Protein 5N77 (pdb70)

GO terms:
  GO:0005886 plasma membrane (C, EXP)
  GO:0035444 nickel cation transmembrane transport (P, IDA)
  GO:0015693 magnesium ion transport (P, IDA)
  GO:0015087 cobalt ion transmembrane transporter activity (F, IDA)
  GO:0015095 magnesium ion transmembrane transporter activity (F, IDA)
  GO:0015099 nickel cation transmembrane transporter activity (F, IDA)
  GO:0006824 cobalt ion transport (P, IDA)
  GO:0015693 magnesium ion transport (P, IMP)
  GO:0015087 cobalt ion transmembrane transporter activity (F, IMP)
  GO:0015095 magnesium ion transmembrane transporter activity (F, IMP)
  GO:0006824 cobalt ion transport (P, IMP)

Nearest PDB structures (foldseek):
  5n77-assembly1_B  TM=1.004E+00  e=6.209E-45  Escherichia coli
  5n78-assembly1_C  TM=1.003E+00  e=1.319E-42  Escherichia coli
  8zak-assembly1_A  TM=8.753E-01  e=2.325E-15  Campylobacter jejuni
  8zak-assembly2_B  TM=9.106E-01  e=8.524E-15  Campylobacter jejuni
  8zah-assembly2_B  TM=8.956E-01  e=1.819E-14  Campylobacter jejuni

Secondary structure (DSSP, 8-state):
-EEEEEESSS-EEEE-SSS----TT-SEEEEES--HHHHHHHHHHSS-----GGGGS--SHHHHEEEETTEEEEEEEEEEE-TTS-EEEEEEEEEEETTEEEEEESS--HHHHHHHHHHTT---SS-SHHHHHHHHHHHHHHHHHHHHHHHHHHHHHHHHHHHH---SHHHHHHHHHHHHHHHHHHHHHHHHHHHHHHHHHHHHHS---HHHHHHHHHHHHHHHHHHHHHHHHHHHHHHHHHHHHHHHHHHHHHHH-/-EEEEEESSS-EEEEP-SS----TT-SEEEEES--HHHHHHHHHHSS-----GGGGS--SHHHHEEEETTEEEEEEEEEEE-TTS-EEEEEEEEEEETTEEEEEESS--HHHHHHHHHHTT---SS-SHHHHHHHHHHHHHHHHHHHHHHHHHHHHHHHHHHTS---TTTTHHHHHHHHHHHHHHHHHHHHHHHHHHHHHHHHHHS---HHHHHHHHHHHHHHHHHHHHHHHHHHHHHHHHHHHHHHHHHHHHHHH-/-EEEEEESSS-EEEEP-SS----TT-SEEEEES--HHHHHHHHHHSS-----GGGGS--SHHHHEEEETTEEEEEEEEEEE-TTS-EEEEEEEEEEETTEEEEEESS--HHHHHHHHHHTT---SS-SHHHHHHHHHHHHHHHHHHHHHHHHHHHHHHHHHH---HHHHHHHHHHHHHHHHHHHHHHHHHHHHHHHHHHHHHS---HHHHHHHHHHHHHHHHHHHHHHHHHHHHHHHHHHHHHHHHHHHHHHH-/-EEEEEESSS-EEEE--SS----TT-SEEEEES--HHHHHHHHHHSS-----GGGGS--SHHHHEEEETTEEEEEEEEEEE-TTS-EEEEEEEEEEETTEEEEEESS--HHHHHHHHHHTT---SS-SHHHHHHHHHHHHHHHHHHHHHHHHHHHHHHHHHHHS---SHHHHHHHHHHHHHHHHHHHHHHHHHHHHHHHHHHHHHS---HHHHHHHHHHHHHHHHHHHHHHHHHHHHHHHHHHHHHHHHHHHHHHH-/-EEEEEESSS-EEEE--SS----TT-SEEEEES--HHHHHHHHHHSS-----GGGGS--SHHHHEEEETTEEEEEEEEEEE-TTS-EEEEEEEEEEETTEEEEEESS--HHHHHHHHHHTT---SS-SHHHHHHHHHHHHHHHHHHHHHHHHHHHHHHHHHHH---HHHHHHHHHHHHHHHHHHHHHHHHHHHHHHHHHHHHHS---HHHHHHHHHHHHHHHHHHHHHHHHHHHHHHHHHHHHHHHHHHHHHHH-

InterPro domains:
  IPR002523 Mg2+ transporter protein, CorA-like/Zinc transport protein ZntB [PF01544] (27-312)
  IPR004488 Magnesium/cobalt transport protein CorA [TIGR00383] (3-316)
  IPR045861 CorA, cytoplasmic domain [SSF143865] (1-255)
  IPR045863 CorA, transmembrane region [SSF144083] (251-314)
  IPR050829 CorA Metal Ion Transporter [PTHR47685] (93-316)

Foldseek 3Di:
DKWFWAADQQFTDTDDPVPPPQRVRGQEIEAEQDDPVVQVSCVPNPVAHDDDPVLLVDDDPPSAADADPRATWHWAWFWDADPVRAIDTWIWIWGDDPQHIYIYTHHDGPLVVVLVVASNPDGDDPRTRLSVVLSSLVSRLVVLLVLLVVLVVLLVVLLCCLVPDQDPVSLVVSVVVLVRSLNSLVNSLRRLVSLLSRLVSCLVPDPAPPVSNVSSVVSNVSSVVCNVSSVVSVVSSVVSVVSSVVSVVVSVVVVVD/DKWFWAADQQFTDTDDPVPPPQRVRGQEIEAEQDDPVVQVSCVPNPVAHDDDPVLLVDDDPPSAADADPRAGWHWAWFWDADPVRAIDTWIWIWGDDPQHIYIHTHHDHDLVVVLVVQSNPDGDDPRTRLSVVLSSLVSRLVVLLVLLVVLVVLLVVLLVLLPALPPVPVLVVSVVVLVRSLNSLVNSLRRLVSLLSRLVSCLVPDPAPPVSNVSSVVSNVSSVVCNVSSVVSVVSSVVSVVSNVVSVVVVVVVVVD/DKWFWAADQQFTDTDDPVPPPQRVRGQEIEAEQDDPVVQVSCVPNPVAHDDDPVLLVDDDPPSAADADPRAGWHWAWFWDADPVRAIDTWIWIWGDDPQHIYIHTHHDHPLVVVLVVPSVPDGDDPRTRLSVVLSSLVSRLVVLLVLLVVLVVLLVVLLVLLVQDPVLVVSLVVLVRSLNSLVNSLRRLVSLLSRLVSCLVPDPQPPVSNVSSVVSNVSSVVCNVSSVVSVVSSVVSVVSSVVNVVVVVVVVVD/DKWFWAADQQFTDTDDPVPPPQRVRGQEIEAEQDDPVVQVSCVPNPVAHDDDPVLLVDDDPPSAADADPRAGWHWAWFWDADPVRAIDTWIWIWGADPQHIYIYTHHDGPLVVVLVVQSNPDGDDPRTRLSVVLSSLVSRLVVLLVLLVVLVVLLVVLLVLLVPLDDPVVLVVSVVVLVRSLNSLVNSLRRLVSLLSRLVSCLVPDPAPPVSNVSSVVSNVSSVVCNVSSVVSVVSSVVSVVSSVVSVVVNVVVVVD/DKWFWAADQQFTDTDDPVPPPQRVRGQEIEAEQDDPVVQVSCVPNPVAHDDDPVLLVDDDPPSAADADPRATWHWAWFWDADPVRAIDTWIWIWGDDPQHIYIYTHHDGPLVVVLVVASNPDGDDPRTRLSVVLSSLVSRLVVLLVLLVVLVVLLVVLLCLLVPDDVVLVVSVVVLVRSLNSLVNSLRRLVSLLSRLVSCLVPDPAPPVSNVSSVVSNVSSVVCNVSSVVSVVSSVVSVVSSVVVVVVVVVVVVD

Solvent-accessible surface area: 53828 Å² total; per-residue (Å²): 126,13,1,0,11,38,61,92,136,56,105,7,49,128,17,106,12,162,144,32,92,74,0,89,91,4,19,0,0,0,0,11,101,12,82,117,119,34,54,122,51,0,79,88,73,17,46,4,49,27,19,68,127,92,84,7,93,40,15,21,11,37,23,3,16,57,98,75,145,44,13,12,16,1,4,0,30,2,22,20,77,40,115,113,104,60,8,12,38,6,9,0,3,0,7,7,69,122,50,45,0,3,0,7,3,48,86,94,0,40,4,0,129,34,17,54,128,86,8,189,88,102,74,17,119,73,12,35,1,55,8,0,1,0,25,0,0,74,5,4,3,61,52,2,0,70,45,0,29,70,4,39,53,62,2,44,117,12,7,81,62,1,58,149,28,66,65,45,123,50,8,34,122,2,0,34,42,0,0,93,5,5,15,18,2,7,11,0,18,19,0,0,80,14,0,49,75,0,0,70,19,1,45,163,89,14,142,19,54,57,47,3,45,90,26,0,111,75,2,32,116,9,0,45,4,0,31,51,26,0,78,8,4,12,63,5,2,71,6,0,1,33,1,0,12,0,29,8,9,16,43,3,16,121,48,53,142,123,12,9,0,12,43,59,92,138,58,106,9,50,146,24,124,13,150,136,39,92,71,0,87,85,4,20,0,0,1,0,11,100,12,80,114,120,33,55,121,49,0,78,88,75,18,48,4,48,27,20,67,122,92,83,11,96,40,15,24,10,38,22,3,17,58,97,73,150,43,14,12,16,1,4,0,30,2,21,22,77,44,116,124,108,27,6,12,38,6,14,0,2,0,7,7,68,121,50,45,0,3,0,6,4,59,87,101,4,64,4,0,155,34,18,64,107,86,9,181,66,101,72,16,118,74,13,35,0,50,7,0,1,0,23,0,0,75,5,4,3,62,51,1,0,76,44,0,27,74,4,38,52,62,2,48,115,12,9,82,67,0,41,88,14,140,31,75,108,54,3,43,122,3,2,40,51,0,2,66,10,4,7,28,1,8,11,0,16,21,0,0,75,13,0,47,82,0,0,72,32,1,44,197,95,14,223,21,59,56,48,3,45,90,26,0,113,71,2,34,91,9,0,103,5,0,31,57,28,0,75,8,3,11,70,2,2,70,8,0,1,36,1,0,6,0,2,0,11,7,33,4,15,110,50,53,144,125,13,9,0,12,43,59,93,136,58,110,10,48,150,23,123,13,154,138,40,91,71,0,89,86,4,20,0,0,1,0,11,99,12,75,114,116,36,53,122,50,0,77,88,74,18,46,4,48,28,19,68,123,93,82,12,96,38,14,21,9,35,23,3,16,59,96,75,147,42,14,12,15,1,4,0,30,2,22,21,79,42,115,124,96,32,4,11,38,6,13,0,2,0,7,7,70,122,50,45,0,3,0,7,4,58,87,102,4,59,4,0,148,35,17,64,107,85,10,178,70,102,71,16,120,72,13,36,0,57,8,0,4,0,24,0,0,74,5,4,3,63,50,2,0,73,42,0,30,72,4,41,54,63,2,51,116,12,13,96,77,1,89,125,35,94,68,28,46,123,2,0,42,54,0,4,64,9,4,5,21,2,8,10,0,14,17,0,0,75,13,0,48,86,0,0,46,34,2,40,186,97,14,149,21,60,57,49,4,45,90,27,0,110,74,1,32,109,10,0,102,5,0,29,52,31,0,76,8,3,10,64,4,2,65,7,0,1,34,0,0,9,0,33,9,11,27,39,3,15,155,37,51,144,126,12,2,0,11,42,60,92,137,58,107,7,49,138,24,123,12,153,138,40,92,70,0,87,86,4,19,0,0,0,0,10,98,11,81,117,120,34,56,121,50,0,79,89,73,17,46,4,48,27,19,68,122,93,82,11,95,40,16,22,11,36,22,3,17,57,99,74,147,43,14,12,16,0,4,0,30,2,22,21,80,41,117,111,105,66,8,12,37,6,14,0,2,0,7,7,70,120,49,46,0,3,0,8,4,59,86,96,0,39,4,1,135,47,16,45,115,87,8,157,86,98,72,16,119,73,12,35,0,55,8,0,0,0,24,0,0,74,5,4,3,64,52,2,0,74,43,0,30,71,3,39,55,62,2,44,116,12,12,101,66,0,55,120,18,53,62,54,128,58,8,63,122,2,1,46,41,0,4,94,4,4,16,20,2,7,11,0,16,19,0,0,79,14,0,48,71,0,0,47,34,0,42,191,100,13,219,19,54,56,49,3,45,90,23,0,114,70,2,32,98,8,0,101,5,0,30,55,27,0,78,10,3,10,70,5,1,73,8,4,1,35,0,0,8,0,5,9,10,11,42,3,11,112,44,51,154,122,12,1,0,12,42,60,91,137,57,105,8,48,138,24,126,20,173,147,39,93,70,0,87,85,4,20,0,0,0,0,10,98,9,82,115,119,34,52,121,52,0,78,89,73,18,46,4,48,27,20,67,117,90,84,10,105,38,15,19,10,35,22,3,16,58,97,74,149,42,14,12,16,1,4,0,30,2,22,22,78,41,115,129,110,37,6,12,39,11,14,0,2,0,8,7,70,124,50,46,0,2,0,4,3,43,88,96,0,41,4,0,139,33,17,48,130,76,8,190,87,102,71,16,120,74,12,35,0,54,8,0,1,0,24,0,0,74,5,4,3,62,53,1,0,73,42,0,32,73,3,42,56,63,2,47,115,11,8,87,68,3,48,176,159,29,111,50,23,43,122,3,0,27,44,0,9,99,9,4,6,28,1,8,10,0,17,20,0,0,79,14,0,33,76,0,0,69,18,1,45,163,89,14,97,21,59,57,48,3,45,90,27,0,112,73,2,25,96,10,0,85,5,0,28,50,27,0,76,8,4,12,63,6,2,70,7,0,1,33,1,0,13,0,32,8,13,14,62,3,12,126,44,52,145

Sequence (1280 aa):
MLSAFQLENNRLTRLEVEESQPLVNAVWIDLVEPDDDERLRVQSELGQSLATRPELEDIEASARFFEDDDGLHIHSFFFFEDAEDHAGNSTVAFTIRDGRLFTLRERELPAFRLYRMRARSQSMVDGNAYELLLDLFETKIEQLADEIENIYSDLEQLSRVIMEGHQGDEYDEALSTLAELEDIGWKVRLCLMDTQRALNFLVRKARLPGGQLEQAREILRDIESLLPHNESLFQKVNFLMQAAMGFINIEQNRIIKMLSAFQLENNRLTRLEVEESQPLVNAVWIDLVEPDDDERLRVQSELGQSLATRPELEDIEASARFFEDDDGLHIHSFFFFEDAEDHAGNSTVAFTIRDGRLFTLRERELPAFRLYRMRARSQSMVDGNAYELLLDLFETKIEQLADEIENIYSDLEQLSRVIMEGHQGDEYDEALSTLAELEDIGWKVRLCLMDTQRALNFLVRKARLPGGQLEQAREILRDIESLLPHNESLFQKVNFLMQAAMGFINIEQNRIIKMLSAFQLENNRLTRLEVEESQPLVNAVWIDLVEPDDDERLRVQSELGQSLATRPELEDIEASARFFEDDDGLHIHSFFFFEDAEDHAGNSTVAFTIRDGRLFTLRERELPAFRLYRMRARSQSMVDGNAYELLLDLFETKIEQLADEIENIYSDLEQLSRVIMQGDEYDEALSTLAELEDIGWKVRLCLMDTQRALNFLVRKARLPGGQLEQAREILRDIESLLPHNESLFQKVNFLMQAAMGFINIEQNRIIKMLSAFQLENNRLTRLEVEESQPLVNAVWIDLVEPDDDERLRVQSELGQSLATRPELEDIEASARFFEDDDGLHIHSFFFFEDAEDHAGNSTVAFTIRDGRLFTLRERELPAFRLYRMRARSQSMVDGNAYELLLDLFETKIEQLADEIENIYSDLEQLSRVIMEGHQGDEYDEALSTLAELEDIGWKVRLCLMDTQRALNFLVRKARLPGGQLEQAREILRDIESLLPHNESLFQKVNFLMQAAMGFINIEQNRIIKMLSAFQLENNRLTRLEVEESQPLVNAVWIDLVEPDDDERLRVQSELGQSLATRPELEDIEASARFFEDDDGLHIHSFFFFEDAEDHAGNSTVAFTIRDGRLFTLRERELPAFRLYRMRARSQSMVDGNAYELLLDLFETKIEQLADEIENIYSDLEQLSRVIMEQGDEYDEALSTLAELEDIGWKVRLCLMDTQRALNFLVRKARLPGGQLEQAREILRDIESLLPHNESLFQKVNFLMQAAMGFINIEQNRIIK

Radius of gyration: 34.99 Å; Cα contacts (8 Å, |Δi|>4): 1936; chains: 5; bounding box: 66×109×106 Å

Organism: Escherichia coli (strain K12) (NCBI:txid83333)

Structure (mmCIF, N/CA/C/O backbone):
data_5N77
#
_entry.id   5N77
#
_cell.length_a   73.313
_cell.length_b   117.453
_cell.length_c   91.114
_cell.angle_alpha   90.00
_cell.angle_beta   103.27
_cell.angle_gamma   90.00
#
_symmetry.space_group_name_H-M   'P 1 21 1'
#
loop_
_entity.id
_entity.type
_entity.pdbx_description
1 polymer 'Magnesium transport protein CorA'
2 non-polymer 'MAGNESIUM ION'
3 non-polymer 2-(2-METHOXYETHOXY)ETHANOL
4 water water
#
loop_
_atom_site.group_PDB
_atom_site.id
_atom_site.type_symbol
_atom_site.label_atom_id
_atom_site.label_alt_id
_atom_site.label_comp_id
_atom_site.label_asym_id
_atom_site.label_entity_id
_atom_site.label_seq_id
_atom_site.pdbx_PDB_ins_code
_atom_site.Cartn_x
_atom_site.Cartn_y
_atom_site.Cartn_z
_atom_site.occupancy
_atom_site.B_iso_or_equiv
_atom_site.auth_seq_id
_atom_site.auth_comp_id
_atom_site.auth_asym_id
_atom_site.auth_atom_id
_atom_site.pdbx_PDB_model_num
ATOM 1 N N . MET A 1 1 ? -46.984 47.081 -26.605 1.00 83.05 1 MET A N 1
ATOM 2 C CA . MET A 1 1 ? -47.445 46.067 -27.591 1.00 86.08 1 MET A CA 1
ATOM 3 C C . MET A 1 1 ? -48.934 45.803 -27.403 1.00 81.39 1 MET A C 1
ATOM 4 O O . MET A 1 1 ? -49.348 45.271 -26.384 1.00 82.29 1 MET A O 1
ATOM 9 N N . LEU A 1 2 ? -49.731 46.176 -28.390 1.00 78.92 2 LEU A N 1
ATOM 10 C CA . LEU A 1 2 ? -51.163 45.977 -28.333 1.00 74.31 2 LEU A CA 1
ATOM 11 C C . LEU A 1 2 ? -51.598 45.004 -29.423 1.00 74.15 2 LEU A C 1
ATOM 12 O O . LEU A 1 2 ? -51.355 45.224 -30.616 1.00 77.37 2 LEU A O 1
ATOM 17 N N . SER A 1 3 ? -52.244 43.924 -28.995 1.00 71.77 3 SER A N 1
ATOM 18 C CA . SER A 1 3 ? -52.870 42.959 -29.897 1.00 70.46 3 SER A CA 1
ATOM 19 C C . SER A 1 3 ? -54.327 42.914 -29.533 1.00 68.43 3 SER A C 1
ATOM 20 O O . SER A 1 3 ? -54.685 43.070 -28.374 1.00 67.23 3 SER A O 1
ATOM 23 N N . ALA A 1 4 ? -55.172 42.729 -30.533 1.00 70.90 4 ALA A N 1
ATOM 24 C CA . ALA A 1 4 ? -56.609 42.626 -30.320 1.00 69.01 4 ALA A CA 1
ATOM 25 C C . ALA A 1 4 ? -57.173 41.471 -31.142 1.00 69.17 4 ALA A C 1
ATOM 26 O O . ALA A 1 4 ? -56.672 41.154 -32.225 1.00 66.81 4 ALA A O 1
ATOM 28 N N . PHE A 1 5 ? -58.194 40.821 -30.590 1.00 70.23 5 PHE A N 1
ATOM 29 C CA . PHE A 1 5 ? -58.805 39.642 -31.208 1.00 69.35 5 PHE A CA 1
ATOM 30 C C . PHE A 1 5 ? -60.304 39.765 -31.244 1.00 70.23 5 PHE A C 1
ATOM 31 O O . PHE A 1 5 ? -60.928 40.200 -30.275 1.00 68.11 5 PHE A O 1
ATOM 39 N N . GLN A 1 6 ? -60.885 39.341 -32.356 1.00 76.07 6 GLN A N 1
ATOM 40 C CA . GLN A 1 6 ? -62.356 39.272 -32.479 1.00 79.94 6 GLN A CA 1
ATOM 41 C C . GLN A 1 6 ? -62.806 37.868 -32.801 1.00 80.01 6 GLN A C 1
ATOM 42 O O . GLN A 1 6 ? -61.992 37.003 -33.135 1.00 80.62 6 GLN A O 1
ATOM 48 N N . LEU A 1 7 ? -64.103 37.637 -32.643 1.00 81.44 7 LEU A N 1
ATOM 49 C CA . LEU A 1 7 ? -64.669 36.297 -32.750 1.00 83.02 7 LEU A CA 1
ATOM 50 C C . LEU A 1 7 ? -65.363 36.083 -34.095 1.00 88.72 7 LEU A C 1
ATOM 51 O O . LEU A 1 7 ? -66.121 36.936 -34.557 1.00 90.50 7 LEU A O 1
ATOM 56 N N . GLU A 1 8 ? -65.082 34.942 -34.724 1.00 96.64 8 GLU A N 1
ATOM 57 C CA . GLU A 1 8 ? -65.700 34.551 -36.010 1.00 104.98 8 GLU A CA 1
ATOM 58 C C . GLU A 1 8 ? -66.004 33.048 -36.047 1.00 106.08 8 GLU A C 1
ATOM 59 O O . GLU A 1 8 ? -65.120 32.240 -36.351 1.00 107.96 8 GLU A O 1
ATOM 65 N N . ASN A 1 9 ? -67.257 32.691 -35.759 1.00 107.52 9 ASN A N 1
ATOM 66 C CA . ASN A 1 9 ? -67.684 31.290 -35.579 1.00 109.85 9 ASN A CA 1
ATOM 67 C C . ASN A 1 9 ? -66.988 30.630 -34.404 1.00 107.00 9 ASN A C 1
ATOM 68 O O . ASN A 1 9 ? -66.417 29.544 -34.525 1.00 106.63 9 ASN A O 1
ATOM 73 N N . ASN A 1 10 ? -67.046 31.305 -33.266 1.00 105.21 10 ASN A N 1
ATOM 74 C CA . ASN A 1 10 ? -66.312 30.889 -32.080 1.00 103.55 10 ASN A CA 1
ATOM 75 C C . ASN A 1 10 ? -64.835 30.602 -32.408 1.00 102.45 10 ASN A C 1
ATOM 76 O O . ASN A 1 10 ? -64.265 29.630 -31.911 1.00 104.90 10 ASN A O 1
ATOM 81 N N . ARG A 1 11 ? -64.223 31.434 -33.250 1.00 100.61 11 ARG A N 1
ATOM 82 C CA . ARG A 1 11 ? -62.784 31.326 -33.543 1.00 100.40 11 ARG A CA 1
ATOM 83 C C . ARG A 1 11 ? -62.110 32.671 -33.335 1.00 95.08 11 ARG A C 1
ATOM 84 O O . ARG A 1 11 ? -62.437 33.635 -34.020 1.00 98.27 11 ARG A O 1
ATOM 92 N N . LEU A 1 12 ? -61.153 32.726 -32.411 1.00 84.91 12 LEU A N 1
ATOM 93 C CA . LEU A 1 12 ? -60.423 33.958 -32.167 1.00 80.95 12 LEU A CA 1
ATOM 94 C C . LEU A 1 12 ? -59.599 34.304 -33.383 1.00 80.22 12 LEU A C 1
ATOM 95 O O . LEU A 1 12 ? -58.730 33.539 -33.763 1.00 77.66 12 LEU A O 1
ATOM 100 N N . THR A 1 13 ? -59.892 35.448 -33.993 1.00 81.11 13 THR A N 1
ATOM 101 C CA . THR A 1 13 ? -59.134 35.914 -35.148 1.00 82.19 13 THR A CA 1
ATOM 102 C C . THR A 1 13 ? -58.461 37.254 -34.851 1.00 82.23 13 THR A C 1
ATOM 103 O O . THR A 1 13 ? -59.053 38.180 -34.303 1.00 75.62 13 THR A O 1
ATOM 107 N N . ARG A 1 14 ? -57.191 37.320 -35.228 1.00 85.77 14 ARG A N 1
ATOM 108 C CA . ARG A 1 14 ? -56.317 38.416 -34.884 1.00 86.49 14 ARG A CA 1
ATOM 109 C C . ARG A 1 14 ? -56.699 39.661 -35.673 1.00 89.18 14 ARG A C 1
ATOM 110 O O . ARG A 1 14 ? -56.531 39.696 -36.870 1.00 89.90 14 ARG A O 1
ATOM 118 N N . LEU A 1 15 ? -57.225 40.671 -35.002 1.00 92.82 15 LEU A N 1
ATOM 119 C CA . LEU A 1 15 ? -57.686 41.885 -35.701 1.00 97.02 15 LEU A CA 1
ATOM 120 C C . LEU A 1 15 ? -56.552 42.878 -35.861 1.00 102.42 15 LEU A C 1
ATOM 121 O O . LEU A 1 15 ? -55.912 43.236 -34.894 1.00 102.55 15 LEU A O 1
ATOM 126 N N . GLU A 1 16 ? -56.311 43.352 -37.078 1.00 111.53 16 GLU A N 1
ATOM 127 C CA . GLU A 1 16 ? -55.119 44.183 -37.320 1.00 117.47 16 GLU A CA 1
ATOM 128 C C . GLU A 1 16 ? -55.395 45.552 -36.666 1.00 121.44 16 GLU A C 1
ATOM 129 O O . GLU A 1 16 ? -56.492 46.095 -36.802 1.00 122.61 16 GLU A O 1
ATOM 135 N N . VAL A 1 17 ? -54.440 46.051 -35.878 1.00 124.12 17 VAL A N 1
ATOM 136 C CA . VAL A 1 17 ? -54.675 47.243 -35.025 1.00 127.13 17 VAL A CA 1
ATOM 137 C C . VAL A 1 17 ? -53.912 48.500 -35.460 1.00 135.14 17 VAL A C 1
ATOM 138 O O . VAL A 1 17 ? -54.410 49.610 -35.274 1.00 136.16 17 VAL A O 1
ATOM 142 N N . GLU A 1 18 ? -52.702 48.333 -35.999 1.00 140.69 18 GLU A N 1
ATOM 143 C CA . GLU A 1 18 ? -51.999 49.440 -36.681 1.00 142.95 18 GLU A CA 1
ATOM 144 C C . GLU A 1 18 ? -52.906 50.075 -37.737 1.00 145.60 18 GLU A C 1
ATOM 145 O O . GLU A 1 18 ? -52.980 51.298 -37.846 1.00 136.15 18 GLU A O 1
ATOM 151 N N . GLU A 1 19 ? -53.594 49.210 -38.488 1.00 149.09 19 GLU A N 1
ATOM 152 C CA . GLU A 1 19 ? -54.468 49.591 -39.606 1.00 154.07 19 GLU A CA 1
ATOM 153 C C . GLU A 1 19 ? -55.972 49.688 -39.260 1.00 165.22 19 GLU A C 1
ATOM 154 O O . GLU A 1 19 ? -56.589 50.738 -39.468 1.00 175.70 19 GLU A O 1
ATOM 160 N N . SER A 1 20 ? -56.559 48.600 -38.754 1.00 167.74 20 SER A N 1
ATOM 161 C CA . SER A 1 20 ? -58.024 48.534 -38.540 1.00 159.97 20 SER A CA 1
ATOM 162 C C . SER A 1 20 ? -58.352 49.098 -37.162 1.00 153.45 20 SER A C 1
ATOM 163 O O . SER A 1 20 ? -58.451 48.366 -36.166 1.00 155.09 20 SER A O 1
ATOM 166 N N . GLN A 1 21 ? -58.514 50.416 -37.132 1.00 145.73 21 GLN A N 1
ATOM 167 C CA . GLN A 1 21 ? -58.624 51.174 -35.886 1.00 142.56 21 GLN A CA 1
ATOM 168 C C . GLN A 1 21 ? -59.726 50.673 -34.940 1.00 141.16 21 GLN A C 1
ATOM 169 O O . GLN A 1 21 ? -59.456 50.498 -33.750 1.00 143.88 21 GLN A O 1
ATOM 175 N N . PRO A 1 22 ? -60.954 50.416 -35.454 1.00 135.57 22 PRO A N 1
ATOM 176 C CA . PRO A 1 22 ? -62.020 50.009 -34.523 1.00 124.27 22 PRO A CA 1
ATOM 177 C C . PRO A 1 22 ? -61.659 48.826 -33.607 1.00 109.90 22 PRO A C 1
ATOM 178 O O . PRO A 1 22 ? -61.567 47.674 -34.039 1.00 103.26 22 PRO A O 1
ATOM 182 N N . LEU A 1 23 ? -61.443 49.161 -32.340 1.00 100.82 23 LEU A N 1
ATOM 183 C CA . LEU A 1 23 ? -61.180 48.197 -31.278 1.00 89.68 23 LEU A CA 1
ATOM 184 C C . LEU A 1 23 ? -62.483 47.675 -30.712 1.00 89.06 23 LEU A C 1
ATOM 185 O O . LEU A 1 23 ? -62.511 46.643 -30.062 1.00 90.27 23 LEU A O 1
ATOM 190 N N . VAL A 1 24 ? -63.570 48.402 -30.946 1.00 92.67 24 VAL A N 1
ATOM 191 C CA . VAL A 1 24 ? -64.879 48.073 -30.362 1.00 91.57 24 VAL A CA 1
ATOM 192 C C . VAL A 1 24 ? -65.333 46.648 -30.758 1.00 89.92 24 VAL A C 1
ATOM 193 O O . VAL A 1 24 ? -66.063 45.992 -30.018 1.00 87.14 24 VAL A O 1
ATOM 197 N N . ASN A 1 25 ? -64.850 46.160 -31.898 1.00 89.74 25 ASN A N 1
ATOM 198 C CA . ASN A 1 25 ? -65.226 44.833 -32.387 1.00 87.49 25 ASN A CA 1
ATOM 199 C C . ASN A 1 25 ? -64.456 43.690 -31.703 1.00 81.55 25 ASN A C 1
ATOM 200 O O . ASN A 1 25 ? -64.710 42.517 -31.974 1.00 82.11 25 ASN A O 1
ATOM 205 N N . ALA A 1 26 ? -63.503 44.007 -30.840 1.00 77.90 26 ALA A N 1
ATOM 206 C CA . ALA A 1 26 ? -62.689 42.960 -30.195 1.00 75.99 26 ALA A CA 1
ATOM 207 C C . ALA A 1 26 ? -63.371 42.376 -28.966 1.00 72.34 26 ALA A C 1
ATOM 208 O O . ALA A 1 26 ? -64.041 43.089 -28.222 1.00 73.37 26 ALA A O 1
ATOM 210 N N . VAL A 1 27 ? -63.190 41.075 -28.775 1.00 69.85 27 VAL A N 1
ATOM 211 C CA . VAL A 1 27 ? -63.571 40.386 -27.532 1.00 68.31 27 VAL A CA 1
ATOM 212 C C . VAL A 1 27 ? -62.413 40.345 -26.516 1.00 64.05 27 VAL A C 1
ATOM 213 O O . VAL A 1 27 ? -62.624 40.276 -25.309 1.00 63.10 27 VAL A O 1
ATOM 217 N N . TRP A 1 28 ? -61.190 40.401 -27.024 1.00 64.37 28 TRP A N 1
ATOM 218 C CA . TRP A 1 28 ? -59.970 40.290 -26.205 1.00 62.93 28 TRP A CA 1
ATOM 219 C C . TRP A 1 28 ? -58.912 41.316 -26.623 1.00 64.59 28 TRP A C 1
ATOM 220 O O . TRP A 1 28 ? -58.469 41.360 -27.785 1.00 63.31 28 TRP A O 1
ATOM 231 N N . ILE A 1 29 ? -58.547 42.173 -25.678 1.00 64.90 29 ILE A N 1
ATOM 232 C CA . ILE A 1 29 ? -57.414 43.065 -25.858 1.00 65.65 29 ILE A CA 1
ATOM 233 C C . ILE A 1 29 ? -56.286 42.601 -24.948 1.00 60.34 29 ILE A C 1
ATOM 234 O O . ILE A 1 29 ? -56.453 42.457 -23.746 1.00 55.73 29 ILE A O 1
ATOM 239 N N . ASP A 1 30 ? -55.124 42.407 -25.552 1.00 62.41 30 ASP A N 1
ATOM 240 C CA . ASP A 1 30 ? -53.953 41.852 -24.878 1.00 63.59 30 ASP A CA 1
ATOM 241 C C . ASP A 1 30 ? -52.804 42.862 -24.909 1.00 64.84 30 ASP A C 1
ATOM 242 O O . ASP A 1 30 ? -52.270 43.146 -25.977 1.00 66.80 30 ASP A O 1
ATOM 247 N N . LEU A 1 31 ? -52.428 43.390 -23.745 1.00 62.27 31 LEU A N 1
ATOM 248 C CA . LEU A 1 31 ? -51.338 44.344 -23.669 1.00 62.99 31 LEU A CA 1
ATOM 249 C C . LEU A 1 31 ? -50.083 43.765 -23.029 1.00 63.27 31 LEU A C 1
ATOM 250 O O . LEU A 1 31 ? -50.136 43.204 -21.940 1.00 65.36 31 LEU A O 1
ATOM 255 N N . VAL A 1 32 ? -48.951 43.959 -23.699 1.00 64.86 32 VAL A N 1
ATOM 256 C CA . VAL A 1 32 ? -47.635 43.571 -23.188 1.00 63.96 32 VAL A CA 1
ATOM 257 C C . VAL A 1 32 ? -46.739 44.807 -23.083 1.00 66.20 32 VAL A C 1
ATOM 258 O O . VAL A 1 32 ? -46.333 45.371 -24.091 1.00 67.08 32 VAL A O 1
ATOM 262 N N . GLU A 1 33 ? -46.435 45.229 -21.856 1.00 68.92 33 GLU A N 1
ATOM 263 C CA . GLU A 1 33 ? -45.573 46.401 -21.612 1.00 72.70 33 GLU A CA 1
ATOM 264 C C . GLU A 1 33 ? -46.059 47.566 -22.431 1.00 73.34 33 GLU A C 1
ATOM 265 O O . GLU A 1 33 ? -45.296 48.141 -23.198 1.00 75.58 33 GLU A O 1
ATOM 271 N N . PRO A 1 34 ? -47.334 47.912 -22.280 1.00 72.66 34 PRO A N 1
ATOM 272 C CA . PRO A 1 34 ? -47.892 48.909 -23.143 1.00 73.78 34 PRO A CA 1
ATOM 273 C C . PRO A 1 34 ? -47.441 50.318 -22.790 1.00 75.22 34 PRO A C 1
ATOM 274 O O . PRO A 1 34 ? -47.409 50.681 -21.613 1.00 72.05 34 PRO A O 1
ATOM 278 N N . ASP A 1 35 ? -47.095 51.096 -23.816 1.00 80.45 35 ASP A N 1
ATOM 279 C CA . ASP A 1 35 ? -46.739 52.515 -23.641 1.00 84.68 35 ASP A CA 1
ATOM 280 C C . ASP A 1 35 ? -47.990 53.358 -23.448 1.00 84.60 35 ASP A C 1
ATOM 281 O O . ASP A 1 35 ? -49.098 52.851 -23.606 1.00 83.70 35 ASP A O 1
ATOM 286 N N . ASP A 1 36 ? -47.809 54.629 -23.082 1.00 88.88 36 ASP A N 1
ATOM 287 C CA . ASP A 1 36 ? -48.937 55.499 -22.701 1.00 93.99 36 ASP A CA 1
ATOM 288 C C . ASP A 1 36 ? -49.851 55.804 -23.873 1.00 89.87 36 ASP A C 1
ATOM 289 O O . ASP A 1 36 ? -51.022 56.129 -23.678 1.00 90.52 36 ASP A O 1
ATOM 294 N N . ASP A 1 37 ? -49.315 55.680 -25.085 1.00 87.62 37 ASP A N 1
ATOM 295 C CA . ASP A 1 37 ? -50.109 55.797 -26.312 1.00 91.66 37 ASP A CA 1
ATOM 296 C C . ASP A 1 37 ? -51.125 54.656 -26.458 1.00 89.97 37 ASP A C 1
ATOM 297 O O . ASP A 1 37 ? -52.271 54.877 -26.862 1.00 94.41 37 ASP A O 1
ATOM 302 N N . GLU A 1 38 ? -50.710 53.449 -26.099 1.00 85.47 38 GLU A N 1
ATOM 303 C CA . GLU A 1 38 ? -51.586 52.271 -26.140 1.00 81.44 38 GLU A CA 1
ATOM 304 C C . GLU A 1 38 ? -52.614 52.259 -24.997 1.00 77.60 38 GLU A C 1
ATOM 305 O O . GLU A 1 38 ? -53.774 51.889 -25.195 1.00 71.77 38 GLU A O 1
ATOM 311 N N . ARG A 1 39 ? -52.179 52.685 -23.810 1.00 77.37 39 ARG A N 1
ATOM 312 C CA . ARG A 1 39 ? -53.054 52.758 -22.639 1.00 77.47 39 ARG A CA 1
ATOM 313 C C . ARG A 1 39 ? -54.179 53.732 -22.913 1.00 82.06 39 ARG A C 1
ATOM 314 O O . ARG A 1 39 ? -55.350 53.392 -22.767 1.00 80.30 39 ARG A O 1
ATOM 322 N N . LEU A 1 40 ? -53.801 54.936 -23.341 1.00 88.20 40 LEU A N 1
ATOM 323 C CA . LEU A 1 40 ? -54.751 56.003 -23.681 1.00 94.46 40 LEU A CA 1
ATOM 324 C C . LEU A 1 40 ? -55.719 55.606 -24.805 1.00 97.19 40 LEU A C 1
ATOM 325 O O . LEU A 1 40 ? -56.883 56.025 -24.826 1.00 100.96 40 LEU A O 1
ATOM 330 N N . ARG A 1 41 ? -55.222 54.824 -25.752 1.00 95.59 41 ARG A N 1
ATOM 331 C CA . ARG A 1 41 ? -56.054 54.347 -26.841 1.00 94.51 41 ARG A CA 1
ATOM 332 C C . ARG A 1 41 ? -57.177 53.445 -26.331 1.00 94.70 41 ARG A C 1
ATOM 333 O O . ARG A 1 41 ? -58.299 53.500 -26.832 1.00 101.09 41 ARG A O 1
ATOM 341 N N . VAL A 1 42 ? -56.863 52.609 -25.348 1.00 89.37 42 VAL A N 1
ATOM 342 C CA . VAL A 1 42 ? -57.847 51.722 -24.733 1.00 87.90 42 VAL A CA 1
ATOM 343 C C . VAL A 1 42 ? -58.804 52.531 -23.874 1.00 86.14 42 VAL A C 1
ATOM 344 O O . VAL A 1 42 ? -60.007 52.259 -23.844 1.00 85.05 42 VAL A O 1
ATOM 348 N N . GLN A 1 43 ? -58.248 53.520 -23.177 1.00 85.22 43 GLN A N 1
ATOM 349 C CA . GLN A 1 43 ? -59.015 54.439 -22.336 1.00 88.09 43 GLN A CA 1
ATOM 350 C C . GLN A 1 43 ? -60.093 55.175 -23.122 1.00 91.51 43 GLN A C 1
ATOM 351 O O . GLN A 1 43 ? -61.214 55.329 -22.636 1.00 91.59 43 GLN A O 1
ATOM 357 N N . SER A 1 44 ? -59.751 55.658 -24.314 1.00 95.11 44 SER A N 1
ATOM 358 C CA . SER A 1 44 ? -60.681 56.497 -25.085 1.00 102.07 44 SER A CA 1
ATOM 359 C C . SER A 1 44 ? -61.618 55.678 -25.986 1.00 98.12 44 SER A C 1
ATOM 360 O O . SER A 1 44 ? -62.818 55.945 -26.027 1.00 94.33 44 SER A O 1
ATOM 363 N N . GLU A 1 45 ? -61.085 54.665 -26.665 1.00 95.47 45 GLU A N 1
ATOM 364 C CA . GLU A 1 45 ? -61.904 53.839 -27.569 1.00 96.22 45 GLU A CA 1
ATOM 365 C C . GLU A 1 45 ? -62.822 52.857 -26.843 1.00 93.27 45 GLU A C 1
ATOM 366 O O . GLU A 1 45 ? -63.920 52.564 -27.303 1.00 91.80 45 GLU A O 1
ATOM 372 N N . LEU A 1 46 ? -62.367 52.342 -25.711 1.00 91.09 46 LEU A N 1
ATOM 373 C CA . LEU A 1 46 ? -63.239 51.599 -24.801 1.00 89.05 46 LEU A CA 1
ATOM 374 C C . LEU A 1 46 ? -63.282 52.388 -23.505 1.00 88.54 46 LEU A C 1
ATOM 375 O O . LEU A 1 46 ? -62.716 53.476 -23.437 1.00 91.23 46 LEU A O 1
ATOM 380 N N . GLY A 1 47 ? -63.984 51.905 -22.493 1.00 84.66 47 GLY A N 1
ATOM 381 C CA . GLY A 1 47 ? -64.122 52.710 -21.281 1.00 84.27 47 GLY A CA 1
ATOM 382 C C . GLY A 1 47 ? -62.958 52.553 -20.331 1.00 84.09 47 GLY A C 1
ATOM 383 O O . GLY A 1 47 ? -62.983 53.083 -19.225 1.00 82.81 47 GLY A O 1
ATOM 384 N N . GLN A 1 48 ? -61.908 51.865 -20.778 1.00 86.55 48 GLN A N 1
ATOM 385 C CA . GLN A 1 48 ? -61.103 51.032 -19.872 1.00 85.08 48 GLN A CA 1
ATOM 386 C C . GLN A 1 48 ? -59.811 51.605 -19.284 1.00 83.65 48 GLN A C 1
ATOM 387 O O . GLN A 1 48 ? -58.806 51.772 -19.978 1.00 83.72 48 GLN A O 1
ATOM 393 N N . SER A 1 49 ? -59.857 51.888 -17.988 1.00 83.41 49 SER A N 1
ATOM 394 C CA . SER A 1 49 ? -58.643 52.094 -17.214 1.00 82.04 49 SER A CA 1
ATOM 395 C C . SER A 1 49 ? -57.961 50.757 -17.042 1.00 78.49 49 SER A C 1
ATOM 396 O O . SER A 1 49 ? -58.607 49.721 -16.977 1.00 78.37 49 SER A O 1
ATOM 399 N N . LEU A 1 50 ? -56.646 50.793 -16.960 1.00 76.47 50 LEU A N 1
ATOM 400 C CA . LEU A 1 50 ? -55.867 49.595 -16.750 1.00 73.87 50 LEU A CA 1
ATOM 401 C C . LEU A 1 50 ? -55.041 49.735 -15.498 1.00 71.49 50 LEU A C 1
ATOM 402 O O . LEU A 1 50 ? -54.709 50.839 -15.086 1.00 76.45 50 LEU A O 1
ATOM 407 N N . ALA A 1 51 ? -54.720 48.610 -14.884 1.00 64.77 51 ALA A N 1
ATOM 408 C CA . ALA A 1 51 ? -53.984 48.635 -13.647 1.00 63.39 51 ALA A CA 1
ATOM 409 C C . ALA A 1 51 ? -52.574 49.188 -13.880 1.00 64.09 51 ALA A C 1
ATOM 410 O O . ALA A 1 51 ? -51.958 48.935 -14.907 1.00 62.94 51 ALA A O 1
ATOM 412 N N . THR A 1 52 ? -52.062 49.958 -12.930 1.00 64.95 52 THR A N 1
ATOM 413 C CA . THR A 1 52 ? -50.696 50.446 -13.043 1.00 66.26 52 THR A CA 1
ATOM 414 C C . THR A 1 52 ? -49.687 49.374 -12.629 1.00 66.46 52 THR A C 1
ATOM 415 O O . THR A 1 52 ? -50.018 48.402 -11.965 1.00 63.32 52 THR A O 1
ATOM 419 N N . ARG A 1 53 ? -48.443 49.594 -13.015 1.00 72.29 53 ARG A N 1
ATOM 420 C CA . ARG A 1 53 ? -47.351 48.661 -12.750 1.00 76.88 53 ARG A CA 1
ATOM 421 C C . ARG A 1 53 ? -47.233 48.278 -11.264 1.00 71.57 53 ARG A C 1
ATOM 422 O O . ARG A 1 53 ? -47.055 47.105 -10.948 1.00 69.60 53 ARG A O 1
ATOM 430 N N . PRO A 1 54 ? -47.297 49.265 -10.346 1.00 68.40 54 PRO A N 1
ATOM 431 C CA . PRO A 1 54 ? -47.145 48.915 -8.929 1.00 66.64 54 PRO A CA 1
ATOM 432 C C . PRO A 1 54 ? -48.363 48.213 -8.335 1.00 63.02 54 PRO A C 1
ATOM 433 O O . PRO A 1 54 ? -48.252 47.643 -7.253 1.00 59.19 54 PRO A O 1
ATOM 437 N N . GLU A 1 55 ? -49.516 48.313 -8.994 1.00 59.51 55 GLU A N 1
ATOM 438 C CA . GLU A 1 55 ? -50.722 47.629 -8.524 1.00 58.13 55 GLU A CA 1
ATOM 439 C C . GLU A 1 55 ? -50.661 46.130 -8.824 1.00 55.53 55 GLU A C 1
ATOM 440 O O . GLU A 1 55 ? -51.400 45.354 -8.251 1.00 52.16 55 GLU A O 1
ATOM 446 N N . LEU A 1 56 ? -49.792 45.734 -9.742 1.00 55.77 56 LEU A N 1
ATOM 447 C CA . LEU A 1 56 ? -49.582 44.328 -10.039 1.00 54.04 56 LEU A CA 1
ATOM 448 C C . LEU A 1 56 ? -48.614 43.659 -9.054 1.00 53.59 56 LEU A C 1
ATOM 449 O O . LEU A 1 56 ? -48.413 42.437 -9.113 1.00 51.35 56 LEU A O 1
ATOM 454 N N . GLU A 1 57 ? -48.003 44.450 -8.180 1.00 52.20 57 GLU A N 1
ATOM 455 C CA . GLU A 1 57 ? -47.096 43.934 -7.173 1.00 54.65 57 GLU A CA 1
ATOM 456 C C . GLU A 1 57 ? -47.869 43.528 -5.935 1.00 50.37 57 GLU A C 1
ATOM 457 O O . GLU A 1 57 ? -47.403 42.725 -5.132 1.00 50.01 57 GLU A O 1
ATOM 463 N N . ASP A 1 58 ? -49.059 44.086 -5.777 1.00 50.37 58 ASP A N 1
ATOM 464 C CA . ASP A 1 58 ? -49.855 43.863 -4.575 1.00 47.96 58 ASP A CA 1
ATOM 465 C C . ASP A 1 58 ? -50.350 42.408 -4.539 1.00 46.18 58 ASP A C 1
ATOM 466 O O . ASP A 1 58 ? -50.912 41.913 -5.517 1.00 49.42 58 ASP A O 1
ATOM 471 N N . ILE A 1 59 ? -50.111 41.734 -3.414 1.00 44.34 59 ILE A N 1
ATOM 472 C CA . ILE A 1 59 ? -50.404 40.292 -3.237 1.00 42.25 59 ILE A CA 1
ATOM 473 C C . ILE A 1 59 ? -51.620 39.943 -2.352 1.00 42.32 59 ILE A C 1
ATOM 474 O O . ILE A 1 59 ? -52.176 38.868 -2.440 1.00 43.29 59 ILE A O 1
ATOM 479 N N . GLU A 1 60 ? -51.987 40.873 -1.496 1.00 44.93 60 GLU A N 1
ATOM 480 C CA . GLU A 1 60 ? -53.274 40.925 -0.777 1.00 45.63 60 GLU A CA 1
ATOM 481 C C . GLU A 1 60 ? -54.499 40.572 -1.653 1.00 45.18 60 GLU A C 1
ATOM 482 O O . GLU A 1 60 ? -54.734 41.186 -2.711 1.00 48.34 60 GLU A O 1
ATOM 488 N N . ALA A 1 61 ? -55.316 39.636 -1.186 1.00 43.03 61 ALA A N 1
ATOM 489 C CA . ALA A 1 61 ? -56.549 39.244 -1.896 1.00 43.77 61 ALA A CA 1
ATOM 490 C C . ALA A 1 61 ? -57.360 40.420 -2.438 1.00 46.69 61 ALA A C 1
ATOM 491 O O . ALA A 1 61 ? -57.822 40.415 -3.597 1.00 46.50 61 ALA A O 1
ATOM 493 N N . SER A 1 62 ? -57.566 41.419 -1.586 1.00 47.22 62 SER A N 1
ATOM 494 C CA . SER A 1 62 ? -58.430 42.543 -1.935 1.00 48.29 62 SER A CA 1
ATOM 495 C C . SER A 1 62 ? -57.822 43.416 -3.030 1.00 48.52 62 SER A C 1
ATOM 496 O O . SER A 1 62 ? -58.503 44.295 -3.577 1.00 52.93 62 SER A O 1
ATOM 499 N N . ALA A 1 63 ? -56.557 43.181 -3.356 1.00 44.45 63 ALA A N 1
ATOM 500 C CA . ALA A 1 63 ? -55.896 43.933 -4.409 1.00 44.73 63 ALA A CA 1
ATOM 501 C C . ALA A 1 63 ? -55.781 43.141 -5.679 1.00 43.65 63 ALA A C 1
ATOM 502 O O . ALA A 1 63 ? -55.388 43.689 -6.695 1.00 44.25 63 ALA A O 1
ATOM 504 N N . ARG A 1 64 ? -56.147 41.872 -5.615 1.00 43.68 64 ARG A N 1
ATOM 505 C CA . ARG A 1 64 ? -56.065 40.958 -6.746 1.00 44.33 64 ARG A CA 1
ATOM 506 C C . ARG A 1 64 ? -57.418 40.437 -7.257 1.00 45.55 64 ARG A C 1
ATOM 507 O O . ARG A 1 64 ? -57.552 40.104 -8.426 1.00 50.15 64 ARG A O 1
ATOM 515 N N . PHE A 1 65 ? -58.391 40.266 -6.370 1.00 45.66 65 PHE A N 1
ATOM 516 C CA . PHE A 1 65 ? -59.677 39.674 -6.745 1.00 44.40 65 PHE A CA 1
ATOM 517 C C . PHE A 1 65 ? -60.778 40.598 -6.247 1.00 45.61 65 PHE A C 1
ATOM 518 O O . PHE A 1 65 ? -61.134 40.590 -5.063 1.00 45.11 65 PHE A O 1
ATOM 526 N N . PHE A 1 66 ? -61.281 41.419 -7.156 1.00 46.38 66 PHE A N 1
ATOM 527 C CA . PHE A 1 66 ? -62.202 42.465 -6.799 1.00 48.87 66 PHE A CA 1
ATOM 528 C C . PHE A 1 66 ? -63.047 42.944 -7.980 1.00 51.51 66 PHE A C 1
ATOM 529 O O . PHE A 1 66 ? -62.694 42.741 -9.137 1.00 49.43 66 PHE A O 1
ATOM 537 N N . GLU A 1 67 ? -64.182 43.565 -7.655 1.00 57.31 67 GLU A N 1
ATOM 538 C CA . GLU A 1 67 ? -65.126 44.143 -8.639 1.00 61.63 67 GLU A CA 1
ATOM 539 C C . GLU A 1 67 ? -65.279 45.624 -8.398 1.00 61.78 67 GLU A C 1
ATOM 540 O O . GLU A 1 67 ? -65.380 46.052 -7.260 1.00 65.07 67 GLU A O 1
ATOM 546 N N . ASP A 1 68 ? -65.345 46.409 -9.453 1.00 63.14 68 ASP A N 1
ATOM 547 C CA . ASP A 1 68 ? -65.579 47.844 -9.286 1.00 65.51 68 ASP A CA 1
ATOM 548 C C . ASP A 1 68 ? -66.152 48.448 -10.560 1.00 66.80 68 ASP A C 1
ATOM 549 O O . ASP A 1 68 ? -66.488 47.722 -11.490 1.00 63.76 68 ASP A O 1
ATOM 554 N N . ASP A 1 69 ? -66.266 49.768 -10.608 1.00 71.78 69 ASP A N 1
ATOM 555 C CA . ASP A 1 69 ? -66.807 50.413 -11.804 1.00 78.38 69 ASP A CA 1
ATOM 556 C C . ASP A 1 69 ? -66.050 50.051 -13.103 1.00 77.55 69 ASP A C 1
ATOM 557 O O . ASP A 1 69 ? -66.618 50.087 -14.190 1.00 80.25 69 ASP A O 1
ATOM 562 N N . ASP A 1 70 ? -64.779 49.710 -12.988 1.00 78.49 70 ASP A N 1
ATOM 563 C CA . ASP A 1 70 ? -63.987 49.308 -14.154 1.00 80.26 70 ASP A CA 1
ATOM 564 C C . ASP A 1 70 ? -64.151 47.843 -14.531 1.00 73.82 70 ASP A C 1
ATOM 565 O O . ASP A 1 70 ? -63.515 47.385 -15.481 1.00 73.10 70 ASP A O 1
ATOM 570 N N . GLY A 1 71 ? -64.962 47.100 -13.781 1.00 68.51 71 GLY A N 1
ATOM 571 C CA . GLY A 1 71 ? -65.303 45.736 -14.152 1.00 64.41 71 GLY A CA 1
ATOM 572 C C . GLY A 1 71 ? -64.857 44.688 -13.149 1.00 62.10 71 GLY A C 1
ATOM 573 O O . GLY A 1 71 ? -64.712 44.953 -11.962 1.00 58.93 71 GLY A O 1
ATOM 574 N N . LEU A 1 72 ? -64.640 43.479 -13.657 1.00 62.02 72 LEU A N 1
ATOM 575 C CA . LEU A 1 72 ? -64.222 42.336 -12.840 1.00 62.21 72 LEU A CA 1
ATOM 576 C C . LEU A 1 72 ? -62.721 42.066 -13.003 1.00 60.17 72 LEU A C 1
ATOM 577 O O . LEU A 1 72 ? -62.258 41.785 -14.115 1.00 63.38 72 LEU A O 1
ATOM 582 N N . HIS A 1 73 ? -61.996 42.119 -11.891 1.00 53.98 73 HIS A N 1
ATOM 583 C CA . HIS A 1 73 ? -60.554 42.055 -11.911 1.00 52.22 73 HIS A CA 1
ATOM 584 C C . HIS A 1 73 ? -60.012 40.766 -11.274 1.00 50.70 73 HIS A C 1
ATOM 585 O O . HIS A 1 73 ? -60.336 40.441 -10.149 1.00 48.51 73 HIS A O 1
ATOM 592 N N . ILE A 1 74 ? -59.168 40.051 -12.005 1.00 48.26 74 ILE A N 1
ATOM 593 C CA . ILE A 1 74 ? -58.451 38.919 -11.454 1.00 46.70 74 ILE A CA 1
ATOM 594 C C . ILE A 1 74 ? -56.977 39.073 -11.756 1.00 46.61 74 ILE A C 1
ATOM 595 O O . ILE A 1 74 ? -56.576 39.032 -12.928 1.00 46.20 74 ILE A O 1
ATOM 600 N N . HIS A 1 75 ? -56.162 39.251 -10.720 1.00 46.80 75 HIS A N 1
ATOM 601 C CA . HIS A 1 75 ? -54.717 39.292 -10.903 1.00 48.15 75 HIS A CA 1
ATOM 602 C C . HIS A 1 75 ? -54.158 37.932 -10.539 1.00 51.30 75 HIS A C 1
ATOM 603 O O . HIS A 1 75 ? -54.479 37.370 -9.474 1.00 54.69 75 HIS A O 1
ATOM 610 N N . SER A 1 76 ? -53.328 37.382 -11.424 1.00 51.81 76 SER A N 1
ATOM 611 C CA . SER A 1 76 ? -52.876 35.995 -11.252 1.00 51.31 76 SER A CA 1
ATOM 612 C C . SER A 1 76 ? -51.433 35.785 -11.686 1.00 48.90 76 SER A C 1
ATOM 613 O O . SER A 1 76 ? -51.027 36.254 -12.760 1.00 48.45 76 SER A O 1
ATOM 616 N N . PHE A 1 77 ? -50.666 35.089 -10.848 1.00 45.89 77 PHE A N 1
ATOM 617 C CA . PHE A 1 77 ? -49.297 34.709 -11.196 1.00 46.02 77 PHE A CA 1
ATOM 618 C C . PHE A 1 77 ? -49.280 33.743 -12.376 1.00 47.77 77 PHE A C 1
ATOM 619 O O . PHE A 1 77 ? -50.047 32.774 -12.416 1.00 46.73 77 PHE A O 1
ATOM 627 N N . PHE A 1 78 ? -48.411 34.039 -13.335 1.00 46.07 78 PHE A N 1
ATOM 628 C CA . PHE A 1 78 ? -48.107 33.145 -14.437 1.00 42.96 78 PHE A CA 1
ATOM 629 C C . PHE A 1 78 ? -46.635 32.808 -14.404 1.00 44.21 78 PHE A C 1
ATOM 630 O O . PHE A 1 78 ? -45.812 33.640 -14.079 1.00 43.44 78 PHE A O 1
ATOM 638 N N . PHE A 1 79 ? -46.317 31.574 -14.753 1.00 48.31 79 PHE A N 1
ATOM 639 C CA . PHE A 1 79 ? -44.972 31.029 -14.563 1.00 47.46 79 PHE A CA 1
ATOM 640 C C . PHE A 1 79 ? -44.096 31.232 -15.799 1.00 47.33 79 PHE A C 1
ATOM 641 O O . PHE A 1 79 ? -44.567 31.083 -16.915 1.00 50.13 79 PHE A O 1
ATOM 649 N N . PHE A 1 80 ? -42.822 31.558 -15.580 1.00 45.17 80 PHE A N 1
ATOM 650 C CA . PHE A 1 80 ? -41.890 31.714 -16.686 1.00 47.44 80 PHE A CA 1
ATOM 651 C C . PHE A 1 80 ? -40.449 31.527 -16.274 1.00 50.10 80 PHE A C 1
ATOM 652 O O . PHE A 1 80 ? -40.137 31.452 -15.093 1.00 51.75 80 PHE A O 1
ATOM 660 N N . GLU A 1 81 ? -39.573 31.454 -17.273 1.00 58.24 81 GLU A N 1
ATOM 661 C CA . GLU A 1 81 ? -38.130 31.360 -17.068 1.00 65.50 81 GLU A CA 1
ATOM 662 C C . GLU A 1 81 ? -37.491 32.543 -17.746 1.00 65.60 81 GLU A C 1
ATOM 663 O O . GLU A 1 81 ? -37.737 32.798 -18.914 1.00 69.62 81 GLU A O 1
ATOM 669 N N . ASP A 1 82 ? -36.681 33.287 -17.002 1.00 65.46 82 ASP A N 1
ATOM 670 C CA . ASP A 1 82 ? -36.072 34.505 -17.534 1.00 63.35 82 ASP A CA 1
ATOM 671 C C . ASP A 1 82 ? -34.883 34.193 -18.433 1.00 62.80 82 ASP A C 1
ATOM 672 O O . ASP A 1 82 ? -34.563 33.034 -18.681 1.00 54.58 82 ASP A O 1
ATOM 677 N N . ALA A 1 83 ? -34.211 35.235 -18.902 1.00 68.33 83 ALA A N 1
ATOM 678 C CA . ALA A 1 83 ? -33.155 35.067 -19.895 1.00 70.55 83 ALA A CA 1
ATOM 679 C C . ALA A 1 83 ? -31.974 34.209 -19.412 1.00 72.31 83 ALA A C 1
ATOM 680 O O . ALA A 1 83 ? -31.361 33.492 -20.211 1.00 70.13 83 ALA A O 1
ATOM 682 N N . GLU A 1 84 ? -31.705 34.255 -18.108 1.00 75.64 84 GLU A N 1
ATOM 683 C CA . GLU A 1 84 ? -30.637 33.458 -17.480 1.00 81.50 84 GLU A CA 1
ATOM 684 C C . GLU A 1 84 ? -31.138 32.146 -16.842 1.00 78.52 84 GLU A C 1
ATOM 685 O O . GLU A 1 84 ? -30.521 31.605 -15.925 1.00 74.68 84 GLU A O 1
ATOM 691 N N . ASP A 1 85 ? -32.256 31.642 -17.359 1.00 80.23 85 ASP A N 1
ATOM 692 C CA . ASP A 1 85 ? -32.852 30.373 -16.951 1.00 81.15 85 ASP A CA 1
ATOM 693 C C . ASP A 1 85 ? -33.216 30.262 -15.477 1.00 74.31 85 ASP A C 1
ATOM 694 O O . ASP A 1 85 ? -33.132 29.205 -14.878 1.00 74.10 85 ASP A O 1
ATOM 699 N N . HIS A 1 86 ? -33.689 31.366 -14.923 1.00 70.58 86 HIS A N 1
ATOM 700 C CA . HIS A 1 86 ? -34.179 31.390 -13.557 1.00 64.26 86 HIS A CA 1
ATOM 701 C C . HIS A 1 86 ? -35.690 31.439 -13.546 1.00 53.59 86 HIS A C 1
ATOM 702 O O . HIS A 1 86 ? -36.290 32.294 -14.156 1.00 52.37 86 HIS A O 1
ATOM 709 N N . ALA A 1 87 ? -36.313 30.548 -12.797 1.00 48.07 87 ALA A N 1
ATOM 710 C CA . ALA A 1 87 ? -37.767 30.518 -12.719 1.00 43.33 87 ALA A CA 1
ATOM 711 C C . ALA A 1 87 ? -38.325 31.780 -12.093 1.00 40.50 87 ALA A C 1
ATOM 712 O O . ALA A 1 87 ? -37.745 32.349 -11.190 1.00 42.25 87 ALA A O 1
ATOM 714 N N . GLY A 1 88 ? -39.495 32.172 -12.534 1.00 39.68 88 GLY A N 1
ATOM 715 C CA . GLY A 1 88 ? -40.180 33.303 -11.952 1.00 38.36 88 GLY A CA 1
ATOM 716 C C . GLY A 1 88 ? -41.688 33.247 -12.119 1.00 39.64 88 GLY A C 1
ATOM 717 O O . GLY A 1 88 ? -42.235 32.488 -12.933 1.00 39.58 88 GLY A O 1
ATOM 718 N N . ASN A 1 89 ? -42.358 34.076 -11.341 1.00 42.27 89 ASN A N 1
ATOM 719 C CA . ASN A 1 89 ? -43.791 34.313 -11.504 1.00 43.22 89 ASN A CA 1
ATOM 720 C C . ASN A 1 89 ? -44.086 35.757 -11.946 1.00 39.73 89 ASN A C 1
ATOM 721 O O . ASN A 1 89 ? -43.512 36.696 -11.413 1.00 39.97 89 ASN A O 1
ATOM 726 N N . SER A 1 90 ? -44.909 35.932 -12.965 1.00 36.98 90 SER A N 1
ATOM 727 C CA . SER A 1 90 ? -45.260 37.279 -13.425 1.00 38.05 90 SER A CA 1
ATOM 728 C C . SER A 1 90 ? -46.747 37.459 -13.311 1.00 36.98 90 SER A C 1
ATOM 729 O O . SER A 1 90 ? -47.491 36.675 -13.853 1.00 32.74 90 SER A O 1
ATOM 732 N N . THR A 1 91 ? -47.155 38.500 -12.580 1.00 38.67 91 THR A N 1
ATOM 733 C CA . THR A 1 91 ? -48.556 38.800 -12.361 1.00 39.46 91 THR A CA 1
ATOM 734 C C . THR A 1 91 ? -49.191 39.402 -13.622 1.00 42.46 91 THR A C 1
ATOM 735 O O . THR A 1 91 ? -48.623 40.278 -14.282 1.00 45.94 91 THR A O 1
ATOM 739 N N . VAL A 1 92 ? -50.362 38.897 -13.957 1.00 42.32 92 VAL A N 1
ATOM 740 C CA . VAL A 1 92 ? -51.100 39.339 -15.126 1.00 43.10 92 VAL A CA 1
ATOM 741 C C . VAL A 1 92 ? -52.430 39.832 -14.609 1.00 44.16 92 VAL A C 1
ATOM 742 O O . VAL A 1 92 ? -53.126 39.115 -13.889 1.00 46.58 92 VAL A O 1
ATOM 746 N N . ALA A 1 93 ? -52.805 41.019 -15.013 1.00 44.67 93 ALA A N 1
ATOM 747 C CA . ALA A 1 93 ? -54.093 41.555 -14.625 1.00 47.43 93 ALA A CA 1
ATOM 748 C C . ALA A 1 93 ? -55.157 41.221 -15.663 1.00 49.95 93 ALA A C 1
ATOM 749 O O . ALA A 1 93 ? -55.110 41.722 -16.800 1.00 55.79 93 ALA A O 1
ATOM 751 N N . PHE A 1 94 ? -56.108 40.370 -15.278 1.00 49.17 94 PHE A N 1
ATOM 752 C CA . PHE A 1 94 ? -57.266 40.063 -16.115 1.00 49.48 94 PHE A CA 1
ATOM 753 C C . PHE A 1 94 ? -58.397 40.978 -15.717 1.00 51.27 94 PHE A C 1
ATOM 754 O O . PHE A 1 94 ? -58.652 41.161 -14.533 1.00 54.30 94 PHE A O 1
ATOM 762 N N . THR A 1 95 ? -59.082 41.546 -16.699 1.00 53.50 95 THR A N 1
ATOM 763 C CA . THR A 1 95 ? -60.220 42.434 -16.442 1.00 54.54 95 THR A CA 1
ATOM 764 C C . THR A 1 95 ? -61.330 42.139 -17.432 1.00 56.46 95 THR A C 1
ATOM 765 O O . THR A 1 95 ? -61.107 42.110 -18.649 1.00 56.56 95 THR A O 1
ATOM 769 N N . ILE A 1 96 ? -62.525 41.890 -16.913 1.00 57.90 96 ILE A N 1
ATOM 770 C CA . ILE A 1 96 ? -63.662 41.586 -17.771 1.00 60.57 96 ILE A CA 1
ATOM 771 C C . ILE A 1 96 ? -64.714 42.672 -17.604 1.00 63.39 96 ILE A C 1
ATOM 772 O O . ILE A 1 96 ? -65.130 42.973 -16.492 1.00 64.90 96 ILE A O 1
ATOM 777 N N . ARG A 1 97 ? -65.132 43.252 -18.718 1.00 67.41 97 ARG A N 1
ATOM 778 C CA . ARG A 1 97 ? -66.139 44.299 -18.685 1.00 73.96 97 ARG A CA 1
ATOM 779 C C . ARG A 1 97 ? -66.911 44.430 -19.982 1.00 76.40 97 ARG A C 1
ATOM 780 O O . ARG A 1 97 ? -66.324 44.518 -21.067 1.00 76.26 97 ARG A O 1
ATOM 788 N N . ASP A 1 98 ? -68.231 44.476 -19.844 1.00 80.08 98 ASP A N 1
ATOM 789 C CA . ASP A 1 98 ? -69.130 44.487 -20.988 1.00 85.01 98 ASP A CA 1
ATOM 790 C C . ASP A 1 98 ? -68.713 43.417 -22.006 1.00 80.63 98 ASP A C 1
ATOM 791 O O . ASP A 1 98 ? -68.490 43.722 -23.174 1.00 79.81 98 ASP A O 1
ATOM 796 N N . GLY A 1 99 ? -68.594 42.173 -21.543 1.00 74.46 99 GLY A N 1
ATOM 797 C CA . GLY A 1 99 ? -68.329 41.021 -22.419 1.00 70.83 99 GLY A CA 1
ATOM 798 C C . GLY A 1 99 ? -66.967 40.963 -23.093 1.00 67.48 99 GLY A C 1
ATOM 799 O O . GLY A 1 99 ? -66.727 40.078 -23.926 1.00 66.16 99 GLY A O 1
ATOM 800 N N . ARG A 1 100 ? -66.082 41.891 -22.726 1.00 65.29 100 ARG A N 1
ATOM 801 C CA . ARG A 1 100 ? -64.713 41.964 -23.256 1.00 64.80 100 ARG A CA 1
ATOM 802 C C . ARG A 1 100 ? -63.644 41.669 -22.211 1.00 59.31 100 ARG A C 1
ATOM 803 O O . ARG A 1 100 ? -63.680 42.193 -21.107 1.00 57.71 100 ARG A O 1
ATOM 811 N N . LEU A 1 101 ? -62.658 40.879 -22.602 1.00 55.97 101 LEU A N 1
ATOM 812 C CA . LEU A 1 101 ? -61.546 40.551 -21.733 1.00 54.23 101 LEU A CA 1
ATOM 813 C C . LEU A 1 101 ? -60.335 41.419 -22.015 1.00 55.69 101 LEU A C 1
ATOM 814 O O . LEU A 1 101 ? -59.905 41.555 -23.157 1.00 57.79 101 LEU A O 1
ATOM 819 N N . PHE A 1 102 ? -59.754 41.972 -20.957 1.00 56.30 102 PHE A N 1
ATOM 820 C CA . PHE A 1 102 ? -58.482 42.690 -21.052 1.00 58.01 102 PHE A CA 1
ATOM 821 C C . PHE A 1 102 ? -57.382 41.955 -20.268 1.00 56.85 102 PHE A C 1
ATOM 822 O O . PHE A 1 102 ? -57.549 41.667 -19.089 1.00 57.55 102 PHE A O 1
ATOM 830 N N . THR A 1 103 ? -56.273 41.652 -20.929 1.00 55.52 103 THR A N 1
ATOM 831 C CA . THR A 1 103 ? -55.128 41.115 -20.237 1.00 54.74 103 THR A CA 1
ATOM 832 C C . THR A 1 103 ? -53.989 42.092 -20.331 1.00 53.93 103 THR A C 1
ATOM 833 O O . THR A 1 103 ? -53.591 42.484 -21.426 1.00 52.74 103 THR A O 1
ATOM 837 N N . LEU A 1 104 ? -53.475 42.467 -19.168 1.00 52.73 104 LEU A N 1
ATOM 838 C CA . LEU A 1 104 ? -52.352 43.365 -19.074 1.00 55.10 104 LEU A CA 1
ATOM 839 C C . LEU A 1 104 ? -51.185 42.628 -18.437 1.00 54.40 104 LEU A C 1
ATOM 840 O O . LEU A 1 104 ? -51.286 42.172 -17.307 1.00 53.18 104 LEU A O 1
ATOM 845 N N . ARG A 1 105 ? -50.068 42.576 -19.148 1.00 55.99 105 ARG A N 1
ATOM 846 C CA . ARG A 1 105 ? -48.882 41.907 -18.644 1.00 56.77 105 ARG A CA 1
ATOM 847 C C . ARG A 1 105 ? -47.533 42.605 -18.904 1.00 58.98 105 ARG A C 1
ATOM 848 O O . ARG A 1 105 ? -47.397 43.481 -19.757 1.00 62.01 105 ARG A O 1
ATOM 856 N N . GLU A 1 106 ? -46.556 42.209 -18.101 1.00 62.05 106 GLU A N 1
ATOM 857 C CA . GLU A 1 106 ? -45.248 42.853 -18.043 1.00 65.61 106 GLU A CA 1
ATOM 858 C C . GLU A 1 106 ? -44.303 42.229 -19.049 1.00 61.38 106 GLU A C 1
ATOM 859 O O . GLU A 1 106 ? -43.229 42.747 -19.292 1.00 64.58 106 GLU A O 1
ATOM 865 N N . ARG A 1 107 ? -44.681 41.113 -19.652 1.00 57.44 107 ARG A N 1
ATOM 866 C CA . ARG A 1 107 ? -43.734 40.366 -20.481 1.00 55.07 107 ARG A CA 1
ATOM 867 C C . ARG A 1 107 ? -44.412 39.279 -21.255 1.00 52.51 107 ARG A C 1
ATOM 868 O O . ARG A 1 107 ? -45.546 38.906 -20.956 1.00 52.06 107 ARG A O 1
ATOM 876 N N . GLU A 1 108 ? -43.685 38.734 -22.226 1.00 54.22 108 GLU A N 1
ATOM 877 C CA . GLU A 1 108 ? -44.146 37.562 -22.972 1.00 54.23 108 GLU A CA 1
ATOM 878 C C . GLU A 1 108 ? -44.229 36.389 -22.002 1.00 50.56 108 GLU A C 1
ATOM 879 O O . GLU A 1 108 ? -43.459 36.312 -21.054 1.00 48.41 108 GLU A O 1
ATOM 885 N N . LEU A 1 109 ? -45.202 35.513 -22.210 1.00 49.82 109 LEU A N 1
ATOM 886 C CA . LEU A 1 109 ? -45.416 34.374 -21.304 1.00 47.34 109 LEU A CA 1
ATOM 887 C C . LEU A 1 109 ? -45.754 33.112 -22.067 1.00 47.98 109 LEU A C 1
ATOM 888 O O . LEU A 1 109 ? -46.461 33.165 -23.059 1.00 49.07 109 LEU A O 1
ATOM 893 N N . PRO A 1 110 ? -45.269 31.963 -21.598 1.00 49.55 110 PRO A N 1
ATOM 894 C CA . PRO A 1 110 ? -45.413 30.784 -22.450 1.00 49.35 110 PRO A CA 1
ATOM 895 C C . PRO A 1 110 ? -46.840 30.295 -22.563 1.00 45.01 110 PRO A C 1
ATOM 896 O O . PRO A 1 110 ? -47.224 29.792 -23.621 1.00 45.14 110 PRO A O 1
ATOM 900 N N . ALA A 1 111 ? -47.625 30.469 -21.510 1.00 43.02 111 ALA A N 1
ATOM 901 C CA . ALA A 1 111 ? -49.053 30.126 -21.592 1.00 44.08 111 ALA A CA 1
ATOM 902 C C . ALA A 1 111 ? -49.787 30.924 -22.658 1.00 45.98 111 ALA A C 1
ATOM 903 O O . ALA A 1 111 ? -50.570 30.360 -23.447 1.00 47.57 111 ALA A O 1
ATOM 905 N N . PHE A 1 112 ? -49.527 32.225 -22.704 1.00 44.53 112 PHE A N 1
ATOM 906 C CA . PHE A 1 112 ? -50.180 33.098 -23.709 1.00 46.08 112 PHE A CA 1
ATOM 907 C C . PHE A 1 112 ? -49.702 32.803 -25.120 1.00 47.80 112 PHE A C 1
ATOM 908 O O . PHE A 1 112 ? -50.492 32.684 -26.052 1.00 49.02 112 PHE A O 1
ATOM 916 N N . ARG A 1 113 ? -48.403 32.641 -25.254 1.00 50.11 113 ARG A N 1
ATOM 917 C CA . ARG A 1 113 ? -47.818 32.287 -26.515 1.00 56.22 113 ARG A CA 1
ATOM 918 C C . ARG A 1 113 ? -48.434 30.987 -27.035 1.00 54.38 113 ARG A C 1
ATOM 919 O O . ARG A 1 113 ? -48.744 30.863 -28.228 1.00 56.89 113 ARG A O 1
ATOM 927 N N . LEU A 1 114 ? -48.626 30.027 -26.134 1.00 49.94 114 LEU A N 1
ATOM 928 C CA . LEU A 1 114 ? -49.203 28.754 -26.483 1.00 51.17 114 LEU A CA 1
ATOM 929 C C . LEU A 1 114 ? -50.685 28.839 -26.806 1.00 52.53 114 LEU A C 1
ATOM 930 O O . LEU A 1 114 ? -51.163 28.218 -27.761 1.00 55.38 114 LEU A O 1
ATOM 935 N N . TYR A 1 115 ? -51.427 29.581 -26.009 1.00 52.29 115 TYR A N 1
ATOM 936 C CA . TYR A 1 115 ? -52.860 29.699 -26.267 1.00 55.54 115 TYR A CA 1
ATOM 937 C C . TYR A 1 115 ? -53.143 30.380 -27.598 1.00 58.69 115 TYR A C 1
ATOM 938 O O . TYR A 1 115 ? -54.054 29.980 -28.314 1.00 62.15 115 TYR A O 1
ATOM 947 N N . ARG A 1 116 ? -52.364 31.411 -27.909 1.00 60.52 116 ARG A N 1
ATOM 948 C CA . ARG A 1 116 ? -52.495 32.131 -29.174 1.00 63.91 116 ARG A CA 1
ATOM 949 C C . ARG A 1 116 ? -52.181 31.264 -30.367 1.00 69.66 116 ARG A C 1
ATOM 950 O O . ARG A 1 116 ? -52.906 31.301 -31.365 1.00 77.12 116 ARG A O 1
ATOM 958 N N . MET A 1 117 ? -51.114 30.472 -30.278 1.00 70.23 117 MET A N 1
ATOM 959 C CA . MET A 1 117 ? -50.810 29.526 -31.349 1.00 72.46 117 MET A CA 1
ATOM 960 C C . MET A 1 117 ? -52.025 28.635 -31.624 1.00 71.26 117 MET A C 1
ATOM 961 O O . MET A 1 117 ? -52.453 28.496 -32.776 1.00 71.03 117 MET A O 1
ATOM 966 N N . ARG A 1 118 ? -52.572 28.034 -30.570 1.00 67.20 118 ARG A N 1
ATOM 967 C CA . ARG A 1 118 ? -53.713 27.123 -30.702 1.00 69.63 118 ARG A CA 1
ATOM 968 C C . ARG A 1 118 ? -54.980 27.797 -31.187 1.00 71.91 118 ARG A C 1
ATOM 969 O O . ARG A 1 118 ? -55.748 27.232 -31.972 1.00 76.55 118 ARG A O 1
ATOM 977 N N . ALA A 1 119 ? -55.208 28.989 -30.673 1.00 73.90 119 ALA A N 1
ATOM 978 C CA . ALA A 1 119 ? -56.397 29.758 -31.003 1.00 80.88 119 ALA A CA 1
ATOM 979 C C . ALA A 1 119 ? -56.505 30.087 -32.493 1.00 84.86 119 ALA A C 1
ATOM 980 O O . ALA A 1 119 ? -57.592 30.379 -32.978 1.00 84.85 119 ALA A O 1
ATOM 982 N N . ARG A 1 120 ? -55.381 30.058 -33.206 1.00 90.04 120 ARG A N 1
ATOM 983 C CA . ARG A 1 120 ? -55.392 30.224 -34.681 1.00 94.63 120 ARG A CA 1
ATOM 984 C C . ARG A 1 120 ? -56.085 29.120 -35.473 1.00 95.52 120 ARG A C 1
ATOM 985 O O . ARG A 1 120 ? -56.395 29.316 -36.637 1.00 102.99 120 ARG A O 1
ATOM 993 N N . SER A 1 121 ? -56.367 27.975 -34.862 1.00 92.97 121 SER A N 1
ATOM 994 C CA . SER A 1 121 ? -56.977 26.873 -35.601 1.00 92.46 121 SER A CA 1
ATOM 995 C C . SER A 1 121 ? -57.771 26.004 -34.648 1.00 90.69 121 SER A C 1
ATOM 996 O O . SER A 1 121 ? -57.565 24.803 -34.581 1.00 92.30 121 SER A O 1
ATOM 999 N N . GLN A 1 122 ? -58.647 26.626 -33.869 1.00 90.41 122 GLN A N 1
ATOM 1000 C CA . GLN A 1 122 ? -59.364 25.914 -32.810 1.00 90.01 122 GLN A CA 1
ATOM 1001 C C . GLN A 1 122 ? -60.553 26.717 -32.346 1.00 85.94 122 GLN A C 1
ATOM 1002 O O . GLN A 1 122 ? -60.431 27.900 -32.064 1.00 80.58 122 GLN A O 1
ATOM 1008 N N . SER A 1 123 ? -61.699 26.051 -32.270 1.00 85.01 123 SER A N 1
ATOM 1009 C CA . SER A 1 123 ? -62.956 26.718 -31.968 1.00 84.38 123 SER A CA 1
ATOM 1010 C C . SER A 1 123 ? -63.221 26.773 -30.474 1.00 79.83 123 SER A C 1
ATOM 1011 O O . SER A 1 123 ? -63.021 25.796 -29.765 1.00 81.59 123 SER A O 1
ATOM 1014 N N . MET A 1 124 ? -63.653 27.930 -30.001 1.00 77.77 124 MET A N 1
ATOM 1015 C CA . MET A 1 124 ? -64.200 28.050 -28.652 1.00 80.37 124 MET A CA 1
ATOM 1016 C C . MET A 1 124 ? -65.580 27.408 -28.610 1.00 81.86 124 MET A C 1
ATOM 1017 O O . MET A 1 124 ? -66.175 27.172 -29.658 1.00 83.67 124 MET A O 1
ATOM 1022 N N . VAL A 1 125 ? -66.086 27.144 -27.403 1.00 81.13 125 VAL A N 1
ATOM 1023 C CA . VAL A 1 125 ? -67.405 26.499 -27.229 1.00 85.58 125 VAL A CA 1
ATOM 1024 C C . VAL A 1 125 ? -68.574 27.508 -27.191 1.00 89.82 125 VAL A C 1
ATOM 1025 O O . VAL A 1 125 ? -69.417 27.515 -28.086 1.00 89.24 125 VAL A O 1
ATOM 1029 N N . ASP A 1 126 ? -68.606 28.352 -26.154 1.00 91.83 126 ASP A N 1
ATOM 1030 C CA . ASP A 1 126 ? -69.690 29.339 -25.943 1.00 92.50 126 ASP A CA 1
ATOM 1031 C C . ASP A 1 126 ? -69.245 30.691 -26.504 1.00 88.78 126 ASP A C 1
ATOM 1032 O O . ASP A 1 126 ? -70.052 31.574 -26.734 1.00 89.84 126 ASP A O 1
ATOM 1037 N N . GLY A 1 127 ? -67.937 30.852 -26.660 1.00 82.93 127 GLY A N 1
ATOM 1038 C CA . GLY A 1 127 ? -67.350 32.011 -27.308 1.00 77.50 127 GLY A CA 1
ATOM 1039 C C . GLY A 1 127 ? -67.450 33.310 -26.549 1.00 73.39 127 GLY A C 1
ATOM 1040 O O . GLY A 1 127 ? -67.924 34.294 -27.087 1.00 79.49 127 GLY A O 1
ATOM 1041 N N . ASN A 1 128 ? -67.001 33.343 -25.308 1.00 66.29 128 ASN A N 1
ATOM 1042 C CA . ASN A 1 128 ? -67.103 34.567 -24.516 1.00 63.79 128 ASN A CA 1
ATOM 1043 C C . ASN A 1 128 ? -65.889 34.819 -23.638 1.00 63.76 128 ASN A C 1
ATOM 1044 O O . ASN A 1 128 ? -65.081 33.926 -23.435 1.00 65.29 128 ASN A O 1
ATOM 1049 N N . ALA A 1 129 ? -65.803 36.037 -23.102 1.00 63.00 129 ALA A N 1
ATOM 1050 C CA . ALA A 1 129 ? -64.684 36.493 -22.288 1.00 60.90 129 ALA A CA 1
ATOM 1051 C C . ALA A 1 129 ? -64.375 35.617 -21.069 1.00 61.98 129 ALA A C 1
ATOM 1052 O O . ALA A 1 129 ? -63.215 35.454 -20.704 1.00 65.98 129 ALA A O 1
ATOM 1054 N N . TYR A 1 130 ? -65.399 35.070 -20.430 1.00 63.11 130 TYR A N 1
ATOM 1055 C CA . TYR A 1 130 ? -65.199 34.201 -19.271 1.00 60.74 130 TYR A CA 1
ATOM 1056 C C . TYR A 1 130 ? -64.571 32.897 -19.724 1.00 57.63 130 TYR A C 1
ATOM 1057 O O . TYR A 1 130 ? -63.670 32.394 -19.078 1.00 55.96 130 TYR A O 1
ATOM 1066 N N . GLU A 1 131 ? -65.046 32.335 -20.827 1.00 58.19 131 GLU A N 1
ATOM 1067 C CA . GLU A 1 131 ? -64.448 31.112 -21.350 1.00 59.33 131 GLU A CA 1
ATOM 1068 C C . GLU A 1 131 ? -62.974 31.368 -21.659 1.00 61.39 131 GLU A C 1
ATOM 1069 O O . GLU A 1 131 ? -62.105 30.544 -21.372 1.00 63.81 131 GLU A O 1
ATOM 1075 N N . LEU A 1 132 ? -62.709 32.511 -22.278 1.00 62.50 132 LEU A N 1
ATOM 1076 C CA . LEU A 1 132 ? -61.371 32.869 -22.729 1.00 60.66 132 LEU A CA 1
ATOM 1077 C C . LEU A 1 132 ? -60.401 32.911 -21.539 1.00 57.64 132 LEU A C 1
ATOM 1078 O O . LEU A 1 132 ? -59.310 32.360 -21.580 1.00 55.46 132 LEU A O 1
ATOM 1083 N N . LEU A 1 133 ? -60.827 33.566 -20.471 1.00 56.31 133 LEU A N 1
ATOM 1084 C CA . LEU A 1 133 ? -60.031 33.680 -19.251 1.00 51.95 133 LEU A CA 1
ATOM 1085 C C . LEU A 1 133 ? -59.698 32.305 -18.684 1.00 50.18 133 LEU A C 1
ATOM 1086 O O . LEU A 1 133 ? -58.573 32.038 -18.317 1.00 49.76 133 LEU A O 1
ATOM 1091 N N . LEU A 1 134 ? -60.700 31.443 -18.615 1.00 49.80 134 LEU A N 1
ATOM 1092 C CA . LEU A 1 134 ? -60.509 30.083 -18.126 1.00 48.13 134 LEU A CA 1
ATOM 1093 C C . LEU A 1 134 ? -59.640 29.244 -19.074 1.00 48.03 134 LEU A C 1
ATOM 1094 O O . LEU A 1 134 ? -58.850 28.448 -18.607 1.00 46.26 134 LEU A O 1
ATOM 1099 N N . ASP A 1 135 ? -59.778 29.438 -20.387 1.00 48.23 135 ASP A N 1
ATOM 1100 C CA . ASP A 1 135 ? -58.923 28.771 -21.357 1.00 49.47 135 ASP A CA 1
ATOM 1101 C C . ASP A 1 135 ? -57.451 29.102 -21.067 1.00 50.79 135 ASP A C 1
ATOM 1102 O O . ASP A 1 135 ? -56.573 28.224 -21.093 1.00 52.16 135 ASP A O 1
ATOM 1107 N N . LEU A 1 136 ? -57.167 30.367 -20.774 1.00 52.02 136 LEU A N 1
ATOM 1108 C CA . LEU A 1 136 ? -55.802 30.767 -20.415 1.00 51.04 136 LEU A CA 1
ATOM 1109 C C . LEU A 1 136 ? -55.304 30.111 -19.108 1.00 48.57 136 LEU A C 1
ATOM 1110 O O . LEU A 1 136 ? -54.165 29.697 -19.017 1.00 45.03 136 LEU A O 1
ATOM 1115 N N . PHE A 1 137 ? -56.183 29.978 -18.126 1.00 48.77 137 PHE A N 1
ATOM 1116 C CA . PHE A 1 137 ? -55.869 29.254 -16.889 1.00 47.22 137 PHE A CA 1
ATOM 1117 C C . PHE A 1 137 ? -55.652 27.756 -17.119 1.00 48.40 137 PHE A C 1
ATOM 1118 O O . PHE A 1 137 ? -54.728 27.170 -16.534 1.00 47.26 137 PHE A O 1
ATOM 1126 N N . GLU A 1 138 ? -56.523 27.130 -17.925 1.00 48.58 138 GLU A N 1
ATOM 1127 C CA . GLU A 1 138 ? -56.335 25.728 -18.363 1.00 48.74 138 GLU A CA 1
ATOM 1128 C C . GLU A 1 138 ? -54.924 25.497 -18.922 1.00 47.61 138 GLU A C 1
ATOM 1129 O O . GLU A 1 138 ? -54.255 24.530 -18.572 1.00 46.51 138 GLU A O 1
ATOM 1135 N N . THR A 1 139 ? -54.504 26.407 -19.798 1.00 47.32 139 THR A N 1
ATOM 1136 C CA . THR A 1 139 ? -53.199 26.360 -20.447 1.00 45.87 139 THR A CA 1
ATOM 1137 C C . THR A 1 139 ? -52.084 26.519 -19.440 1.00 46.05 139 THR A C 1
ATOM 1138 O O . THR A 1 139 ? -51.095 25.806 -19.491 1.00 49.75 139 THR A O 1
ATOM 1142 N N . LYS A 1 140 ? -52.248 27.467 -18.521 1.00 46.57 140 LYS A N 1
ATOM 1143 C CA . LYS A 1 140 ? -51.316 27.654 -17.407 1.00 45.42 140 LYS A CA 1
ATOM 1144 C C . LYS A 1 140 ? -51.101 26.354 -16.629 1.00 46.31 140 LYS A C 1
ATOM 1145 O O . LYS A 1 140 ? -49.971 25.928 -16.438 1.00 44.14 140 LYS A O 1
ATOM 1151 N N . ILE A 1 141 ? -52.199 25.731 -16.189 1.00 48.26 141 ILE A N 1
ATOM 1152 C CA . ILE A 1 141 ? -52.138 24.475 -15.424 1.00 45.30 141 ILE A CA 1
ATOM 1153 C C . ILE A 1 141 ? -51.450 23.387 -16.257 1.00 47.31 141 ILE A C 1
ATOM 1154 O O . ILE A 1 141 ? -50.651 22.606 -15.736 1.00 49.67 141 ILE A O 1
ATOM 1159 N N . GLU A 1 142 ? -51.772 23.303 -17.536 1.00 46.50 142 GLU A N 1
ATOM 1160 C CA . GLU A 1 142 ? -51.148 22.312 -18.387 1.00 47.97 142 GLU A CA 1
ATOM 1161 C C . GLU A 1 142 ? -49.622 22.414 -18.299 1.00 51.55 142 GLU A C 1
ATOM 1162 O O . GLU A 1 142 ? -48.913 21.396 -18.244 1.00 56.47 142 GLU A O 1
ATOM 1168 N N . GLN A 1 143 ? -49.119 23.643 -18.261 1.00 50.82 143 GLN A N 1
ATOM 1169 C CA . GLN A 1 143 ? -47.684 23.894 -18.274 1.00 47.33 143 GLN A CA 1
ATOM 1170 C C . GLN A 1 143 ? -47.082 23.675 -16.921 1.00 42.07 143 GLN A C 1
ATOM 1171 O O . GLN A 1 143 ? -45.994 23.129 -16.817 1.00 47.28 143 GLN A O 1
ATOM 1177 N N . LEU A 1 144 ? -47.781 24.073 -15.876 1.00 39.45 144 LEU A N 1
ATOM 1178 C CA . LEU A 1 144 ? -47.344 23.782 -14.496 1.00 39.19 144 LEU A CA 1
ATOM 1179 C C . LEU A 1 144 ? -47.181 22.290 -14.224 1.00 39.60 144 LEU A C 1
ATOM 1180 O O . LEU A 1 144 ? -46.256 21.861 -13.556 1.00 38.36 144 LEU A O 1
ATOM 1185 N N . ALA A 1 145 ? -48.091 21.509 -14.773 1.00 41.53 145 ALA A N 1
ATOM 1186 C CA . ALA A 1 145 ? -48.035 20.066 -14.644 1.00 41.50 145 ALA A CA 1
ATOM 1187 C C . ALA A 1 145 ? -46.850 19.486 -15.390 1.00 40.33 145 ALA A C 1
ATOM 1188 O O . ALA A 1 145 ? -46.222 18.551 -14.939 1.00 37.57 145 ALA A O 1
ATOM 1190 N N . ASP A 1 146 ? -46.567 20.043 -16.553 1.00 43.43 146 ASP A N 1
ATOM 1191 C CA . ASP A 1 146 ? -45.349 19.703 -17.275 1.00 48.84 146 ASP A CA 1
ATOM 1192 C C . ASP A 1 146 ? -44.074 20.053 -16.472 1.00 47.99 146 ASP A C 1
ATOM 1193 O O . ASP A 1 146 ? -43.142 19.258 -16.448 1.00 46.30 146 ASP A O 1
ATOM 1198 N N . GLU A 1 147 ? -44.040 21.226 -15.826 1.00 44.46 147 GLU A N 1
ATOM 1199 C CA . GLU A 1 147 ? -42.897 21.589 -15.000 1.00 43.68 147 GLU A CA 1
ATOM 1200 C C . GLU A 1 147 ? -42.656 20.547 -13.917 1.00 40.86 147 GLU A C 1
ATOM 1201 O O . GLU A 1 147 ? -41.520 20.131 -13.690 1.00 40.26 147 GLU A O 1
ATOM 1207 N N . ILE A 1 148 ? -43.726 20.154 -13.237 1.00 37.93 148 ILE A N 1
ATOM 1208 C CA . ILE A 1 148 ? -43.631 19.206 -12.130 1.00 36.29 148 ILE A CA 1
ATOM 1209 C C . ILE A 1 148 ? -43.128 17.879 -12.661 1.00 35.83 148 ILE A C 1
ATOM 1210 O O . ILE A 1 148 ? -42.203 17.293 -12.124 1.00 33.13 148 ILE A O 1
ATOM 1215 N N . GLU A 1 149 ? -43.715 17.432 -13.762 1.00 37.97 149 GLU A N 1
ATOM 1216 C CA . GLU A 1 149 ? -43.259 16.208 -14.410 1.00 39.77 149 GLU A CA 1
ATOM 1217 C C . GLU A 1 149 ? -41.769 16.225 -14.626 1.00 40.19 149 GLU A C 1
ATOM 1218 O O . GLU A 1 149 ? -41.104 15.212 -14.472 1.00 40.13 149 GLU A O 1
ATOM 1224 N N . ASN A 1 150 ? -41.244 17.365 -15.055 1.00 42.82 150 ASN A N 1
ATOM 1225 C CA . ASN A 1 150 ? -39.805 17.476 -15.339 1.00 44.52 150 ASN A CA 1
ATOM 1226 C C . ASN A 1 150 ? -38.938 17.620 -14.108 1.00 40.17 150 ASN A C 1
ATOM 1227 O O . ASN A 1 150 ? -37.828 17.138 -14.092 1.00 40.08 150 ASN A O 1
ATOM 1232 N N . ILE A 1 151 ? -39.458 18.234 -13.066 1.00 38.31 151 ILE A N 1
ATOM 1233 C CA . ILE A 1 151 ? -38.761 18.214 -11.809 1.00 38.13 151 ILE A CA 1
ATOM 1234 C C . ILE A 1 151 ? -38.555 16.750 -11.408 1.00 39.42 151 ILE A C 1
ATOM 1235 O O . ILE A 1 151 ? -37.479 16.382 -10.975 1.00 36.48 151 ILE A O 1
ATOM 1240 N N . TYR A 1 152 ? -39.565 15.908 -11.598 1.00 42.66 152 TYR A N 1
ATOM 1241 C CA . TYR A 1 152 ? -39.442 14.488 -11.214 1.00 42.98 152 TYR A CA 1
ATOM 1242 C C . TYR A 1 152 ? -38.314 13.793 -11.925 1.00 43.04 152 TYR A C 1
ATOM 1243 O O . TYR A 1 152 ? -37.527 13.097 -11.288 1.00 44.05 152 TYR A O 1
ATOM 1252 N N . SER A 1 153 ? -38.233 13.972 -13.241 1.00 42.13 153 SER A N 1
ATOM 1253 C CA . SER A 1 153 ? -37.254 13.229 -14.029 1.00 44.70 153 SER A CA 1
ATOM 1254 C C . SER A 1 153 ? -35.866 13.750 -13.815 1.00 47.66 153 SER A C 1
ATOM 1255 O O . SER A 1 153 ? -34.917 12.976 -13.825 1.00 46.70 153 SER A O 1
ATOM 1258 N N . ASP A 1 154 ? -35.750 15.065 -13.643 1.00 50.01 154 ASP A N 1
ATOM 1259 C CA . ASP A 1 154 ? -34.462 15.691 -13.345 1.00 51.28 154 ASP A CA 1
ATOM 1260 C C . ASP A 1 154 ? -33.943 15.264 -11.985 1.00 50.69 154 ASP A C 1
ATOM 1261 O O . ASP A 1 154 ? -32.731 15.092 -11.782 1.00 48.82 154 ASP A O 1
ATOM 1266 N N . LEU A 1 155 ? -34.876 15.129 -11.053 1.00 49.14 155 LEU A N 1
ATOM 1267 C CA . LEU A 1 155 ? -34.560 14.783 -9.667 1.00 46.79 155 LEU A CA 1
ATOM 1268 C C . LEU A 1 155 ? -34.141 13.335 -9.565 1.00 47.03 155 LEU A C 1
ATOM 1269 O O . LEU A 1 155 ? -33.361 12.956 -8.718 1.00 45.67 155 LEU A O 1
ATOM 1274 N N . GLU A 1 156 ? -34.682 12.536 -10.461 1.00 53.44 156 GLU A N 1
ATOM 1275 C CA . GLU A 1 156 ? -34.359 11.130 -10.560 1.00 55.58 156 GLU A CA 1
ATOM 1276 C C . GLU A 1 156 ? -32.913 10.968 -11.003 1.00 52.95 156 GLU A C 1
ATOM 1277 O O . GLU A 1 156 ? -32.188 10.188 -10.428 1.00 50.89 156 GLU A O 1
ATOM 1283 N N . GLN A 1 157 ? -32.489 11.726 -12.009 1.00 55.09 157 GLN A N 1
ATOM 1284 C CA . GLN A 1 157 ? -31.111 11.648 -12.499 1.00 58.12 157 GLN A CA 1
ATOM 1285 C C . GLN A 1 157 ? -30.136 12.195 -11.475 1.00 53.98 157 GLN A C 1
ATOM 1286 O O . GLN A 1 157 ? -29.110 11.607 -11.190 1.00 54.99 157 GLN A O 1
ATOM 1292 N N . LEU A 1 158 ? -30.490 13.331 -10.915 1.00 52.84 158 LEU A N 1
ATOM 1293 C CA . LEU A 1 158 ? -29.698 13.959 -9.883 1.00 50.61 158 LEU A CA 1
ATOM 1294 C C . LEU A 1 158 ? -29.534 13.062 -8.663 1.00 50.22 158 LEU A C 1
ATOM 1295 O O . LEU A 1 158 ? -28.487 13.055 -8.025 1.00 47.88 158 LEU A O 1
ATOM 1300 N N . SER A 1 159 ? -30.588 12.330 -8.330 1.00 50.36 159 SER A N 1
ATOM 1301 C CA . SER A 1 159 ? -30.549 11.416 -7.205 1.00 50.38 159 SER A CA 1
ATOM 1302 C C . SER A 1 159 ? -29.385 10.449 -7.336 1.00 54.23 159 SER A C 1
ATOM 1303 O O . SER A 1 159 ? -28.738 10.123 -6.355 1.00 54.89 159 SER A O 1
ATOM 1306 N N . ARG A 1 160 ? -29.142 9.982 -8.556 1.00 58.38 160 ARG A N 1
ATOM 1307 C CA . ARG A 1 160 ? -28.112 8.980 -8.822 1.00 61.64 160 ARG A CA 1
ATOM 1308 C C . ARG A 1 160 ? -26.710 9.556 -8.787 1.00 59.22 160 ARG A C 1
ATOM 1309 O O . ARG A 1 160 ? -25.803 8.895 -8.294 1.00 60.28 160 ARG A O 1
ATOM 1317 N N . VAL A 1 161 ? -26.543 10.784 -9.257 1.00 55.68 161 VAL A N 1
ATOM 1318 C CA . VAL A 1 161 ? -25.282 11.514 -9.072 1.00 57.49 161 VAL A CA 1
ATOM 1319 C C . VAL A 1 161 ? -24.886 11.620 -7.580 1.00 60.69 161 VAL A C 1
ATOM 1320 O O . VAL A 1 161 ? -23.708 11.471 -7.221 1.00 59.41 161 VAL A O 1
ATOM 1324 N N . ILE A 1 162 ? -25.877 11.887 -6.721 1.00 60.61 162 ILE A N 1
ATOM 1325 C CA . ILE A 1 162 ? -25.661 12.074 -5.279 1.00 57.44 162 ILE A CA 1
ATOM 1326 C C . ILE A 1 162 ? -25.352 10.775 -4.532 1.00 61.32 162 ILE A C 1
ATOM 1327 O O . ILE A 1 162 ? -24.767 10.835 -3.456 1.00 70.33 162 ILE A O 1
ATOM 1332 N N . MET A 1 163 ? -25.735 9.616 -5.075 1.00 61.35 163 MET A N 1
ATOM 1333 C CA . MET A 1 163 ? -25.373 8.318 -4.491 1.00 66.23 163 MET A CA 1
ATOM 1334 C C . MET A 1 163 ? -24.080 7.754 -5.069 1.00 69.23 163 MET A C 1
ATOM 1335 O O . MET A 1 163 ? -23.365 7.048 -4.380 1.00 67.81 163 MET A O 1
ATOM 1340 N N . GLU A 1 164 ? -23.825 8.043 -6.344 1.00 73.44 164 GLU A N 1
ATOM 1341 C CA . GLU A 1 164 ? -22.737 7.420 -7.118 1.00 78.95 164 GLU A CA 1
ATOM 1342 C C . GLU A 1 164 ? -21.470 8.274 -7.348 1.00 78.55 164 GLU A C 1
ATOM 1343 O O . GLU A 1 164 ? -20.416 7.713 -7.628 1.00 82.65 164 GLU A O 1
ATOM 1349 N N . GLY A 1 165 ? -21.560 9.598 -7.216 1.00 86.51 165 GLY A N 1
ATOM 1350 C CA . GLY A 1 165 ? -20.390 10.510 -7.277 1.00 96.05 165 GLY A CA 1
ATOM 1351 C C . GLY A 1 165 ? -19.809 10.961 -5.934 1.00 107.02 165 GLY A C 1
ATOM 1352 O O . GLY A 1 165 ? -20.549 11.105 -4.970 1.00 118.78 165 GLY A O 1
ATOM 1353 N N . HIS A 1 166 ? -18.482 11.135 -5.854 1.00 109.17 166 HIS A N 1
ATOM 1354 C CA . HIS A 1 166 ? -17.803 11.676 -4.643 1.00 110.32 166 HIS A CA 1
ATOM 1355 C C . HIS A 1 166 ? -16.667 12.664 -4.954 1.00 108.87 166 HIS A C 1
ATOM 1356 O O . HIS A 1 166 ? -15.949 13.071 -4.038 1.00 101.99 166 HIS A O 1
ATOM 1358 N N . GLN A 1 167 ? -16.485 13.038 -6.226 1.00 109.33 167 GLN A N 1
ATOM 1359 C CA . GLN A 1 167 ? -15.613 14.176 -6.565 1.00 106.13 167 GLN A CA 1
ATOM 1360 C C . GLN A 1 167 ? -16.207 15.445 -5.944 1.00 107.57 167 GLN A C 1
ATOM 1361 O O . GLN A 1 167 ? -17.412 15.494 -5.694 1.00 124.92 167 GLN A O 1
ATOM 1363 N N . GLY A 1 168 ? -15.362 16.440 -5.661 1.00 102.75 168 GLY A N 1
ATOM 1364 C CA . GLY A 1 168 ? -15.797 17.732 -5.115 1.00 96.40 168 GLY A CA 1
ATOM 1365 C C . GLY A 1 168 ? -16.448 18.594 -6.181 1.00 97.80 168 GLY A C 1
ATOM 1366 O O . GLY A 1 168 ? -17.258 19.471 -5.872 1.00 91.14 168 GLY A O 1
ATOM 1367 N N . ASP A 1 169 ? -16.087 18.333 -7.444 1.00 97.23 169 ASP A N 1
ATOM 1368 C CA . ASP A 1 169 ? -16.538 19.147 -8.594 1.00 97.88 169 ASP A CA 1
ATOM 1369 C C . ASP A 1 169 ? -17.950 18.798 -9.101 1.00 90.04 169 ASP A C 1
ATOM 1370 O O . ASP A 1 169 ? -18.749 19.688 -9.347 1.00 81.05 169 ASP A O 1
ATOM 1375 N N . GLU A 1 170 ? -18.244 17.512 -9.282 1.00 91.60 170 GLU A N 1
ATOM 1376 C CA . GLU A 1 170 ? -19.601 17.066 -9.683 1.00 89.52 170 GLU A CA 1
ATOM 1377 C C . GLU A 1 170 ? -20.636 17.209 -8.532 1.00 85.95 170 GLU A C 1
ATOM 1378 O O . GLU A 1 170 ? -21.843 16.939 -8.720 1.00 84.57 170 GLU A O 1
ATOM 1380 N N . TYR A 1 171 ? -20.156 17.641 -7.359 1.00 81.53 171 TYR A N 1
ATOM 1381 C CA . TYR A 1 171 ? -20.995 17.813 -6.171 1.00 76.54 171 TYR A CA 1
ATOM 1382 C C . TYR A 1 171 ? -21.396 19.247 -5.881 1.00 73.79 171 TYR A C 1
ATOM 1383 O O . TYR A 1 171 ? -22.508 19.477 -5.471 1.00 70.93 171 TYR A O 1
ATOM 1392 N N . ASP A 1 172 ? -20.509 20.211 -6.104 1.00 72.73 172 ASP A N 1
ATOM 1393 C CA . ASP A 1 172 ? -20.946 21.604 -6.237 1.00 69.12 172 ASP A CA 1
ATOM 1394 C C . ASP A 1 172 ? -22.128 21.676 -7.179 1.00 62.07 172 ASP A C 1
ATOM 1395 O O . ASP A 1 172 ? -23.128 22.307 -6.880 1.00 55.03 172 ASP A O 1
ATOM 1400 N N . GLU A 1 173 ? -21.973 21.024 -8.331 1.00 64.70 173 GLU A N 1
ATOM 1401 C CA . GLU A 1 173 ? -22.956 21.024 -9.429 1.00 68.33 173 GLU A CA 1
ATOM 1402 C C . GLU A 1 173 ? -24.275 20.404 -8.977 1.00 63.55 173 GLU A C 1
ATOM 1403 O O . GLU A 1 173 ? -25.359 20.832 -9.397 1.00 61.67 173 GLU A O 1
ATOM 1409 N N . ALA A 1 174 ? -24.172 19.383 -8.137 1.00 57.86 174 ALA A N 1
ATOM 1410 C CA . ALA A 1 174 ? -25.337 18.640 -7.684 1.00 53.69 174 ALA A CA 1
ATOM 1411 C C . ALA A 1 174 ? -26.185 19.459 -6.727 1.00 49.85 174 ALA A C 1
ATOM 1412 O O . ALA A 1 174 ? -27.397 19.560 -6.924 1.00 50.03 174 ALA A O 1
ATOM 1414 N N . LEU A 1 175 ? -25.547 20.052 -5.719 1.00 46.78 175 LEU A N 1
ATOM 1415 C CA . LEU A 1 175 ? -26.215 20.980 -4.812 1.00 47.33 175 LEU A CA 1
ATOM 1416 C C . LEU A 1 175 ? -26.870 22.138 -5.529 1.00 46.62 175 LEU A C 1
ATOM 1417 O O . LEU A 1 175 ? -27.959 22.539 -5.165 1.00 47.45 175 LEU A O 1
ATOM 1422 N N . SER A 1 176 ? -26.188 22.702 -6.518 1.00 48.47 176 SER A N 1
ATOM 1423 C CA . SER A 1 176 ? -26.752 23.787 -7.333 1.00 49.72 176 SER A CA 1
ATOM 1424 C C . SER A 1 176 ? -28.010 23.366 -8.053 1.00 47.59 176 SER A C 1
ATOM 1425 O O . SER A 1 176 ? -28.958 24.119 -8.118 1.00 48.96 176 SER A O 1
ATOM 1428 N N . THR A 1 177 ? -27.960 22.198 -8.685 1.00 48.74 177 THR A N 1
ATOM 1429 C CA . THR A 1 177 ? -29.107 21.668 -9.404 1.00 47.41 177 THR A CA 1
ATOM 1430 C C . THR A 1 177 ? -30.249 21.418 -8.431 1.00 45.60 177 THR A C 1
ATOM 1431 O O . THR A 1 177 ? -31.377 21.812 -8.693 1.00 44.82 177 THR A O 1
ATOM 1435 N N . LEU A 1 178 ? -29.959 20.783 -7.304 1.00 42.26 178 LEU A N 1
ATOM 1436 C CA . LEU A 1 178 ? -30.965 20.630 -6.263 1.00 41.02 178 LEU A CA 1
ATOM 1437 C C . LEU A 1 178 ? -31.693 21.910 -5.930 1.00 44.06 178 LEU A C 1
ATOM 1438 O O . LEU A 1 178 ? -32.913 21.942 -5.794 1.00 48.07 178 LEU A O 1
ATOM 1443 N N . ALA A 1 179 ? -30.917 22.965 -5.751 1.00 46.33 179 ALA A N 1
ATOM 1444 C CA . ALA A 1 179 ? -31.446 24.245 -5.362 1.00 46.63 179 ALA A CA 1
ATOM 1445 C C . ALA A 1 179 ? -32.254 24.890 -6.490 1.00 48.23 179 ALA A C 1
ATOM 1446 O O . ALA A 1 179 ? -33.185 25.658 -6.234 1.00 49.00 179 ALA A O 1
ATOM 1448 N N . GLU A 1 180 ? -31.875 24.600 -7.726 1.00 46.61 180 GLU A N 1
ATOM 1449 C CA . GLU A 1 180 ? -32.615 25.051 -8.884 1.00 49.28 180 GLU A CA 1
ATOM 1450 C C . GLU A 1 180 ? -33.974 24.307 -8.985 1.00 43.50 180 GLU A C 1
ATOM 1451 O O . GLU A 1 180 ? -35.010 24.914 -9.230 1.00 40.74 180 GLU A O 1
ATOM 1457 N N . LEU A 1 181 ? -33.996 23.034 -8.639 1.00 44.00 181 LEU A N 1
ATOM 1458 C CA . LEU A 1 181 ? -35.245 22.263 -8.634 1.00 40.52 181 LEU A CA 1
ATOM 1459 C C . LEU A 1 181 ? -36.159 22.658 -7.473 1.00 37.65 181 LEU A C 1
ATOM 1460 O O . LEU A 1 181 ? -37.386 22.712 -7.629 1.00 32.04 181 LEU A O 1
ATOM 1465 N N . GLU A 1 182 ? -35.567 22.931 -6.321 1.00 37.32 182 GLU A N 1
ATOM 1466 C CA . GLU A 1 182 ? -36.357 23.398 -5.171 1.00 39.50 182 GLU A CA 1
ATOM 1467 C C . GLU A 1 182 ? -37.067 24.688 -5.523 1.00 36.31 182 GLU A C 1
ATOM 1468 O O . GLU A 1 182 ? -38.253 24.832 -5.320 1.00 32.85 182 GLU A O 1
ATOM 1474 N N . ASP A 1 183 ? -36.330 25.591 -6.136 1.00 37.24 183 ASP A N 1
ATOM 1475 C CA . ASP A 1 183 ? -36.870 26.885 -6.492 1.00 36.40 183 ASP A CA 1
ATOM 1476 C C . ASP A 1 183 ? -37.990 26.808 -7.539 1.00 36.59 183 ASP A C 1
ATOM 1477 O O . ASP A 1 183 ? -38.958 27.556 -7.462 1.00 36.28 183 ASP A O 1
ATOM 1482 N N . ILE A 1 184 ? -37.845 25.928 -8.521 1.00 35.62 184 ILE A N 1
ATOM 1483 C CA . ILE A 1 184 ? -38.868 25.776 -9.523 1.00 35.62 184 ILE A CA 1
ATOM 1484 C C . ILE A 1 184 ? -40.134 25.294 -8.831 1.00 37.67 184 ILE A C 1
ATOM 1485 O O . ILE A 1 184 ? -41.179 25.920 -8.939 1.00 40.19 184 ILE A O 1
ATOM 1490 N N . GLY A 1 185 ? -40.032 24.213 -8.083 1.00 37.81 185 GLY A N 1
ATOM 1491 C CA . GLY A 1 185 ? -41.189 23.675 -7.366 1.00 37.00 185 GLY A CA 1
ATOM 1492 C C . GLY A 1 185 ? -41.874 24.694 -6.475 1.00 38.10 185 GLY A C 1
ATOM 1493 O O . GLY A 1 185 ? -43.082 24.719 -6.363 1.00 40.47 185 GLY A O 1
ATOM 1494 N N . TRP A 1 186 ? -41.075 25.524 -5.820 1.00 38.71 186 TRP A N 1
ATOM 1495 C CA . TRP A 1 186 ? -41.554 26.542 -4.888 1.00 35.84 186 TRP A CA 1
ATOM 1496 C C . TRP A 1 186 ? -42.363 27.557 -5.635 1.00 36.99 186 TRP A C 1
ATOM 1497 O O . TRP A 1 186 ? -43.424 27.925 -5.208 1.00 40.27 186 TRP A O 1
ATOM 1508 N N . LYS A 1 187 ? -41.853 28.004 -6.771 1.00 36.68 187 LYS A N 1
ATOM 1509 C CA . LYS A 1 187 ? -42.533 28.980 -7.585 1.00 36.32 187 LYS A CA 1
ATOM 1510 C C . LYS A 1 187 ? -43.747 28.395 -8.287 1.00 38.90 187 LYS A C 1
ATOM 1511 O O . LYS A 1 187 ? -44.710 29.105 -8.560 1.00 39.28 187 LYS A O 1
ATOM 1517 N N . VAL A 1 188 ? -43.701 27.111 -8.620 1.00 38.36 188 VAL A N 1
ATOM 1518 C CA . VAL A 1 188 ? -44.878 26.443 -9.166 1.00 37.40 188 VAL A CA 1
ATOM 1519 C C . VAL A 1 188 ? -45.986 26.435 -8.118 1.00 38.16 188 VAL A C 1
ATOM 1520 O O . VAL A 1 188 ? -47.139 26.713 -8.419 1.00 39.59 188 VAL A O 1
ATOM 1524 N N . ARG A 1 189 ? -45.641 26.143 -6.877 1.00 38.00 189 ARG A N 1
ATOM 1525 C CA . ARG A 1 189 ? -46.670 26.117 -5.842 1.00 38.60 189 ARG A CA 1
ATOM 1526 C C . ARG A 1 189 ? -47.313 27.459 -5.691 1.00 39.16 189 ARG A C 1
ATOM 1527 O O . ARG A 1 189 ? -48.500 27.520 -5.580 1.00 38.78 189 ARG A O 1
ATOM 1535 N N . LEU A 1 190 ? -46.528 28.541 -5.687 1.00 41.97 190 LEU A N 1
ATOM 1536 C CA . LEU A 1 190 ? -47.086 29.900 -5.536 1.00 42.95 190 LEU A CA 1
ATOM 1537 C C . LEU A 1 190 ? -48.062 30.149 -6.676 1.00 40.77 190 LEU A C 1
ATOM 1538 O O . LEU A 1 190 ? -49.143 30.655 -6.471 1.00 40.39 190 LEU A O 1
ATOM 1543 N N . CYS A 1 191 ? -47.658 29.773 -7.873 1.00 39.96 191 CYS A N 1
ATOM 1544 C CA . CYS A 1 191 ? -48.480 29.926 -9.049 1.00 45.12 191 CYS A CA 1
ATOM 1545 C C . CYS A 1 191 ? -49.816 29.156 -8.910 1.00 43.62 191 CYS A C 1
ATOM 1546 O O . CYS A 1 191 ? -50.884 29.723 -9.081 1.00 46.97 191 CYS A O 1
ATOM 1549 N N . LEU A 1 192 ? -49.753 27.885 -8.550 1.00 41.53 192 LEU A N 1
ATOM 1550 C CA . LEU A 1 192 ? -50.954 27.084 -8.259 1.00 40.54 192 LEU A CA 1
ATOM 1551 C C . LEU A 1 192 ? -51.864 27.664 -7.191 1.00 41.89 192 LEU A C 1
ATOM 1552 O O . LEU A 1 192 ? -53.067 27.750 -7.383 1.00 46.41 192 LEU A O 1
ATOM 1557 N N . MET A 1 193 ? -51.298 28.004 -6.046 1.00 42.71 193 MET A N 1
ATOM 1558 C CA . MET A 1 193 ? -52.067 28.518 -4.904 1.00 43.96 193 MET A CA 1
ATOM 1559 C C . MET A 1 193 ? -52.869 29.740 -5.281 1.00 44.03 193 MET A C 1
ATOM 1560 O O . MET A 1 193 ? -53.998 29.932 -4.807 1.00 44.49 193 MET A O 1
ATOM 1565 N N . ASP A 1 194 ? -52.247 30.579 -6.105 1.00 40.13 194 ASP A N 1
ATOM 1566 C CA . ASP A 1 194 ? -52.811 31.854 -6.502 1.00 40.53 194 ASP A CA 1
ATOM 1567 C C . ASP A 1 194 ? -53.927 31.697 -7.517 1.00 41.71 194 ASP A C 1
ATOM 1568 O O . ASP A 1 194 ? -54.967 32.332 -7.414 1.00 40.82 194 ASP A O 1
ATOM 1573 N N . THR A 1 195 ? -53.707 30.838 -8.502 1.00 42.35 195 THR A N 1
ATOM 1574 C CA . THR A 1 195 ? -54.772 30.427 -9.400 1.00 43.14 195 THR A CA 1
ATOM 1575 C C . THR A 1 195 ? -55.952 29.789 -8.650 1.00 44.16 195 THR A C 1
ATOM 1576 O O . THR A 1 195 ? -57.107 30.005 -8.979 1.00 41.17 195 THR A O 1
ATOM 1580 N N . GLN A 1 196 ? -55.657 29.001 -7.629 1.00 45.76 196 GLN A N 1
ATOM 1581 C CA . GLN A 1 196 ? -56.716 28.424 -6.826 1.00 47.26 196 GLN A CA 1
ATOM 1582 C C . GLN A 1 196 ? -57.597 29.502 -6.168 1.00 49.89 196 GLN A C 1
ATOM 1583 O O . GLN A 1 196 ? -58.807 29.400 -6.202 1.00 50.75 196 GLN A O 1
ATOM 1589 N N . ARG A 1 197 ? -56.991 30.520 -5.552 1.00 53.36 197 ARG A N 1
ATOM 1590 C CA . ARG A 1 197 ? -57.755 31.625 -4.944 1.00 54.40 197 ARG A CA 1
ATOM 1591 C C . ARG A 1 197 ? -58.583 32.316 -6.008 1.00 52.36 197 ARG A C 1
ATOM 1592 O O . ARG A 1 197 ? -59.718 32.731 -5.760 1.00 54.72 197 ARG A O 1
ATOM 1600 N N . ALA A 1 198 ? -57.967 32.504 -7.162 1.00 47.53 198 ALA A N 1
ATOM 1601 C CA . ALA A 1 198 ? -58.581 33.274 -8.212 1.00 49.60 198 ALA A CA 1
ATOM 1602 C C . ALA A 1 198 ? -59.854 32.580 -8.653 1.00 49.53 198 ALA A C 1
ATOM 1603 O O . ALA A 1 198 ? -60.896 33.209 -8.783 1.00 53.21 198 ALA A O 1
ATOM 1605 N N . LEU A 1 199 ? -59.750 31.280 -8.905 1.00 49.35 199 LEU A N 1
ATOM 1606 C CA . LEU A 1 199 ? -60.892 30.484 -9.354 1.00 49.56 199 LEU A CA 1
ATOM 1607 C C . LEU A 1 199 ? -61.950 30.333 -8.283 1.00 50.99 199 LEU A C 1
ATOM 1608 O O . LEU A 1 199 ? -63.121 30.319 -8.597 1.00 55.46 199 LEU A O 1
ATOM 1613 N N . ASN A 1 200 ? -61.561 30.225 -7.020 1.00 51.48 200 ASN A N 1
ATOM 1614 C CA . ASN A 1 200 ? -62.566 30.187 -5.949 1.00 52.33 200 ASN A CA 1
ATOM 1615 C C . ASN A 1 200 ? -63.365 31.468 -5.901 1.00 54.50 200 ASN A C 1
ATOM 1616 O O . ASN A 1 200 ? -64.575 31.435 -5.690 1.00 61.38 200 ASN A O 1
ATOM 1621 N N . PHE A 1 201 ? -62.687 32.585 -6.113 1.00 51.79 201 PHE A N 1
ATOM 1622 C CA . PHE A 1 201 ? -63.331 33.888 -6.135 1.00 52.36 201 PHE A CA 1
ATOM 1623 C C . PHE A 1 201 ? -64.321 33.939 -7.282 1.00 55.57 201 PHE A C 1
ATOM 1624 O O . PHE A 1 201 ? -65.451 34.344 -7.115 1.00 57.68 201 PHE A O 1
ATOM 1632 N N . LEU A 1 202 ? -63.860 33.546 -8.453 1.00 57.41 202 LEU A N 1
ATOM 1633 C CA . LEU A 1 202 ? -64.671 33.564 -9.653 1.00 60.93 202 LEU A CA 1
ATOM 1634 C C . LEU A 1 202 ? -65.950 32.775 -9.498 1.00 63.70 202 LEU A C 1
ATOM 1635 O O . LEU A 1 202 ? -66.993 33.161 -10.002 1.00 67.37 202 LEU A O 1
ATOM 1640 N N . VAL A 1 203 ? -65.852 31.632 -8.846 1.00 61.68 203 VAL A N 1
ATOM 1641 C CA . VAL A 1 203 ? -66.981 30.753 -8.720 1.00 64.16 203 VAL A CA 1
ATOM 1642 C C . VAL A 1 203 ? -68.079 31.409 -7.902 1.00 65.73 203 VAL A C 1
ATOM 1643 O O . VAL A 1 203 ? -69.239 31.181 -8.158 1.00 69.58 203 VAL A O 1
ATOM 1647 N N . ARG A 1 204 ? -67.716 32.188 -6.903 1.00 69.62 204 ARG A N 1
ATOM 1648 C CA . ARG A 1 204 ? -68.699 32.777 -5.995 1.00 78.31 204 ARG A CA 1
ATOM 1649 C C . ARG A 1 204 ? -69.227 34.129 -6.499 1.00 79.08 204 ARG A C 1
ATOM 1650 O O . ARG A 1 204 ? -70.341 34.554 -6.158 1.00 83.28 204 ARG A O 1
ATOM 1658 N N . LYS A 1 205 ? -68.418 34.785 -7.316 1.00 80.15 205 LYS A N 1
ATOM 1659 C CA . LYS A 1 205 ? -68.608 36.195 -7.674 1.00 84.54 205 LYS A CA 1
ATOM 1660 C C . LYS A 1 205 ? -69.208 36.427 -9.044 1.00 88.87 205 LYS A C 1
ATOM 1661 O O . LYS A 1 205 ? -70.216 37.124 -9.156 1.00 104.33 205 LYS A O 1
ATOM 1667 N N . ALA A 1 206 ? -68.603 35.890 -10.098 1.00 87.52 206 ALA A N 1
ATOM 1668 C CA . ALA A 1 206 ? -69.138 36.133 -11.436 1.00 92.52 206 ALA A CA 1
ATOM 1669 C C . ALA A 1 206 ? -70.304 35.212 -11.642 1.00 100.77 206 ALA A C 1
ATOM 1670 O O . ALA A 1 206 ? -70.221 34.024 -11.342 1.00 98.97 206 ALA A O 1
ATOM 1672 N N . ARG A 1 207 ? -71.401 35.779 -12.130 1.00 114.48 207 ARG A N 1
ATOM 1673 C CA . ARG A 1 207 ? -72.326 35.001 -12.916 1.00 120.37 207 ARG A CA 1
ATOM 1674 C C . ARG A 1 207 ? -71.359 34.343 -13.913 1.00 121.78 207 ARG A C 1
ATOM 1675 O O . ARG A 1 207 ? -70.606 35.016 -14.638 1.00 135.21 207 ARG A O 1
ATOM 1679 N N . LEU A 1 208 ? -71.293 33.025 -13.871 1.00 108.03 208 LEU A N 1
ATOM 1680 C CA . LEU A 1 208 ? -70.474 32.305 -14.815 1.00 99.93 208 LEU A CA 1
ATOM 1681 C C . LEU A 1 208 ? -71.497 31.484 -15.581 1.00 91.82 208 LEU A C 1
ATOM 1682 O O . LEU A 1 208 ? -72.237 30.708 -14.990 1.00 90.58 208 LEU A O 1
ATOM 1687 N N . PRO A 1 209 ? -71.576 31.676 -16.896 1.00 84.61 209 PRO A N 1
ATOM 1688 C CA . PRO A 1 209 ? -72.408 30.731 -17.654 1.00 85.70 209 PRO A CA 1
ATOM 1689 C C . PRO A 1 209 ? -72.061 29.265 -17.316 1.00 83.52 209 PRO A C 1
ATOM 1690 O O . PRO A 1 209 ? -70.891 28.927 -17.191 1.00 88.02 209 PRO A O 1
ATOM 1694 N N . GLY A 1 210 ? -73.067 28.422 -17.134 1.00 82.12 210 GLY A N 1
ATOM 1695 C CA . GLY A 1 210 ? -72.890 27.067 -16.602 1.00 80.48 210 GLY A CA 1
ATOM 1696 C C . GLY A 1 210 ? -71.836 26.205 -17.277 1.00 81.60 210 GLY A C 1
ATOM 1697 O O . GLY A 1 210 ? -71.226 25.329 -16.623 1.00 79.54 210 GLY A O 1
ATOM 1698 N N . GLY A 1 211 ? -71.600 26.445 -18.574 1.00 82.50 211 GLY A N 1
ATOM 1699 C CA . GLY A 1 211 ? -70.514 25.752 -19.315 1.00 79.78 211 GLY A CA 1
ATOM 1700 C C . GLY A 1 211 ? -69.140 26.175 -18.802 1.00 72.83 211 GLY A C 1
ATOM 1701 O O . GLY A 1 211 ? -68.202 25.366 -18.674 1.00 68.00 211 GLY A O 1
ATOM 1702 N N . GLN A 1 212 ? -69.065 27.458 -18.465 1.00 69.20 212 GLN A N 1
ATOM 1703 C CA . GLN A 1 212 ? -67.906 28.034 -17.808 1.00 66.59 212 GLN A CA 1
ATOM 1704 C C . GLN A 1 212 ? -67.718 27.557 -16.374 1.00 63.35 212 GLN A C 1
ATOM 1705 O O . GLN A 1 212 ? -66.593 27.425 -15.920 1.00 59.89 212 GLN A O 1
ATOM 1711 N N . LEU A 1 213 ? -68.811 27.330 -15.656 1.00 63.19 213 LEU A N 1
ATOM 1712 C CA . LEU A 1 213 ? -68.727 26.917 -14.264 1.00 63.49 213 LEU A CA 1
ATOM 1713 C C . LEU A 1 213 ? -68.078 25.556 -14.119 1.00 64.08 213 LEU A C 1
ATOM 1714 O O . LEU A 1 213 ? -67.242 25.347 -13.250 1.00 58.75 213 LEU A O 1
ATOM 1719 N N . GLU A 1 214 ? -68.480 24.626 -14.969 1.00 71.07 214 GLU A N 1
ATOM 1720 C CA . GLU A 1 214 ? -67.916 23.283 -14.941 1.00 74.47 214 GLU A CA 1
ATOM 1721 C C . GLU A 1 214 ? -66.431 23.327 -15.336 1.00 68.59 214 GLU A C 1
ATOM 1722 O O . GLU A 1 214 ? -65.597 22.636 -14.749 1.00 68.50 214 GLU A O 1
ATOM 1728 N N . GLN A 1 215 ? -66.110 24.164 -16.312 1.00 63.12 215 GLN A N 1
ATOM 1729 C CA . GLN A 1 215 ? -64.727 24.372 -16.746 1.00 61.10 215 GLN A CA 1
ATOM 1730 C C . GLN A 1 215 ? -63.826 24.813 -15.588 1.00 56.54 215 GLN A C 1
ATOM 1731 O O . GLN A 1 215 ? -62.742 24.292 -15.396 1.00 54.89 215 GLN A O 1
ATOM 1737 N N . ALA A 1 216 ? -64.303 25.790 -14.839 1.00 54.67 216 ALA A N 1
ATOM 1738 C CA . ALA A 1 216 ? -63.617 26.292 -13.676 1.00 53.35 216 ALA A CA 1
ATOM 1739 C C . ALA A 1 216 ? -63.419 25.203 -12.641 1.00 55.76 216 ALA A C 1
ATOM 1740 O O . ALA A 1 216 ? -62.343 25.106 -12.031 1.00 56.41 216 ALA A O 1
ATOM 1742 N N . ARG A 1 217 ? -64.460 24.419 -12.391 1.00 58.14 217 ARG A N 1
ATOM 1743 C CA . ARG A 1 217 ? -64.362 23.361 -11.392 1.00 61.42 217 ARG A CA 1
ATOM 1744 C C . ARG A 1 217 ? -63.349 22.326 -11.830 1.00 61.33 217 ARG A C 1
ATOM 1745 O O . ARG A 1 217 ? -62.619 21.778 -11.013 1.00 60.60 217 ARG A O 1
ATOM 1753 N N . GLU A 1 218 ? -63.301 22.059 -13.131 1.00 62.48 218 GLU A N 1
ATOM 1754 C CA . GLU A 1 218 ? -62.324 21.123 -13.687 1.00 60.12 218 GLU A CA 1
ATOM 1755 C C . GLU A 1 218 ? -60.907 21.600 -13.417 1.00 54.83 218 GLU A C 1
ATOM 1756 O O . GLU A 1 218 ? -60.032 20.824 -13.027 1.00 56.32 218 GLU A O 1
ATOM 1762 N N . ILE A 1 219 ? -60.679 22.890 -13.582 1.00 53.15 219 ILE A N 1
ATOM 1763 C CA . ILE A 1 219 ? -59.369 23.470 -13.298 1.00 50.04 219 ILE A CA 1
ATOM 1764 C C . ILE A 1 219 ? -59.069 23.401 -11.801 1.00 46.30 219 ILE A C 1
ATOM 1765 O O . ILE A 1 219 ? -57.953 23.065 -11.399 1.00 46.18 219 ILE A O 1
ATOM 1770 N N . LEU A 1 220 ? -60.055 23.708 -10.983 1.00 46.13 220 LEU A N 1
ATOM 1771 C CA . LEU A 1 220 ? -59.873 23.577 -9.549 1.00 48.10 220 LEU A CA 1
ATOM 1772 C C . LEU A 1 220 ? -59.493 22.149 -9.168 1.00 48.90 220 LEU A C 1
ATOM 1773 O O . LEU A 1 220 ? -58.628 21.944 -8.324 1.00 47.67 220 LEU A O 1
ATOM 1778 N N . ARG A 1 221 ? -60.146 21.177 -9.791 1.00 51.63 221 ARG A N 1
ATOM 1779 C CA . ARG A 1 221 ? -59.886 19.763 -9.532 1.00 54.09 221 ARG A CA 1
ATOM 1780 C C . ARG A 1 221 ? -58.457 19.413 -9.923 1.00 51.95 221 ARG A C 1
ATOM 1781 O O . ARG A 1 221 ? -57.801 18.607 -9.253 1.00 51.96 221 ARG A O 1
ATOM 1789 N N . ASP A 1 222 ? -57.972 20.005 -11.009 1.00 48.88 222 ASP A N 1
ATOM 1790 C CA . ASP A 1 222 ? -56.604 19.741 -11.445 1.00 48.60 222 ASP A CA 1
ATOM 1791 C C . ASP A 1 222 ? -55.604 20.280 -10.454 1.00 47.57 222 ASP A C 1
ATOM 1792 O O . ASP A 1 222 ? -54.617 19.618 -10.113 1.00 50.13 222 ASP A O 1
ATOM 1797 N N . ILE A 1 223 ? -55.854 21.497 -9.999 1.00 44.46 223 ILE A N 1
ATOM 1798 C CA . ILE A 1 223 ? -54.999 22.104 -9.010 1.00 40.94 223 ILE A CA 1
ATOM 1799 C C . ILE A 1 223 ? -54.965 21.249 -7.742 1.00 40.10 223 ILE A C 1
ATOM 1800 O O . ILE A 1 223 ? -53.886 21.012 -7.195 1.00 37.78 223 ILE A O 1
ATOM 1805 N N . GLU A 1 224 ? -56.132 20.801 -7.262 1.00 40.83 224 GLU A N 1
ATOM 1806 C CA . GLU A 1 224 ? -56.167 19.983 -6.035 1.00 41.41 224 GLU A CA 1
ATOM 1807 C C . GLU A 1 224 ? -55.273 18.761 -6.238 1.00 42.69 224 GLU A C 1
ATOM 1808 O O . GLU A 1 224 ? -54.636 18.284 -5.300 1.00 42.49 224 GLU A O 1
ATOM 1810 N N . SER A 1 225 ? -55.179 18.295 -7.479 1.00 42.64 225 SER A N 1
ATOM 1811 C CA . SER A 1 225 ? -54.405 17.098 -7.766 1.00 43.53 225 SER A CA 1
ATOM 1812 C C . SER A 1 225 ? -52.923 17.341 -8.005 1.00 43.13 225 SER A C 1
ATOM 1813 O O . SER A 1 225 ? -52.159 16.379 -8.037 1.00 47.56 225 SER A O 1
ATOM 1816 N N . LEU A 1 226 ? -52.527 18.584 -8.242 1.00 39.87 226 LEU A N 1
ATOM 1817 C CA . LEU A 1 226 ? -51.112 18.892 -8.491 1.00 38.75 226 LEU A CA 1
ATOM 1818 C C . LEU A 1 226 ? -50.386 19.355 -7.244 1.00 39.53 226 LEU A C 1
ATOM 1819 O O . LEU A 1 226 ? -49.196 19.083 -7.090 1.00 42.82 226 LEU A O 1
ATOM 1824 N N . LEU A 1 227 ? -51.090 20.050 -6.352 1.00 38.78 227 LEU A N 1
ATOM 1825 C CA . LEU A 1 227 ? -50.481 20.517 -5.115 1.00 36.60 227 LEU A CA 1
ATOM 1826 C C . LEU A 1 227 ? -49.760 19.421 -4.313 1.00 38.13 227 LEU A C 1
ATOM 1827 O O . LEU A 1 227 ? -48.610 19.596 -3.945 1.00 37.76 227 LEU A O 1
ATOM 1832 N N . PRO A 1 228 ? -50.399 18.257 -4.059 1.00 40.67 228 PRO A N 1
ATOM 1833 C CA . PRO A 1 228 ? -49.654 17.205 -3.348 1.00 42.05 228 PRO A CA 1
ATOM 1834 C C . PRO A 1 228 ? -48.332 16.769 -4.003 1.00 43.03 228 PRO A C 1
ATOM 1835 O O . PRO A 1 228 ? -47.353 16.520 -3.298 1.00 45.92 228 PRO A O 1
ATOM 1839 N N . HIS A 1 229 ? -48.287 16.688 -5.325 1.00 43.83 229 HIS A N 1
ATOM 1840 C CA . HIS A 1 229 ? -47.021 16.399 -6.009 1.00 47.14 229 HIS A CA 1
ATOM 1841 C C . HIS A 1 229 ? -45.937 17.388 -5.640 1.00 51.37 229 HIS A C 1
ATOM 1842 O O . HIS A 1 229 ? -44.814 17.030 -5.337 1.00 62.66 229 HIS A O 1
ATOM 1849 N N . ASN A 1 230 ? -46.290 18.652 -5.669 1.00 55.71 230 ASN A N 1
ATOM 1850 C CA . ASN A 1 230 ? -45.385 19.682 -5.263 1.00 56.47 230 ASN A CA 1
ATOM 1851 C C . ASN A 1 230 ? -44.802 19.392 -3.914 1.00 51.79 230 ASN A C 1
ATOM 1852 O O . ASN A 1 230 ? -43.629 19.632 -3.700 1.00 66.22 230 ASN A O 1
ATOM 1857 N N . GLU A 1 231 ? -45.637 18.988 -2.975 1.00 50.55 231 GLU A N 1
ATOM 1858 C CA . GLU A 1 231 ? -45.203 18.857 -1.567 1.00 58.04 231 GLU A CA 1
ATOM 1859 C C . GLU A 1 231 ? -44.297 17.646 -1.401 1.00 52.25 231 GLU A C 1
ATOM 1860 O O . GLU A 1 231 ? -43.407 17.590 -0.560 1.00 52.21 231 GLU A O 1
ATOM 1866 N N . SER A 1 232 ? -44.563 16.660 -2.229 1.00 52.76 232 SER A N 1
ATOM 1867 C CA . SER A 1 232 ? -43.804 15.441 -2.254 1.00 49.60 232 SER A CA 1
ATOM 1868 C C . SER A 1 232 ? -42.373 15.701 -2.742 1.00 48.14 232 SER A C 1
ATOM 1869 O O . SER A 1 232 ? -41.430 15.132 -2.217 1.00 46.88 232 SER A O 1
ATOM 1872 N N . LEU A 1 233 ? -42.217 16.563 -3.742 1.00 44.24 233 LEU A N 1
ATOM 1873 C CA . LEU A 1 233 ? -40.899 16.911 -4.224 1.00 44.40 233 LEU A CA 1
ATOM 1874 C C . LEU A 1 233 ? -40.079 17.579 -3.165 1.00 48.38 233 LEU A C 1
ATOM 1875 O O . LEU A 1 233 ? -38.887 17.310 -3.060 1.00 56.73 233 LEU A O 1
ATOM 1880 N N . PHE A 1 234 ? -40.678 18.459 -2.368 1.00 55.26 234 PHE A N 1
ATOM 1881 C CA . PHE A 1 234 ? -39.914 19.131 -1.290 1.00 58.69 234 PHE A CA 1
ATOM 1882 C C . PHE A 1 234 ? -39.326 18.140 -0.289 1.00 56.76 234 PHE A C 1
ATOM 1883 O O . PHE A 1 234 ? -38.206 18.324 0.151 1.00 61.43 234 PHE A O 1
ATOM 1891 N N . GLN A 1 235 ? -40.051 17.087 0.050 1.00 56.12 235 GLN A N 1
ATOM 1892 C CA . GLN A 1 235 ? -39.499 16.083 0.954 1.00 62.75 235 GLN A CA 1
ATOM 1893 C C . GLN A 1 235 ? -38.254 15.425 0.406 1.00 56.00 235 GLN A C 1
ATOM 1894 O O . GLN A 1 235 ? -37.285 15.232 1.121 1.00 57.46 235 GLN A O 1
ATOM 1900 N N . LYS A 1 236 ? -38.344 15.003 -0.851 1.00 51.82 236 LYS A N 1
ATOM 1901 C CA . LYS A 1 236 ? -37.251 14.357 -1.566 1.00 48.92 236 LYS A CA 1
ATOM 1902 C C . LYS A 1 236 ? -36.075 15.301 -1.652 1.00 42.35 236 LYS A C 1
ATOM 1903 O O . LYS A 1 236 ? -34.959 14.935 -1.306 1.00 41.69 236 LYS A O 1
ATOM 1909 N N . VAL A 1 237 ? -36.322 16.508 -2.110 1.00 36.88 237 VAL A N 1
ATOM 1910 C CA . VAL A 1 237 ? -35.267 17.488 -2.194 1.00 37.76 237 VAL A CA 1
ATOM 1911 C C . VAL A 1 237 ? -34.544 17.700 -0.875 1.00 37.23 237 VAL A C 1
ATOM 1912 O O . VAL A 1 237 ? -33.318 17.781 -0.848 1.00 36.83 237 VAL A O 1
ATOM 1916 N N . ASN A 1 238 ? -35.301 17.792 0.212 1.00 36.01 238 ASN A N 1
ATOM 1917 C CA . ASN A 1 238 ? -34.704 18.026 1.532 1.00 37.16 238 ASN A CA 1
ATOM 1918 C C . ASN A 1 238 ? -33.901 16.855 2.020 1.00 35.73 238 ASN A C 1
ATOM 1919 O O . ASN A 1 238 ? -32.908 17.020 2.726 1.00 38.67 238 ASN A O 1
ATOM 1924 N N . PHE A 1 239 ? -34.374 15.664 1.700 1.00 35.25 239 PHE A N 1
ATOM 1925 C CA . PHE A 1 239 ? -33.693 14.452 2.096 1.00 33.37 239 PHE A CA 1
ATOM 1926 C C . PHE A 1 239 ? -32.382 14.333 1.310 1.00 34.14 239 PHE A C 1
ATOM 1927 O O . PHE A 1 239 ? -31.360 13.972 1.855 1.00 32.11 239 PHE A O 1
ATOM 1935 N N . LEU A 1 240 ? -32.428 14.655 0.021 1.00 35.67 240 LEU A N 1
ATOM 1936 C CA . LEU A 1 240 ? -31.239 14.602 -0.827 1.00 37.61 240 LEU A CA 1
ATOM 1937 C C . LEU A 1 240 ? -30.172 15.566 -0.356 1.00 37.42 240 LEU A C 1
ATOM 1938 O O . LEU A 1 240 ? -28.989 15.227 -0.317 1.00 38.37 240 LEU A O 1
ATOM 1943 N N . MET A 1 241 ? -30.603 16.742 0.064 1.00 36.76 241 MET A N 1
ATOM 1944 C CA . MET A 1 241 ? -29.719 17.720 0.657 1.00 38.75 241 MET A CA 1
ATOM 1945 C C . MET A 1 241 ? -29.009 17.115 1.873 1.00 37.63 241 MET A C 1
ATOM 1946 O O . MET A 1 241 ? -27.816 17.300 2.065 1.00 36.15 241 MET A O 1
ATOM 1951 N N . GLN A 1 242 ? -29.756 16.399 2.699 1.00 36.85 242 GLN A N 1
ATOM 1952 C CA . GLN A 1 242 ? -29.205 15.843 3.915 1.00 37.89 242 GLN A CA 1
ATOM 1953 C C . GLN A 1 242 ? -28.196 14.770 3.616 1.00 37.45 242 GLN A C 1
ATOM 1954 O O . GLN A 1 242 ? -27.154 14.689 4.261 1.00 39.16 242 GLN A O 1
ATOM 1960 N N . ALA A 1 243 ? -28.513 13.929 2.649 1.00 36.79 243 ALA A N 1
ATOM 1961 C CA . ALA A 1 243 ? -27.651 12.806 2.294 1.00 37.21 243 ALA A CA 1
ATOM 1962 C C . ALA A 1 243 ? -26.317 13.313 1.751 1.00 37.69 243 ALA A C 1
ATOM 1963 O O . ALA A 1 243 ? -25.244 12.807 2.097 1.00 37.07 243 ALA A O 1
ATOM 1965 N N . ALA A 1 244 ? -26.406 14.347 0.921 1.00 39.26 244 ALA A N 1
ATOM 1966 C CA . ALA A 1 244 ? -25.234 15.004 0.350 1.00 39.38 244 ALA A CA 1
ATOM 1967 C C . ALA A 1 244 ? -24.288 15.503 1.429 1.00 41.53 244 ALA A C 1
ATOM 1968 O O . ALA A 1 244 ? -23.086 15.272 1.362 1.00 40.93 244 ALA A O 1
ATOM 1970 N N . MET A 1 245 ? -24.835 16.154 2.445 1.00 44.51 245 MET A N 1
ATOM 1971 C CA . MET A 1 245 ? -24.005 16.647 3.523 1.00 50.92 245 MET A CA 1
ATOM 1972 C C . MET A 1 245 ? -23.335 15.508 4.244 1.00 50.65 245 MET A C 1
ATOM 1973 O O . MET A 1 245 ? -22.181 15.630 4.687 1.00 53.94 245 MET A O 1
ATOM 1978 N N . GLY A 1 246 ? -24.033 14.384 4.334 1.00 48.06 246 GLY A N 1
ATOM 1979 C CA . GLY A 1 246 ? -23.442 13.200 4.946 1.00 46.12 246 GLY A CA 1
ATOM 1980 C C . GLY A 1 246 ? -22.250 12.707 4.163 1.00 44.23 246 GLY A C 1
ATOM 1981 O O . GLY A 1 246 ? -21.225 12.306 4.732 1.00 43.08 246 GLY A O 1
ATOM 1982 N N . PHE A 1 247 ? -22.407 12.700 2.845 1.00 42.57 247 PHE A N 1
ATOM 1983 C CA . PHE A 1 247 ? -21.363 12.203 1.978 1.00 45.57 247 PHE A CA 1
ATOM 1984 C C . PHE A 1 247 ? -20.147 13.130 1.952 1.00 44.89 247 PHE A C 1
ATOM 1985 O O . PHE A 1 247 ? -19.017 12.668 1.958 1.00 46.61 247 PHE A O 1
ATOM 1993 N N . ILE A 1 248 ? -20.414 14.424 1.944 1.00 41.76 248 ILE A N 1
ATOM 1994 C CA . ILE A 1 248 ? -19.390 15.424 2.043 1.00 41.25 248 ILE A CA 1
ATOM 1995 C C . ILE A 1 248 ? -18.594 15.281 3.332 1.00 42.75 248 ILE A C 1
ATOM 1996 O O . ILE A 1 248 ? -17.412 15.557 3.331 1.00 41.89 248 ILE A O 1
ATOM 2001 N N . ASN A 1 249 ? -19.251 14.936 4.442 1.00 44.84 249 ASN A N 1
ATOM 2002 C CA . ASN A 1 249 ? -18.554 14.778 5.727 1.00 49.42 249 ASN A CA 1
ATOM 2003 C C . ASN A 1 249 ? -17.801 13.475 5.798 1.00 49.04 249 ASN A C 1
ATOM 2004 O O . ASN A 1 249 ? -16.780 13.396 6.467 1.00 49.63 249 ASN A O 1
ATOM 2009 N N . ILE A 1 250 ? -18.323 12.452 5.138 1.00 47.73 250 ILE A N 1
ATOM 2010 C CA . ILE A 1 250 ? -17.607 11.197 5.060 1.00 49.19 250 ILE A CA 1
ATOM 2011 C C . ILE A 1 250 ? -16.342 11.391 4.229 1.00 50.13 250 ILE A C 1
ATOM 2012 O O . ILE A 1 250 ? -15.274 10.923 4.611 1.00 52.40 250 ILE A O 1
ATOM 2017 N N . GLU A 1 251 ? -16.469 12.119 3.126 1.00 49.49 251 GLU A N 1
ATOM 2018 C CA . GLU A 1 251 ? -15.353 12.473 2.275 1.00 53.13 251 GLU A CA 1
ATOM 2019 C C . GLU A 1 251 ? -14.304 13.296 3.011 1.00 55.66 251 GLU A C 1
ATOM 2020 O O . GLU A 1 251 ? -13.104 13.017 2.928 1.00 57.80 25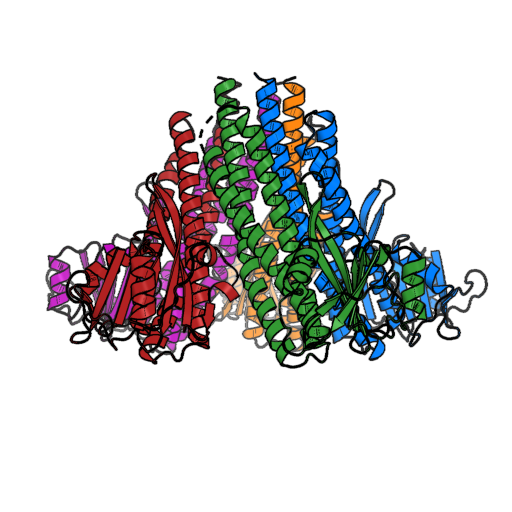1 GLU A O 1
ATOM 2026 N N . GLN A 1 252 ? -14.751 14.318 3.725 1.00 55.91 252 GLN A N 1
ATOM 2027 C CA . GLN A 1 252 ? -13.855 15.120 4.548 1.00 58.41 252 GLN A CA 1
ATOM 2028 C C . GLN A 1 252 ? -13.028 14.235 5.465 1.00 59.16 252 GLN A C 1
ATOM 2029 O O . GLN A 1 252 ? -11.835 14.416 5.584 1.00 61.29 252 GLN A O 1
ATOM 2035 N N . ASN A 1 253 ? -13.662 13.271 6.117 1.00 60.01 253 ASN A N 1
ATOM 2036 C CA . ASN A 1 253 ? -12.937 12.329 6.979 1.00 63.41 253 ASN A CA 1
ATOM 2037 C C . ASN A 1 253 ? -11.891 11.519 6.226 1.00 64.63 253 ASN A C 1
ATOM 2038 O O . ASN A 1 253 ? -10.826 11.238 6.740 1.00 62.73 253 ASN A O 1
ATOM 2043 N N . ARG A 1 254 ? -12.223 11.115 5.014 1.00 66.25 254 ARG A N 1
ATOM 2044 C CA . ARG A 1 254 ? -11.307 10.336 4.201 1.00 70.04 254 ARG A CA 1
ATOM 2045 C C . ARG A 1 254 ? -10.065 11.156 3.921 1.00 69.71 254 ARG A C 1
ATOM 2046 O O . ARG A 1 254 ? -8.942 10.673 4.066 1.00 74.48 254 ARG A O 1
ATOM 2054 N N . ILE A 1 255 ? -10.300 12.396 3.506 1.00 65.99 255 ILE A N 1
ATOM 2055 C CA . ILE A 1 255 ? -9.252 13.353 3.178 1.00 64.03 255 ILE A CA 1
ATOM 2056 C C . ILE A 1 255 ? -8.308 13.601 4.338 1.00 63.94 255 ILE A C 1
ATOM 2057 O O . ILE A 1 255 ? -7.104 13.535 4.187 1.00 66.68 255 ILE A O 1
ATOM 2062 N N . ILE A 1 256 ? -8.866 13.897 5.494 1.00 64.52 256 ILE A N 1
ATOM 2063 C CA . ILE A 1 256 ? -8.066 14.203 6.668 1.00 67.99 256 ILE A CA 1
ATOM 2064 C C . ILE A 1 256 ? -7.198 13.017 7.054 1.00 74.59 256 ILE A C 1
ATOM 2065 O O . ILE A 1 256 ? -6.046 13.203 7.420 1.00 78.60 256 ILE A O 1
ATOM 2070 N N . LYS A 1 257 ? -7.748 11.805 6.972 1.00 81.27 257 LYS A N 1
ATOM 2071 C CA . LYS A 1 257 ? -6.969 10.557 7.184 1.00 85.96 257 LYS A CA 1
ATOM 2072 C C . LYS A 1 257 ? -5.785 10.406 6.195 1.00 90.12 257 LYS A C 1
ATOM 2073 O O . LYS A 1 257 ? -4.801 9.745 6.525 1.00 94.75 257 LYS A O 1
ATOM 2077 N N . MET B 1 1 ? -47.518 62.910 24.276 1.00 78.84 1 MET B N 1
ATOM 2078 C CA . MET B 1 1 ? -47.989 63.498 22.997 1.00 76.41 1 MET B CA 1
ATOM 2079 C C . MET B 1 1 ? -49.465 63.200 22.806 1.00 70.49 1 MET B C 1
ATOM 2080 O O . MET B 1 1 ? -49.863 62.055 22.646 1.00 71.60 1 MET B O 1
ATOM 2085 N N . LEU B 1 2 ? -50.275 64.238 22.825 1.00 66.67 2 LEU B N 1
ATOM 2086 C CA . LEU B 1 2 ? -51.696 64.093 22.651 1.00 63.06 2 LEU B CA 1
ATOM 2087 C C . LEU B 1 2 ? -52.130 64.797 21.380 1.00 60.14 2 LEU B C 1
ATOM 2088 O O . LEU B 1 2 ? -51.913 65.984 21.195 1.00 60.69 2 LEU B O 1
ATOM 2093 N N . SER B 1 3 ? -52.767 64.038 20.513 1.00 59.40 3 SER B N 1
ATOM 2094 C CA . SER B 1 3 ? -53.398 64.559 19.315 1.00 59.35 3 SER B CA 1
ATOM 2095 C C . SER B 1 3 ? -54.861 64.173 19.396 1.00 57.34 3 SER B C 1
ATOM 2096 O O . SER B 1 3 ? -55.206 63.114 19.903 1.00 57.61 3 SER B O 1
ATOM 2099 N N . ALA B 1 4 ? -55.716 65.024 18.861 1.00 56.07 4 ALA B N 1
ATOM 2100 C CA . ALA B 1 4 ? -57.139 64.753 18.820 1.00 54.46 4 ALA B CA 1
ATOM 2101 C C . ALA B 1 4 ? -57.684 65.104 17.439 1.00 56.28 4 ALA B C 1
ATOM 2102 O O . ALA B 1 4 ? -57.206 66.044 16.795 1.00 58.25 4 ALA B O 1
ATOM 2104 N N . PHE B 1 5 ? -58.698 64.358 17.008 1.00 57.29 5 PHE B N 1
ATOM 2105 C CA . PHE B 1 5 ? -59.335 64.555 15.701 1.00 57.61 5 PHE B CA 1
ATOM 2106 C C . PHE B 1 5 ? -60.841 64.609 15.804 1.00 58.36 5 PHE B C 1
ATOM 2107 O O . PHE B 1 5 ? -61.457 63.842 16.548 1.00 57.85 5 PHE B O 1
ATOM 2115 N N . GLN B 1 6 ? -61.440 65.497 15.028 1.00 63.30 6 GLN B N 1
ATOM 2116 C CA . GLN B 1 6 ? -62.899 65.562 14.929 1.00 67.90 6 GLN B CA 1
ATOM 2117 C C . GLN B 1 6 ? -63.349 65.361 13.500 1.00 68.66 6 GLN B C 1
ATOM 2118 O O . GLN B 1 6 ? -62.557 65.444 12.572 1.00 65.20 6 GLN B O 1
ATOM 2124 N N . LEU B 1 7 ? -64.646 65.137 13.342 1.00 72.82 7 LEU B N 1
ATOM 2125 C CA . LEU B 1 7 ? -65.226 64.816 12.050 1.00 76.17 7 LEU B CA 1
ATOM 2126 C C . LEU B 1 7 ? -65.941 66.030 11.405 1.00 77.55 7 LEU B C 1
ATOM 2127 O O . LEU B 1 7 ? -66.693 66.742 12.063 1.00 74.04 7 LEU B O 1
ATOM 2132 N N . GLU B 1 8 ? -65.677 66.253 10.115 1.00 81.34 8 GLU B N 1
ATOM 2133 C CA . GLU B 1 8 ? -66.303 67.333 9.327 1.00 85.26 8 GLU B CA 1
ATOM 2134 C C . GLU B 1 8 ? -66.616 66.855 7.914 1.00 88.16 8 GLU B C 1
ATOM 2135 O O . GLU B 1 8 ? -65.751 66.870 7.041 1.00 86.50 8 GLU B O 1
ATOM 2141 N N . ASN B 1 9 ? -67.867 66.453 7.694 1.00 95.78 9 ASN B N 1
ATOM 2142 C CA . ASN B 1 9 ? -68.306 65.811 6.436 1.00 101.55 9 ASN B CA 1
ATOM 2143 C C . ASN B 1 9 ? -67.600 64.491 6.204 1.00 94.17 9 ASN B C 1
ATOM 2144 O O . ASN B 1 9 ? -67.055 64.243 5.128 1.00 90.49 9 ASN B O 1
ATOM 2149 N N . ASN B 1 10 ? -67.640 63.646 7.225 1.00 90.93 10 ASN B N 1
ATOM 2150 C CA . ASN B 1 10 ? -66.902 62.391 7.221 1.00 89.36 10 ASN B CA 1
ATOM 2151 C C . ASN B 1 10 ? -65.430 62.619 6.809 1.00 86.79 10 ASN B C 1
ATOM 2152 O O . ASN B 1 10 ? -64.868 61.835 6.046 1.00 92.99 10 ASN B O 1
ATOM 2157 N N . ARG B 1 11 ? -64.816 63.694 7.298 1.00 82.71 11 ARG B N 1
ATOM 2158 C CA . ARG B 1 11 ? -63.378 63.950 7.074 1.00 76.70 11 ARG B CA 1
ATOM 2159 C C . ARG B 1 11 ? -62.687 64.220 8.401 1.00 69.92 11 ARG B C 1
ATOM 2160 O O . ARG B 1 11 ? -63.022 65.170 9.093 1.00 67.56 11 ARG B O 1
ATOM 2168 N N . LEU B 1 12 ? -61.724 63.376 8.757 1.00 64.08 12 LEU B N 1
ATOM 2169 C CA . LEU B 1 12 ? -60.997 63.562 10.000 1.00 59.30 12 LEU B CA 1
ATOM 2170 C C . LEU B 1 12 ? -60.184 64.823 9.915 1.00 60.62 12 LEU B C 1
ATOM 2171 O O . LEU B 1 12 ? -59.312 64.943 9.056 1.00 59.44 12 LEU B O 1
ATOM 2176 N N . THR B 1 13 ? -60.471 65.767 10.808 1.00 62.32 13 THR B N 1
ATOM 2177 C CA . THR B 1 13 ? -59.719 67.032 10.858 1.00 64.32 13 THR B CA 1
ATOM 2178 C C . THR B 1 13 ? -59.053 67.221 12.228 1.00 61.07 13 THR B C 1
ATOM 2179 O O . THR B 1 13 ? -59.648 66.983 13.274 1.00 55.85 13 THR B O 1
ATOM 2183 N N . ARG B 1 14 ? -57.801 67.649 12.181 1.00 63.88 14 ARG B N 1
ATOM 2184 C CA . ARG B 1 14 ? -56.954 67.678 13.343 1.00 65.81 14 ARG B CA 1
ATOM 2185 C C . ARG B 1 14 ? -57.362 68.795 14.270 1.00 67.18 14 ARG B C 1
ATOM 2186 O O . ARG B 1 14 ? -57.302 69.956 13.905 1.00 71.08 14 ARG B O 1
ATOM 2194 N N . LEU B 1 15 ? -57.799 68.444 15.469 1.00 71.53 15 LEU B N 1
ATOM 2195 C CA . LEU B 1 15 ? -58.117 69.430 16.504 1.00 75.08 15 LEU B CA 1
ATOM 2196 C C . LEU B 1 15 ? -56.851 70.002 17.107 1.00 80.42 15 LEU B C 1
ATOM 2197 O O . LEU B 1 15 ? -55.894 69.268 17.328 1.00 84.53 15 LEU B O 1
ATOM 2202 N N . GLU B 1 16 ? -56.840 71.310 17.352 1.00 87.14 16 GLU B N 1
ATOM 2203 C CA . GLU B 1 16 ? -55.746 71.948 18.088 1.00 89.33 16 GLU B CA 1
ATOM 2204 C C . GLU B 1 16 ? -56.023 71.722 19.560 1.00 87.64 16 GLU B C 1
ATOM 2205 O O . GLU B 1 16 ? -57.099 72.049 20.030 1.00 85.67 16 GLU B O 1
ATOM 2211 N N . VAL B 1 17 ? -55.058 71.162 20.282 1.00 87.29 17 VAL B N 1
ATOM 2212 C CA . VAL B 1 17 ? -55.287 70.754 21.674 1.00 88.12 17 VAL B CA 1
ATOM 2213 C C . VAL B 1 17 ? -54.533 71.568 22.729 1.00 89.86 17 VAL B C 1
ATOM 2214 O O . VAL B 1 17 ? -55.046 71.755 23.829 1.00 92.11 17 VAL B O 1
ATOM 2218 N N . GLU B 1 18 ? -53.326 72.031 22.413 1.00 95.91 18 GLU B N 1
ATOM 2219 C CA . GLU B 1 18 ? -52.643 73.036 23.246 1.00 102.28 18 GLU B CA 1
ATOM 2220 C C . GLU B 1 18 ? -53.562 74.226 23.498 1.00 111.11 18 GLU B C 1
ATOM 2221 O O . GLU B 1 18 ? -53.651 74.729 24.620 1.00 109.49 18 GLU B O 1
ATOM 2227 N N . GLU B 1 19 ? -54.247 74.657 22.434 1.00 126.29 19 GLU B N 1
ATOM 2228 C CA . GLU B 1 19 ? -55.140 75.831 22.455 1.00 138.20 19 GLU B CA 1
ATOM 2229 C C . GLU B 1 19 ? -56.635 75.520 22.631 1.00 143.60 19 GLU B C 1
ATOM 2230 O O . GLU B 1 19 ? -57.269 76.055 23.549 1.00 158.70 19 GLU B O 1
ATOM 2236 N N . SER B 1 20 ? -57.199 74.691 21.745 1.00 134.93 20 SER B N 1
ATOM 2237 C CA . SER B 1 20 ? -58.657 74.436 21.731 1.00 127.62 20 SER B CA 1
ATOM 2238 C C . SER B 1 20 ? -58.979 73.308 22.711 1.00 119.14 20 SER B C 1
ATOM 2239 O O . SER B 1 20 ? -59.085 72.136 22.341 1.00 126.77 20 SER B O 1
ATOM 2242 N N . GLN B 1 21 ? -59.154 73.703 23.965 1.00 110.81 21 GLN B N 1
ATOM 2243 C CA . GLN B 1 21 ? -59.278 72.774 25.083 1.00 107.29 21 GLN B CA 1
ATOM 2244 C C . GLN B 1 21 ? -60.370 71.701 24.904 1.00 105.45 21 GLN B C 1
ATOM 2245 O O . GLN B 1 21 ? -60.094 70.529 25.144 1.00 104.82 21 GLN B O 1
ATOM 2251 N N . PRO B 1 22 ? -61.605 72.082 24.487 1.00 104.16 22 PRO B N 1
ATOM 2252 C CA . PRO B 1 22 ? -62.663 71.061 24.419 1.00 99.68 22 PRO B CA 1
ATOM 2253 C C . PRO B 1 22 ? -62.281 69.810 23.612 1.00 95.65 22 PRO B C 1
ATOM 2254 O O . PRO B 1 22 ? -62.175 69.842 22.380 1.00 98.82 22 PRO B O 1
ATOM 2258 N N . LEU B 1 23 ? -62.058 68.726 24.349 1.00 86.88 23 LEU B N 1
ATOM 2259 C CA . LEU B 1 23 ? -61.772 67.410 23.786 1.00 78.53 23 LEU B CA 1
ATOM 2260 C C . LEU B 1 23 ? -63.063 66.681 23.470 1.00 76.36 23 LEU B C 1
ATOM 2261 O O . LEU B 1 23 ? -63.072 65.727 22.711 1.00 73.17 23 LEU B O 1
ATOM 2266 N N . VAL B 1 24 ? -64.157 67.132 24.074 1.00 76.01 24 VAL B N 1
ATOM 2267 C CA . VAL B 1 24 ? -65.451 66.456 23.951 1.00 73.03 24 VAL B CA 1
ATOM 2268 C C . VAL B 1 24 ? -65.890 66.338 22.474 1.00 70.24 24 VAL B C 1
ATOM 2269 O O . VAL B 1 24 ? -66.613 65.424 22.098 1.00 65.23 24 VAL B O 1
ATOM 2273 N N . ASN B 1 25 ? -65.401 67.240 21.637 1.00 72.37 25 ASN B N 1
ATOM 2274 C CA . ASN B 1 25 ? -65.759 67.244 20.219 1.00 75.96 25 ASN B CA 1
ATOM 2275 C C . ASN B 1 25 ? -65.001 66.252 19.357 1.00 72.06 25 ASN B C 1
ATOM 2276 O O . ASN B 1 25 ? -65.264 66.143 18.169 1.00 69.27 25 ASN B O 1
ATOM 2281 N N . ALA B 1 26 ? -64.043 65.552 19.948 1.00 68.92 26 ALA B N 1
ATOM 2282 C CA . ALA B 1 26 ? -63.218 64.631 19.188 1.00 64.95 26 ALA B CA 1
ATOM 2283 C C . ALA B 1 26 ? -63.871 63.261 19.057 1.00 60.78 26 ALA B C 1
ATOM 2284 O O . ALA B 1 26 ? -64.537 62.791 19.974 1.00 59.89 26 ALA B O 1
ATOM 2286 N N . VAL B 1 27 ? -63.689 62.658 17.887 1.00 56.22 27 VAL B N 1
ATOM 2287 C CA . VAL B 1 27 ? -64.060 61.265 17.643 1.00 54.13 27 VAL B CA 1
ATOM 2288 C C . VAL B 1 27 ? -62.876 60.313 17.946 1.00 52.98 27 VAL B C 1
ATOM 2289 O O . VAL B 1 27 ? -63.075 59.145 18.272 1.00 53.57 27 VAL B O 1
ATOM 2293 N N . TRP B 1 28 ? -61.661 60.834 17.844 1.00 50.82 28 TRP B N 1
ATOM 2294 C CA . TRP B 1 28 ? -60.444 60.055 18.006 1.00 48.22 28 TRP B CA 1
ATOM 2295 C C . TRP B 1 28 ? -59.422 60.820 18.841 1.00 48.26 28 TRP B C 1
ATOM 2296 O O . TRP B 1 28 ? -58.972 61.919 18.472 1.00 47.57 28 TRP B O 1
ATOM 2307 N N . ILE B 1 29 ? -59.063 60.234 19.975 1.00 48.20 29 ILE B N 1
ATOM 2308 C CA . ILE B 1 29 ? -57.926 60.706 20.755 1.00 49.62 29 ILE B CA 1
ATOM 2309 C C . ILE B 1 29 ? -56.746 59.714 20.636 1.00 50.72 29 ILE B C 1
ATOM 2310 O O . ILE B 1 29 ? -56.898 58.508 20.850 1.00 49.34 29 ILE B O 1
ATOM 2315 N N . ASP B 1 30 ? -55.584 60.240 20.254 1.00 53.71 30 ASP B N 1
ATOM 2316 C CA . ASP B 1 30 ? -54.412 59.432 19.930 1.00 54.63 30 ASP B CA 1
ATOM 2317 C C . ASP B 1 30 ? -53.282 59.820 20.867 1.00 53.22 30 ASP B C 1
ATOM 2318 O O . ASP B 1 30 ? -52.771 60.916 20.775 1.00 53.88 30 ASP B O 1
ATOM 2323 N N . LEU B 1 31 ? -52.884 58.903 21.740 1.00 52.02 31 LEU B N 1
ATOM 2324 C CA . LEU B 1 31 ? -51.800 59.158 22.680 1.00 52.15 31 LEU B CA 1
ATOM 2325 C C . LEU B 1 31 ? -50.529 58.379 22.365 1.00 52.33 31 LEU B C 1
ATOM 2326 O O . LEU B 1 31 ? -50.564 57.168 22.145 1.00 51.28 31 LEU B O 1
ATOM 2331 N N . VAL B 1 32 ? -49.408 59.096 22.326 1.00 51.92 32 VAL B N 1
ATOM 2332 C CA . VAL B 1 32 ? -48.089 58.510 22.100 1.00 49.71 32 VAL B CA 1
ATOM 2333 C C . VAL B 1 32 ? -47.191 58.819 23.295 1.00 51.32 32 VAL B C 1
ATOM 2334 O O . VAL B 1 32 ? -46.807 59.973 23.495 1.00 49.43 32 VAL B O 1
ATOM 2338 N N . GLU B 1 33 ? -46.861 57.795 24.082 1.00 54.11 33 GLU B N 1
ATOM 2339 C CA . GLU B 1 33 ? -46.006 57.957 25.270 1.00 60.65 33 GLU B CA 1
ATOM 2340 C C . GLU B 1 33 ? -46.511 59.117 26.119 1.00 62.81 33 GLU B C 1
ATOM 2341 O O . GLU B 1 33 ? -45.771 60.054 26.400 1.00 61.57 33 GLU B O 1
ATOM 2347 N N . PRO B 1 34 ? -47.771 59.058 26.524 1.00 63.09 34 PRO B N 1
ATOM 2348 C CA . PRO B 1 34 ? -48.363 60.214 27.152 1.00 65.98 34 PRO B CA 1
ATOM 2349 C C . PRO B 1 34 ? -47.915 60.356 28.591 1.00 70.91 34 PRO B C 1
ATOM 2350 O O . PRO B 1 34 ? -47.870 59.359 29.323 1.00 82.27 34 PRO B O 1
ATOM 2354 N N . ASP B 1 35 ? -47.603 61.582 28.995 1.00 70.65 35 ASP B N 1
ATOM 2355 C CA . ASP B 1 35 ? -47.260 61.882 30.395 1.00 74.03 35 ASP B CA 1
ATOM 2356 C C . ASP B 1 35 ? -48.528 61.977 31.249 1.00 71.67 35 ASP B C 1
ATOM 2357 O O . ASP B 1 35 ? -49.625 61.923 30.718 1.00 67.16 35 ASP B O 1
ATOM 2362 N N . ASP B 1 36 ? -48.361 62.071 32.566 1.00 72.43 36 ASP B N 1
ATOM 2363 C CA . ASP B 1 36 ? -49.480 61.967 33.497 1.00 72.70 36 ASP B CA 1
ATOM 2364 C C . ASP B 1 36 ? -50.418 63.151 33.382 1.00 69.72 36 ASP B C 1
ATOM 2365 O O . ASP B 1 36 ? -51.574 63.059 33.774 1.00 65.76 36 ASP B O 1
ATOM 2370 N N . ASP B 1 37 ? -49.908 64.257 32.861 1.00 71.80 37 ASP B N 1
ATOM 2371 C CA . ASP B 1 37 ? -50.730 65.448 32.569 1.00 72.81 37 ASP B CA 1
ATOM 2372 C C . ASP B 1 37 ? -51.732 65.168 31.463 1.00 65.09 37 ASP B C 1
ATOM 2373 O O . ASP B 1 37 ? -52.869 65.603 31.527 1.00 65.34 37 ASP B O 1
ATOM 2378 N N . GLU B 1 38 ? -51.298 64.430 30.458 1.00 60.75 38 GLU B N 1
ATOM 2379 C CA . GLU B 1 38 ? -52.153 64.068 29.328 1.00 58.52 38 GLU B CA 1
ATOM 2380 C C . GLU B 1 38 ? -53.157 62.963 29.679 1.00 56.38 38 GLU B C 1
ATOM 2381 O O . GLU B 1 38 ? -54.315 63.009 29.273 1.00 52.25 38 GLU B O 1
ATOM 2387 N N . ARG B 1 39 ? -52.707 61.995 30.468 1.00 56.36 39 ARG B N 1
ATOM 2388 C CA . ARG B 1 39 ? -53.559 60.908 30.929 1.00 56.46 39 ARG B CA 1
ATOM 2389 C C . ARG B 1 39 ? -54.691 61.482 31.755 1.00 58.80 39 ARG B C 1
ATOM 2390 O O . ARG B 1 39 ? -55.853 61.189 31.495 1.00 59.69 39 ARG B O 1
ATOM 2398 N N . LEU B 1 40 ? -54.335 62.296 32.751 1.00 62.73 40 LEU B N 1
ATOM 2399 C CA . LEU B 1 40 ? -55.299 62.951 33.658 1.00 66.71 40 LEU B CA 1
ATOM 2400 C C . LEU B 1 40 ? -56.279 63.864 32.929 1.00 64.77 40 LEU B C 1
ATOM 2401 O O . LEU B 1 40 ? -57.445 63.972 33.295 1.00 64.66 40 LEU B O 1
ATOM 2406 N N . ARG B 1 41 ? -55.798 64.507 31.882 1.00 63.76 41 ARG B N 1
ATOM 2407 C CA . ARG B 1 41 ? -56.651 65.339 31.059 1.00 63.40 41 ARG B CA 1
ATOM 2408 C C . ARG B 1 41 ? -57.754 64.545 30.366 1.00 62.51 41 ARG B C 1
ATOM 2409 O O . ARG B 1 41 ? -58.875 65.001 30.254 1.00 66.45 41 ARG B O 1
ATOM 2417 N N . VAL B 1 42 ? -57.418 63.354 29.898 1.00 61.40 42 VAL B N 1
ATOM 2418 C CA . VAL B 1 42 ? -58.380 62.463 29.269 1.00 60.45 42 VAL B CA 1
ATOM 2419 C C . VAL B 1 42 ? -59.327 61.893 30.322 1.00 61.75 42 VAL B C 1
ATOM 2420 O O . VAL B 1 42 ? -60.524 61.736 30.075 1.00 60.81 42 VAL B O 1
ATOM 2424 N N . GLN B 1 43 ? -58.766 61.566 31.483 1.00 64.58 43 GLN B N 1
ATOM 2425 C CA . GLN B 1 43 ? -59.519 61.045 32.637 1.00 67.47 43 GLN B CA 1
ATOM 2426 C C . GLN B 1 43 ? -60.613 62.003 33.092 1.00 70.31 43 GLN B C 1
ATOM 2427 O O . GLN B 1 43 ? -61.726 61.573 33.377 1.00 70.82 43 GLN B O 1
ATOM 2433 N N . SER B 1 44 ? -60.297 63.295 33.150 1.00 72.53 44 SER B N 1
ATOM 2434 C CA . SER B 1 44 ? -61.242 64.273 33.672 1.00 75.49 44 SER B CA 1
ATOM 2435 C C . SER B 1 44 ? -62.183 64.827 32.592 1.00 75.31 44 SER B C 1
ATOM 2436 O O . SER B 1 44 ? -63.387 64.942 32.832 1.00 84.05 44 SER B O 1
ATOM 2439 N N . GLU B 1 45 ? -61.662 65.154 31.416 1.00 71.82 45 GLU B N 1
ATOM 2440 C CA . GLU B 1 45 ? -62.492 65.733 30.355 1.00 73.54 45 GLU B CA 1
ATOM 2441 C C . GLU B 1 45 ? -63.403 64.711 29.690 1.00 69.56 45 GLU B C 1
ATOM 2442 O O . GLU B 1 45 ? -64.488 65.037 29.228 1.00 69.77 45 GLU B O 1
ATOM 2448 N N . LEU B 1 46 ? -62.937 63.483 29.585 1.00 67.34 46 LEU B N 1
ATOM 2449 C CA . LEU B 1 46 ? -63.794 62.375 29.152 1.00 65.97 46 LEU B CA 1
ATOM 2450 C C . LEU B 1 46 ? -63.829 61.419 30.302 1.00 64.51 46 LEU B C 1
ATOM 2451 O O . LEU B 1 46 ? -63.242 61.702 31.349 1.00 68.38 46 LEU B O 1
ATOM 2456 N N . GLY B 1 47 ? -64.481 60.283 30.157 1.00 63.05 47 GLY B N 1
ATOM 2457 C CA . GLY B 1 47 ? -64.576 59.373 31.314 1.00 66.34 47 GLY B CA 1
ATOM 2458 C C . GLY B 1 47 ? -63.396 58.432 31.475 1.00 65.56 47 GLY B C 1
ATOM 2459 O O . GLY B 1 47 ? -63.405 57.574 32.361 1.00 69.33 47 GLY B O 1
ATOM 2460 N N . GLN B 1 48 ? -62.343 58.647 30.689 1.00 63.18 48 GLN B N 1
ATOM 2461 C CA . GLN B 1 48 ? -61.519 57.545 30.219 1.00 58.25 48 GLN B CA 1
ATOM 2462 C C . GLN B 1 48 ? -60.242 57.227 30.963 1.00 58.12 48 GLN B C 1
ATOM 2463 O O . GLN B 1 48 ? -59.246 57.948 30.877 1.00 62.57 48 GLN B O 1
ATOM 2469 N N . SER B 1 49 ? -60.263 56.107 31.673 1.00 60.63 49 SER B N 1
ATOM 2470 C CA . SER B 1 49 ? -59.027 55.452 32.104 1.00 61.53 49 SER B CA 1
ATOM 2471 C C . SER B 1 49 ? -58.334 54.855 30.891 1.00 59.73 49 SER B C 1
ATOM 2472 O O . SER B 1 49 ? -58.968 54.437 29.931 1.00 59.63 49 SER B O 1
ATOM 2475 N N . LEU B 1 50 ? -57.019 54.817 30.947 1.00 60.08 50 LEU B N 1
ATOM 2476 C CA . LEU B 1 50 ? -56.228 54.237 29.883 1.00 58.48 50 LEU B CA 1
ATOM 2477 C C . LEU B 1 50 ? -55.375 53.127 30.432 1.00 55.54 50 LEU B C 1
ATOM 2478 O O . LEU B 1 50 ? -55.045 53.102 31.604 1.00 56.44 50 LEU B O 1
ATOM 2483 N N . ALA B 1 51 ? -55.031 52.191 29.572 1.00 53.70 51 ALA B N 1
ATOM 2484 C CA . ALA B 1 51 ? -54.258 51.042 30.002 1.00 52.90 51 ALA B CA 1
ATOM 2485 C C . ALA B 1 51 ? -52.851 51.475 30.441 1.00 52.47 51 ALA B C 1
ATOM 2486 O O . ALA B 1 51 ? -52.270 52.375 29.866 1.00 50.62 51 ALA B O 1
ATOM 2488 N N . THR B 1 52 ? -52.310 50.838 31.467 1.00 53.16 52 THR B N 1
ATOM 2489 C CA . THR B 1 52 ? -50.957 51.142 31.892 1.00 55.25 52 THR B CA 1
ATOM 2490 C C . THR B 1 52 ? -49.929 50.402 31.031 1.00 57.37 52 THR B C 1
ATOM 2491 O O . THR B 1 52 ? -50.248 49.467 30.316 1.00 54.02 52 THR B O 1
ATOM 2495 N N . ARG B 1 53 ? -48.685 50.853 31.118 1.00 63.47 53 ARG B N 1
ATOM 2496 C CA . ARG B 1 53 ? -47.583 50.325 30.318 1.00 65.49 53 ARG B CA 1
ATOM 2497 C C . ARG B 1 53 ? -47.414 48.807 30.438 1.00 62.08 53 ARG B C 1
ATOM 2498 O O . ARG B 1 53 ? -47.256 48.125 29.420 1.00 60.87 53 ARG B O 1
ATOM 2506 N N . PRO B 1 54 ? -47.438 48.265 31.670 1.00 59.92 54 PRO B N 1
ATOM 2507 C CA . PRO B 1 54 ? -47.324 46.800 31.808 1.00 57.94 54 PRO B CA 1
ATOM 2508 C C . PRO B 1 54 ? -48.538 45.989 31.358 1.00 53.10 54 PRO B C 1
ATOM 2509 O O . PRO B 1 54 ? -48.404 44.799 31.141 1.00 54.60 54 PRO B O 1
ATOM 2513 N N . GLU B 1 55 ? -49.700 46.617 31.236 1.00 53.92 55 GLU B N 1
ATOM 2514 C CA . GLU B 1 55 ? -50.900 45.952 30.715 1.00 55.27 55 GLU B CA 1
ATOM 2515 C C . GLU B 1 55 ? -50.854 45.780 29.200 1.00 53.21 55 GLU B C 1
ATOM 2516 O O . GLU B 1 55 ? -51.567 44.959 28.652 1.00 59.73 55 GLU B O 1
ATOM 2522 N N . LEU B 1 56 ? -49.997 46.529 28.521 1.00 50.14 56 LEU B N 1
ATOM 2523 C CA . LEU B 1 56 ? -49.761 46.330 27.086 1.00 49.73 56 LEU B CA 1
ATOM 2524 C C . LEU B 1 56 ? -48.787 45.187 26.760 1.00 50.66 56 LEU B C 1
ATOM 2525 O O . LEU B 1 56 ? -48.574 44.853 25.593 1.00 50.94 56 LEU B O 1
ATOM 2530 N N . GLU B 1 57 ? -48.163 44.633 27.785 1.00 54.60 57 GLU B N 1
ATOM 2531 C CA . GLU B 1 57 ? -47.241 43.529 27.627 1.00 58.18 57 GLU B CA 1
ATOM 2532 C C . GLU B 1 57 ? -48.010 42.229 27.639 1.00 56.78 57 GLU B C 1
ATOM 2533 O O . GLU B 1 57 ? -47.519 41.207 27.143 1.00 55.83 57 GLU B O 1
ATOM 2539 N N . ASP B 1 58 ? -49.199 42.259 28.243 1.00 53.77 58 ASP B N 1
ATOM 2540 C CA . ASP B 1 58 ? -49.983 41.039 28.433 1.00 51.38 58 ASP B CA 1
ATOM 2541 C C . ASP B 1 58 ? -50.463 40.515 27.072 1.00 47.18 58 ASP B C 1
ATOM 2542 O O . ASP B 1 58 ? -51.019 41.267 26.272 1.00 49.29 58 ASP B O 1
ATOM 2547 N N . ILE B 1 59 ? -50.203 39.238 26.814 1.00 44.94 59 ILE B N 1
ATOM 2548 C CA . ILE B 1 59 ? -50.488 38.607 25.512 1.00 44.03 59 ILE B CA 1
ATOM 2549 C C . ILE B 1 59 ? -51.709 37.676 25.493 1.00 43.75 59 ILE B C 1
ATOM 2550 O O . ILE B 1 59 ? -52.224 37.348 24.431 1.00 47.59 59 ILE B O 1
ATOM 2555 N N . GLU B 1 60 ? -52.051 37.154 26.656 1.00 43.77 60 GLU B N 1
ATOM 2556 C CA . GLU B 1 60 ? -53.309 36.428 26.934 1.00 46.69 60 GLU B CA 1
ATOM 2557 C C . GLU B 1 60 ? -54.565 37.106 26.318 1.00 47.84 60 GLU B C 1
ATOM 2558 O O . GLU B 1 60 ? -54.792 38.298 26.520 1.00 44.16 60 GLU B O 1
ATOM 2564 N N . ALA B 1 61 ? -55.367 36.338 25.568 1.00 47.37 61 ALA B N 1
ATOM 2565 C CA . ALA B 1 61 ? -56.599 36.852 24.911 1.00 44.54 61 ALA B CA 1
ATOM 2566 C C . ALA B 1 61 ? -57.459 37.702 25.831 1.00 44.22 61 ALA B C 1
ATOM 2567 O O . ALA B 1 61 ? -57.880 38.801 25.480 1.00 43.85 61 ALA B O 1
ATOM 2569 N N . SER B 1 62 ? -57.660 37.223 27.048 1.00 43.56 62 SER B N 1
ATOM 2570 C CA . SER B 1 62 ? -58.490 37.933 28.007 1.00 43.68 62 SER B CA 1
ATOM 2571 C C . SER B 1 62 ? -57.912 39.287 28.474 1.00 43.31 62 SER B C 1
ATOM 2572 O O . SER B 1 62 ? -58.578 40.052 29.157 1.00 45.39 62 SER B O 1
ATOM 2575 N N . ALA B 1 63 ? -56.652 39.546 28.163 1.00 42.51 63 ALA B N 1
ATOM 2576 C CA . ALA B 1 63 ? -56.006 40.783 28.550 1.00 40.82 63 ALA B CA 1
ATOM 2577 C C . ALA B 1 63 ? -55.935 41.718 27.395 1.00 39.97 63 ALA B C 1
ATOM 2578 O O . ALA B 1 63 ? -55.524 42.853 27.573 1.00 44.04 63 ALA B O 1
ATOM 2580 N N . ARG B 1 64 ? -56.284 41.229 26.214 1.00 38.36 64 ARG B N 1
ATOM 2581 C CA . ARG B 1 64 ? -56.193 41.991 24.984 1.00 38.55 64 ARG B CA 1
ATOM 2582 C C . ARG B 1 64 ? -57.549 42.288 24.330 1.00 40.05 64 ARG B C 1
ATOM 2583 O O . ARG B 1 64 ? -57.690 43.273 23.620 1.00 39.74 64 ARG B O 1
ATOM 2591 N N . PHE B 1 65 ? -58.498 41.371 24.452 1.00 40.14 65 PHE B N 1
ATOM 2592 C CA . PHE B 1 65 ? -59.764 41.499 23.763 1.00 38.96 65 PHE B CA 1
ATOM 2593 C C . PHE B 1 65 ? -60.849 41.298 24.803 1.00 42.52 65 PHE B C 1
ATOM 2594 O O . PHE B 1 65 ? -61.191 40.165 25.178 1.00 44.68 65 PHE B O 1
ATOM 2602 N N . PHE B 1 66 ? -61.396 42.416 25.273 1.00 44.85 66 PHE B N 1
ATOM 2603 C CA . PHE B 1 66 ? -62.330 42.400 26.395 1.00 47.55 66 PHE B CA 1
ATOM 2604 C C . PHE B 1 66 ? -63.210 43.657 26.465 1.00 48.55 66 PHE B C 1
ATOM 2605 O O . PHE B 1 66 ? -62.862 44.692 25.901 1.00 47.07 66 PHE B O 1
ATOM 2613 N N . GLU B 1 67 ? -64.350 43.522 27.149 1.00 50.60 67 GLU B N 1
ATOM 2614 C CA . GLU B 1 67 ? -65.311 44.606 27.365 1.00 52.19 67 GLU B CA 1
ATOM 2615 C C . GLU B 1 67 ? -65.480 44.857 28.850 1.00 52.46 67 GLU B C 1
ATOM 2616 O O . GLU B 1 67 ? -65.520 43.923 29.630 1.00 54.97 67 GLU B O 1
ATOM 2622 N N . ASP B 1 68 ? -65.573 46.111 29.256 1.00 51.61 68 ASP B N 1
ATOM 2623 C CA . ASP B 1 68 ? -65.784 46.420 30.673 1.00 53.03 68 ASP B CA 1
ATOM 2624 C C . ASP B 1 68 ? -66.377 47.821 30.836 1.00 54.12 68 ASP B C 1
ATOM 2625 O O . ASP B 1 68 ? -66.736 48.455 29.846 1.00 52.79 68 ASP B O 1
ATOM 2630 N N . ASP B 1 69 ? -66.479 48.309 32.064 1.00 58.00 69 ASP B N 1
ATOM 2631 C CA . ASP B 1 69 ? -67.050 49.649 32.291 1.00 63.32 69 ASP B CA 1
ATOM 2632 C C . ASP B 1 69 ? -66.326 50.754 31.520 1.00 60.62 69 ASP B C 1
ATOM 2633 O O . ASP B 1 69 ? -66.925 51.785 31.203 1.00 61.42 69 ASP B O 1
ATOM 2638 N N . ASP B 1 70 ? -65.048 50.537 31.219 1.00 57.54 70 ASP B N 1
ATOM 2639 C CA . ASP B 1 70 ? -64.265 51.513 30.453 1.00 58.46 70 ASP B CA 1
ATOM 2640 C C . ASP B 1 70 ? -64.412 51.391 28.943 1.00 54.33 70 ASP B C 1
ATOM 2641 O O . ASP B 1 70 ? -63.817 52.161 28.199 1.00 49.22 70 ASP B O 1
ATOM 2646 N N . GLY B 1 71 ? -65.219 50.441 28.491 1.00 53.18 71 GLY B N 1
ATOM 2647 C CA . GLY B 1 71 ? -65.576 50.353 27.068 1.00 50.58 71 GLY B CA 1
ATOM 2648 C C . GLY B 1 71 ? -65.139 49.077 26.398 1.00 48.45 71 GLY B C 1
ATOM 2649 O O . GLY B 1 71 ? -64.959 48.036 27.059 1.00 50.45 71 GLY B O 1
ATOM 2650 N N . LEU B 1 72 ? -64.926 49.171 25.094 1.00 46.18 72 LEU B N 1
ATOM 2651 C CA . LEU B 1 72 ? -64.469 48.040 24.288 1.00 46.98 72 LEU B CA 1
ATOM 2652 C C . LEU B 1 72 ? -62.971 48.136 23.985 1.00 46.05 72 LEU B C 1
ATOM 2653 O O . LEU B 1 72 ? -62.517 49.086 23.358 1.00 45.39 72 LEU B O 1
ATOM 2658 N N . HIS B 1 73 ? -62.225 47.111 24.399 1.00 46.52 73 HIS B N 1
ATOM 2659 C CA . HIS B 1 73 ? -60.765 47.125 24.330 1.00 44.36 73 HIS B CA 1
ATOM 2660 C C . HIS B 1 73 ? -60.215 46.134 23.328 1.00 41.59 73 HIS B C 1
ATOM 2661 O O . HIS B 1 73 ? -60.514 44.948 23.382 1.00 42.92 73 HIS B O 1
ATOM 2668 N N . ILE B 1 74 ? -59.376 46.612 22.425 1.00 40.03 74 ILE B N 1
ATOM 2669 C CA . ILE B 1 74 ? -58.628 45.735 21.523 1.00 39.26 74 ILE B CA 1
ATOM 2670 C C . ILE B 1 74 ? -57.153 46.106 21.574 1.00 37.98 74 ILE B C 1
ATOM 2671 O O . ILE B 1 74 ? -56.780 47.178 21.135 1.00 40.27 74 ILE B O 1
ATOM 2676 N N . HIS B 1 75 ? -56.323 45.209 22.077 1.00 37.45 75 HIS B N 1
ATOM 2677 C CA . HIS B 1 75 ? -54.883 45.400 22.035 1.00 37.22 75 HIS B CA 1
ATOM 2678 C C . HIS B 1 75 ? -54.290 44.606 20.886 1.00 38.20 75 HIS B C 1
ATOM 2679 O O . HIS B 1 75 ? -54.608 43.432 20.685 1.00 39.36 75 HIS B O 1
ATOM 2686 N N . SER B 1 76 ? -53.456 45.263 20.092 1.00 40.73 76 SER B N 1
ATOM 2687 C CA . SER B 1 76 ? -53.006 44.681 18.832 1.00 41.93 76 SER B CA 1
ATOM 2688 C C . SER B 1 76 ? -51.575 45.060 18.484 1.00 42.63 76 SER B C 1
ATOM 2689 O O . SER B 1 76 ? -51.211 46.237 18.552 1.00 39.92 76 SER B O 1
ATOM 2692 N N . PHE B 1 77 ? -50.794 44.061 18.059 1.00 41.70 77 PHE B N 1
ATOM 2693 C CA . PHE B 1 77 ? -49.444 44.297 17.574 1.00 39.10 77 PHE B CA 1
ATOM 2694 C C . PHE B 1 77 ? -49.471 45.111 16.299 1.00 40.84 77 PHE B C 1
ATOM 2695 O O . PHE B 1 77 ? -50.228 44.809 15.360 1.00 43.00 77 PHE B O 1
ATOM 2703 N N . PHE B 1 78 ? -48.626 46.139 16.271 1.00 39.56 78 PHE B N 1
ATOM 2704 C CA . PHE B 1 78 ? -48.348 46.894 15.060 1.00 38.79 78 PHE B CA 1
ATOM 2705 C C . PHE B 1 78 ? -46.868 46.758 14.736 1.00 40.07 78 PHE B C 1
ATOM 2706 O O . PHE B 1 78 ? -46.040 46.753 15.622 1.00 41.82 78 PHE B O 1
ATOM 2714 N N . PHE B 1 79 ? -46.549 46.679 13.450 1.00 41.28 79 PHE B N 1
ATOM 2715 C CA . PHE B 1 79 ? -45.202 46.362 13.000 1.00 40.50 79 PHE B CA 1
ATOM 2716 C C . PHE B 1 79 ? -44.361 47.607 12.773 1.00 42.31 79 PHE B C 1
ATOM 2717 O O . PHE B 1 79 ? -44.857 48.633 12.264 1.00 47.09 79 PHE B O 1
ATOM 2725 N N . PHE B 1 80 ? -43.091 47.533 13.143 1.00 40.52 80 PHE B N 1
ATOM 2726 C CA . PHE B 1 80 ? -42.194 48.686 12.930 1.00 43.37 80 PHE B CA 1
ATOM 2727 C C . PHE B 1 80 ? -40.736 48.262 12.869 1.00 43.59 80 PHE B C 1
ATOM 2728 O O . PHE B 1 80 ? -40.394 47.137 13.194 1.00 41.79 80 PHE B O 1
ATOM 2736 N N . GLU B 1 81 ? -39.894 49.202 12.463 1.00 45.84 81 GLU B N 1
ATOM 2737 C CA . GLU B 1 81 ? -38.460 49.001 12.398 1.00 46.67 81 GLU B CA 1
ATOM 2738 C C . GLU B 1 81 ? -37.829 50.047 13.291 1.00 46.01 81 GLU B C 1
ATOM 2739 O O . GLU B 1 81 ? -38.112 51.237 13.166 1.00 47.85 81 GLU B O 1
ATOM 2745 N N . ASP B 1 82 ? -36.969 49.606 14.197 1.00 44.99 82 ASP B N 1
ATOM 2746 C CA . ASP B 1 82 ? -36.316 50.512 15.139 1.00 45.13 82 ASP B CA 1
ATOM 2747 C C . ASP B 1 82 ? -35.162 51.260 14.461 1.00 46.53 82 ASP B C 1
ATOM 2748 O O . ASP B 1 82 ? -34.943 51.158 13.253 1.00 44.66 82 ASP B O 1
ATOM 2753 N N . ALA B 1 83 ? -34.433 52.043 15.242 1.00 49.33 83 ALA B N 1
ATOM 2754 C CA . ALA B 1 83 ? -33.446 52.965 14.679 1.00 48.41 83 ALA B CA 1
ATOM 2755 C C . ALA B 1 83 ? -32.335 52.262 13.885 1.00 49.43 83 ALA B C 1
ATOM 2756 O O . ALA B 1 83 ? -31.821 52.831 12.908 1.00 45.27 83 ALA B O 1
ATOM 2758 N N . GLU B 1 84 ? -31.987 51.034 14.316 1.00 50.71 84 GLU B N 1
ATOM 2759 C CA . GLU B 1 84 ? -30.946 50.213 13.655 1.00 51.55 84 GLU B CA 1
ATOM 2760 C C . GLU B 1 84 ? -31.518 49.176 12.687 1.00 50.50 84 GLU B C 1
ATOM 2761 O O . GLU B 1 84 ? -30.905 48.149 12.417 1.00 48.47 84 GLU B O 1
ATOM 2767 N N . ASP B 1 85 ? -32.694 49.480 12.139 1.00 51.33 85 ASP B N 1
ATOM 2768 C CA . ASP B 1 85 ? -33.360 48.654 11.131 1.00 54.12 85 ASP B CA 1
ATOM 2769 C C . ASP B 1 85 ? -33.694 47.236 11.567 1.00 50.59 85 ASP B C 1
ATOM 2770 O O . ASP B 1 85 ? -33.671 46.326 10.769 1.00 51.13 85 ASP B O 1
ATOM 2775 N N . HIS B 1 86 ? -34.034 47.080 12.838 1.00 49.01 86 HIS B N 1
ATOM 2776 C CA . HIS B 1 86 ? -34.417 45.810 13.386 1.00 49.74 86 HIS B CA 1
ATOM 2777 C C . HIS B 1 86 ? -35.909 45.735 13.591 1.00 46.38 86 HIS B C 1
ATOM 2778 O O . HIS B 1 86 ? -36.519 46.600 14.188 1.00 42.62 86 HIS B O 1
ATOM 2785 N N . ALA B 1 87 ? -36.508 44.706 13.027 1.00 45.18 87 ALA B N 1
ATOM 2786 C CA . ALA B 1 87 ? -37.957 44.611 13.014 1.00 43.26 87 ALA B CA 1
ATOM 2787 C C . ALA B 1 87 ? -38.508 44.409 14.405 1.00 41.83 87 ALA B C 1
ATOM 2788 O O . ALA B 1 87 ? -37.880 43.789 15.239 1.00 41.89 87 ALA B O 1
ATOM 2790 N N . GLY B 1 88 ? -39.702 44.927 14.644 1.00 40.40 88 GLY B N 1
ATOM 2791 C CA . GLY B 1 88 ? -40.350 44.763 15.932 1.00 39.54 88 GLY B CA 1
ATOM 2792 C C . GLY B 1 88 ? -41.857 44.889 15.864 1.00 39.85 88 GLY B C 1
ATOM 2793 O O . GLY B 1 88 ? -42.425 45.394 14.881 1.00 41.79 88 GLY B O 1
ATOM 2794 N N . ASN B 1 89 ? -42.504 44.406 16.918 1.00 37.85 89 ASN B N 1
ATOM 2795 C CA . ASN B 1 89 ? -43.931 44.588 17.105 1.00 37.14 89 ASN B CA 1
ATOM 2796 C C . ASN B 1 89 ? -44.244 45.467 18.320 1.00 35.70 89 ASN B C 1
ATOM 2797 O O . ASN B 1 89 ? -43.670 45.275 19.365 1.00 38.55 89 ASN B O 1
ATOM 2802 N N . SER B 1 90 ? -45.093 46.473 18.163 1.00 34.16 90 SER B N 1
ATOM 2803 C CA . SER B 1 90 ? -45.455 47.333 19.285 1.00 34.29 90 SER B CA 1
ATOM 2804 C C . SER B 1 90 ? -46.925 47.247 19.505 1.00 34.53 90 SER B C 1
ATOM 2805 O O . SER B 1 90 ? -47.702 47.481 18.580 1.00 39.08 90 SER B O 1
ATOM 2808 N N . THR B 1 91 ? -47.313 46.902 20.719 1.00 34.22 91 THR B N 1
ATOM 2809 C CA . THR B 1 91 ? -48.725 46.757 21.077 1.00 33.15 91 THR B CA 1
ATOM 2810 C C . THR B 1 91 ? -49.400 48.117 21.226 1.00 31.06 91 THR B C 1
ATOM 2811 O O . THR B 1 91 ? -48.873 49.020 21.849 1.00 32.32 91 THR B O 1
ATOM 2815 N N . VAL B 1 92 ? -50.573 48.233 20.645 1.00 30.03 92 VAL B N 1
ATOM 2816 C CA . VAL B 1 92 ? -51.356 49.457 20.679 1.00 31.03 92 VAL B CA 1
ATOM 2817 C C . VAL B 1 92 ? -52.683 49.112 21.313 1.00 33.12 92 VAL B C 1
ATOM 2818 O O . VAL B 1 92 ? -53.360 48.181 20.883 1.00 32.11 92 VAL B O 1
ATOM 2822 N N . ALA B 1 93 ? -53.072 49.877 22.320 1.00 36.00 93 ALA B N 1
ATOM 2823 C CA . ALA B 1 93 ? -54.361 49.664 22.979 1.00 37.09 93 ALA B CA 1
ATOM 2824 C C . ALA B 1 93 ? -55.455 50.524 22.332 1.00 37.78 93 ALA B C 1
ATOM 2825 O O . ALA B 1 93 ? -55.433 51.746 22.437 1.00 38.46 93 ALA B O 1
ATOM 2827 N N . PHE B 1 94 ? -56.372 49.866 21.632 1.00 38.94 94 PHE B N 1
ATOM 2828 C CA . PHE B 1 94 ? -57.553 50.515 21.071 1.00 41.29 94 PHE B CA 1
ATOM 2829 C C . PHE B 1 94 ? -58.668 50.413 22.083 1.00 43.78 94 PHE B C 1
ATOM 2830 O O . PHE B 1 94 ? -58.912 49.343 22.629 1.00 44.96 94 PHE B O 1
ATOM 2838 N N . THR B 1 95 ? -59.375 51.516 22.304 1.00 47.45 95 THR B N 1
ATOM 2839 C CA . THR B 1 95 ? -60.524 51.536 23.218 1.00 48.61 95 THR B CA 1
ATOM 2840 C C . THR B 1 95 ? -61.654 52.355 22.598 1.00 49.00 95 THR B C 1
ATOM 2841 O O . THR B 1 95 ? -61.453 53.493 22.181 1.00 47.41 95 THR B O 1
ATOM 2845 N N . ILE B 1 96 ? -62.842 51.764 22.536 1.00 50.38 96 ILE B N 1
ATOM 2846 C CA . ILE B 1 96 ? -63.996 52.448 21.974 1.00 50.94 96 ILE B CA 1
ATOM 2847 C C . ILE B 1 96 ? -65.043 52.619 23.054 1.00 53.50 96 ILE B C 1
ATOM 2848 O O . ILE B 1 96 ? -65.440 51.656 23.710 1.00 58.06 96 ILE B O 1
ATOM 2853 N N . ARG B 1 97 ? -65.484 53.862 23.244 1.00 56.49 97 ARG B N 1
ATOM 2854 C CA . ARG B 1 97 ? -66.481 54.162 24.251 1.00 57.58 97 ARG B CA 1
ATOM 2855 C C . ARG B 1 97 ? -67.274 55.416 23.945 1.00 58.57 97 ARG B C 1
ATOM 2856 O O . ARG B 1 97 ? -66.716 56.474 23.682 1.00 58.74 97 ARG B O 1
ATOM 2864 N N . ASP B 1 98 ? -68.593 55.283 24.036 1.00 63.04 98 ASP B N 1
ATOM 2865 C CA . ASP B 1 98 ? -69.531 56.349 23.674 1.00 69.97 98 ASP B CA 1
ATOM 2866 C C . ASP B 1 98 ? -69.158 56.970 22.320 1.00 67.64 98 ASP B C 1
ATOM 2867 O O . ASP B 1 98 ? -68.936 58.167 22.235 1.00 63.48 98 ASP B O 1
ATOM 2872 N N . GLY B 1 99 ? -69.019 56.120 21.294 1.00 66.35 99 GLY B N 1
ATOM 2873 C CA . GLY B 1 99 ? -68.759 56.566 19.921 1.00 62.45 99 GLY B CA 1
ATOM 2874 C C . GLY B 1 99 ? -67.405 57.217 19.656 1.00 61.19 99 GLY B C 1
ATOM 2875 O O . GLY B 1 99 ? -67.170 57.711 18.546 1.00 58.76 99 GLY B O 1
ATOM 2876 N N . ARG B 1 100 ? -66.513 57.201 20.655 1.00 60.24 100 ARG B N 1
ATOM 2877 C CA . ARG B 1 100 ? -65.149 57.737 20.546 1.00 58.17 100 ARG B CA 1
ATOM 2878 C C . ARG B 1 100 ? -64.065 56.662 20.596 1.00 54.02 100 ARG B C 1
ATOM 2879 O O . ARG B 1 100 ? -64.070 55.798 21.467 1.00 54.60 100 ARG B O 1
ATOM 2887 N N . LEU B 1 101 ? -63.088 56.779 19.709 1.00 49.84 101 LEU B N 1
ATOM 2888 C CA . LEU B 1 101 ? -61.935 55.874 19.694 1.00 45.94 101 LEU B CA 1
ATOM 2889 C C . LEU B 1 101 ? -60.709 56.446 20.412 1.00 43.82 101 LEU B C 1
ATOM 2890 O O . LEU B 1 101 ? -60.329 57.587 20.194 1.00 45.27 101 LEU B O 1
ATOM 2895 N N . PHE B 1 102 ? -60.111 55.650 21.277 1.00 42.78 102 PHE B N 1
ATOM 2896 C CA . PHE B 1 102 ? -58.868 56.008 21.934 1.00 43.44 102 PHE B CA 1
ATOM 2897 C C . PHE B 1 102 ? -57.758 55.051 21.500 1.00 43.69 102 PHE B C 1
ATOM 2898 O O . PHE B 1 102 ? -57.907 53.835 21.615 1.00 44.92 102 PHE B O 1
ATOM 2906 N N . THR B 1 103 ? -56.653 55.593 20.996 1.00 42.56 103 THR B N 1
ATOM 2907 C CA . THR B 1 103 ? -55.490 54.788 20.706 1.00 40.33 103 THR B CA 1
ATOM 2908 C C . THR B 1 103 ? -54.360 55.216 21.588 1.00 40.75 103 THR B C 1
ATOM 2909 O O . THR B 1 103 ? -54.007 56.385 21.624 1.00 39.85 103 THR B O 1
ATOM 2913 N N . LEU B 1 104 ? -53.826 54.249 22.334 1.00 41.95 104 LEU B N 1
ATOM 2914 C CA . LEU B 1 104 ? -52.713 54.475 23.242 1.00 43.48 104 LEU B CA 1
ATOM 2915 C C . LEU B 1 104 ? -51.536 53.660 22.783 1.00 45.91 104 LEU B C 1
ATOM 2916 O O . LEU B 1 104 ? -51.620 52.437 22.677 1.00 48.63 104 LEU B O 1
ATOM 2921 N N . ARG B 1 105 ? -50.428 54.336 22.503 1.00 48.21 105 ARG B N 1
ATOM 2922 C CA . ARG B 1 105 ? -49.239 53.656 21.988 1.00 47.46 105 ARG B CA 1
ATOM 2923 C C . ARG B 1 105 ? -47.909 54.144 22.575 1.00 50.67 105 ARG B C 1
ATOM 2924 O O . ARG B 1 105 ? -47.790 55.248 23.105 1.00 49.82 105 ARG B O 1
ATOM 2932 N N . GLU B 1 106 ? -46.911 53.274 22.440 1.00 55.19 106 GLU B N 1
ATOM 2933 C CA . GLU B 1 106 ? -45.598 53.450 23.037 1.00 57.96 106 GLU B CA 1
ATOM 2934 C C . GLU B 1 106 ? -44.669 54.230 22.121 1.00 52.94 106 GLU B C 1
ATOM 2935 O O . GLU B 1 106 ? -43.603 54.637 22.540 1.00 53.66 106 GLU B O 1
ATOM 2941 N N . ARG B 1 107 ? -45.054 54.444 20.872 1.00 48.89 107 ARG B N 1
ATOM 2942 C CA . ARG B 1 107 ? -44.134 55.025 19.901 1.00 48.20 107 ARG B CA 1
ATOM 2943 C C . ARG B 1 107 ? -44.839 55.402 18.611 1.00 46.67 107 ARG B C 1
ATOM 2944 O O . ARG B 1 107 ? -45.961 54.955 18.354 1.00 44.05 107 ARG B O 1
ATOM 2952 N N . GLU B 1 108 ? -44.139 56.172 17.776 1.00 45.16 108 GLU B N 1
ATOM 2953 C CA . GLU B 1 108 ? -44.625 56.490 16.441 1.00 43.64 108 GLU B CA 1
ATOM 2954 C C . GLU B 1 108 ? -44.679 55.209 15.623 1.00 40.36 108 GLU B C 1
ATOM 2955 O O . GLU B 1 108 ? -43.879 54.283 15.858 1.00 40.80 108 GLU B O 1
ATOM 2961 N N . LEU B 1 109 ? -45.633 55.118 14.699 1.00 37.12 109 LEU B N 1
ATOM 2962 C CA . LEU B 1 109 ? -45.831 53.890 13.919 1.00 35.13 109 LEU B CA 1
ATOM 2963 C C . LEU B 1 109 ? -46.160 54.196 12.489 1.00 36.59 109 LEU B C 1
ATOM 2964 O O . LEU B 1 109 ? -46.901 55.106 12.206 1.00 38.26 109 LEU B O 1
ATOM 2969 N N . PRO B 1 110 ? -45.646 53.397 11.550 1.00 40.40 110 PRO B N 1
ATOM 2970 C CA . PRO B 1 110 ? -45.845 53.776 10.137 1.00 42.42 110 PRO B CA 1
ATOM 2971 C C . PRO B 1 110 ? -47.297 53.695 9.641 1.00 41.73 110 PRO B C 1
ATOM 2972 O O . PRO B 1 110 ? -47.698 54.495 8.804 1.00 44.72 110 PRO B O 1
ATOM 2976 N N . ALA B 1 111 ? -48.064 52.736 10.148 1.00 38.80 111 ALA B N 1
ATOM 2977 C CA . ALA B 1 111 ? -49.485 52.653 9.791 1.00 39.36 111 ALA B CA 1
ATOM 2978 C C . ALA B 1 111 ? -50.234 53.917 10.182 1.00 40.18 111 ALA B C 1
ATOM 2979 O O . ALA B 1 111 ? -51.025 54.427 9.413 1.00 42.20 111 ALA B O 1
ATOM 2981 N N . PHE B 1 112 ? -49.999 54.394 11.398 1.00 40.03 112 PHE B N 1
ATOM 2982 C CA . PHE B 1 112 ? -50.663 55.598 11.890 1.00 40.62 112 PHE B CA 1
ATOM 2983 C C . PHE B 1 112 ? -50.204 56.813 11.099 1.00 43.08 112 PHE B C 1
ATOM 2984 O O . PHE B 1 112 ? -51.015 57.642 10.716 1.00 43.55 112 PHE B O 1
ATOM 2992 N N . ARG B 1 113 ? -48.893 56.930 10.878 1.00 45.47 113 ARG B N 1
ATOM 2993 C CA . ARG B 1 113 ? -48.379 58.056 10.094 1.00 49.31 113 ARG B CA 1
ATOM 2994 C C . ARG B 1 113 ? -49.038 58.068 8.732 1.00 47.16 113 ARG B C 1
ATOM 2995 O O . ARG B 1 113 ? -49.349 59.127 8.201 1.00 47.61 113 ARG B O 1
ATOM 3003 N N . LEU B 1 114 ? -49.191 56.884 8.149 1.00 44.82 114 LEU B N 1
ATOM 3004 C CA . LEU B 1 114 ? -49.774 56.760 6.814 1.00 45.15 114 LEU B CA 1
ATOM 3005 C C . LEU B 1 114 ? -51.263 57.068 6.797 1.00 45.91 114 LEU B C 1
ATOM 3006 O O . LEU B 1 114 ? -51.758 57.734 5.904 1.00 45.54 114 LEU B O 1
ATOM 3011 N N . TYR B 1 115 ? -51.980 56.571 7.787 1.00 45.97 115 TYR B N 1
ATOM 3012 C CA . TYR B 1 115 ? -53.412 56.795 7.829 1.00 46.05 115 TYR B CA 1
ATOM 3013 C C . TYR B 1 115 ? -53.713 58.257 8.010 1.00 49.60 115 TYR B C 1
ATOM 3014 O O . TYR B 1 115 ? -54.636 58.768 7.422 1.00 50.56 115 TYR B O 1
ATOM 3023 N N . ARG B 1 116 ? -52.940 58.913 8.860 1.00 55.93 116 ARG B N 1
ATOM 3024 C CA . ARG B 1 116 ? -53.115 60.338 9.129 1.00 60.36 116 ARG B CA 1
ATOM 3025 C C . ARG B 1 116 ? -52.848 61.160 7.870 1.00 65.49 116 ARG B C 1
ATOM 3026 O O . ARG B 1 116 ? -53.565 62.109 7.595 1.00 67.54 116 ARG B O 1
ATOM 3034 N N . MET B 1 117 ? -51.792 60.830 7.134 1.00 70.53 117 MET B N 1
ATOM 3035 C CA . MET B 1 117 ? -51.497 61.542 5.882 1.00 75.71 117 MET B CA 1
ATOM 3036 C C . MET B 1 117 ? -52.702 61.471 4.944 1.00 78.11 117 MET B C 1
ATOM 3037 O O . MET B 1 117 ? -53.157 62.495 4.439 1.00 88.90 117 MET B O 1
ATOM 3042 N N . ARG B 1 118 ? -53.235 60.267 4.747 1.00 71.50 118 ARG B N 1
ATOM 3043 C CA . ARG B 1 118 ? -54.386 60.053 3.861 1.00 67.68 118 ARG B CA 1
ATOM 3044 C C . ARG B 1 118 ? -55.660 60.703 4.351 1.00 73.38 118 ARG B C 1
ATOM 3045 O O . ARG B 1 118 ? -56.444 61.229 3.580 1.00 73.48 118 ARG B O 1
ATOM 3053 N N . ALA B 1 119 ? -55.873 60.615 5.652 1.00 81.63 119 ALA B N 1
ATOM 3054 C CA . ALA B 1 119 ? -57.061 61.160 6.294 1.00 85.03 119 ALA B CA 1
ATOM 3055 C C . ALA B 1 119 ? -57.198 62.665 6.092 1.00 88.63 119 ALA B C 1
ATOM 3056 O O . ALA B 1 119 ? -58.275 63.210 6.241 1.00 97.44 119 ALA B O 1
ATOM 3058 N N . ARG B 1 120 ? -56.094 63.330 5.802 1.00 93.30 120 ARG B N 1
ATOM 3059 C CA . ARG B 1 120 ? -56.096 64.733 5.437 1.00 101.30 120 ARG B CA 1
ATOM 3060 C C . ARG B 1 120 ? -56.830 65.097 4.156 1.00 103.54 120 ARG B C 1
ATOM 3061 O O . ARG B 1 120 ? -57.068 66.263 3.935 1.00 111.89 120 ARG B O 1
ATOM 3069 N N . SER B 1 121 ? -57.124 64.147 3.286 1.00 97.74 121 SER B N 1
ATOM 3070 C CA . SER B 1 121 ? -57.739 64.468 2.000 1.00 92.05 121 SER B CA 1
ATOM 3071 C C . SER B 1 121 ? -58.504 63.254 1.518 1.00 89.94 121 SER B C 1
ATOM 3072 O O . SER B 1 121 ? -58.313 62.783 0.415 1.00 85.38 121 SER B O 1
ATOM 3075 N N . GLN B 1 122 ? -59.362 62.734 2.378 1.00 92.23 122 GLN B N 1
ATOM 3076 C CA . GLN B 1 122 ? -60.063 61.492 2.079 1.00 90.98 122 GLN B CA 1
ATOM 3077 C C . GLN B 1 122 ? -61.228 61.305 3.033 1.00 86.93 122 GLN B C 1
ATOM 3078 O O . GLN B 1 122 ? -61.086 61.450 4.257 1.00 81.91 122 GLN B O 1
ATOM 3084 N N . SER B 1 123 ? -62.382 60.989 2.464 1.00 81.90 123 SER B N 1
ATOM 3085 C CA . SER B 1 123 ? -63.607 60.921 3.238 1.00 77.48 123 SER B CA 1
ATOM 3086 C C . SER B 1 123 ? -63.824 59.518 3.802 1.00 69.94 123 SER B C 1
ATOM 3087 O O . SER B 1 123 ? -63.654 58.538 3.106 1.00 66.83 123 SER B O 1
ATOM 3090 N N . MET B 1 124 ? -64.202 59.442 5.074 1.00 66.27 124 MET B N 1
ATOM 3091 C CA . MET B 1 124 ? -64.726 58.211 5.656 1.00 65.56 124 MET B CA 1
ATOM 3092 C C . MET B 1 124 ? -66.118 57.946 5.087 1.00 69.69 124 MET B C 1
ATOM 3093 O O . MET B 1 124 ? -66.757 58.858 4.533 1.00 79.89 124 MET B O 1
ATOM 3098 N N . VAL B 1 125 ? -66.603 56.718 5.239 1.00 66.12 125 VAL B N 1
ATOM 3099 C CA . VAL B 1 125 ? -67.917 56.339 4.704 1.00 66.38 125 VAL B CA 1
ATOM 3100 C C . VAL B 1 125 ? -69.068 56.620 5.691 1.00 67.81 125 VAL B C 1
ATOM 3101 O O . VAL B 1 125 ? -69.952 57.437 5.405 1.00 68.52 125 VAL B O 1
ATOM 3105 N N . ASP B 1 126 ? -69.067 55.914 6.824 1.00 67.02 126 ASP B N 1
ATOM 3106 C CA . ASP B 1 126 ? -70.148 55.998 7.823 1.00 68.60 126 ASP B CA 1
ATOM 3107 C C . ASP B 1 126 ? -69.726 56.972 8.906 1.00 64.56 126 ASP B C 1
ATOM 3108 O O . ASP B 1 126 ? -70.540 57.476 9.661 1.00 72.21 126 ASP B O 1
ATOM 3113 N N . GLY B 1 127 ? -68.434 57.207 8.992 1.00 59.80 127 GLY B N 1
ATOM 3114 C CA . GLY B 1 127 ? -67.875 58.220 9.872 1.00 57.43 127 GLY B CA 1
ATOM 3115 C C . GLY B 1 127 ? -67.967 57.937 11.352 1.00 55.37 127 GLY B C 1
ATOM 3116 O O . GLY B 1 127 ? -68.431 58.764 12.096 1.00 54.75 127 GLY B O 1
ATOM 3117 N N . ASN B 1 128 ? -67.475 56.785 11.787 1.00 54.85 128 ASN B N 1
ATOM 3118 C CA . ASN B 1 128 ? -67.548 56.424 13.200 1.00 54.67 128 ASN B CA 1
ATOM 3119 C C . ASN B 1 128 ? -66.316 55.702 13.707 1.00 52.52 128 ASN B C 1
ATOM 3120 O O . ASN B 1 128 ? -65.518 55.228 12.926 1.00 52.96 128 ASN B O 1
ATOM 3125 N N . ALA B 1 129 ? -66.211 55.613 15.027 1.00 51.48 129 ALA B N 1
ATOM 3126 C CA . ALA B 1 129 ? -65.079 55.002 15.731 1.00 51.31 129 ALA B CA 1
ATOM 3127 C C . ALA B 1 129 ? -64.760 53.565 15.327 1.00 51.18 129 ALA B C 1
ATOM 3128 O O . ALA B 1 129 ? -63.590 53.200 15.251 1.00 52.64 129 ALA B O 1
ATOM 3130 N N . TYR B 1 130 ? -65.782 52.768 15.035 1.00 52.22 130 TYR B N 1
ATOM 3131 C CA . TYR B 1 130 ? -65.571 51.399 14.562 1.00 53.44 130 TYR B CA 1
ATOM 3132 C C . TYR B 1 130 ? -64.952 51.399 13.160 1.00 53.04 130 TYR B C 1
ATOM 3133 O O . TYR B 1 130 ? -64.011 50.642 12.900 1.00 55.00 130 TYR B O 1
ATOM 3142 N N . GLU B 1 131 ? -65.443 52.255 12.268 1.00 52.03 131 GLU B N 1
ATOM 3143 C CA . GLU B 1 131 ? -64.848 52.366 10.940 1.00 50.24 131 GLU B CA 1
ATOM 3144 C C . GLU B 1 131 ? -63.379 52.772 11.079 1.00 48.57 131 GLU B C 1
ATOM 3145 O O . GLU B 1 131 ? -62.499 52.242 10.390 1.00 47.97 131 GLU B O 1
ATOM 3151 N N . LEU B 1 132 ? -63.124 53.720 11.971 1.00 47.38 132 LEU B N 1
ATOM 3152 C CA . LEU B 1 132 ? -61.787 54.288 12.155 1.00 47.67 132 LEU B CA 1
ATOM 3153 C C . LEU B 1 132 ? -60.793 53.211 12.579 1.00 43.30 132 LEU B C 1
ATOM 3154 O O . LEU B 1 132 ? -59.707 53.093 12.017 1.00 40.18 132 LEU B O 1
ATOM 3159 N N . LEU B 1 133 ? -61.211 52.402 13.540 1.00 41.47 133 LEU B N 1
ATOM 3160 C CA . LEU B 1 133 ? -60.404 51.312 14.034 1.00 40.14 133 LEU B CA 1
ATOM 3161 C C . LEU B 1 133 ? -60.055 50.327 12.937 1.00 40.11 133 LEU B C 1
ATOM 3162 O O . LEU B 1 133 ? -58.897 49.933 12.779 1.00 39.91 133 LEU B O 1
ATOM 3167 N N . LEU B 1 134 ? -61.049 49.953 12.160 1.00 41.46 134 LEU B N 1
ATOM 3168 C CA . LEU B 1 134 ? -60.824 49.068 11.028 1.00 42.79 134 LEU B CA 1
ATOM 3169 C C . LEU B 1 134 ? -59.968 49.708 9.929 1.00 43.14 134 LEU B C 1
ATOM 3170 O O . LEU B 1 134 ? -59.178 49.029 9.298 1.00 46.60 134 LEU B O 1
ATOM 3175 N N . ASP B 1 135 ? -60.146 51.000 9.670 1.00 44.35 135 ASP B N 1
ATOM 3176 C CA . ASP B 1 135 ? -59.312 51.721 8.699 1.00 43.09 135 ASP B CA 1
ATOM 3177 C C . ASP B 1 135 ? -57.829 51.596 9.088 1.00 39.50 135 ASP B C 1
ATOM 3178 O O . ASP B 1 135 ? -56.963 51.353 8.248 1.00 37.47 135 ASP B O 1
ATOM 3183 N N . LEU B 1 136 ? -57.540 51.747 10.367 1.00 38.19 136 LEU B N 1
ATOM 3184 C CA . LEU B 1 136 ? -56.176 51.581 10.840 1.00 38.38 136 LEU B CA 1
ATOM 3185 C C . LEU B 1 136 ? -55.670 50.145 10.633 1.00 38.65 136 LEU B C 1
ATOM 3186 O O . LEU B 1 136 ? -54.514 49.939 10.297 1.00 39.36 136 LEU B O 1
ATOM 3191 N N . PHE B 1 137 ? -56.535 49.156 10.833 1.00 39.43 137 PHE B N 1
ATOM 3192 C CA . PHE B 1 137 ? -56.189 47.740 10.559 1.00 40.05 137 PHE B CA 1
ATOM 3193 C C . PHE B 1 137 ? -55.962 47.451 9.062 1.00 38.78 137 PHE B C 1
ATOM 3194 O O . PHE B 1 137 ? -55.015 46.749 8.712 1.00 35.68 137 PHE B O 1
ATOM 3202 N N . GLU B 1 138 ? -56.844 47.982 8.217 1.00 39.12 138 GLU B N 1
ATOM 3203 C CA . GLU B 1 138 ? -56.664 47.965 6.757 1.00 40.21 138 GLU B CA 1
ATOM 3204 C C . GLU B 1 138 ? -55.278 48.442 6.368 1.00 39.71 138 GLU B C 1
ATOM 3205 O O . GLU B 1 138 ? -54.598 47.816 5.561 1.00 39.86 138 GLU B O 1
ATOM 3211 N N . THR B 1 139 ? -54.881 49.567 6.949 1.00 40.21 139 THR B N 1
ATOM 3212 C CA . THR B 1 139 ? -53.591 50.197 6.674 1.00 40.17 139 THR B CA 1
ATOM 3213 C C . THR B 1 139 ? -52.447 49.310 7.129 1.00 38.44 139 THR B C 1
ATOM 3214 O O . THR B 1 139 ? -51.464 49.172 6.435 1.00 36.99 139 THR B O 1
ATOM 3218 N N . LYS B 1 140 ? -52.584 48.752 8.327 1.00 38.80 140 LYS B N 1
ATOM 3219 C CA . LYS B 1 140 ? -51.631 47.803 8.869 1.00 37.73 140 LYS B CA 1
ATOM 3220 C C . LYS B 1 140 ? -51.393 46.654 7.896 1.00 36.29 140 LYS B C 1
ATOM 3221 O O . LYS B 1 140 ? -50.262 46.377 7.539 1.00 36.10 140 LYS B O 1
ATOM 3227 N N . ILE B 1 141 ? -52.465 46.004 7.464 1.00 38.68 141 ILE B N 1
ATOM 3228 C CA . ILE B 1 141 ? -52.384 44.873 6.521 1.00 36.51 141 ILE B CA 1
ATOM 3229 C C . ILE B 1 141 ? -51.745 45.307 5.192 1.00 38.04 141 ILE B C 1
ATOM 3230 O O . ILE B 1 141 ? -50.917 44.618 4.625 1.00 37.87 141 ILE B O 1
ATOM 3235 N N . GLU B 1 142 ? -52.129 46.460 4.692 1.00 40.25 142 GLU B N 1
ATOM 3236 C CA . GLU B 1 142 ? -51.511 46.965 3.480 1.00 43.33 142 GLU B CA 1
ATOM 3237 C C . GLU B 1 142 ? -49.964 46.963 3.604 1.00 44.24 142 GLU B C 1
ATOM 3238 O O . GLU B 1 142 ? -49.253 46.633 2.649 1.00 46.36 142 GLU B O 1
ATOM 3244 N N . GLN B 1 143 ? -49.461 47.356 4.770 1.00 45.27 143 GLN B N 1
ATOM 3245 C CA . GLN B 1 143 ? -48.029 47.506 4.988 1.00 45.60 143 GLN B CA 1
ATOM 3246 C C . GLN B 1 143 ? -47.387 46.174 5.196 1.00 42.20 143 GLN B C 1
ATOM 3247 O O . GLN B 1 143 ? -46.287 45.949 4.706 1.00 40.78 143 GLN B O 1
ATOM 3253 N N . LEU B 1 144 ? -48.056 45.295 5.948 1.00 37.42 144 LEU B N 1
ATOM 3254 C CA . LEU B 1 144 ? -47.571 43.931 6.132 1.00 33.25 144 LEU B CA 1
ATOM 3255 C C . LEU B 1 144 ? -47.405 43.215 4.802 1.00 33.32 144 LEU B C 1
ATOM 3256 O O . LEU B 1 144 ? -46.466 42.459 4.603 1.00 33.30 144 LEU B O 1
ATOM 3261 N N . ALA B 1 145 ? -48.321 43.460 3.885 1.00 34.11 145 ALA B N 1
ATOM 3262 C CA . ALA B 1 145 ? -48.261 42.863 2.562 1.00 35.99 145 ALA B CA 1
ATOM 3263 C C . ALA B 1 145 ? -47.101 43.408 1.767 1.00 37.93 145 ALA B C 1
ATOM 3264 O O . ALA B 1 145 ? -46.467 42.685 1.016 1.00 38.20 145 ALA B O 1
ATOM 3266 N N . ASP B 1 146 ? -46.837 44.700 1.917 1.00 40.35 146 ASP B N 1
ATOM 3267 C CA . ASP B 1 146 ? -45.649 45.310 1.336 1.00 41.14 146 ASP B CA 1
ATOM 3268 C C . ASP B 1 146 ? -44.374 44.698 1.926 1.00 39.90 146 ASP B C 1
ATOM 3269 O O . ASP B 1 146 ? -43.430 44.407 1.177 1.00 42.99 146 ASP B O 1
ATOM 3274 N N . GLU B 1 147 ? -44.333 44.473 3.240 1.00 37.99 147 GLU B N 1
ATOM 3275 C CA . GLU B 1 147 ? -43.175 43.805 3.858 1.00 39.29 147 GLU B CA 1
ATOM 3276 C C . GLU B 1 147 ? -42.899 42.427 3.239 1.00 36.56 147 GLU B C 1
ATOM 3277 O O . GLU B 1 147 ? -41.745 42.121 2.878 1.00 38.55 147 GLU B O 1
ATOM 3283 N N . ILE B 1 148 ? -43.954 41.636 3.085 1.00 32.21 148 ILE B N 1
ATOM 3284 C CA . ILE B 1 148 ? -43.830 40.309 2.540 1.00 30.90 148 ILE B CA 1
ATOM 3285 C C . ILE B 1 148 ? -43.332 40.406 1.097 1.00 32.77 148 ILE B C 1
ATOM 3286 O O . ILE B 1 148 ? -42.395 39.707 0.707 1.00 33.07 148 ILE B O 1
ATOM 3291 N N . GLU B 1 149 ? -43.935 41.287 0.310 1.00 34.98 149 GLU B N 1
ATOM 3292 C CA . GLU B 1 149 ? -43.494 41.514 -1.074 1.00 37.79 149 GLU B CA 1
ATOM 3293 C C . GLU B 1 149 ? -42.012 41.770 -1.162 1.00 39.96 149 GLU B C 1
ATOM 3294 O O . GLU B 1 149 ? -41.353 41.271 -2.048 1.00 40.41 149 GLU B O 1
ATOM 3300 N N . ASN B 1 150 ? -41.480 42.538 -0.216 1.00 43.72 150 ASN B N 1
ATOM 3301 C CA . ASN B 1 150 ? -40.047 42.849 -0.210 1.00 43.55 150 ASN B CA 1
ATOM 3302 C C . ASN B 1 150 ? -39.165 41.733 0.310 1.00 40.49 150 ASN B C 1
ATOM 3303 O O . ASN B 1 150 ? -38.041 41.581 -0.147 1.00 39.84 150 ASN B O 1
ATOM 3308 N N . ILE B 1 151 ? -39.662 40.949 1.260 1.00 36.15 151 ILE B N 1
ATOM 3309 C CA . ILE B 1 151 ? -38.937 39.762 1.656 1.00 34.15 151 ILE B CA 1
ATOM 3310 C C . ILE B 1 151 ? -38.740 38.906 0.399 1.00 35.85 151 ILE B C 1
ATOM 3311 O O . ILE B 1 151 ? -37.661 38.396 0.183 1.00 37.24 151 ILE B O 1
ATOM 3316 N N . TYR B 1 152 ? -39.765 38.778 -0.440 1.00 36.49 152 TYR B N 1
ATOM 3317 C CA . TYR B 1 152 ? -39.651 37.960 -1.649 1.00 38.52 152 TYR B CA 1
ATOM 3318 C C . TYR B 1 152 ? -38.550 38.429 -2.556 1.00 40.14 152 TYR B C 1
ATOM 3319 O O . TYR B 1 152 ? -37.762 37.609 -2.999 1.00 46.41 152 TYR B O 1
ATOM 3328 N N . SER B 1 153 ? -38.497 39.728 -2.844 1.00 41.24 153 SER B N 1
ATOM 3329 C CA . SER B 1 153 ? -37.547 40.242 -3.815 1.00 43.54 153 SER B CA 1
ATOM 3330 C C . SER B 1 153 ? -36.138 40.228 -3.275 1.00 44.37 153 SER B C 1
ATOM 3331 O O . SER B 1 153 ? -35.200 39.948 -4.027 1.00 48.16 153 SER B O 1
ATOM 3334 N N . ASP B 1 154 ? -35.985 40.515 -1.989 1.00 44.39 154 ASP B N 1
ATOM 3335 C CA . ASP B 1 154 ? -34.674 40.409 -1.321 1.00 45.24 154 ASP B CA 1
ATOM 3336 C C . ASP B 1 154 ? -34.153 38.978 -1.268 1.00 43.03 154 ASP B C 1
ATOM 3337 O O . ASP B 1 154 ? -32.954 38.735 -1.400 1.00 42.11 154 ASP B O 1
ATOM 3342 N N . LEU B 1 155 ? -35.079 38.043 -1.067 1.00 42.97 155 LEU B N 1
ATOM 3343 C CA . LEU B 1 155 ? -34.765 36.621 -0.923 1.00 41.05 155 LEU B CA 1
ATOM 3344 C C . LEU B 1 155 ? -34.398 36.035 -2.273 1.00 44.50 155 LEU B C 1
ATOM 3345 O O . LEU B 1 155 ? -33.596 35.117 -2.368 1.00 48.29 155 LEU B O 1
ATOM 3350 N N . GLU B 1 156 ? -34.978 36.604 -3.315 1.00 44.05 156 GLU B N 1
ATOM 3351 C CA . GLU B 1 156 ? -34.692 36.226 -4.674 1.00 46.71 156 GLU B CA 1
ATOM 3352 C C . GLU B 1 156 ? -33.252 36.589 -5.025 1.00 47.84 156 GLU B C 1
ATOM 3353 O O . GLU B 1 156 ? -32.541 35.787 -5.590 1.00 50.31 156 GLU B O 1
ATOM 3359 N N . GLN B 1 157 ? -32.813 37.785 -4.665 1.00 52.11 157 GLN B N 1
ATOM 3360 C CA . GLN B 1 157 ? -31.441 38.203 -4.954 1.00 56.82 157 GLN B CA 1
ATOM 3361 C C . GLN B 1 157 ? -30.454 37.393 -4.124 1.00 51.99 157 GLN B C 1
ATOM 3362 O O . GLN B 1 157 ? -29.435 36.950 -4.620 1.00 49.50 157 GLN B O 1
ATOM 3368 N N . LEU B 1 158 ? -30.763 37.265 -2.844 1.00 48.32 158 LEU B N 1
ATOM 3369 C CA . LEU B 1 158 ? -29.939 36.531 -1.908 1.00 46.83 158 LEU B CA 1
ATOM 3370 C C . LEU B 1 158 ? -29.805 35.079 -2.320 1.00 49.04 158 LEU B C 1
ATOM 3371 O O . LEU B 1 158 ? -28.744 34.486 -2.176 1.00 49.47 158 LEU B O 1
ATOM 3376 N N . SER B 1 159 ? -30.880 34.517 -2.864 1.00 49.07 159 SER B N 1
ATOM 3377 C CA . SER B 1 159 ? -30.854 33.165 -3.376 1.00 49.58 159 SER B CA 1
ATOM 3378 C C . SER B 1 159 ? -29.737 32.924 -4.382 1.00 53.84 159 SER B C 1
ATOM 3379 O O . SER B 1 159 ? -29.073 31.885 -4.369 1.00 57.13 159 SER B O 1
ATOM 3382 N N . ARG B 1 160 ? -29.529 33.889 -5.263 1.00 58.25 160 ARG B N 1
ATOM 3383 C CA . ARG B 1 160 ? -28.525 33.775 -6.319 1.00 58.81 160 ARG B CA 1
ATOM 3384 C C . ARG B 1 160 ? -27.116 33.919 -5.780 1.00 56.77 160 ARG B C 1
ATOM 3385 O O . ARG B 1 160 ? -26.207 33.283 -6.271 1.00 58.18 160 ARG B O 1
ATOM 3393 N N . VAL B 1 161 ? -26.927 34.766 -4.775 1.00 57.37 161 VAL B N 1
ATOM 3394 C CA . VAL B 1 161 ? -25.631 34.875 -4.078 1.00 56.95 161 VAL B CA 1
ATOM 3395 C C . VAL B 1 161 ? -25.210 33.526 -3.482 1.00 60.29 161 VAL B C 1
ATOM 3396 O O . VAL B 1 161 ? -24.022 33.157 -3.537 1.00 64.34 161 VAL B O 1
ATOM 3400 N N . ILE B 1 162 ? -26.181 32.812 -2.918 1.00 57.28 162 ILE B N 1
ATOM 3401 C CA . ILE B 1 162 ? -25.929 31.542 -2.238 1.00 56.59 162 ILE B CA 1
ATOM 3402 C C . ILE B 1 162 ? -25.672 30.371 -3.183 1.00 61.58 162 ILE B C 1
ATOM 3403 O O . ILE B 1 162 ? -25.033 29.410 -2.800 1.00 62.18 162 ILE B O 1
ATOM 3408 N N . MET B 1 163 ? -26.100 30.447 -4.432 1.00 69.21 163 MET B N 1
ATOM 3409 C CA . MET B 1 163 ? -25.823 29.327 -5.354 1.00 75.53 163 MET B CA 1
ATOM 3410 C C . MET B 1 163 ? -24.360 29.029 -5.738 1.00 75.10 163 MET B C 1
ATOM 3411 O O . MET B 1 163 ? -24.119 28.173 -6.566 1.00 70.26 163 MET B O 1
ATOM 3416 N N . GLU B 1 164 ? -23.392 29.706 -5.122 1.00 85.21 164 GLU B N 1
ATOM 3417 C CA . GLU B 1 164 ? -21.965 29.339 -5.204 1.00 94.47 164 GLU B CA 1
ATOM 3418 C C . GLU B 1 164 ? -21.364 29.287 -3.779 1.00 97.96 164 GLU B C 1
ATOM 3419 O O . GLU B 1 164 ? -21.640 30.153 -2.961 1.00 106.53 164 GLU B O 1
ATOM 3425 N N . GLY B 1 165 ? -20.550 28.283 -3.466 1.00 103.25 165 GLY B N 1
ATOM 3426 C CA . GLY B 1 165 ? -19.771 28.314 -2.227 1.00 103.72 165 GLY B CA 1
ATOM 3427 C C . GLY B 1 165 ? -18.540 29.181 -2.477 1.00 117.30 165 GLY B C 1
ATOM 3428 O O . GLY B 1 165 ? -17.402 28.755 -2.237 1.00 123.66 165 GLY B O 1
ATOM 3429 N N . HIS B 1 166 ? -18.765 30.391 -2.998 1.00 124.33 166 HIS B N 1
ATOM 3430 C CA . HIS B 1 166 ? -17.708 31.371 -3.233 1.00 127.24 166 HIS B CA 1
ATOM 3431 C C . HIS B 1 166 ? -17.808 32.344 -2.078 1.00 127.87 166 HIS B C 1
ATOM 3432 O O . HIS B 1 166 ? -18.717 33.189 -2.027 1.00 139.47 166 HIS B O 1
ATOM 3439 N N . GLN B 1 167 ? -16.863 32.216 -1.152 1.00 117.07 167 GLN B N 1
ATOM 3440 C CA . GLN B 1 167 ? -17.107 32.557 0.232 1.00 113.63 167 GLN B CA 1
ATOM 3441 C C . GLN B 1 167 ? -16.719 33.935 0.643 1.00 109.62 167 GLN B C 1
ATOM 3442 O O . GLN B 1 167 ? -17.563 34.693 1.116 1.00 99.64 167 GLN B O 1
ATOM 3448 N N . GLY B 1 168 ? -15.438 34.230 0.467 1.00 107.75 168 GLY B N 1
ATOM 3449 C CA . GLY B 1 168 ? -14.799 35.297 1.194 1.00 116.65 168 GLY B CA 1
ATOM 3450 C C . GLY B 1 168 ? -15.125 36.688 0.649 1.00 121.63 168 GLY B C 1
ATOM 3451 O O . GLY B 1 168 ? -14.742 37.044 -0.472 1.00 123.95 168 GLY B O 1
ATOM 3452 N N . ASP B 1 169 ? -15.890 37.481 1.398 1.00 119.25 169 ASP B N 1
ATOM 3453 C CA . ASP B 1 169 ? -16.688 37.047 2.540 1.00 108.54 169 ASP B CA 1
ATOM 3454 C C . ASP B 1 169 ? -18.137 37.521 2.283 1.00 106.01 169 ASP B C 1
ATOM 3455 O O . ASP B 1 169 ? -18.850 38.072 3.149 1.00 97.58 169 ASP B O 1
ATOM 3460 N N . GLU B 1 170 ? -18.558 37.284 1.043 1.00 106.12 170 GLU B N 1
ATOM 3461 C CA . GLU B 1 170 ? -19.932 37.537 0.631 1.00 101.54 170 GLU B CA 1
ATOM 3462 C C . GLU B 1 170 ? -20.865 36.459 1.211 1.00 94.19 170 GLU B C 1
ATOM 3463 O O . GLU B 1 170 ? -22.065 36.520 0.992 1.00 95.64 170 GLU B O 1
ATOM 3465 N N . TYR B 1 171 ? -20.319 35.499 1.970 1.00 87.27 171 TYR B N 1
ATOM 3466 C CA . TYR B 1 171 ? -21.113 34.426 2.600 1.00 77.59 171 TYR B CA 1
ATOM 3467 C C . TYR B 1 171 ? -21.452 34.644 4.058 1.00 72.40 171 TYR B C 1
ATOM 3468 O O . TYR B 1 171 ? -22.537 34.303 4.494 1.00 70.90 171 TYR B O 1
ATOM 3477 N N . ASP B 1 172 ? -20.522 35.181 4.827 1.00 78.58 172 ASP B N 1
ATOM 3478 C CA . ASP B 1 172 ? -20.892 35.732 6.125 1.00 83.77 172 ASP B CA 1
ATOM 3479 C C . ASP B 1 172 ? -22.106 36.653 5.969 1.00 77.46 172 ASP B C 1
ATOM 3480 O O . ASP B 1 172 ? -23.080 36.566 6.724 1.00 65.61 172 ASP B O 1
ATOM 3485 N N . GLU B 1 173 ? -22.007 37.532 4.967 1.00 75.63 173 GLU B N 1
ATOM 3486 C CA . GLU B 1 173 ? -23.017 38.556 4.654 1.00 70.78 173 GLU B CA 1
ATOM 3487 C C . GLU B 1 173 ? -24.355 37.922 4.258 1.00 63.14 173 GLU B C 1
ATOM 3488 O O . GLU B 1 173 ? -25.427 38.446 4.574 1.00 63.60 173 GLU B O 1
ATOM 3494 N N . ALA B 1 174 ? -24.275 36.785 3.584 1.00 57.96 174 ALA B N 1
ATOM 3495 C CA . ALA B 1 174 ? -25.454 36.105 3.085 1.00 54.75 174 ALA B CA 1
ATOM 3496 C C . ALA B 1 174 ? -26.254 35.492 4.218 1.00 53.88 174 ALA B C 1
ATOM 3497 O O . ALA B 1 174 ? -27.473 35.684 4.284 1.00 51.44 174 ALA B O 1
ATOM 3499 N N . LEU B 1 175 ? -25.575 34.752 5.098 1.00 52.99 175 LEU B N 1
ATOM 3500 C CA . LEU B 1 175 ? -26.214 34.185 6.287 1.00 51.67 175 LEU B CA 1
ATOM 3501 C C . LEU B 1 175 ? -26.848 35.239 7.163 1.00 49.55 175 LEU B C 1
ATOM 3502 O O . LEU B 1 175 ? -27.930 35.017 7.696 1.00 52.12 175 LEU B O 1
ATOM 3507 N N . SER B 1 176 ? -26.162 36.363 7.340 1.00 46.22 176 SER B N 1
ATOM 3508 C CA . SER B 1 176 ? -26.711 37.480 8.103 1.00 45.73 176 SER B CA 1
ATOM 3509 C C . SER B 1 176 ? -27.988 38.033 7.512 1.00 43.51 176 SER B C 1
ATOM 3510 O O . SER B 1 176 ? -28.944 38.340 8.229 1.00 43.25 176 SER B O 1
ATOM 3513 N N . THR B 1 177 ? -27.984 38.226 6.203 1.00 42.44 177 THR B N 1
ATOM 3514 C CA . THR B 1 177 ? -29.163 38.718 5.512 1.00 40.99 177 THR B CA 1
ATOM 3515 C C . THR B 1 177 ? -30.282 37.707 5.635 1.00 40.22 177 THR B C 1
ATOM 3516 O O . THR B 1 177 ? -31.429 38.067 5.930 1.00 45.49 177 THR B O 1
ATOM 3520 N N . LEU B 1 178 ? -29.981 36.439 5.414 1.00 40.47 178 LEU B N 1
ATOM 3521 C CA . LEU B 1 178 ? -31.001 35.387 5.636 1.00 42.16 178 LEU B CA 1
ATOM 3522 C C . LEU B 1 178 ? -31.707 35.498 6.973 1.00 41.59 178 LEU B C 1
ATOM 3523 O O . LEU B 1 178 ? -32.921 35.368 7.062 1.00 44.30 178 LEU B O 1
ATOM 3528 N N . ALA B 1 179 ? -30.918 35.708 8.006 1.00 40.57 179 ALA B N 1
ATOM 3529 C CA . ALA B 1 179 ? -31.430 35.773 9.346 1.00 42.04 179 ALA B CA 1
ATOM 3530 C C . ALA B 1 179 ? -32.244 37.033 9.609 1.00 43.14 179 ALA B C 1
ATOM 3531 O O . ALA B 1 179 ? -33.169 37.025 10.422 1.00 46.39 179 ALA B O 1
ATOM 3533 N N . GLU B 1 180 ? -31.892 38.106 8.926 1.00 44.36 180 GLU B N 1
ATOM 3534 C CA . GLU B 1 180 ? -32.684 39.313 8.961 1.00 50.98 180 GLU B CA 1
ATOM 3535 C C . GLU B 1 180 ? -34.057 39.094 8.291 1.00 47.76 180 GLU B C 1
ATOM 3536 O O . GLU B 1 180 ? -35.089 39.587 8.784 1.00 49.56 180 GLU B O 1
ATOM 3542 N N . LEU B 1 181 ? -34.078 38.372 7.174 1.00 39.92 181 LEU B N 1
ATOM 3543 C CA . LEU B 1 181 ? -35.331 38.132 6.453 1.00 37.14 181 LEU B CA 1
ATOM 3544 C C . LEU B 1 181 ? -36.224 37.158 7.189 1.00 36.73 181 LEU B C 1
ATOM 3545 O O . LEU B 1 181 ? -37.438 37.325 7.234 1.00 38.68 181 LEU B O 1
ATOM 3550 N N . GLU B 1 182 ? -35.619 36.167 7.826 1.00 37.88 182 GLU B N 1
ATOM 3551 C CA . GLU B 1 182 ? -36.377 35.238 8.656 1.00 36.59 182 GLU B CA 1
ATOM 3552 C C . GLU B 1 182 ? -37.075 36.017 9.746 1.00 33.64 182 GLU B C 1
ATOM 3553 O O . GLU B 1 182 ? -38.250 35.824 9.995 1.00 32.44 182 GLU B O 1
ATOM 3559 N N . ASP B 1 183 ? -36.336 36.893 10.413 1.00 33.29 183 ASP B N 1
ATOM 3560 C CA . ASP B 1 183 ? -36.876 37.636 11.560 1.00 34.48 183 ASP B CA 1
ATOM 3561 C C . ASP B 1 183 ? -38.024 38.582 11.182 1.00 35.69 183 ASP B C 1
ATOM 3562 O O . ASP B 1 183 ? -38.998 38.697 11.904 1.00 37.55 183 ASP B O 1
ATOM 3567 N N . ILE B 1 184 ? -37.903 39.253 10.044 1.00 36.52 184 ILE B N 1
ATOM 3568 C CA . ILE B 1 184 ? -38.957 40.108 9.572 1.00 36.06 184 ILE B CA 1
ATOM 3569 C C . ILE B 1 184 ? -40.210 39.253 9.334 1.00 35.27 184 ILE B C 1
ATOM 3570 O O . ILE B 1 184 ? -41.257 39.538 9.892 1.00 37.23 184 ILE B O 1
ATOM 3575 N N . GLY B 1 185 ? -40.096 38.200 8.533 1.00 31.66 185 GLY B N 1
ATOM 3576 C CA . GLY B 1 185 ? -41.224 37.319 8.266 1.00 31.99 185 GLY B CA 1
ATOM 3577 C C . GLY B 1 185 ? -41.896 36.803 9.531 1.00 32.39 185 GLY B C 1
ATOM 3578 O O . GLY B 1 185 ? -43.109 36.668 9.603 1.00 33.31 185 GLY B O 1
ATOM 3579 N N . TRP B 1 186 ? -41.086 36.497 10.525 1.00 33.10 186 TRP B N 1
ATOM 3580 C CA . TRP B 1 186 ? -41.543 35.918 11.792 1.00 33.42 186 TRP B CA 1
ATOM 3581 C C . TRP B 1 186 ? -42.371 36.924 12.518 1.00 33.47 186 TRP B C 1
ATOM 3582 O O . TRP B 1 186 ? -43.424 36.606 13.017 1.00 36.90 186 TRP B O 1
ATOM 3593 N N . LYS B 1 187 ? -41.883 38.147 12.564 1.00 32.76 187 LYS B N 1
ATOM 3594 C CA . LYS B 1 187 ? -42.589 39.222 13.239 1.00 34.24 187 LYS B CA 1
ATOM 3595 C C . LYS B 1 187 ? -43.825 39.689 12.465 1.00 35.72 187 LYS B C 1
ATOM 3596 O O . LYS B 1 187 ? -44.784 40.134 13.062 1.00 39.14 187 LYS B O 1
ATOM 3602 N N . VAL B 1 188 ? -43.795 39.597 11.139 1.00 34.67 188 VAL B N 1
ATOM 3603 C CA . VAL B 1 188 ? -44.964 39.855 10.348 1.00 34.27 188 VAL B CA 1
ATOM 3604 C C . VAL B 1 188 ? -46.056 38.824 10.677 1.00 38.21 188 VAL B C 1
ATOM 3605 O O . VAL B 1 188 ? -47.219 39.165 10.866 1.00 37.61 188 VAL B O 1
ATOM 3609 N N . ARG B 1 189 ? -45.686 37.563 10.795 1.00 40.80 189 ARG B N 1
ATOM 3610 C CA . ARG B 1 189 ? -46.683 36.558 11.121 1.00 42.90 189 ARG B CA 1
ATOM 3611 C C . ARG B 1 189 ? -47.323 36.862 12.452 1.00 41.07 189 ARG B C 1
ATOM 3612 O O . ARG B 1 189 ? -48.512 36.711 12.565 1.00 42.37 189 ARG B O 1
ATOM 3620 N N . LEU B 1 190 ? -46.543 37.238 13.462 1.00 41.19 190 LEU B N 1
ATOM 3621 C CA . LEU B 1 190 ? -47.101 37.488 14.808 1.00 43.55 190 LEU B CA 1
ATOM 3622 C C . LEU B 1 190 ? -48.110 38.606 14.705 1.00 41.68 190 LEU B C 1
ATOM 3623 O O . LEU B 1 190 ? -49.180 38.542 15.251 1.00 38.08 190 LEU B O 1
ATOM 3628 N N . CYS B 1 191 ? -47.736 39.629 13.966 1.00 42.54 191 CYS B N 1
ATOM 3629 C CA . CYS B 1 191 ? -48.590 40.767 13.733 1.00 43.87 191 CYS B CA 1
ATOM 3630 C C . CYS B 1 191 ? -49.920 40.360 13.049 1.00 40.65 191 CYS B C 1
ATOM 3631 O O . CYS B 1 191 ? -50.983 40.655 13.551 1.00 39.82 191 CYS B O 1
ATOM 3634 N N . LEU B 1 192 ? -49.847 39.635 11.935 1.00 39.11 192 LEU B N 1
ATOM 3635 C CA . LEU B 1 192 ? -51.034 39.041 11.275 1.00 37.31 192 LEU B CA 1
ATOM 3636 C C . LEU B 1 192 ? -51.920 38.162 12.172 1.00 38.97 192 LEU B C 1
ATOM 3637 O O . LEU B 1 192 ? -53.119 38.356 12.224 1.00 40.59 192 LEU B O 1
ATOM 3642 N N . MET B 1 193 ? -51.323 37.202 12.866 1.00 39.02 193 MET B N 1
ATOM 3643 C CA . MET B 1 193 ? -52.049 36.284 13.747 1.00 41.19 193 MET B CA 1
ATOM 3644 C C . MET B 1 193 ? -52.859 37.000 14.794 1.00 40.28 193 MET B C 1
ATOM 3645 O O . MET B 1 193 ? -53.981 36.591 15.133 1.00 44.16 193 MET B O 1
ATOM 3650 N N . ASP B 1 194 ? -52.263 38.056 15.333 1.00 37.38 194 ASP B N 1
ATOM 3651 C CA . ASP B 1 194 ? -52.840 38.828 16.417 1.00 36.40 194 ASP B CA 1
ATOM 3652 C C . ASP B 1 194 ? -53.992 39.695 15.922 1.00 35.44 194 ASP B C 1
ATOM 3653 O O . ASP B 1 194 ? -55.021 39.802 16.576 1.00 36.18 194 ASP B O 1
ATOM 3658 N N . THR B 1 195 ? -53.797 40.357 14.795 1.00 33.53 195 THR B N 1
ATOM 3659 C CA . THR B 1 195 ? -54.882 41.069 14.132 1.00 34.47 195 THR B CA 1
ATOM 3660 C C . THR B 1 195 ? -56.036 40.131 13.781 1.00 34.57 195 THR B C 1
ATOM 3661 O O . THR B 1 195 ? -57.196 40.489 13.877 1.00 34.01 195 THR B O 1
ATOM 3665 N N . GLN B 1 196 ? -55.713 38.923 13.370 1.00 34.91 196 GLN B N 1
ATOM 3666 C CA . GLN B 1 196 ? -56.748 37.941 13.087 1.00 35.43 196 GLN B CA 1
ATOM 3667 C C . GLN B 1 196 ? -57.609 37.655 14.335 1.00 37.28 196 GLN B C 1
ATOM 3668 O O . GLN B 1 196 ? -58.826 37.614 14.223 1.00 40.31 196 GLN B O 1
ATOM 3674 N N . ARG B 1 197 ? -56.991 37.457 15.503 1.00 36.81 197 ARG B N 1
ATOM 3675 C CA . ARG B 1 197 ? -57.735 37.212 16.730 1.00 38.49 197 ARG B CA 1
ATOM 3676 C C . ARG B 1 197 ? -58.593 38.401 17.060 1.00 38.68 197 ARG B C 1
ATOM 3677 O O . ARG B 1 197 ? -59.733 38.265 17.519 1.00 39.73 197 ARG B O 1
ATOM 3685 N N . ALA B 1 198 ? -58.007 39.569 16.870 1.00 36.43 198 ALA B N 1
ATOM 3686 C CA . ALA B 1 198 ? -58.653 40.806 17.248 1.00 36.41 198 ALA B CA 1
ATOM 3687 C C . ALA B 1 198 ? -59.929 40.977 16.440 1.00 37.53 198 ALA B C 1
ATOM 3688 O O . ALA B 1 198 ? -60.985 41.253 17.002 1.00 39.34 198 ALA B O 1
ATOM 3690 N N . LEU B 1 199 ? -59.827 40.807 15.122 1.00 37.59 199 LEU B N 1
ATOM 3691 C CA . LEU B 1 199 ? -60.983 40.923 14.221 1.00 39.13 199 LEU B CA 1
ATOM 3692 C C . LEU B 1 199 ? -62.012 39.815 14.443 1.00 41.66 199 LEU B C 1
ATOM 3693 O O . LEU B 1 199 ? -63.196 40.074 14.336 1.00 43.84 199 LEU B O 1
ATOM 3698 N N . ASN B 1 200 ? -61.593 38.591 14.765 1.00 42.24 200 ASN B N 1
ATOM 3699 C CA . ASN B 1 200 ? -62.583 37.545 15.074 1.00 43.88 200 ASN B CA 1
ATOM 3700 C C . ASN B 1 200 ? -63.376 37.875 16.308 1.00 45.63 200 ASN B C 1
ATOM 3701 O O . ASN B 1 200 ? -64.567 37.662 16.346 1.00 49.86 200 ASN B O 1
ATOM 3706 N N . PHE B 1 201 ? -62.706 38.448 17.298 1.00 47.92 201 PHE B N 1
ATOM 3707 C CA . PHE B 1 201 ? -63.347 38.905 18.532 1.00 48.56 201 PHE B CA 1
ATOM 3708 C C . PHE B 1 201 ? -64.357 39.993 18.206 1.00 51.09 201 PHE B C 1
ATOM 3709 O O . PHE B 1 201 ? -65.495 39.933 18.644 1.00 53.48 201 PHE B O 1
ATOM 3717 N N . LEU B 1 202 ? -63.921 40.979 17.434 1.00 51.20 202 LEU B N 1
ATOM 3718 C CA . LEU B 1 202 ? -64.764 42.099 17.047 1.00 54.05 202 LEU B CA 1
ATOM 3719 C C . LEU B 1 202 ? -66.045 41.682 16.346 1.00 54.41 202 LEU B C 1
ATOM 3720 O O . LEU B 1 202 ? -67.103 42.236 16.590 1.00 56.01 202 LEU B O 1
ATOM 3725 N N . VAL B 1 203 ? -65.934 40.698 15.477 1.00 54.69 203 VAL B N 1
ATOM 3726 C CA . VAL B 1 203 ? -67.064 40.240 14.712 1.00 59.21 203 VAL B CA 1
ATOM 3727 C C . VAL B 1 203 ? -68.141 39.621 15.596 1.00 64.88 203 VAL B C 1
ATOM 3728 O O . VAL B 1 203 ? -69.312 39.777 15.331 1.00 67.36 203 VAL B O 1
ATOM 3732 N N . ARG B 1 204 ? -67.743 38.935 16.655 1.00 71.56 204 ARG B N 1
ATOM 3733 C CA . ARG B 1 204 ? -68.694 38.259 17.545 1.00 79.05 204 ARG B CA 1
ATOM 3734 C C . ARG B 1 204 ? -69.233 39.148 18.676 1.00 79.18 204 ARG B C 1
ATOM 3735 O O . ARG B 1 204 ? -70.351 38.938 19.177 1.00 79.59 204 ARG B O 1
ATOM 3743 N N . LYS B 1 205 ? -68.446 40.161 19.024 1.00 79.41 205 LYS B N 1
ATOM 3744 C CA . LYS B 1 205 ? -68.658 40.989 20.219 1.00 85.54 205 LYS B CA 1
ATOM 3745 C C . LYS B 1 205 ? -69.302 42.357 19.996 1.00 85.00 205 LYS B C 1
ATOM 3746 O O . LYS B 1 205 ? -70.330 42.646 20.602 1.00 98.37 205 LYS B O 1
ATOM 3752 N N . ALA B 1 206 ? -68.712 43.203 19.161 1.00 81.22 206 ALA B N 1
ATOM 3753 C CA . ALA B 1 206 ? -69.279 44.528 18.963 1.00 81.51 206 ALA B CA 1
ATOM 3754 C C . ALA B 1 206 ? -70.447 44.386 18.044 1.00 93.51 206 ALA B C 1
ATOM 3755 O O . ALA B 1 206 ? -70.364 43.719 17.004 1.00 94.58 206 ALA B O 1
ATOM 3757 N N . ARG B 1 207 ? -71.551 45.014 18.432 1.00 112.89 207 ARG B N 1
ATOM 3758 C CA . ARG B 1 207 ? -72.487 45.482 17.429 1.00 121.48 207 ARG B CA 1
ATOM 3759 C C . ARG B 1 207 ? -71.546 46.217 16.471 1.00 115.35 207 ARG B C 1
ATOM 3760 O O . ARG B 1 207 ? -70.830 47.146 16.868 1.00 130.18 207 ARG B O 1
ATOM 3768 N N . LEU B 1 208 ? -71.478 45.745 15.242 1.00 96.83 208 LEU B N 1
ATOM 3769 C CA . LEU B 1 208 ? -70.683 46.418 14.255 1.00 88.42 208 LEU B CA 1
ATOM 3770 C C . LEU B 1 208 ? -71.715 46.845 13.244 1.00 83.75 208 LEU B C 1
ATOM 3771 O O . LEU B 1 208 ? -72.455 46.027 12.706 1.00 81.21 208 LEU B O 1
ATOM 3776 N N . PRO B 1 209 ? -71.818 48.147 13.013 1.00 82.12 209 PRO B N 1
ATOM 3777 C CA . PRO B 1 209 ? -72.678 48.522 11.879 1.00 87.18 209 PRO B CA 1
ATOM 3778 C C . PRO B 1 209 ? -72.329 47.706 10.614 1.00 82.36 209 PRO B C 1
ATOM 3779 O O . PRO B 1 209 ? -71.162 47.547 10.299 1.00 83.92 209 PRO B O 1
ATOM 3783 N N . GLY B 1 210 ? -73.335 47.229 9.896 1.00 76.97 210 GLY B N 1
ATOM 3784 C CA . GLY B 1 210 ? -73.142 46.328 8.768 1.00 76.21 210 GLY B CA 1
ATOM 3785 C C . GLY B 1 210 ? -72.090 46.712 7.720 1.00 76.09 210 GLY B C 1
ATOM 3786 O O . GLY B 1 210 ? -71.481 45.832 7.082 1.00 67.98 210 GLY B O 1
ATOM 3787 N N . GLY B 1 211 ? -71.897 48.017 7.507 1.00 80.32 211 GLY B N 1
ATOM 3788 C CA . GLY B 1 211 ? -70.846 48.515 6.592 1.00 78.18 211 GLY B CA 1
ATOM 3789 C C . GLY B 1 211 ? -69.470 48.186 7.163 1.00 74.39 211 GLY B C 1
ATOM 3790 O O . GLY B 1 211 ? -68.512 47.851 6.425 1.00 66.19 211 GLY B O 1
ATOM 3791 N N . GLN B 1 212 ? -69.395 48.293 8.494 1.00 70.70 212 GLN B N 1
ATOM 3792 C CA . GLN B 1 212 ? -68.208 47.903 9.258 1.00 67.26 212 GLN B CA 1
ATOM 3793 C C . GLN B 1 212 ? -67.978 46.403 9.285 1.00 61.81 212 GLN B C 1
ATOM 3794 O O . GLN B 1 212 ? -66.841 45.964 9.255 1.00 57.81 212 GLN B O 1
ATOM 3800 N N . LEU B 1 213 ? -69.050 45.625 9.318 1.00 60.98 213 LEU B N 1
ATOM 3801 C CA . LEU B 1 213 ? -68.931 44.171 9.348 1.00 59.97 213 LEU B CA 1
ATOM 3802 C C . LEU B 1 213 ? -68.278 43.609 8.088 1.00 58.45 213 LEU B C 1
ATOM 3803 O O . LEU B 1 213 ? -67.420 42.746 8.164 1.00 52.85 213 LEU B O 1
ATOM 3808 N N . GLU B 1 214 ? -68.698 44.106 6.930 1.00 60.89 214 GLU B N 1
ATOM 3809 C CA . GLU B 1 214 ? -68.132 43.669 5.663 1.00 62.02 214 GLU B CA 1
ATOM 3810 C C . GLU B 1 214 ? -66.656 44.075 5.568 1.00 55.93 214 GLU B C 1
ATOM 3811 O O . GLU B 1 214 ? -65.818 43.319 5.095 1.00 53.33 214 GLU B O 1
ATOM 3817 N N . GLN B 1 215 ? -66.351 45.274 6.042 1.00 53.39 215 GLN B N 1
ATOM 3818 C CA . GLN B 1 215 ? -64.981 45.796 6.077 1.00 49.16 215 GLN B CA 1
ATOM 3819 C C . GLN B 1 215 ? -64.073 44.871 6.858 1.00 48.67 215 GLN B C 1
ATOM 3820 O O . GLN B 1 215 ? -62.979 44.541 6.420 1.00 50.22 215 GLN B O 1
ATOM 3826 N N . ALA B 1 216 ? -64.537 44.465 8.036 1.00 48.34 216 ALA B N 1
ATOM 3827 C CA . ALA B 1 216 ? -63.819 43.533 8.901 1.00 45.51 216 ALA B CA 1
ATOM 3828 C C . ALA B 1 216 ? -63.590 42.191 8.220 1.00 47.26 216 ALA B C 1
ATOM 3829 O O . ALA B 1 216 ? -62.495 41.638 8.282 1.00 45.15 216 ALA B O 1
ATOM 3831 N N . ARG B 1 217 ? -64.623 41.676 7.558 1.00 49.96 217 ARG B N 1
ATOM 3832 C CA . ARG B 1 217 ? -64.494 40.412 6.843 1.00 50.39 217 ARG B CA 1
ATOM 3833 C C . ARG B 1 217 ? -63.493 40.518 5.696 1.00 49.37 217 ARG B C 1
ATOM 3834 O O . ARG B 1 217 ? -62.734 39.606 5.450 1.00 48.55 217 ARG B O 1
ATOM 3842 N N . GLU B 1 218 ? -63.492 41.652 5.013 1.00 51.40 218 GLU B N 1
ATOM 3843 C CA . GLU B 1 218 ? -62.526 41.908 3.954 1.00 49.76 218 GLU B CA 1
ATOM 3844 C C . GLU B 1 218 ? -61.088 41.849 4.492 1.00 45.44 218 GLU B C 1
ATOM 3845 O O . GLU B 1 218 ? -60.205 41.268 3.874 1.00 45.44 218 GLU B O 1
ATOM 3851 N N . ILE B 1 219 ? -60.858 42.440 5.653 1.00 42.59 219 ILE B N 1
ATOM 3852 C CA . ILE B 1 219 ? -59.539 42.403 6.267 1.00 40.12 219 ILE B CA 1
ATOM 3853 C C . ILE B 1 219 ? -59.205 40.961 6.685 1.00 39.27 219 ILE B C 1
ATOM 3854 O O . ILE B 1 219 ? -58.083 40.513 6.508 1.00 38.28 219 ILE B O 1
ATOM 3859 N N . LEU B 1 220 ? -60.173 40.247 7.259 1.00 38.54 220 LEU B N 1
ATOM 3860 C CA . LEU B 1 220 ? -59.954 38.857 7.615 1.00 37.61 220 LEU B CA 1
ATOM 3861 C C . LEU B 1 220 ? -59.583 38.052 6.383 1.00 38.94 220 LEU B C 1
ATOM 3862 O O . LEU B 1 220 ? -58.691 37.235 6.445 1.00 40.28 220 LEU B O 1
ATOM 3867 N N . ARG B 1 221 ? -60.247 38.306 5.268 1.00 42.48 221 ARG B N 1
ATOM 3868 C CA . ARG B 1 221 ? -59.971 37.619 4.000 1.00 47.46 221 ARG B CA 1
ATOM 3869 C C . ARG B 1 221 ? -58.554 37.901 3.528 1.00 47.58 221 ARG B C 1
ATOM 3870 O O . ARG B 1 221 ? -57.890 37.021 2.978 1.00 48.91 221 ARG B O 1
ATOM 3878 N N . ASP B 1 222 ? -58.085 39.133 3.741 1.00 46.18 222 ASP B N 1
ATOM 3879 C CA . ASP B 1 222 ? -56.722 39.512 3.335 1.00 42.17 222 ASP B CA 1
ATOM 3880 C C . ASP B 1 222 ? -55.709 38.785 4.162 1.00 39.82 222 ASP B C 1
ATOM 3881 O O . ASP B 1 222 ? -54.733 38.261 3.633 1.00 39.94 222 ASP B O 1
ATOM 3886 N N . ILE B 1 223 ? -55.956 38.727 5.466 1.00 38.67 223 ILE B N 1
ATOM 3887 C CA . ILE B 1 223 ? -55.075 38.017 6.384 1.00 35.56 223 ILE B CA 1
ATOM 3888 C C . ILE B 1 223 ? -55.006 36.547 6.016 1.00 37.55 223 ILE B C 1
ATOM 3889 O O . ILE B 1 223 ? -53.924 35.990 5.916 1.00 35.36 223 ILE B O 1
ATOM 3894 N N . GLU B 1 224 ? -56.156 35.923 5.757 1.00 42.05 224 GLU B N 1
ATOM 3895 C CA . GLU B 1 224 ? -56.164 34.514 5.363 1.00 43.78 224 GLU B CA 1
ATOM 3896 C C . GLU B 1 224 ? -55.306 34.316 4.118 1.00 42.31 224 GLU B C 1
ATOM 3897 O O . GLU B 1 224 ? -54.654 33.288 3.964 1.00 44.00 224 GLU B O 1
ATOM 3903 N N . SER B 1 225 ? -55.261 35.317 3.253 1.00 41.50 225 SER B N 1
ATOM 3904 C CA . SER B 1 225 ? -54.487 35.221 2.009 1.00 41.36 225 SER B CA 1
ATOM 3905 C C . SER B 1 225 ? -53.009 35.580 2.147 1.00 39.35 225 SER B C 1
ATOM 3906 O O . SER B 1 225 ? -52.249 35.302 1.239 1.00 40.74 225 SER B O 1
ATOM 3909 N N . LEU B 1 226 ? -52.613 36.213 3.242 1.00 36.52 226 LEU B N 1
ATOM 3910 C CA . LEU B 1 226 ? -51.213 36.560 3.437 1.00 35.40 226 LEU B CA 1
ATOM 3911 C C . LEU B 1 226 ? -50.463 35.528 4.256 1.00 34.94 226 LEU B C 1
ATOM 3912 O O . LEU B 1 226 ? -49.263 35.355 4.084 1.00 32.91 226 LEU B O 1
ATOM 3917 N N . LEU B 1 227 ? -51.149 34.889 5.201 1.00 35.81 227 LEU B N 1
ATOM 3918 C CA . LEU B 1 227 ? -50.506 33.920 6.077 1.00 33.04 227 LEU B CA 1
ATOM 3919 C C . LEU B 1 227 ? -49.762 32.846 5.306 1.00 34.33 227 LEU B C 1
ATOM 3920 O O . LEU B 1 227 ? -48.607 32.586 5.586 1.00 37.62 227 LEU B O 1
ATOM 3925 N N . PRO B 1 228 ? -50.387 32.223 4.322 1.00 36.64 228 PRO B N 1
ATOM 3926 C CA . PRO B 1 228 ? -49.626 31.224 3.563 1.00 37.80 228 PRO B CA 1
ATOM 3927 C C . PRO B 1 228 ? -48.319 31.740 2.964 1.00 39.27 228 PRO B C 1
ATOM 3928 O O . PRO B 1 228 ? -47.348 31.008 2.915 1.00 40.56 228 PRO B O 1
ATOM 3932 N N . HIS B 1 229 ? -48.307 32.962 2.453 1.00 45.14 229 HIS B N 1
ATOM 3933 C CA . HIS B 1 229 ? -47.062 33.550 1.916 1.00 46.76 229 HIS B CA 1
ATOM 3934 C C . HIS B 1 229 ? -45.981 33.534 2.972 1.00 48.31 229 HIS B C 1
ATOM 3935 O O . HIS B 1 229 ? -44.859 33.147 2.713 1.00 52.59 229 HIS B O 1
ATOM 3942 N N . ASN B 1 230 ? -46.351 33.941 4.175 1.00 48.40 230 ASN B N 1
ATOM 3943 C CA . ASN B 1 230 ? -45.445 33.927 5.290 1.00 46.53 230 ASN B CA 1
ATOM 3944 C C . ASN B 1 230 ? -44.833 32.574 5.499 1.00 48.10 230 ASN B C 1
ATOM 3945 O O . ASN B 1 230 ? -43.638 32.472 5.712 1.00 51.43 230 ASN B O 1
ATOM 3950 N N . GLU B 1 231 ? -45.652 31.536 5.410 1.00 50.89 231 GLU B N 1
ATOM 3951 C CA . GLU B 1 231 ? -45.209 30.154 5.697 1.00 55.61 231 GLU B CA 1
ATOM 3952 C C . GLU B 1 231 ? -44.297 29.626 4.584 1.00 50.79 231 GLU B C 1
ATOM 3953 O O . GLU B 1 231 ? -43.385 28.843 4.812 1.00 43.71 231 GLU B O 1
ATOM 3959 N N . SER B 1 232 ? -44.571 30.096 3.380 1.00 47.12 232 SER B N 1
ATOM 3960 C CA . SER B 1 232 ? -43.827 29.743 2.213 1.00 44.33 232 SER B CA 1
ATOM 3961 C C . SER B 1 232 ? -42.415 30.316 2.280 1.00 42.93 232 SER B C 1
ATOM 3962 O O . SER B 1 232 ? -41.465 29.640 1.940 1.00 41.16 232 SER B O 1
ATOM 3965 N N . LEU B 1 233 ? -42.276 31.540 2.767 1.00 41.58 233 LEU B N 1
ATOM 3966 C CA . LEU B 1 233 ? -40.956 32.133 2.960 1.00 43.14 233 LEU B CA 1
ATOM 3967 C C . LEU B 1 233 ? -40.098 31.383 3.962 1.00 42.30 233 LEU B C 1
ATOM 3968 O O . LEU B 1 233 ? -38.925 31.191 3.713 1.00 45.03 233 LEU B O 1
ATOM 3973 N N . PHE B 1 234 ? -40.680 30.911 5.062 1.00 42.79 234 PHE B N 1
ATOM 3974 C CA . PHE B 1 234 ? -39.905 30.106 6.014 1.00 44.47 234 PHE B CA 1
ATOM 3975 C C . PHE B 1 234 ? -39.315 28.843 5.394 1.00 41.66 234 PHE B C 1
ATOM 3976 O O . PHE B 1 234 ? -38.198 28.501 5.719 1.00 41.10 234 PHE B O 1
ATOM 3984 N N . GLN B 1 235 ? -40.043 28.163 4.513 1.00 40.64 235 GLN B N 1
ATOM 3985 C CA . GLN B 1 235 ? -39.519 26.974 3.869 1.00 43.74 235 GLN B CA 1
ATOM 3986 C C . GLN B 1 235 ? -38.282 27.296 3.071 1.00 39.99 235 GLN B C 1
ATOM 3987 O O . GLN B 1 235 ? -37.298 26.567 3.127 1.00 37.35 235 GLN B O 1
ATOM 3993 N N . LYS B 1 236 ? -38.390 28.338 2.257 1.00 38.81 236 LYS B N 1
ATOM 3994 C CA . LYS B 1 236 ? -37.311 28.795 1.386 1.00 39.14 236 LYS B CA 1
ATOM 3995 C C . LYS B 1 236 ? -36.113 29.202 2.234 1.00 36.76 236 LYS B C 1
ATOM 3996 O O . LYS B 1 236 ? -35.021 28.760 1.995 1.00 35.38 236 LYS B O 1
ATOM 4002 N N . VAL B 1 237 ? -36.343 30.037 3.232 1.00 32.80 237 VAL B N 1
ATOM 4003 C CA . VAL B 1 237 ? -35.288 30.450 4.104 1.00 32.63 237 VAL B CA 1
ATOM 4004 C C . VAL B 1 237 ? -34.558 29.284 4.729 1.00 33.33 237 VAL B C 1
ATOM 4005 O O . VAL B 1 237 ? -33.336 29.295 4.794 1.00 35.43 237 VAL B O 1
ATOM 4009 N N . ASN B 1 238 ? -35.299 28.302 5.219 1.00 33.95 238 ASN B N 1
ATOM 4010 C CA . ASN B 1 238 ? -34.695 27.134 5.878 1.00 36.65 238 ASN B CA 1
ATOM 4011 C C . ASN B 1 238 ? -33.929 26.246 4.918 1.00 37.58 238 ASN B C 1
ATOM 4012 O O . ASN B 1 238 ? -32.906 25.665 5.289 1.00 37.66 238 ASN B O 1
ATOM 4017 N N . PHE B 1 239 ? -34.423 26.161 3.683 1.00 36.46 239 PHE B N 1
ATOM 4018 C CA . PHE B 1 239 ? -33.749 25.406 2.668 1.00 35.17 239 PHE B CA 1
ATOM 4019 C C . PHE B 1 239 ? -32.450 26.110 2.261 1.00 36.10 239 PHE B C 1
ATOM 4020 O O . PHE B 1 239 ? -31.418 25.477 2.101 1.00 36.16 239 PHE B O 1
ATOM 4028 N N . LEU B 1 240 ? -32.513 27.416 2.094 1.00 36.31 240 LEU B N 1
ATOM 4029 C CA . LEU B 1 240 ? -31.326 28.193 1.739 1.00 39.88 240 LEU B CA 1
ATOM 4030 C C . LEU B 1 240 ? -30.241 28.041 2.797 1.00 38.40 240 LEU B C 1
ATOM 4031 O O . LEU B 1 240 ? -29.067 27.940 2.479 1.00 39.33 240 LEU B O 1
ATOM 4036 N N . MET B 1 241 ? -30.643 28.059 4.054 1.00 38.54 241 MET B N 1
ATOM 4037 C CA . MET B 1 241 ? -29.727 27.871 5.165 1.00 43.02 241 MET B CA 1
ATOM 4038 C C . MET B 1 241 ? -29.013 26.515 5.012 1.00 43.83 241 MET B C 1
ATOM 4039 O O . MET B 1 241 ? -27.816 26.407 5.208 1.00 40.23 241 MET B O 1
ATOM 4044 N N . GLN B 1 242 ? -29.768 25.490 4.637 1.00 44.81 242 GLN B N 1
ATOM 4045 C CA . GLN B 1 242 ? -29.216 24.156 4.494 1.00 43.74 242 GLN B CA 1
ATOM 4046 C C . GLN B 1 242 ? -28.227 24.075 3.357 1.00 39.78 242 GLN B C 1
ATOM 4047 O O . GLN B 1 242 ? -27.188 23.457 3.468 1.00 39.49 242 GLN B O 1
ATOM 4053 N N . ALA B 1 243 ? -28.565 24.702 2.256 1.00 40.01 243 ALA B N 1
ATOM 4054 C CA . ALA B 1 243 ? -27.719 24.648 1.071 1.00 41.21 243 ALA B CA 1
ATOM 4055 C C . ALA B 1 243 ? -26.386 25.346 1.357 1.00 42.41 243 ALA B C 1
ATOM 4056 O O . ALA B 1 243 ? -25.318 24.885 0.946 1.00 42.97 243 ALA B O 1
ATOM 4058 N N . ALA B 1 244 ? -26.472 26.477 2.044 1.00 41.16 244 ALA B N 1
ATOM 4059 C CA . ALA B 1 244 ? -25.305 27.248 2.428 1.00 43.35 244 ALA B CA 1
ATOM 4060 C C . ALA B 1 244 ? -24.328 26.409 3.234 1.00 46.05 244 ALA B C 1
ATOM 4061 O O . ALA B 1 244 ? -23.132 26.413 2.958 1.00 46.99 244 ALA B O 1
ATOM 4063 N N . MET B 1 245 ? -24.843 25.676 4.208 1.00 48.88 245 MET B N 1
ATOM 4064 C CA . MET B 1 245 ? -23.986 24.800 4.979 1.00 53.10 245 MET B CA 1
ATOM 4065 C C . MET B 1 245 ? -23.339 23.764 4.093 1.00 53.89 245 MET B C 1
ATOM 4066 O O . MET B 1 245 ? -22.198 23.377 4.338 1.00 57.87 245 MET B O 1
ATOM 4071 N N . GLY B 1 246 ? -24.060 23.310 3.077 1.00 51.23 246 GLY B N 1
ATOM 4072 C CA . GLY B 1 246 ? -23.497 22.353 2.128 1.00 51.72 246 GLY B CA 1
ATOM 4073 C C . GLY B 1 246 ? -22.320 22.939 1.364 1.00 50.89 246 GLY B C 1
ATOM 4074 O O . GLY B 1 246 ? -21.284 22.287 1.163 1.00 48.59 246 GLY B O 1
ATOM 4075 N N . PHE B 1 247 ? -22.477 24.184 0.951 1.00 47.58 247 PHE B N 1
ATOM 4076 C CA . PHE B 1 247 ? -21.431 24.858 0.203 1.00 49.41 247 PHE B CA 1
ATOM 4077 C C . PHE B 1 247 ? -20.222 25.144 1.079 1.00 49.86 247 PHE B C 1
ATOM 4078 O O . PHE B 1 247 ? -19.069 25.033 0.626 1.00 50.88 247 PHE B O 1
ATOM 4086 N N . ILE B 1 248 ? -20.495 25.546 2.315 1.00 47.14 248 ILE B N 1
ATOM 4087 C CA . ILE B 1 248 ? -19.446 25.781 3.299 1.00 46.54 248 ILE B CA 1
ATOM 4088 C C . ILE B 1 248 ? -18.650 24.525 3.591 1.00 45.93 248 ILE B C 1
ATOM 4089 O O . ILE B 1 248 ? -17.454 24.607 3.801 1.00 49.33 248 ILE B O 1
ATOM 4094 N N . ASN B 1 249 ? -19.298 23.371 3.589 1.00 46.00 249 ASN B N 1
ATOM 4095 C CA . ASN B 1 249 ? -18.589 22.111 3.827 1.00 48.52 249 ASN B CA 1
ATOM 4096 C C . ASN B 1 249 ? -17.859 21.662 2.608 1.00 45.78 249 ASN B C 1
ATOM 4097 O O . ASN B 1 249 ? -16.851 20.965 2.713 1.00 46.95 249 ASN B O 1
ATOM 4102 N N . ILE B 1 250 ? -18.384 21.988 1.443 1.00 44.67 250 ILE B N 1
ATOM 4103 C CA . ILE B 1 250 ? -17.669 21.659 0.208 1.00 48.36 250 ILE B CA 1
ATOM 4104 C C . ILE B 1 250 ? -16.384 22.479 0.138 1.00 50.49 250 ILE B C 1
ATOM 4105 O O . ILE B 1 250 ? -15.334 21.959 -0.211 1.00 50.72 250 ILE B O 1
ATOM 4110 N N . GLU B 1 251 ? -16.497 23.750 0.490 1.00 52.48 251 GLU B N 1
ATOM 4111 C CA . GLU B 1 251 ? -15.369 24.648 0.546 1.00 55.84 251 GLU B CA 1
ATOM 4112 C C . GLU B 1 251 ? -14.329 24.191 1.550 1.00 56.37 251 GLU B C 1
ATOM 4113 O O . GLU B 1 251 ? -13.137 24.164 1.260 1.00 56.27 251 GLU B O 1
ATOM 4119 N N . GLN B 1 252 ? -14.785 23.831 2.742 1.00 56.11 252 GLN B N 1
ATOM 4120 C CA . GLN B 1 252 ? -13.901 23.267 3.758 1.00 57.86 252 GLN B CA 1
ATOM 4121 C C . GLN B 1 252 ? -13.083 22.107 3.193 1.00 57.30 252 GLN B C 1
ATOM 4122 O O . GLN B 1 252 ? -11.896 22.033 3.402 1.00 61.90 252 GLN B O 1
ATOM 4128 N N . ASN B 1 253 ? -13.722 21.201 2.471 1.00 56.95 253 ASN B N 1
ATOM 4129 C CA . ASN B 1 253 ? -13.019 20.075 1.840 1.00 57.04 253 ASN B CA 1
ATOM 4130 C C . ASN B 1 253 ? -11.978 20.527 0.844 1.00 58.88 253 ASN B C 1
ATOM 4131 O O . ASN B 1 253 ? -10.933 19.940 0.730 1.00 61.20 253 ASN B O 1
ATOM 4136 N N . ARG B 1 254 ? -12.294 21.559 0.079 1.00 62.86 254 ARG B N 1
ATOM 4137 C CA . ARG B 1 254 ? -11.372 22.089 -0.911 1.00 66.21 254 ARG B CA 1
ATOM 4138 C C . ARG B 1 254 ? -10.121 22.591 -0.212 1.00 64.50 254 ARG B C 1
ATOM 4139 O O . ARG B 1 254 ? -9.007 22.284 -0.629 1.00 61.82 254 ARG B O 1
ATOM 4147 N N . ILE B 1 255 ? -10.342 23.368 0.846 1.00 60.39 255 ILE B N 1
ATOM 4148 C CA . ILE B 1 255 ? -9.284 23.957 1.656 1.00 63.17 255 ILE B CA 1
ATOM 4149 C C . ILE B 1 255 ? -8.361 22.917 2.251 1.00 68.74 255 ILE B C 1
ATOM 4150 O O . ILE B 1 255 ? -7.138 23.014 2.120 1.00 80.47 255 ILE B O 1
ATOM 4155 N N . ILE B 1 256 ? -8.938 21.914 2.894 1.00 67.53 256 ILE B N 1
ATOM 4156 C CA . ILE B 1 256 ? -8.147 20.862 3.530 1.00 67.35 256 ILE B CA 1
ATOM 4157 C C . ILE B 1 256 ? -7.297 20.118 2.506 1.00 71.31 256 ILE B C 1
ATOM 4158 O O . ILE B 1 256 ? -6.158 19.809 2.788 1.00 73.83 256 ILE B O 1
ATOM 4163 N N . LYS B 1 257 ? -7.851 19.841 1.323 1.00 77.26 257 LYS B N 1
ATOM 4164 C CA . LYS B 1 257 ? -7.088 19.257 0.190 1.00 81.44 257 LYS B CA 1
ATOM 4165 C C . LYS B 1 257 ? -5.903 20.151 -0.265 1.00 89.84 257 LYS B C 1
ATOM 4166 O O . LYS B 1 257 ? -4.918 19.644 -0.798 1.00 95.50 257 LYS B O 1
ATOM 4170 N N . MET C 1 1 ? -46.919 -6.097 -27.855 1.00 82.19 1 MET C N 1
ATOM 4171 C CA . MET C 1 1 ? -47.386 -7.350 -27.204 1.00 81.05 1 MET C CA 1
ATOM 4172 C C . MET C 1 1 ? -48.876 -7.243 -26.905 1.00 73.90 1 MET C C 1
ATOM 4173 O O . MET C 1 1 ? -49.290 -6.450 -26.076 1.00 67.48 1 MET C O 1
ATOM 4178 N N . LEU C 1 2 ? -49.674 -8.060 -27.579 1.00 72.03 2 LEU C N 1
ATOM 4179 C CA . LEU C 1 2 ? -51.116 -8.067 -27.373 1.00 68.27 2 LEU C CA 1
ATOM 4180 C C . LEU C 1 2 ? -51.578 -9.402 -26.798 1.00 66.31 2 LEU C C 1
ATOM 4181 O O . LEU C 1 2 ? -51.303 -10.469 -27.347 1.00 68.62 2 LEU C O 1
ATOM 4186 N N . SER C 1 3 ? -52.228 -9.327 -25.646 1.00 63.46 3 SER C N 1
ATOM 4187 C CA . SER C 1 3 ? -52.830 -10.484 -24.998 1.00 64.61 3 SER C CA 1
ATOM 4188 C C . SER C 1 3 ? -54.288 -10.147 -24.852 1.00 64.66 3 SER C C 1
ATOM 4189 O O . SER C 1 3 ? -54.639 -8.999 -24.608 1.00 61.12 3 SER C O 1
ATOM 4192 N N . ALA C 1 4 ? -55.132 -11.163 -24.951 1.00 66.19 4 ALA C N 1
ATOM 4193 C CA . ALA C 1 4 ? -56.559 -10.980 -24.752 1.00 66.76 4 ALA C CA 1
ATOM 4194 C C . ALA C 1 4 ? -57.113 -12.099 -23.867 1.00 65.54 4 ALA C C 1
ATOM 4195 O O . ALA C 1 4 ? -56.627 -13.227 -23.921 1.00 66.64 4 ALA C O 1
ATOM 4197 N N . PHE C 1 5 ? -58.138 -11.770 -23.079 1.00 64.65 5 PHE C N 1
ATOM 4198 C CA . PHE C 1 5 ? -58.790 -12.714 -22.158 1.00 65.66 5 PHE C CA 1
ATOM 4199 C C . PHE C 1 5 ? -60.308 -12.705 -22.288 1.00 67.68 5 PHE C C 1
ATOM 4200 O O . PHE C 1 5 ? -60.924 -11.646 -22.436 1.00 63.79 5 PHE C O 1
ATOM 4208 N N . GLN C 1 6 ? -60.902 -13.893 -22.221 1.00 70.56 6 GLN C N 1
ATOM 4209 C CA . GLN C 1 6 ? -62.356 -14.018 -22.213 1.00 74.53 6 GLN C CA 1
ATOM 4210 C C . GLN C 1 6 ? -62.819 -14.733 -20.971 1.00 72.79 6 GLN C C 1
ATOM 4211 O O . GLN C 1 6 ? -62.036 -15.333 -20.260 1.00 71.03 6 GLN C O 1
ATOM 4217 N N . LEU C 1 7 ? -64.113 -14.649 -20.722 1.00 75.77 7 LEU C N 1
ATOM 4218 C CA . LEU C 1 7 ? -64.701 -15.163 -19.502 1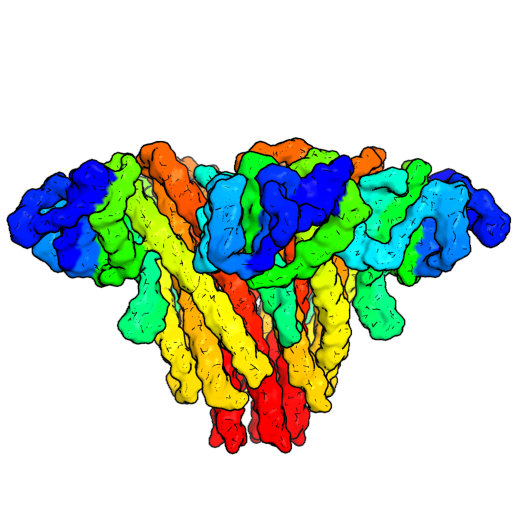.00 76.41 7 LEU C CA 1
ATOM 4219 C C . LEU C 1 7 ? -65.400 -16.520 -19.736 1.00 77.44 7 LEU C C 1
ATOM 4220 O O . LEU C 1 7 ? -66.148 -16.686 -20.696 1.00 79.32 7 LEU C O 1
ATOM 4225 N N . GLU C 1 8 ? -65.161 -17.468 -18.832 1.00 79.18 8 GLU C N 1
ATOM 4226 C CA . GLU C 1 8 ? -65.793 -18.799 -18.861 1.00 86.48 8 GLU C CA 1
ATOM 4227 C C . GLU C 1 8 ? -66.138 -19.281 -17.449 1.00 86.80 8 GLU C C 1
ATOM 4228 O O . GLU C 1 8 ? -65.286 -19.818 -16.753 1.00 86.91 8 GLU C O 1
ATOM 4234 N N . ASN C 1 9 ? -67.396 -19.098 -17.053 1.00 89.75 9 ASN C N 1
ATOM 4235 C CA . ASN C 1 9 ? -67.863 -19.328 -15.674 1.00 90.09 9 ASN C CA 1
ATOM 4236 C C . ASN C 1 9 ? -67.168 -18.416 -14.676 1.00 86.25 9 ASN C C 1
ATOM 4237 O O . ASN C 1 9 ? -66.633 -18.874 -13.660 1.00 84.44 9 ASN C O 1
ATOM 4242 N N . ASN C 1 10 ? -67.202 -17.124 -14.971 1.00 84.63 10 ASN C N 1
ATOM 4243 C CA . ASN C 1 10 ? -66.468 -16.128 -14.198 1.00 84.78 10 ASN C CA 1
ATOM 4244 C C . ASN C 1 10 ? -64.984 -16.528 -13.997 1.00 79.63 10 ASN C C 1
ATOM 4245 O O . ASN C 1 10 ? -64.453 -16.400 -12.899 1.00 78.93 10 ASN C O 1
ATOM 4250 N N . ARG C 1 11 ? -64.354 -17.087 -15.029 1.00 76.57 11 ARG C N 1
ATOM 4251 C CA . ARG C 1 11 ? -62.926 -17.451 -14.977 1.00 74.79 11 ARG C CA 1
ATOM 4252 C C . ARG C 1 11 ? -62.218 -16.886 -16.186 1.00 71.23 11 ARG C C 1
ATOM 4253 O O . ARG C 1 11 ? -62.540 -17.222 -17.317 1.00 73.05 11 ARG C O 1
ATOM 4261 N N . LEU C 1 12 ? -61.257 -16.012 -15.947 1.00 68.35 12 LEU C N 1
ATOM 4262 C CA . LEU C 1 12 ? -60.512 -15.403 -17.041 1.00 67.15 12 LEU C CA 1
ATOM 4263 C C . LEU C 1 12 ? -59.683 -16.461 -17.724 1.00 67.44 12 LEU C C 1
ATOM 4264 O O . LEU C 1 12 ? -58.834 -17.071 -17.086 1.00 67.91 12 LEU C O 1
ATOM 4269 N N . THR C 1 13 ? -59.935 -16.657 -19.015 1.00 68.47 13 THR C N 1
ATOM 4270 C CA . THR C 1 13 ? -59.182 -17.618 -19.809 1.00 71.45 13 THR C CA 1
ATOM 4271 C C . THR C 1 13 ? -58.509 -16.946 -21.000 1.00 72.80 13 THR C C 1
ATOM 4272 O O . THR C 1 13 ? -59.098 -16.123 -21.706 1.00 75.59 13 THR C O 1
ATOM 4276 N N . ARG C 1 14 ? -57.257 -17.315 -21.208 1.00 76.52 14 ARG C N 1
ATOM 4277 C CA . ARG C 1 14 ? -56.400 -16.630 -22.153 1.00 80.08 14 ARG C CA 1
ATOM 4278 C C . ARG C 1 14 ? -56.786 -16.962 -23.582 1.00 81.68 14 ARG C C 1
ATOM 4279 O O . ARG C 1 14 ? -56.713 -18.104 -23.992 1.00 82.53 14 ARG C O 1
ATOM 4287 N N . LEU C 1 15 ? -57.205 -15.952 -24.331 1.00 84.90 15 LEU C N 1
ATOM 4288 C CA . LEU C 1 15 ? -57.499 -16.104 -25.756 1.00 87.10 15 LEU C CA 1
ATOM 4289 C C . LEU C 1 15 ? -56.220 -16.189 -26.563 1.00 91.80 15 LEU C C 1
ATOM 4290 O O . LEU C 1 15 ? -55.277 -15.464 -26.284 1.00 91.92 15 LEU C O 1
ATOM 4295 N N . GLU C 1 16 ? -56.193 -17.077 -27.554 1.00 99.50 16 GLU C N 1
ATOM 4296 C CA . GLU C 1 16 ? -55.088 -17.135 -28.514 1.00 104.90 16 GLU C CA 1
ATOM 4297 C C . GLU C 1 16 ? -55.358 -16.062 -29.550 1.00 109.73 16 GLU C C 1
ATOM 4298 O O . GLU C 1 16 ? -56.432 -16.039 -30.133 1.00 112.45 16 GLU C O 1
ATOM 4304 N N . VAL C 1 17 ? -54.394 -15.171 -29.774 1.00 112.36 17 VAL C N 1
ATOM 4305 C CA . VAL C 1 17 ? -54.620 -13.989 -30.633 1.00 111.17 17 VAL C CA 1
ATOM 4306 C C . VAL C 1 17 ? -53.848 -14.000 -31.952 1.00 115.87 17 VAL C C 1
ATOM 4307 O O . VAL C 1 17 ? -54.352 -13.492 -32.953 1.00 119.09 17 VAL C O 1
ATOM 4311 N N . GLU C 1 18 ? -52.641 -14.563 -31.959 1.00 119.57 18 GLU C N 1
ATOM 4312 C CA . GLU C 1 18 ? -51.947 -14.867 -33.225 1.00 125.25 18 GLU C CA 1
ATOM 4313 C C . GLU C 1 18 ? -52.857 -15.664 -34.161 1.00 129.33 18 GLU C C 1
ATOM 4314 O O . GLU C 1 18 ? -52.923 -15.383 -35.361 1.00 127.53 18 GLU C O 1
ATOM 4320 N N . GLU C 1 19 ? -53.548 -16.653 -33.586 1.00 137.17 19 GLU C N 1
ATOM 4321 C CA . GLU C 1 19 ? -54.426 -17.573 -34.328 1.00 147.98 19 GLU C CA 1
ATOM 4322 C C . GLU C 1 19 ? -55.915 -17.219 -34.301 1.00 148.75 19 GLU C C 1
ATOM 4323 O O . GLU C 1 19 ? -56.536 -17.090 -35.363 1.00 158.69 19 GLU C O 1
ATOM 4329 N N . SER C 1 20 ? -56.492 -17.102 -33.101 1.00 143.30 20 SER C N 1
ATOM 4330 C CA . SER C 1 20 ? -57.951 -16.915 -32.954 1.00 140.30 20 SER C CA 1
ATOM 4331 C C . SER C 1 20 ? -58.277 -15.424 -33.053 1.00 132.20 20 SER C C 1
ATOM 4332 O O . SER C 1 20 ? -58.392 -14.717 -32.051 1.00 131.38 20 SER C O 1
ATOM 4335 N N . GLN C 1 21 ? -58.439 -14.978 -34.293 1.00 128.01 21 GLN C N 1
ATOM 4336 C CA . GLN C 1 21 ? -58.556 -13.561 -34.621 1.00 124.14 21 GLN C CA 1
ATOM 4337 C C . GLN C 1 21 ? -59.654 -12.829 -33.839 1.00 122.94 21 GLN C C 1
ATOM 4338 O O . GLN C 1 21 ? -59.393 -11.745 -33.320 1.00 122.80 21 GLN C O 1
ATOM 4344 N N . PRO C 1 22 ? -60.878 -13.403 -33.745 1.00 122.84 22 PRO C N 1
ATOM 4345 C CA . PRO C 1 22 ? -61.952 -12.630 -33.093 1.00 119.25 22 PRO C CA 1
ATOM 4346 C C . PRO C 1 22 ? -61.597 -12.114 -31.687 1.00 109.91 22 PRO C C 1
ATOM 4347 O O . PRO C 1 22 ? -61.498 -12.887 -30.729 1.00 107.85 22 PRO C O 1
ATOM 4351 N N . LEU C 1 23 ? -61.393 -10.801 -31.616 1.00 98.12 23 LEU C N 1
ATOM 4352 C CA . LEU C 1 23 ? -61.131 -10.093 -30.373 1.00 90.43 23 LEU C CA 1
ATOM 4353 C C . LEU C 1 23 ? -62.425 -9.715 -29.705 1.00 86.02 23 LEU C C 1
ATOM 4354 O O . LEU C 1 23 ? -62.450 -9.430 -28.517 1.00 87.86 23 LEU C O 1
ATOM 4359 N N . VAL C 1 24 ? -63.505 -9.709 -30.472 1.00 84.51 24 VAL C N 1
ATOM 4360 C CA . VAL C 1 24 ? -64.806 -9.258 -29.976 1.00 82.18 24 VAL C CA 1
ATOM 4361 C C . VAL C 1 24 ? -65.253 -10.075 -28.737 1.00 80.38 24 VAL C C 1
ATOM 4362 O O . VAL C 1 24 ? -66.001 -9.584 -27.896 1.00 80.54 24 VAL C O 1
ATOM 4366 N N . ASN C 1 25 ? -64.753 -11.296 -28.604 1.00 79.85 25 ASN C N 1
ATOM 4367 C CA . ASN C 1 25 ? -65.132 -12.166 -27.490 1.00 82.60 25 ASN C CA 1
ATOM 4368 C C . ASN C 1 25 ? -64.414 -11.898 -26.198 1.00 77.75 25 ASN C C 1
ATOM 4369 O O . ASN C 1 25 ? -64.692 -12.531 -25.188 1.00 75.64 25 ASN C O 1
ATOM 4374 N N . ALA C 1 26 ? -63.452 -10.987 -26.227 1.00 77.18 26 ALA C N 1
ATOM 4375 C CA . ALA C 1 26 ? -62.640 -10.710 -25.045 1.00 72.52 26 ALA C CA 1
ATOM 4376 C C . ALA C 1 26 ? -63.312 -9.701 -24.120 1.00 69.66 26 ALA C C 1
ATOM 4377 O O . ALA C 1 26 ? -63.985 -8.775 -24.573 1.00 70.62 26 ALA C O 1
ATOM 4379 N N . VAL C 1 27 ? -63.141 -9.918 -22.823 1.00 66.80 27 VAL C N 1
ATOM 4380 C CA . VAL C 1 27 ? -63.541 -8.948 -21.791 1.00 63.74 27 VAL C CA 1
ATOM 4381 C C . VAL C 1 27 ? -62.385 -8.016 -21.442 1.00 60.29 27 VAL C C 1
ATOM 4382 O O . VAL C 1 27 ? -62.591 -6.890 -20.986 1.00 58.14 27 VAL C O 1
ATOM 4386 N N . TRP C 1 28 ? -61.162 -8.501 -21.650 1.00 60.02 28 TRP C N 1
ATOM 4387 C CA . TRP C 1 28 ? -59.935 -7.776 -21.279 1.00 58.53 28 TRP C CA 1
ATOM 4388 C C . TRP C 1 28 ? -58.864 -7.860 -22.378 1.00 59.41 28 TRP C C 1
ATOM 4389 O O . TRP C 1 28 ? -58.435 -8.946 -22.770 1.00 59.69 28 TRP C O 1
ATOM 4400 N N . ILE C 1 29 ? -58.485 -6.696 -22.904 1.00 60.82 29 ILE C N 1
ATOM 4401 C CA . ILE C 1 29 ? -57.354 -6.587 -23.817 1.00 62.23 29 ILE C CA 1
ATOM 4402 C C . ILE C 1 29 ? -56.219 -5.867 -23.116 1.00 59.93 29 ILE C C 1
ATOM 4403 O O . ILE C 1 29 ? -56.392 -4.791 -22.573 1.00 56.92 29 ILE C O 1
ATOM 4408 N N . ASP C 1 30 ? -55.056 -6.507 -23.125 1.00 62.80 30 ASP C N 1
ATOM 4409 C CA . ASP C 1 30 ? -53.894 -6.062 -22.372 1.00 60.93 30 ASP C CA 1
ATOM 4410 C C . ASP C 1 30 ? -52.759 -5.790 -23.346 1.00 60.26 30 ASP C C 1
ATOM 4411 O O . ASP C 1 30 ? -52.230 -6.714 -23.933 1.00 62.88 30 ASP C O 1
ATOM 4416 N N . LEU C 1 31 ? -52.365 -4.532 -23.474 1.00 58.91 31 LEU C N 1
ATOM 4417 C CA . LEU C 1 31 ? -51.263 -4.160 -24.360 1.00 59.95 31 LEU C CA 1
ATOM 4418 C C . LEU C 1 31 ? -50.008 -3.718 -23.617 1.00 58.20 31 LEU C C 1
ATOM 4419 O O . LEU C 1 31 ? -50.062 -2.903 -22.705 1.00 53.99 31 LEU C O 1
ATOM 4424 N N . VAL C 1 32 ? -48.879 -4.297 -24.011 1.00 58.96 32 VAL C N 1
ATOM 4425 C CA . VAL C 1 32 ? -47.573 -3.970 -23.453 1.00 56.02 32 VAL C CA 1
ATOM 4426 C C . VAL C 1 32 ? -46.667 -3.479 -24.586 1.00 57.76 32 VAL C C 1
ATOM 4427 O O . VAL C 1 32 ? -46.264 -4.266 -25.430 1.00 57.76 32 VAL C O 1
ATOM 4431 N N . GLU C 1 33 ? -46.342 -2.187 -24.589 1.00 59.84 33 GLU C N 1
ATOM 4432 C CA . GLU C 1 33 ? -45.470 -1.579 -25.609 1.00 63.57 33 GLU C CA 1
ATOM 4433 C C . GLU C 1 33 ? -45.950 -1.965 -26.973 1.00 66.02 33 GLU C C 1
ATOM 4434 O O . GLU C 1 33 ? -45.202 -2.536 -27.765 1.00 72.28 33 GLU C O 1
ATOM 4440 N N . PRO C 1 34 ? -47.211 -1.680 -27.268 1.00 67.90 34 PRO C N 1
ATOM 4441 C CA . PRO C 1 34 ? -47.773 -2.213 -28.501 1.00 73.30 34 PRO C CA 1
ATOM 4442 C C . PRO C 1 34 ? -47.312 -1.441 -29.736 1.00 77.78 34 PRO C C 1
ATOM 4443 O O . PRO C 1 34 ? -47.293 -0.214 -29.704 1.00 81.07 34 PRO C O 1
ATOM 4447 N N . ASP C 1 35 ? -46.963 -2.157 -30.803 1.00 79.36 35 ASP C N 1
ATOM 4448 C CA . ASP C 1 35 ? -46.624 -1.512 -32.082 1.00 81.60 35 ASP C CA 1
ATOM 4449 C C . ASP C 1 35 ? -47.885 -1.053 -32.804 1.00 81.64 35 ASP C C 1
ATOM 4450 O O . ASP C 1 35 ? -48.990 -1.406 -32.393 1.00 80.99 35 ASP C O 1
ATOM 4455 N N . ASP C 1 36 ? -47.711 -0.299 -33.894 1.00 82.75 36 ASP C N 1
ATOM 4456 C CA . ASP C 1 36 ? -48.841 0.306 -34.612 1.00 82.85 36 ASP C CA 1
ATOM 4457 C C . ASP C 1 36 ? -49.746 -0.725 -35.271 1.00 81.26 36 ASP C C 1
ATOM 4458 O O . ASP C 1 36 ? -50.914 -0.449 -35.526 1.00 83.39 36 ASP C O 1
ATOM 4463 N N . ASP C 1 37 ? -49.206 -1.908 -35.537 1.00 81.03 37 ASP C N 1
ATOM 4464 C CA . ASP C 1 37 ? -50.004 -3.031 -36.037 1.00 83.96 37 ASP C CA 1
ATOM 4465 C C . ASP C 1 37 ? -51.027 -3.521 -35.005 1.00 82.28 37 ASP C C 1
ATOM 4466 O O . ASP C 1 37 ? -52.165 -3.861 -35.345 1.00 86.61 37 ASP C O 1
ATOM 4471 N N . GLU C 1 38 ? -50.616 -3.562 -33.745 1.00 77.87 38 GLU C N 1
ATOM 4472 C CA . GLU C 1 38 ? -51.493 -3.996 -32.657 1.00 74.45 38 GLU C CA 1
ATOM 4473 C C . GLU C 1 38 ? -52.517 -2.919 -32.305 1.00 73.72 38 GLU C C 1
ATOM 4474 O O . GLU C 1 38 ? -53.679 -3.218 -31.992 1.00 69.64 38 GLU C O 1
ATOM 4480 N N . ARG C 1 39 ? -52.073 -1.664 -32.332 1.00 74.84 39 ARG C N 1
ATOM 4481 C CA . ARG C 1 39 ? -52.945 -0.525 -32.016 1.00 76.89 39 ARG C CA 1
ATOM 4482 C C . ARG C 1 39 ? -54.073 -0.478 -33.029 1.00 80.10 39 ARG C C 1
ATOM 4483 O O . ARG C 1 39 ? -55.241 -0.430 -32.655 1.00 78.44 39 ARG C O 1
ATOM 4491 N N . LEU C 1 40 ? -53.694 -0.512 -34.306 1.00 85.61 40 LEU C N 1
ATOM 4492 C CA . LEU C 1 40 ? -54.637 -0.489 -35.432 1.00 90.22 40 LEU C CA 1
ATOM 4493 C C . LEU C 1 40 ? -55.607 -1.673 -35.408 1.00 89.34 40 LEU C C 1
ATOM 4494 O O . LEU C 1 40 ? -56.770 -1.559 -35.800 1.00 88.73 40 LEU C O 1
ATOM 4499 N N . ARG C 1 41 ? -55.119 -2.813 -34.954 1.00 89.44 41 ARG C N 1
ATOM 4500 C CA . ARG C 1 41 ? -55.961 -3.995 -34.832 1.00 89.98 41 ARG C CA 1
ATOM 4501 C C . ARG C 1 41 ? -57.083 -3.795 -33.818 1.00 85.89 41 ARG C C 1
ATOM 4502 O O . ARG C 1 41 ? -58.206 -4.245 -34.024 1.00 87.99 41 ARG C O 1
ATOM 4510 N N . VAL C 1 42 ? -56.765 -3.125 -32.720 1.00 81.68 42 VAL C N 1
ATOM 4511 C CA . VAL C 1 42 ? -57.754 -2.810 -31.689 1.00 79.68 42 VAL C CA 1
ATOM 4512 C C . VAL C 1 42 ? -58.712 -1.736 -32.197 1.00 78.03 42 VAL C C 1
ATOM 4513 O O . VAL C 1 42 ? -59.907 -1.779 -31.923 1.00 72.77 42 VAL C O 1
ATOM 4517 N N . GLN C 1 43 ? -58.152 -0.769 -32.919 1.00 80.22 43 GLN C N 1
ATOM 4518 C CA . GLN C 1 43 ? -58.909 0.333 -33.527 1.00 82.67 43 GLN C CA 1
ATOM 4519 C C . GLN C 1 43 ? -59.987 -0.166 -34.482 1.00 86.40 43 GLN C C 1
ATOM 4520 O O . GLN C 1 43 ? -61.103 0.340 -34.470 1.00 86.77 43 GLN C O 1
ATOM 4526 N N . SER C 1 44 ? -59.646 -1.147 -35.311 1.00 87.05 44 SER C N 1
ATOM 4527 C CA . SER C 1 44 ? -60.574 -1.617 -36.332 1.00 91.64 44 SER C CA 1
ATOM 4528 C C . SER C 1 44 ? -61.515 -2.723 -35.829 1.00 92.64 44 SER C C 1
ATOM 4529 O O . SER C 1 44 ? -62.707 -2.687 -36.112 1.00 97.40 44 SER C O 1
ATOM 4532 N N . GLU C 1 45 ? -60.994 -3.691 -35.082 1.00 90.12 45 GLU C N 1
ATOM 4533 C CA . GLU C 1 45 ? -61.823 -4.804 -34.595 1.00 90.10 45 GLU C CA 1
ATOM 4534 C C . GLU C 1 45 ? -62.748 -4.401 -33.447 1.00 84.39 45 GLU C C 1
ATOM 4535 O O . GLU C 1 45 ? -63.832 -4.938 -33.298 1.00 83.03 45 GLU C O 1
ATOM 4541 N N . LEU C 1 46 ? -62.296 -3.490 -32.606 1.00 80.62 46 LEU C N 1
ATOM 4542 C CA . LEU C 1 46 ? -63.173 -2.874 -31.617 1.00 77.42 46 LEU C CA 1
ATOM 4543 C C . LEU C 1 46 ? -63.219 -1.408 -31.973 1.00 78.48 46 LEU C C 1
ATOM 4544 O O . LEU C 1 46 ? -62.621 -0.996 -32.962 1.00 79.06 46 LEU C O 1
ATOM 4549 N N . GLY C 1 47 ? -63.896 -0.594 -31.187 1.00 78.93 47 GLY C N 1
ATOM 4550 C CA . GLY C 1 47 ? -63.989 0.823 -31.548 1.00 80.45 47 GLY C CA 1
ATOM 4551 C C . GLY C 1 47 ? -62.806 1.667 -31.094 1.00 78.30 47 GLY C C 1
ATOM 4552 O O . GLY C 1 47 ? -62.827 2.887 -31.253 1.00 82.43 47 GLY C O 1
ATOM 4553 N N . GLN C 1 48 ? -61.755 1.024 -30.591 1.00 74.26 48 GLN C N 1
ATOM 4554 C CA . GLN C 1 48 ? -60.955 1.618 -29.520 1.00 73.17 48 GLN C CA 1
ATOM 4555 C C . GLN C 1 48 ? -59.657 2.339 -29.881 1.00 73.50 48 GLN C C 1
ATOM 4556 O O . GLN C 1 48 ? -58.659 1.727 -30.246 1.00 71.61 48 GLN C O 1
ATOM 4562 N N . SER C 1 49 ? -59.690 3.660 -29.758 1.00 74.47 49 SER C N 1
ATOM 4563 C CA . SER C 1 49 ? -58.465 4.440 -29.701 1.00 74.84 49 SER C CA 1
ATOM 4564 C C . SER C 1 49 ? -57.791 4.182 -28.372 1.00 70.81 49 SER C C 1
ATOM 4565 O O . SER C 1 49 ? -58.447 3.934 -27.365 1.00 70.80 49 SER C O 1
ATOM 4568 N N . LEU C 1 50 ? -56.474 4.267 -28.366 1.00 68.34 50 LEU C N 1
ATOM 4569 C CA . LEU C 1 50 ? -55.721 4.093 -27.138 1.00 66.66 50 LEU C CA 1
ATOM 4570 C C . LEU C 1 50 ? -54.892 5.316 -26.866 1.00 64.83 50 LEU C C 1
ATOM 4571 O O . LEU C 1 50 ? -54.548 6.055 -27.781 1.00 70.87 50 LEU C O 1
ATOM 4576 N N . ALA C 1 51 ? -54.558 5.526 -25.606 1.00 60.34 51 ALA C N 1
ATOM 4577 C CA . ALA C 1 51 ? -53.787 6.694 -25.239 1.00 60.25 51 ALA C CA 1
ATOM 4578 C C . ALA C 1 51 ? -52.374 6.636 -25.841 1.00 60.29 51 ALA C C 1
ATOM 4579 O O . ALA C 1 51 ? -51.783 5.583 -25.937 1.00 54.99 51 ALA C O 1
ATOM 4581 N N . THR C 1 52 ? -51.838 7.775 -26.266 1.00 65.06 52 THR C N 1
ATOM 4582 C CA . THR C 1 52 ? -50.469 7.803 -26.786 1.00 67.16 52 THR C CA 1
ATOM 4583 C C . THR C 1 52 ? -49.443 7.868 -25.659 1.00 66.63 52 THR C C 1
ATOM 4584 O O . THR C 1 52 ? -49.774 8.158 -24.512 1.00 63.68 52 THR C O 1
ATOM 4588 N N . ARG C 1 53 ? -48.196 7.560 -26.000 1.00 70.26 53 ARG C N 1
ATOM 4589 C CA . ARG C 1 53 ? -47.094 7.471 -25.024 1.00 69.79 53 ARG C CA 1
ATOM 4590 C C . ARG C 1 53 ? -46.937 8.744 -24.187 1.00 62.33 53 ARG C C 1
ATOM 4591 O O . ARG C 1 53 ? -46.792 8.666 -22.967 1.00 57.21 53 ARG C O 1
ATOM 4599 N N . PRO C 1 54 ? -46.975 9.924 -24.833 1.00 61.39 54 PRO C N 1
ATOM 4600 C CA . PRO C 1 54 ? -46.846 11.160 -24.052 1.00 59.79 54 PRO C CA 1
ATOM 4601 C C . PRO C 1 54 ? -48.055 11.515 -23.196 1.00 58.48 54 PRO C C 1
ATOM 4602 O O . PRO C 1 54 ? -47.923 12.341 -22.295 1.00 62.70 54 PRO C O 1
ATOM 4606 N N . GLU C 1 55 ? -49.218 10.945 -23.494 1.00 57.16 55 GLU C N 1
ATOM 4607 C CA . GLU C 1 55 ? -50.414 11.175 -22.685 1.00 56.93 55 GLU C CA 1
ATOM 4608 C C . GLU C 1 55 ? -50.349 10.408 -21.363 1.00 53.51 55 GLU C C 1
ATOM 4609 O O . GLU C 1 55 ? -51.102 10.700 -20.447 1.00 54.84 55 GLU C O 1
ATOM 4615 N N . LEU C 1 56 ? -49.483 9.406 -21.275 1.00 50.32 56 LEU C N 1
ATOM 4616 C CA . LEU C 1 56 ? -49.292 8.670 -20.021 1.00 49.87 56 LEU C CA 1
ATOM 4617 C C . LEU C 1 56 ? -48.329 9.351 -19.069 1.00 50.48 56 LEU C C 1
ATOM 4618 O O . LEU C 1 56 ? -48.134 8.913 -17.941 1.00 48.43 56 LEU C O 1
ATOM 4623 N N . GLU C 1 57 ? -47.695 10.408 -19.547 1.00 55.94 57 GLU C N 1
ATOM 4624 C CA . GLU C 1 57 ? -46.792 11.187 -18.734 1.00 58.47 57 GLU C CA 1
ATOM 4625 C C . GLU C 1 57 ? -47.583 12.223 -17.945 1.00 54.83 57 GLU C C 1
ATOM 4626 O O . GLU C 1 57 ? -47.109 12.743 -16.935 1.00 52.09 57 GLU C O 1
ATOM 4632 N N . ASP C 1 58 ? -48.756 12.578 -18.457 1.00 54.54 58 ASP C N 1
ATOM 4633 C CA . ASP C 1 58 ? -49.544 13.672 -17.897 1.00 54.52 58 ASP C CA 1
ATOM 4634 C C . ASP C 1 58 ? -50.083 13.275 -16.515 1.00 52.03 58 ASP C C 1
ATOM 4635 O O . ASP C 1 58 ? -50.640 12.185 -16.351 1.00 50.18 58 ASP C O 1
ATOM 4640 N N . ILE C 1 59 ? -49.838 14.140 -15.522 1.00 48.04 59 ILE C N 1
ATOM 4641 C CA . ILE C 1 59 ? -50.141 13.843 -14.102 1.00 43.94 59 ILE C CA 1
ATOM 4642 C C . ILE C 1 59 ? -51.362 14.573 -13.545 1.00 44.59 59 ILE C C 1
ATOM 4643 O O . ILE C 1 59 ? -51.915 14.193 -12.536 1.00 48.29 59 ILE C O 1
ATOM 4648 N N . GLU C 1 60 ? -51.703 15.683 -14.180 1.00 46.34 60 GLU C N 1
ATOM 4649 C CA . GLU C 1 60 ? -52.969 16.420 -14.008 1.00 45.36 60 GLU C CA 1
ATOM 4650 C C . GLU C 1 60 ? -54.205 15.511 -13.949 1.00 44.21 60 GLU C C 1
ATOM 4651 O O . GLU C 1 60 ? -54.438 14.705 -14.837 1.00 42.62 60 GLU C O 1
ATOM 4657 N N . ALA C 1 61 ? -55.017 15.681 -12.916 1.00 45.45 61 ALA C N 1
ATOM 4658 C CA . ALA C 1 61 ? -56.261 14.903 -12.755 1.00 45.79 61 ALA C CA 1
ATOM 4659 C C . ALA C 1 61 ? -57.064 14.772 -14.037 1.00 46.32 61 ALA C C 1
ATOM 4660 O O . ALA C 1 61 ? -57.530 13.687 -14.384 1.00 49.62 61 ALA C O 1
ATOM 4662 N N . SER C 1 62 ? -57.245 15.883 -14.735 1.00 46.74 62 SER C N 1
ATOM 4663 C CA . SER C 1 62 ? -58.091 15.906 -15.933 1.00 48.03 62 SER C CA 1
ATOM 4664 C C . SER C 1 62 ? -57.496 15.121 -17.092 1.00 49.18 62 SER C C 1
ATOM 4665 O O . SER C 1 62 ? -58.155 14.883 -18.096 1.00 54.04 62 SER C O 1
ATOM 4668 N N . ALA C 1 63 ? -56.243 14.725 -16.956 1.00 48.20 63 ALA C N 1
ATOM 4669 C CA . ALA C 1 63 ? -55.584 13.949 -17.989 1.00 47.59 63 ALA C CA 1
ATOM 4670 C C . ALA C 1 63 ? -55.517 12.504 -17.630 1.00 43.94 63 ALA C C 1
ATOM 4671 O O . ALA C 1 63 ? -55.102 11.713 -18.442 1.00 42.78 63 ALA C O 1
ATOM 4673 N N . ARG C 1 64 ? -55.887 12.184 -16.394 1.00 42.39 64 ARG C N 1
ATOM 4674 C CA . ARG C 1 64 ? -55.814 10.827 -15.849 1.00 41.22 64 ARG C CA 1
ATOM 4675 C C . ARG C 1 64 ? -57.174 10.194 -15.506 1.00 41.64 64 ARG C C 1
ATOM 4676 O O . ARG C 1 64 ? -57.322 8.986 -15.560 1.00 41.29 64 ARG C O 1
ATOM 4684 N N . PHE C 1 65 ? -58.134 11.001 -15.064 1.00 41.38 65 PHE C N 1
ATOM 4685 C CA . PHE C 1 65 ? -59.414 10.497 -14.628 1.00 40.66 65 PHE C CA 1
ATOM 4686 C C . PHE C 1 65 ? -60.494 11.274 -15.365 1.00 43.63 65 PHE C C 1
ATOM 4687 O O . PHE C 1 65 ? -60.840 12.401 -14.987 1.00 45.63 65 PHE C O 1
ATOM 4695 N N . PHE C 1 66 ? -61.018 10.664 -16.424 1.00 45.09 66 PHE C N 1
ATOM 4696 C CA . PHE C 1 66 ? -61.936 11.349 -17.308 1.00 48.95 66 PHE C CA 1
ATOM 4697 C C . PHE C 1 66 ? -62.798 10.390 -18.140 1.00 51.36 66 PHE C C 1
ATOM 4698 O O . PHE C 1 66 ? -62.451 9.226 -18.309 1.00 52.77 66 PHE C O 1
ATOM 4706 N N . GLU C 1 67 ? -63.929 10.901 -18.628 1.00 55.03 67 GLU C N 1
ATOM 4707 C CA . GLU C 1 67 ? -64.876 10.160 -19.466 1.00 58.51 67 GLU C CA 1
ATOM 4708 C C . GLU C 1 67 ? -65.035 10.852 -20.794 1.00 60.56 67 GLU C C 1
ATOM 4709 O O . GLU C 1 67 ? -65.091 12.072 -20.851 1.00 67.06 67 GLU C O 1
ATOM 4715 N N . ASP C 1 68 ? -65.118 10.097 -21.876 1.00 61.24 68 ASP C N 1
ATOM 4716 C CA . ASP C 1 68 ? -65.322 10.713 -23.192 1.00 63.40 68 ASP C CA 1
ATOM 4717 C C . ASP C 1 68 ? -65.897 9.706 -24.176 1.00 65.54 68 ASP C C 1
ATOM 4718 O O . ASP C 1 68 ? -66.250 8.600 -23.780 1.00 64.21 68 ASP C O 1
ATOM 4723 N N . ASP C 1 69 ? -65.994 10.076 -25.450 1.00 69.42 69 ASP C N 1
ATOM 4724 C CA . ASP C 1 69 ? -66.542 9.151 -26.454 1.00 73.47 69 ASP C CA 1
ATOM 4725 C C . ASP C 1 69 ? -65.807 7.796 -26.514 1.00 70.33 69 ASP C C 1
ATOM 4726 O O . ASP C 1 69 ? -66.396 6.781 -26.884 1.00 69.52 69 ASP C O 1
ATOM 4731 N N . ASP C 1 70 ? -64.535 7.782 -26.129 1.00 67.71 70 ASP C N 1
ATOM 4732 C CA . ASP C 1 70 ? -63.753 6.540 -26.097 1.00 66.04 70 ASP C CA 1
ATOM 4733 C C . ASP C 1 70 ? -63.919 5.729 -24.816 1.00 61.16 70 ASP C C 1
ATOM 4734 O O . ASP C 1 70 ? -63.321 4.672 -24.679 1.00 57.21 70 ASP C O 1
ATOM 4739 N N . GLY C 1 71 ? -64.738 6.211 -23.886 1.00 60.38 71 GLY C N 1
ATOM 4740 C CA . GLY C 1 71 ? -65.099 5.432 -22.704 1.00 57.90 71 GLY C CA 1
ATOM 4741 C C . GLY C 1 71 ? -64.625 6.039 -21.401 1.00 55.24 71 GLY C C 1
ATOM 4742 O O . GLY C 1 71 ? -64.494 7.257 -21.286 1.00 56.76 71 GLY C O 1
ATOM 4743 N N . LEU C 1 72 ? -64.417 5.175 -20.411 1.00 51.78 72 LEU C N 1
ATOM 4744 C CA . LEU C 1 72 ? -64.017 5.586 -19.082 1.00 50.24 72 LEU C CA 1
ATOM 4745 C C . LEU C 1 72 ? -62.539 5.322 -18.872 1.00 49.31 72 LEU C C 1
ATOM 4746 O O . LEU C 1 72 ? -62.088 4.181 -18.936 1.00 50.40 72 LEU C O 1
ATOM 4751 N N . HIS C 1 73 ? -61.799 6.379 -18.563 1.00 47.72 73 HIS C N 1
ATOM 4752 C CA . HIS C 1 73 ? -60.355 6.320 -18.495 1.00 45.28 73 HIS C CA 1
ATOM 4753 C C . HIS C 1 73 ? -59.825 6.511 -17.086 1.00 42.88 73 HIS C C 1
ATOM 4754 O O . HIS C 1 73 ? -60.127 7.500 -16.422 1.00 43.47 73 HIS C O 1
ATOM 4761 N N . ILE C 1 74 ? -58.990 5.598 -16.647 1.00 40.93 74 ILE C N 1
ATOM 4762 C CA . ILE C 1 74 ? -58.276 5.759 -15.393 1.00 42.16 74 ILE C CA 1
ATOM 4763 C C . ILE C 1 74 ? -56.793 5.496 -15.612 1.00 42.26 74 ILE C C 1
ATOM 4764 O O . ILE C 1 74 ? -56.404 4.376 -15.926 1.00 44.31 74 ILE C O 1
ATOM 4769 N N . HIS C 1 75 ? -55.961 6.516 -15.441 1.00 42.08 75 HIS C N 1
ATOM 4770 C CA . HIS C 1 75 ? -54.509 6.333 -15.521 1.00 40.52 75 HIS C CA 1
ATOM 4771 C C . HIS C 1 75 ? -53.947 6.255 -14.105 1.00 40.13 75 HIS C C 1
ATOM 4772 O O . HIS C 1 75 ? -54.277 7.089 -13.254 1.00 40.89 75 HIS C O 1
ATOM 4779 N N . SER C 1 76 ? -53.106 5.256 -13.860 1.00 38.54 76 SER C N 1
ATOM 4780 C CA . SER C 1 76 ? -52.674 4.980 -12.521 1.00 39.50 76 SER C CA 1
ATOM 4781 C C . SER C 1 76 ? -51.251 4.462 -12.452 1.00 38.82 76 SER C C 1
ATOM 4782 O O . SER C 1 76 ? -50.866 3.578 -13.215 1.00 36.74 76 SER C O 1
ATOM 4785 N N . PHE C 1 77 ? -50.482 5.003 -11.503 1.00 38.64 77 PHE C N 1
ATOM 4786 C CA . PHE C 1 77 ? -49.122 4.533 -11.236 1.00 37.71 77 PHE C CA 1
ATOM 4787 C C . PHE C 1 77 ? -49.142 3.117 -10.701 1.00 39.46 77 PHE C C 1
ATOM 4788 O O . PHE C 1 77 ? -49.918 2.794 -9.802 1.00 43.63 77 PHE C O 1
ATOM 4796 N N . PHE C 1 78 ? -48.287 2.282 -11.280 1.00 38.70 78 PHE C N 1
ATOM 4797 C CA . PHE C 1 78 ? -48.006 0.961 -10.770 1.00 36.69 78 PHE C CA 1
ATOM 4798 C C . PHE C 1 78 ? -46.546 0.892 -10.395 1.00 35.30 78 PHE C C 1
ATOM 4799 O O . PHE C 1 78 ? -45.705 1.411 -11.104 1.00 34.41 78 PHE C O 1
ATOM 4807 N N . PHE C 1 79 ? -46.247 0.176 -9.321 1.00 35.72 79 PHE C N 1
ATOM 4808 C CA . PHE C 1 79 ? -44.898 0.127 -8.751 1.00 36.39 79 PHE C CA 1
ATOM 4809 C C . PHE C 1 79 ? -44.045 -1.002 -9.336 1.00 39.77 79 PHE C C 1
ATOM 4810 O O . PHE C 1 79 ? -44.534 -2.121 -9.563 1.00 41.51 79 PHE C O 1
ATOM 4818 N N . PHE C 1 80 ? -42.773 -0.709 -9.602 1.00 39.62 80 PHE C N 1
ATOM 4819 C CA . PHE C 1 80 ? -41.864 -1.738 -10.114 1.00 40.90 80 PHE C CA 1
ATOM 4820 C C . PHE C 1 80 ? -40.397 -1.434 -9.792 1.00 41.69 80 PHE C C 1
ATOM 4821 O O . PHE C 1 80 ? -40.066 -0.353 -9.342 1.00 39.14 80 PHE C O 1
ATOM 4829 N N . GLU C 1 81 ? -39.549 -2.431 -10.018 1.00 44.89 81 GLU C N 1
ATOM 4830 C CA . GLU C 1 81 ? -38.124 -2.316 -9.830 1.00 45.44 81 GLU C CA 1
ATOM 4831 C C . GLU C 1 81 ? -37.482 -2.596 -11.182 1.00 44.40 81 GLU C C 1
ATOM 4832 O O . GLU C 1 81 ? -37.746 -3.613 -11.806 1.00 45.77 81 GLU C O 1
ATOM 4838 N N . ASP C 1 82 ? -36.627 -1.693 -11.625 1.00 43.35 82 ASP C N 1
ATOM 4839 C CA . ASP C 1 82 ? -35.969 -1.832 -12.922 1.00 45.67 82 ASP C CA 1
ATOM 4840 C C . ASP C 1 82 ? -34.814 -2.833 -12.857 1.00 45.92 82 ASP C C 1
ATOM 4841 O O . ASP C 1 82 ? -34.579 -3.477 -11.832 1.00 43.94 82 ASP C O 1
ATOM 4846 N N . ALA C 1 83 ? -34.086 -2.954 -13.949 1.00 48.09 83 ALA C N 1
ATOM 4847 C CA . ALA C 1 83 ? -33.092 -4.002 -14.051 1.00 53.73 83 ALA C CA 1
ATOM 4848 C C . ALA C 1 83 ? -31.993 -3.935 -12.973 1.00 56.72 83 ALA C C 1
ATOM 4849 O O . ALA C 1 83 ? -31.461 -4.999 -12.571 1.00 57.49 83 ALA C O 1
ATOM 4851 N N . GLU C 1 84 ? -31.652 -2.706 -12.538 1.00 52.51 84 GLU C N 1
ATOM 4852 C CA . GLU C 1 84 ? -30.610 -2.486 -11.522 1.00 50.54 84 GLU C CA 1
ATOM 4853 C C . GLU C 1 84 ? -31.176 -2.295 -10.127 1.00 51.25 84 GLU C C 1
ATOM 4854 O O . GLU C 1 84 ? -30.575 -1.656 -9.269 1.00 47.99 84 GLU C O 1
ATOM 4860 N N . ASP C 1 85 ? -32.360 -2.855 -9.908 1.00 53.85 85 ASP C N 1
ATOM 4861 C CA . ASP C 1 85 ? -33.039 -2.832 -8.609 1.00 56.12 85 ASP C CA 1
ATOM 4862 C C . ASP C 1 85 ? -33.357 -1.465 -8.064 1.00 51.26 85 ASP C C 1
ATOM 4863 O O . ASP C 1 85 ? -33.354 -1.241 -6.864 1.00 52.45 85 ASP C O 1
ATOM 4868 N N . HIS C 1 86 ? -33.690 -0.559 -8.965 1.00 50.64 86 HIS C N 1
ATOM 4869 C CA . HIS C 1 86 ? -34.098 0.777 -8.599 1.00 51.59 86 HIS C CA 1
ATOM 4870 C C . HIS C 1 86 ? -35.595 0.962 -8.723 1.00 46.75 86 HIS C C 1
ATOM 4871 O O . HIS C 1 86 ? -36.188 0.679 -9.752 1.00 47.96 86 HIS C O 1
ATOM 4878 N N . ALA C 1 87 ? -36.215 1.425 -7.653 1.00 42.96 87 ALA C N 1
ATOM 4879 C CA . ALA C 1 87 ? -37.659 1.537 -7.617 1.00 40.92 87 ALA C CA 1
ATOM 4880 C C . ALA C 1 87 ? -38.187 2.541 -8.625 1.00 38.77 87 ALA C C 1
ATOM 4881 O O . ALA C 1 87 ? -37.572 3.539 -8.891 1.00 35.63 87 ALA C O 1
ATOM 4883 N N . GLY C 1 88 ? -39.368 2.269 -9.153 1.00 39.32 88 GLY C N 1
ATOM 4884 C CA . GLY C 1 88 ? -40.023 3.183 -10.074 1.00 40.13 88 GLY C CA 1
ATOM 4885 C C . GLY C 1 88 ? -41.522 3.044 -10.115 1.00 40.60 88 GLY C C 1
ATOM 4886 O O . GLY C 1 88 ? -42.105 2.056 -9.638 1.00 44.40 88 GLY C O 1
ATOM 4887 N N . ASN C 1 89 ? -42.153 4.045 -10.697 1.00 41.17 89 ASN C N 1
ATOM 4888 C CA . ASN C 1 89 ? -43.580 4.000 -10.971 1.00 42.39 89 ASN C CA 1
ATOM 4889 C C . ASN C 1 89 ? -43.839 4.013 -12.464 1.00 40.07 89 ASN C C 1
ATOM 4890 O O . ASN C 1 89 ? -43.300 4.834 -13.173 1.00 43.71 89 ASN C O 1
ATOM 4895 N N . SER C 1 90 ? -44.703 3.133 -12.946 1.00 38.56 90 SER C N 1
ATOM 4896 C CA . SER C 1 90 ? -45.083 3.142 -14.364 1.00 37.77 90 SER C CA 1
ATOM 4897 C C . SER C 1 90 ? -46.572 3.351 -14.498 1.00 35.97 90 SER C C 1
ATOM 4898 O O . SER C 1 90 ? -47.340 2.613 -13.924 1.00 34.77 90 SER C O 1
ATOM 4901 N N . THR C 1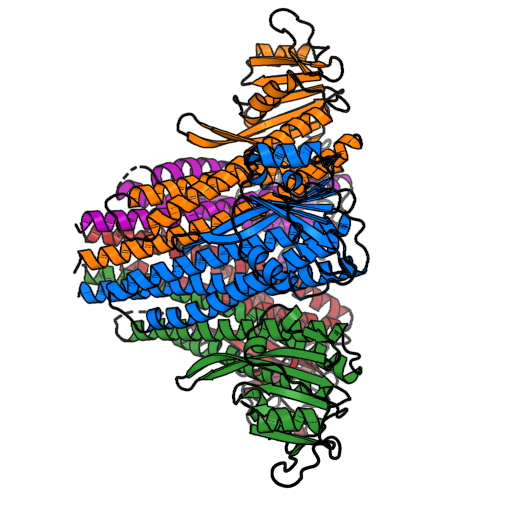 91 ? -46.958 4.363 -15.269 1.00 37.59 91 THR C N 1
ATOM 4902 C CA . THR C 1 91 ? -48.364 4.708 -15.501 1.00 38.29 91 THR C CA 1
ATOM 4903 C C . THR C 1 91 ? -49.025 3.723 -16.475 1.00 39.38 91 THR C C 1
ATOM 4904 O O . THR C 1 91 ? -48.455 3.361 -17.496 1.00 41.19 91 THR C O 1
ATOM 4908 N N . VAL C 1 92 ? -50.218 3.274 -16.108 1.00 37.82 92 VAL C N 1
ATOM 4909 C CA . VAL C 1 92 ? -50.968 2.310 -16.879 1.00 37.20 92 VAL C CA 1
ATOM 4910 C C . VAL C 1 92 ? -52.287 2.953 -17.183 1.00 37.63 92 VAL C C 1
ATOM 4911 O O . VAL C 1 92 ? -52.965 3.431 -16.285 1.00 37.67 92 VAL C O 1
ATOM 4915 N N . ALA C 1 93 ? -52.664 2.945 -18.445 1.00 39.42 93 ALA C N 1
ATOM 4916 C CA . ALA C 1 93 ? -53.932 3.513 -18.845 1.00 40.96 93 ALA C CA 1
ATOM 4917 C C . ALA C 1 93 ? -55.021 2.451 -18.871 1.00 42.94 93 ALA C C 1
ATOM 4918 O O . ALA C 1 93 ? -54.985 1.539 -19.703 1.00 42.75 93 ALA C O 1
ATOM 4920 N N . PHE C 1 94 ? -55.964 2.560 -17.932 1.00 43.73 94 PHE C N 1
ATOM 4921 C CA . PHE C 1 94 ? -57.133 1.694 -17.902 1.00 47.48 94 PHE C CA 1
ATOM 4922 C C . PHE C 1 94 ? -58.245 2.384 -18.675 1.00 50.87 94 PHE C C 1
ATOM 4923 O O . PHE C 1 94 ? -58.479 3.560 -18.472 1.00 54.55 94 PHE C O 1
ATOM 4931 N N . THR C 1 95 ? -58.943 1.642 -19.522 1.00 52.53 95 THR C N 1
ATOM 4932 C CA . THR C 1 95 ? -60.070 2.173 -20.273 1.00 54.63 95 THR C CA 1
ATOM 4933 C C . THR C 1 95 ? -61.210 1.145 -20.310 1.00 57.01 95 THR C C 1
ATOM 4934 O O . THR C 1 95 ? -61.000 -0.019 -20.661 1.00 62.22 95 THR C O 1
ATOM 4938 N N . ILE C 1 96 ? -62.404 1.566 -19.932 1.00 55.22 96 ILE C N 1
ATOM 4939 C CA . ILE C 1 96 ? -63.543 0.672 -19.915 1.00 55.21 96 ILE C CA 1
ATOM 4940 C C . ILE C 1 96 ? -64.580 1.190 -20.883 1.00 58.93 96 ILE C C 1
ATOM 4941 O O . ILE C 1 96 ? -64.989 2.349 -20.820 1.00 59.02 96 ILE C O 1
ATOM 4946 N N . ARG C 1 97 ? -65.010 0.316 -21.781 1.00 64.14 97 ARG C N 1
ATOM 4947 C CA . ARG C 1 97 ? -66.009 0.687 -22.768 1.00 68.47 97 ARG C CA 1
ATOM 4948 C C . ARG C 1 97 ? -66.794 -0.501 -23.306 1.00 72.24 97 ARG C C 1
ATOM 4949 O O . ARG C 1 97 ? -66.216 -1.507 -23.734 1.00 72.03 97 ARG C O 1
ATOM 4957 N N . ASP C 1 98 ? -68.115 -0.346 -23.316 1.00 77.33 98 ASP C N 1
ATOM 4958 C CA . ASP C 1 98 ? -69.028 -1.419 -23.691 1.00 84.50 98 ASP C CA 1
ATOM 4959 C C . ASP C 1 98 ? -68.637 -2.720 -22.989 1.00 79.82 98 ASP C C 1
ATOM 4960 O O . ASP C 1 98 ? -68.414 -3.730 -23.640 1.00 76.44 98 ASP C O 1
ATOM 4965 N N . GLY C 1 99 ? -68.523 -2.668 -21.658 1.00 76.21 99 GLY C N 1
ATOM 4966 C CA . GLY C 1 99 ? -68.270 -3.863 -20.829 1.00 70.65 99 GLY C CA 1
ATOM 4967 C C . GLY C 1 99 ? -66.911 -4.544 -20.983 1.00 66.24 99 GLY C C 1
ATOM 4968 O O . GLY C 1 99 ? -66.690 -5.604 -20.400 1.00 63.26 99 GLY C O 1
ATOM 4969 N N . ARG C 1 100 ? -66.006 -3.917 -21.744 1.00 62.47 100 ARG C N 1
ATOM 4970 C CA . ARG C 1 100 ? -64.644 -4.411 -21.978 1.00 59.44 100 ARG C CA 1
ATOM 4971 C C . ARG C 1 100 ? -63.564 -3.515 -21.375 1.00 56.88 100 ARG C C 1
ATOM 4972 O O . ARG C 1 100 ? -63.594 -2.295 -21.520 1.00 55.11 100 ARG C O 1
ATOM 4980 N N . LEU C 1 101 ? -62.584 -4.144 -20.739 1.00 54.69 101 LEU C N 1
ATOM 4981 C CA . LEU C 1 101 ? -61.466 -3.426 -20.145 1.00 51.84 101 LEU C CA 1
ATOM 4982 C C . LEU C 1 101 ? -60.250 -3.444 -21.052 1.00 50.56 101 LEU C C 1
ATOM 4983 O O . LEU C 1 101 ? -59.847 -4.480 -21.543 1.00 50.99 101 LEU C O 1
ATOM 4988 N N . PHE C 1 102 ? -59.644 -2.283 -21.234 1.00 50.56 102 PHE C N 1
ATOM 4989 C CA . PHE C 1 102 ? -58.375 -2.156 -21.949 1.00 50.96 102 PHE C CA 1
ATOM 4990 C C . PHE C 1 102 ? -57.282 -1.649 -21.003 1.00 49.64 102 PHE C C 1
ATOM 4991 O O . PHE C 1 102 ? -57.448 -0.616 -20.358 1.00 48.12 102 PHE C O 1
ATOM 4999 N N . THR C 1 103 ? -56.180 -2.381 -20.917 1.00 47.49 103 THR C N 1
ATOM 5000 C CA . THR C 1 103 ? -55.042 -1.913 -20.183 1.00 46.07 103 THR C CA 1
ATOM 5001 C C . THR C 1 103 ? -53.923 -1.695 -21.165 1.00 48.25 103 THR C C 1
ATOM 5002 O O . THR C 1 103 ? -53.519 -2.616 -21.862 1.00 51.55 103 THR C O 1
ATOM 5006 N N . LEU C 1 104 ? -53.393 -0.476 -21.167 1.00 49.28 104 LEU C N 1
ATOM 5007 C CA . LEU C 1 104 ? -52.242 -0.108 -21.984 1.00 49.26 104 LEU C CA 1
ATOM 5008 C C . LEU C 1 104 ? -51.071 0.268 -21.095 1.00 47.15 104 LEU C C 1
ATOM 5009 O O . LEU C 1 104 ? -51.172 1.154 -20.264 1.00 43.91 104 LEU C O 1
ATOM 5014 N N . ARG C 1 105 ? -49.961 -0.439 -21.258 1.00 48.65 105 ARG C N 1
ATOM 5015 C CA . ARG C 1 105 ? -48.783 -0.213 -20.425 1.00 47.64 105 ARG C CA 1
ATOM 5016 C C . ARG C 1 105 ? -47.442 -0.227 -21.162 1.00 49.63 105 ARG C C 1
ATOM 5017 O O . ARG C 1 105 ? -47.303 -0.784 -22.250 1.00 48.24 105 ARG C O 1
ATOM 5025 N N . GLU C 1 106 ? -46.457 0.383 -20.508 1.00 53.60 106 GLU C N 1
ATOM 5026 C CA . GLU C 1 106 ? -45.133 0.609 -21.064 1.00 58.21 106 GLU C CA 1
ATOM 5027 C C . GLU C 1 106 ? -44.200 -0.559 -20.789 1.00 57.32 106 GLU C C 1
ATOM 5028 O O . GLU C 1 106 ? -43.126 -0.625 -21.366 1.00 61.59 106 GLU C O 1
ATOM 5034 N N . ARG C 1 107 ? -44.595 -1.494 -19.930 1.00 54.89 107 ARG C N 1
ATOM 5035 C CA . ARG C 1 107 ? -43.683 -2.541 -19.499 1.00 53.14 107 ARG C CA 1
ATOM 5036 C C . ARG C 1 107 ? -44.393 -3.626 -18.717 1.00 51.65 107 ARG C C 1
ATOM 5037 O O . ARG C 1 107 ? -45.517 -3.437 -18.277 1.00 51.11 107 ARG C O 1
ATOM 5045 N N . GLU C 1 108 ? -43.703 -4.750 -18.518 1.00 50.74 108 GLU C N 1
ATOM 5046 C CA . GLU C 1 108 ? -44.191 -5.816 -17.658 1.00 48.64 108 GLU C CA 1
ATOM 5047 C C . GLU C 1 108 ? -44.256 -5.299 -16.238 1.00 44.37 108 GLU C C 1
ATOM 5048 O O . GLU C 1 108 ? -43.466 -4.421 -15.852 1.00 44.62 108 GLU C O 1
ATOM 5054 N N . LEU C 1 109 ? -45.216 -5.785 -15.462 1.00 42.22 109 LEU C N 1
ATOM 5055 C CA . LEU C 1 109 ? -45.422 -5.281 -14.089 1.00 42.30 109 LEU C CA 1
ATOM 5056 C C . LEU C 1 109 ? -45.782 -6.387 -13.129 1.00 42.03 109 LEU C C 1
ATOM 5057 O O . LEU C 1 109 ? -46.516 -7.289 -13.482 1.00 46.83 109 LEU C O 1
ATOM 5062 N N . PRO C 1 110 ? -45.287 -6.326 -11.891 1.00 40.87 110 PRO C N 1
ATOM 5063 C CA . PRO C 1 110 ? -45.470 -7.497 -11.031 1.00 40.75 110 PRO C CA 1
ATOM 5064 C C . PRO C 1 110 ? -46.931 -7.734 -10.624 1.00 40.58 110 PRO C C 1
ATOM 5065 O O . PRO C 1 110 ? -47.334 -8.875 -10.424 1.00 39.59 110 PRO C O 1
ATOM 5069 N N . ALA C 1 111 ? -47.710 -6.659 -10.460 1.00 40.19 111 ALA C N 1
ATOM 5070 C CA . ALA C 1 111 ? -49.152 -6.806 -10.115 1.00 38.09 111 ALA C CA 1
ATOM 5071 C C . ALA C 1 111 ? -49.888 -7.559 -11.194 1.00 38.77 111 ALA C C 1
ATOM 5072 O O . ALA C 1 111 ? -50.663 -8.448 -10.898 1.00 40.01 111 ALA C O 1
ATOM 5074 N N . PHE C 1 112 ? -49.615 -7.216 -12.443 1.00 39.52 112 PHE C N 1
ATOM 5075 C CA . PHE C 1 112 ? -50.254 -7.866 -13.570 1.00 42.96 112 PHE C CA 1
ATOM 5076 C C . PHE C 1 112 ? -49.807 -9.307 -13.677 1.00 46.71 112 PHE C C 1
ATOM 5077 O O . PHE C 1 112 ? -50.626 -10.209 -13.894 1.00 44.93 112 PHE C O 1
ATOM 5085 N N . ARG C 1 113 ? -48.501 -9.529 -13.558 1.00 50.01 113 ARG C N 1
ATOM 5086 C CA . ARG C 1 113 ? -47.987 -10.915 -13.625 1.00 54.49 113 ARG C CA 1
ATOM 5087 C C . ARG C 1 113 ? -48.638 -11.763 -12.540 1.00 50.39 113 ARG C C 1
ATOM 5088 O O . ARG C 1 113 ? -48.961 -12.912 -12.779 1.00 52.22 113 ARG C O 1
ATOM 5096 N N . LEU C 1 114 ? -48.798 -11.183 -11.359 1.00 45.45 114 LEU C N 1
ATOM 5097 C CA . LEU C 1 114 ? -49.397 -11.882 -10.244 1.00 45.66 114 LEU C CA 1
ATOM 5098 C C . LEU C 1 114 ? -50.881 -12.122 -10.433 1.00 48.33 114 LEU C C 1
ATOM 5099 O O . LEU C 1 114 ? -51.390 -13.200 -10.134 1.00 46.49 114 LEU C O 1
ATOM 5104 N N . TYR C 1 115 ? -51.595 -11.112 -10.918 1.00 49.99 115 TYR C N 1
ATOM 5105 C CA . TYR C 1 115 ? -53.042 -11.268 -11.107 1.00 51.36 115 TYR C CA 1
ATOM 5106 C C . TYR C 1 115 ? -53.344 -12.327 -12.164 1.00 54.80 115 TYR C C 1
ATOM 5107 O O . TYR C 1 115 ? -54.249 -13.106 -11.998 1.00 54.20 115 TYR C O 1
ATOM 5116 N N . ARG C 1 116 ? -52.565 -12.329 -13.244 1.00 60.27 116 ARG C N 1
ATOM 5117 C CA . ARG C 1 116 ? -52.705 -13.307 -14.319 1.00 62.27 116 ARG C CA 1
ATOM 5118 C C . ARG C 1 116 ? -52.431 -14.722 -13.814 1.00 66.56 116 ARG C C 1
ATOM 5119 O O . ARG C 1 116 ? -53.156 -15.647 -14.167 1.00 66.51 116 ARG C O 1
ATOM 5127 N N . MET C 1 117 ? -51.377 -14.909 -13.021 1.00 68.99 117 MET C N 1
ATOM 5128 C CA . MET C 1 117 ? -51.097 -16.238 -12.445 1.00 75.93 117 MET C CA 1
ATOM 5129 C C . MET C 1 117 ? -52.320 -16.766 -11.684 1.00 77.48 117 MET C C 1
ATOM 5130 O O . MET C 1 117 ? -52.770 -17.889 -11.921 1.00 78.72 117 MET C O 1
ATOM 5135 N N . ARG C 1 118 ? -52.863 -15.931 -10.796 1.00 74.09 118 ARG C N 1
ATOM 5136 C CA . ARG C 1 118 ? -54.018 -16.296 -9.969 1.00 68.24 118 ARG C CA 1
ATOM 5137 C C . ARG C 1 118 ? -55.268 -16.513 -10.763 1.00 73.02 118 ARG C C 1
ATOM 5138 O O . ARG C 1 118 ? -56.057 -17.397 -10.474 1.00 77.69 118 ARG C O 1
ATOM 5146 N N . ALA C 1 119 ? -55.473 -15.647 -11.739 1.00 81.06 119 ALA C N 1
ATOM 5147 C CA . ALA C 1 119 ? -56.663 -15.682 -12.579 1.00 86.22 119 ALA C CA 1
ATOM 5148 C C . ALA C 1 119 ? -56.796 -16.997 -13.333 1.00 90.40 119 ALA C C 1
ATOM 5149 O O . ALA C 1 119 ? -57.871 -17.353 -13.781 1.00 88.10 119 ALA C O 1
ATOM 5151 N N . ARG C 1 120 ? -55.678 -17.688 -13.500 1.00 97.07 120 ARG C N 1
ATOM 5152 C CA . ARG C 1 120 ? -55.677 -19.048 -13.879 1.00 102.85 120 ARG C CA 1
ATOM 5153 C C . ARG C 1 120 ? -55.973 -19.612 -12.495 1.00 103.83 120 ARG C C 1
ATOM 5154 O O . ARG C 1 120 ? -55.247 -19.333 -11.504 1.00 115.86 120 ARG C O 1
ATOM 5162 N N . SER C 1 121 ? -57.062 -20.337 -12.417 1.00 97.40 121 SER C N 1
ATOM 5163 C CA . SER C 1 121 ? -57.455 -21.065 -11.236 1.00 92.01 121 SER C CA 1
ATOM 5164 C C . SER C 1 121 ? -58.127 -20.291 -10.107 1.00 87.85 121 SER C C 1
ATOM 5165 O O . SER C 1 121 ? -57.913 -20.564 -8.927 1.00 84.53 121 SER C O 1
ATOM 5168 N N . GLN C 1 122 ? -58.973 -19.344 -10.472 1.00 92.44 122 GLN C N 1
ATOM 5169 C CA . GLN C 1 122 ? -59.685 -18.526 -9.484 1.00 95.40 122 GLN C CA 1
ATOM 5170 C C . GLN C 1 122 ? -60.851 -17.795 -10.130 1.00 91.20 122 GLN C C 1
ATOM 5171 O O . GLN C 1 122 ? -60.701 -17.170 -11.186 1.00 89.65 122 GLN C O 1
ATOM 5177 N N . SER C 1 123 ? -62.016 -17.893 -9.501 1.00 85.94 123 SER C N 1
ATOM 5178 C CA . SER C 1 123 ? -63.243 -17.370 -10.092 1.00 81.12 123 SER C CA 1
ATOM 5179 C C . SER C 1 123 ? -63.488 -15.926 -9.692 1.00 74.81 123 SER C C 1
ATOM 5180 O O . SER C 1 123 ? -63.312 -15.560 -8.542 1.00 70.07 123 SER C O 1
ATOM 5183 N N . MET C 1 124 ? -63.856 -15.105 -10.667 1.00 72.76 124 MET C N 1
ATOM 5184 C CA . MET C 1 124 ? -64.375 -13.779 -10.389 1.00 72.64 124 MET C CA 1
ATOM 5185 C C . MET C 1 124 ? -65.770 -13.919 -9.794 1.00 75.22 124 MET C C 1
ATOM 5186 O O . MET C 1 124 ? -66.398 -14.974 -9.917 1.00 81.94 124 MET C O 1
ATOM 5191 N N . VAL C 1 125 ? -66.267 -12.854 -9.168 1.00 70.69 125 VAL C N 1
ATOM 5192 C CA . VAL C 1 125 ? -67.599 -12.880 -8.529 1.00 68.83 125 VAL C CA 1
ATOM 5193 C C . VAL C 1 125 ? -68.737 -12.499 -9.493 1.00 69.33 125 VAL C C 1
ATOM 5194 O O . VAL C 1 125 ? -69.607 -13.324 -9.791 1.00 71.19 125 VAL C O 1
ATOM 5198 N N . ASP C 1 126 ? -68.729 -11.251 -9.959 1.00 69.12 126 ASP C N 1
ATOM 5199 C CA . ASP C 1 126 ? -69.788 -10.714 -10.829 1.00 72.25 126 ASP C CA 1
ATOM 5200 C C . ASP C 1 126 ? -69.348 -10.826 -12.287 1.00 69.44 126 ASP C C 1
ATOM 5201 O O . ASP C 1 126 ? -70.153 -10.776 -13.201 1.00 74.51 126 ASP C O 1
ATOM 5206 N N . GLY C 1 127 ? -68.054 -10.967 -12.480 1.00 65.28 127 GLY C N 1
ATOM 5207 C CA . GLY C 1 127 ? -67.481 -11.239 -13.780 1.00 64.62 127 GLY C CA 1
ATOM 5208 C C . GLY C 1 127 ? -67.570 -10.118 -14.786 1.00 63.46 127 GLY C C 1
ATOM 5209 O O . GLY C 1 127 ? -68.015 -10.331 -15.895 1.00 63.68 127 GLY C O 1
ATOM 5210 N N . ASN C 1 128 ? -67.078 -8.936 -14.434 1.00 62.68 128 ASN C N 1
ATOM 5211 C CA . ASN C 1 128 ? -67.151 -7.802 -15.350 1.00 61.03 128 ASN C CA 1
ATOM 5212 C C . ASN C 1 128 ? -65.921 -6.929 -15.298 1.00 60.13 128 ASN C C 1
ATOM 5213 O O . ASN C 1 128 ? -65.120 -7.021 -14.381 1.00 61.99 128 ASN C O 1
ATOM 5218 N N . ALA C 1 129 ? -65.812 -6.050 -16.288 1.00 59.24 129 ALA C N 1
ATOM 5219 C CA . ALA C 1 129 ? -64.671 -5.153 -16.461 1.00 56.90 129 ALA C CA 1
ATOM 5220 C C . ALA C 1 129 ? -64.348 -4.267 -15.240 1.00 56.36 129 ALA C C 1
ATOM 5221 O O . ALA C 1 129 ? -63.186 -3.991 -14.975 1.00 52.88 129 ALA C O 1
ATOM 5223 N N . TYR C 1 130 ? -65.374 -3.799 -14.539 1.00 58.45 130 TYR C N 1
ATOM 5224 C CA . TYR C 1 130 ? -65.177 -2.967 -13.352 1.00 57.93 130 TYR C CA 1
ATOM 5225 C C . TYR C 1 130 ? -64.576 -3.799 -12.246 1.00 56.00 130 TYR C C 1
ATOM 5226 O O . TYR C 1 130 ? -63.660 -3.360 -11.569 1.00 58.36 130 TYR C O 1
ATOM 5235 N N . GLU C 1 131 ? -65.069 -5.014 -12.058 1.00 57.03 131 GLU C N 1
ATOM 5236 C CA . GLU C 1 131 ? -64.473 -5.913 -11.054 1.00 56.77 131 GLU C CA 1
ATOM 5237 C C . GLU C 1 131 ? -63.009 -6.168 -11.386 1.00 52.50 131 GLU C C 1
ATOM 5238 O O . GLU C 1 131 ? -62.154 -6.144 -10.511 1.00 54.27 131 GLU C O 1
ATOM 5244 N N . LEU C 1 132 ? -62.741 -6.401 -12.664 1.00 50.81 132 LEU C N 1
ATOM 5245 C CA . LEU C 1 132 ? -61.402 -6.725 -13.145 1.00 50.86 132 LEU C CA 1
ATOM 5246 C C . LEU C 1 132 ? -60.400 -5.597 -12.824 1.00 47.96 132 LEU C C 1
ATOM 5247 O O . LEU C 1 132 ? -59.337 -5.829 -12.277 1.00 44.48 132 LEU C O 1
ATOM 5252 N N . LEU C 1 133 ? -60.796 -4.376 -13.133 1.00 47.67 133 LEU C N 1
ATOM 5253 C CA . LEU C 1 133 ? -60.003 -3.203 -12.842 1.00 45.69 133 LEU C CA 1
ATOM 5254 C C . LEU C 1 133 ? -59.685 -3.077 -11.361 1.00 45.27 133 LEU C C 1
ATOM 5255 O O . LEU C 1 133 ? -58.550 -2.850 -10.970 1.00 44.80 133 LEU C O 1
ATOM 5260 N N . LEU C 1 134 ? -60.697 -3.237 -10.530 1.00 46.39 134 LEU C N 1
ATOM 5261 C CA . LEU C 1 134 ? -60.497 -3.216 -9.083 1.00 46.52 134 LEU C CA 1
ATOM 5262 C C . LEU C 1 134 ? -59.642 -4.398 -8.571 1.00 46.26 134 LEU C C 1
ATOM 5263 O O . LEU C 1 134 ? -58.869 -4.234 -7.643 1.00 41.53 134 LEU C O 1
ATOM 5268 N N . ASP C 1 135 ? -59.818 -5.588 -9.155 1.00 48.66 135 ASP C N 1
ATOM 5269 C CA . ASP C 1 135 ? -58.996 -6.748 -8.804 1.00 48.95 135 ASP C CA 1
ATOM 5270 C C . ASP C 1 135 ? -57.492 -6.418 -9.012 1.00 45.15 135 ASP C C 1
ATOM 5271 O O . ASP C 1 135 ? -56.644 -6.722 -8.175 1.00 39.99 135 ASP C O 1
ATOM 5276 N N . LEU C 1 136 ? -57.183 -5.754 -10.123 1.00 44.30 136 LEU C N 1
ATOM 5277 C CA . LEU C 1 136 ? -55.819 -5.314 -10.388 1.00 42.72 136 LEU C CA 1
ATOM 5278 C C . LEU C 1 136 ? -55.320 -4.290 -9.344 1.00 44.85 136 LEU C C 1
ATOM 5279 O O . LEU C 1 136 ? -54.183 -4.351 -8.920 1.00 46.77 136 LEU C O 1
ATOM 5284 N N . PHE C 1 137 ? -56.184 -3.376 -8.917 1.00 44.97 137 PHE C N 1
ATOM 5285 C CA . PHE C 1 137 ? -55.855 -2.427 -7.846 1.00 42.68 137 PHE C CA 1
ATOM 5286 C C . PHE C 1 137 ? -55.643 -3.127 -6.511 1.00 42.97 137 PHE C C 1
ATOM 5287 O O . PHE C 1 137 ? -54.738 -2.763 -5.762 1.00 42.43 137 PHE C O 1
ATOM 5295 N N . GLU C 1 138 ? -56.535 -4.067 -6.172 1.00 45.47 138 GLU C N 1
ATOM 5296 C CA . GLU C 1 138 ? -56.382 -4.914 -4.965 1.00 45.69 138 GLU C CA 1
ATOM 5297 C C . GLU C 1 138 ? -54.984 -5.536 -4.906 1.00 43.30 138 GLU C C 1
ATOM 5298 O O . GLU C 1 138 ? -54.332 -5.514 -3.869 1.00 40.47 138 GLU C O 1
ATOM 5304 N N . THR C 1 139 ? -54.571 -6.092 -6.041 1.00 41.89 139 THR C N 1
ATOM 5305 C CA . THR C 1 139 ? -53.292 -6.760 -6.186 1.00 41.10 139 THR C CA 1
ATOM 5306 C C . THR C 1 139 ? -52.140 -5.783 -6.020 1.00 40.61 139 THR C C 1
ATOM 5307 O O . THR C 1 139 ? -51.171 -6.068 -5.345 1.00 37.70 139 THR C O 1
ATOM 5311 N N . LYS C 1 140 ? -52.274 -4.624 -6.642 1.00 41.77 140 LYS C N 1
ATOM 5312 C CA . LYS C 1 140 ? -51.332 -3.528 -6.455 1.00 41.97 140 LYS C CA 1
ATOM 5313 C C . LYS C 1 140 ? -51.139 -3.186 -4.979 1.00 40.45 140 LYS C C 1
ATOM 5314 O O . LYS C 1 140 ? -50.005 -3.154 -4.509 1.00 42.15 140 LYS C O 1
ATOM 5320 N N . ILE C 1 141 ? -52.234 -2.947 -4.261 1.00 40.60 141 ILE C N 1
ATOM 5321 C CA . ILE C 1 141 ? -52.174 -2.603 -2.827 1.00 41.19 141 ILE C CA 1
ATOM 5322 C C . ILE C 1 141 ? -51.539 -3.734 -2.004 1.00 41.27 141 ILE C C 1
ATOM 5323 O O . ILE C 1 141 ? -50.721 -3.506 -1.128 1.00 42.22 141 ILE C O 1
ATOM 5328 N N . GLU C 1 142 ? -51.893 -4.957 -2.316 1.00 41.87 142 GLU C N 1
ATOM 5329 C CA . GLU C 1 142 ? -51.272 -6.078 -1.650 1.00 44.25 142 GLU C CA 1
ATOM 5330 C C . GLU C 1 142 ? -49.726 -5.976 -1.723 1.00 43.40 142 GLU C C 1
ATOM 5331 O O . GLU C 1 142 ? -49.034 -6.285 -0.749 1.00 45.19 142 GLU C O 1
ATOM 5337 N N . GLN C 1 143 ? -49.206 -5.589 -2.880 1.00 42.19 143 GLN C N 1
ATOM 5338 C CA . GLN C 1 143 ? -47.771 -5.574 -3.135 1.00 45.06 143 GLN C CA 1
ATOM 5339 C C . GLN C 1 143 ? -47.140 -4.369 -2.510 1.00 41.77 143 GLN C C 1
ATOM 5340 O O . GLN C 1 143 ? -46.062 -4.483 -1.925 1.00 43.26 143 GLN C O 1
ATOM 5346 N N . LEU C 1 144 ? -47.815 -3.231 -2.583 1.00 37.94 144 LEU C N 1
ATOM 5347 C CA . LEU C 1 144 ? -47.362 -2.027 -1.868 1.00 35.73 144 LEU C CA 1
ATOM 5348 C C . LEU C 1 144 ? -47.223 -2.240 -0.360 1.00 35.20 144 LEU C C 1
ATOM 5349 O O . LEU C 1 144 ? -46.291 -1.755 0.277 1.00 35.57 144 LEU C O 1
ATOM 5354 N N . ALA C 1 145 ? -48.140 -2.995 0.208 1.00 35.17 145 ALA C N 1
ATOM 5355 C CA . ALA C 1 145 ? -48.102 -3.295 1.624 1.00 35.86 145 ALA C CA 1
ATOM 5356 C C . ALA C 1 145 ? -46.938 -4.185 1.952 1.00 37.11 145 ALA C C 1
ATOM 5357 O O . ALA C 1 145 ? -46.330 -4.068 3.015 1.00 36.15 145 ALA C O 1
ATOM 5359 N N . ASP C 1 146 ? -46.654 -5.117 1.050 1.00 39.12 146 ASP C N 1
ATOM 5360 C CA . ASP C 1 146 ? -45.480 -5.952 1.196 1.00 41.90 146 ASP C CA 1
ATOM 5361 C C . ASP C 1 146 ? -44.198 -5.105 1.147 1.00 40.92 146 ASP C C 1
ATOM 5362 O O . ASP C 1 146 ? -43.262 -5.356 1.919 1.00 40.61 146 ASP C O 1
ATOM 5367 N N . GLU C 1 147 ? -44.145 -4.137 0.239 1.00 37.99 147 GLU C N 1
ATOM 5368 C CA . GLU C 1 147 ? -42.978 -3.283 0.147 1.00 38.37 147 GLU C CA 1
ATOM 5369 C C . GLU C 1 147 ? -42.725 -2.564 1.464 1.00 38.66 147 GLU C C 1
ATOM 5370 O O . GLU C 1 147 ? -41.573 -2.508 1.948 1.00 39.41 147 GLU C O 1
ATOM 5376 N N . ILE C 1 148 ? -43.790 -2.006 2.029 1.00 35.90 148 ILE C N 1
ATOM 5377 C CA . ILE C 1 148 ? -43.678 -1.243 3.264 1.00 34.70 148 ILE C CA 1
ATOM 5378 C C . ILE C 1 148 ? -43.202 -2.183 4.383 1.00 36.42 148 ILE C C 1
ATOM 5379 O O . ILE C 1 148 ? -42.284 -1.860 5.126 1.00 34.99 148 ILE C O 1
ATOM 5384 N N . GLU C 1 149 ? -43.811 -3.358 4.475 1.00 37.87 149 GLU C N 1
ATOM 5385 C CA . GLU C 1 149 ? -43.381 -4.356 5.449 1.00 41.42 149 GLU C CA 1
ATOM 5386 C C . GLU C 1 149 ? -41.893 -4.621 5.394 1.00 40.55 149 GLU C C 1
ATOM 5387 O O . GLU C 1 149 ? -41.250 -4.754 6.417 1.00 43.37 149 GLU C O 1
ATOM 5393 N N . ASN C 1 150 ? -41.345 -4.664 4.199 1.00 39.72 150 ASN C N 1
ATOM 5394 C CA . ASN C 1 150 ? -39.919 -4.894 4.048 1.00 41.49 150 ASN C CA 1
ATOM 5395 C C . ASN C 1 150 ? -39.031 -3.701 4.306 1.00 40.57 150 ASN C C 1
ATOM 5396 O O . ASN C 1 150 ? -37.918 -3.850 4.778 1.00 39.47 150 ASN C O 1
ATOM 5401 N N . ILE C 1 151 ? -39.514 -2.515 3.986 1.00 40.53 151 ILE C N 1
ATOM 5402 C CA . ILE C 1 151 ? -38.803 -1.328 4.400 1.00 37.62 151 ILE C CA 1
ATOM 5403 C C . ILE C 1 151 ? -38.643 -1.390 5.907 1.00 36.78 151 ILE C C 1
ATOM 5404 O O . ILE C 1 151 ? -37.574 -1.099 6.415 1.00 38.16 151 ILE C O 1
ATOM 5409 N N . TYR C 1 152 ? -39.683 -1.801 6.630 1.00 37.57 152 TYR C N 1
ATOM 5410 C CA . TYR C 1 152 ? -39.595 -1.864 8.107 1.00 39.85 152 TYR C CA 1
ATOM 5411 C C . TYR C 1 152 ? -38.502 -2.772 8.604 1.00 39.12 152 TYR C C 1
ATOM 5412 O O . TYR C 1 152 ? -37.709 -2.356 9.457 1.00 41.25 152 TYR C O 1
ATOM 5421 N N . SER C 1 153 ? -38.427 -3.977 8.052 1.00 38.10 153 SER C N 1
ATOM 5422 C CA . SER C 1 153 ? -37.460 -4.959 8.545 1.00 40.07 153 SER C CA 1
ATOM 5423 C C . SER C 1 153 ? -36.035 -4.626 8.146 1.00 39.73 153 SER C C 1
ATOM 5424 O O . SER C 1 153 ? -35.119 -4.844 8.921 1.00 39.59 153 SER C O 1
ATOM 5427 N N . ASP C 1 154 ? -35.868 -4.084 6.946 1.00 41.29 154 ASP C N 1
ATOM 5428 C CA . ASP C 1 154 ? -34.563 -3.609 6.476 1.00 42.46 154 ASP C CA 1
ATOM 5429 C C . ASP C 1 154 ? -34.067 -2.420 7.276 1.00 45.28 154 ASP C C 1
ATOM 5430 O O . ASP C 1 154 ? -32.870 -2.290 7.550 1.00 47.25 154 ASP C O 1
ATOM 5435 N N . LEU C 1 155 ? -35.003 -1.550 7.647 1.00 46.89 155 LEU C N 1
ATOM 5436 C CA . LEU C 1 155 ? -34.697 -0.325 8.398 1.00 47.14 155 LEU C CA 1
ATOM 5437 C C . LEU C 1 155 ? -34.308 -0.663 9.821 1.00 49.85 155 LEU C C 1
ATOM 5438 O O . LEU C 1 155 ? -33.539 0.046 10.463 1.00 50.48 155 LEU C O 1
ATOM 5443 N N . GLU C 1 156 ? -34.887 -1.749 10.309 1.00 53.72 156 GLU C N 1
ATOM 5444 C CA . GLU C 1 156 ? -34.625 -2.243 11.644 1.00 58.83 156 GLU C CA 1
ATOM 5445 C C . GLU C 1 156 ? -33.182 -2.728 11.731 1.00 58.30 156 GLU C C 1
ATOM 5446 O O . GLU C 1 156 ? -32.482 -2.395 12.673 1.00 56.91 156 GLU C O 1
ATOM 5452 N N . GLN C 1 157 ? -32.737 -3.486 10.738 1.00 59.73 157 GLN C N 1
ATOM 5453 C CA . GLN C 1 157 ? -31.369 -3.986 10.735 1.00 65.61 157 GLN C CA 1
ATOM 5454 C C . GLN C 1 157 ? -30.392 -2.835 10.546 1.00 64.81 157 GLN C C 1
ATOM 5455 O O . GLN C 1 157 ? -29.370 -2.748 11.217 1.00 69.68 157 GLN C O 1
ATOM 5461 N N . LEU C 1 158 ? -30.704 -1.970 9.591 1.00 61.43 158 LEU C N 1
ATOM 5462 C CA . LEU C 1 158 ? -29.881 -0.821 9.288 1.00 58.28 158 LEU C CA 1
ATOM 5463 C C . LEU C 1 158 ? -29.746 0.100 10.502 1.00 57.88 158 LEU C C 1
ATOM 5464 O O . LEU C 1 158 ? -28.693 0.696 10.721 1.00 56.20 158 LEU C O 1
ATOM 5469 N N . SER C 1 159 ? -30.824 0.227 11.270 1.00 55.85 159 SER C N 1
ATOM 5470 C CA . SER C 1 159 ? -30.814 1.044 12.466 1.00 55.79 159 SER C CA 1
ATOM 5471 C C . SER C 1 159 ? -29.689 0.648 13.412 1.00 61.59 159 SER C C 1
ATOM 5472 O O . SER C 1 159 ? -29.028 1.493 14.010 1.00 64.18 159 SER C O 1
ATOM 5475 N N . ARG C 1 160 ? -29.469 -0.650 13.538 1.00 67.60 160 ARG C N 1
ATOM 5476 C CA . ARG C 1 160 ? -28.470 -1.179 14.461 1.00 69.97 160 ARG C CA 1
ATOM 5477 C C . ARG C 1 160 ? -27.068 -0.962 13.947 1.00 64.27 160 ARG C C 1
ATOM 5478 O O . ARG C 1 160 ? -26.165 -0.725 14.732 1.00 67.05 160 ARG C O 1
ATOM 5486 N N . VAL C 1 161 ? -26.874 -1.056 12.640 1.00 61.58 161 VAL C N 1
ATOM 5487 C CA . VAL C 1 161 ? -25.573 -0.723 12.025 1.00 64.17 161 VAL C CA 1
ATOM 5488 C C . VAL C 1 161 ? -25.156 0.730 12.329 1.00 64.99 161 VAL C C 1
ATOM 5489 O O . VAL C 1 161 ? -23.974 1.002 12.602 1.00 72.25 161 VAL C O 1
ATOM 5493 N N . ILE C 1 162 ? -26.131 1.638 12.292 1.00 61.89 162 ILE C N 1
ATOM 5494 C CA . ILE C 1 162 ? -25.897 3.065 12.501 1.00 60.06 162 ILE C CA 1
ATOM 5495 C C . ILE C 1 162 ? -25.627 3.443 13.961 1.00 65.24 162 ILE C C 1
ATOM 5496 O O . ILE C 1 162 ? -24.997 4.464 14.216 1.00 66.96 162 ILE C O 1
ATOM 5501 N N . MET C 1 163 ? -26.010 2.599 14.913 1.00 72.48 163 MET C N 1
ATOM 5502 C CA . MET C 1 163 ? -25.617 2.809 16.323 1.00 76.47 163 MET C CA 1
ATOM 5503 C C . MET C 1 163 ? -24.183 2.388 16.726 1.00 71.72 163 MET C C 1
ATOM 5504 O O . MET C 1 163 ? -23.540 1.553 16.078 1.00 65.73 163 MET C O 1
ATOM 5509 N N . GLN C 1 167 ? -15.028 1.676 11.290 1.00 114.48 167 GLN C N 1
ATOM 5510 C CA . GLN C 1 167 ? -15.316 3.101 11.482 1.00 108.43 167 GLN C CA 1
ATOM 5511 C C . GLN C 1 167 ? -16.568 3.542 10.709 1.00 101.99 167 GLN C C 1
ATOM 5512 O O . GLN C 1 167 ? -17.449 4.049 11.355 1.00 93.67 167 GLN C O 1
ATOM 5514 N N . GLY C 1 168 ? -16.700 3.353 9.378 1.00 100.22 168 GLY C N 1
ATOM 5515 C CA . GLY C 1 168 ? -15.693 2.750 8.467 1.00 93.91 168 GLY C CA 1
ATOM 5516 C C . GLY C 1 168 ? -16.134 2.573 7.010 1.00 90.20 168 GLY C C 1
ATOM 5517 O O . GLY C 1 168 ? -16.654 3.509 6.433 1.00 91.29 168 GLY C O 1
ATOM 5518 N N . ASP C 1 169 ? -15.885 1.417 6.386 1.00 91.31 169 ASP C N 1
ATOM 5519 C CA . ASP C 1 169 ? -16.491 1.085 5.082 1.00 89.96 169 ASP C CA 1
ATOM 5520 C C . ASP C 1 169 ? -17.984 0.756 5.264 1.00 91.23 169 ASP C C 1
ATOM 5521 O O . ASP C 1 169 ? -18.764 0.976 4.349 1.00 92.37 169 ASP C O 1
ATOM 5523 N N . GLU C 1 170 ? -18.405 0.308 6.453 1.00 92.21 170 GLU C N 1
ATOM 5524 C CA . GLU C 1 170 ? -19.815 -0.079 6.674 1.00 88.36 170 GLU C CA 1
ATOM 5525 C C . GLU C 1 170 ? -20.777 1.142 6.840 1.00 85.47 170 GLU C C 1
ATOM 5526 O O . GLU C 1 170 ? -21.983 0.953 6.995 1.00 78.84 170 GLU C O 1
ATOM 5528 N N . TYR C 1 171 ? -20.241 2.372 6.810 1.00 79.63 171 TYR C N 1
ATOM 5529 C CA . TYR C 1 171 ? -21.042 3.591 6.939 1.00 74.46 171 TYR C CA 1
ATOM 5530 C C . TYR C 1 171 ? -21.382 4.244 5.628 1.00 72.68 171 TYR C C 1
ATOM 5531 O O . TYR C 1 171 ? -22.473 4.800 5.481 1.00 70.92 171 TYR C O 1
ATOM 5540 N N . ASP C 1 172 ? -20.442 4.261 4.696 1.00 73.22 172 ASP C N 1
ATOM 5541 C CA . ASP C 1 172 ? -20.808 4.600 3.326 1.00 74.61 172 ASP C CA 1
ATOM 5542 C C . ASP C 1 172 ? -22.016 3.766 2.900 1.00 69.82 172 ASP C C 1
ATOM 5543 O O . ASP C 1 172 ? -22.984 4.279 2.336 1.00 64.55 172 ASP C O 1
ATOM 5548 N N . GLU C 1 173 ? -21.924 2.472 3.200 1.00 68.86 173 GLU C N 1
ATOM 5549 C CA . GLU C 1 173 ? -22.923 1.466 2.829 1.00 66.34 173 GLU C CA 1
ATOM 5550 C C . GLU C 1 173 ? -24.263 1.734 3.504 1.00 59.30 173 GLU C C 1
ATOM 5551 O O . GLU C 1 173 ? -25.330 1.486 2.945 1.00 53.90 173 GLU C O 1
ATOM 5557 N N . ALA C 1 174 ? -24.190 2.238 4.724 1.00 55.91 174 ALA C N 1
ATOM 5558 C CA . ALA C 1 174 ? -25.376 2.474 5.514 1.00 52.57 174 ALA C CA 1
ATOM 5559 C C . ALA C 1 174 ? -26.176 3.626 4.932 1.00 49.41 174 ALA C C 1
ATOM 5560 O O . ALA C 1 174 ? -27.395 3.531 4.807 1.00 47.72 174 ALA C O 1
ATOM 5562 N N . LEU C 1 175 ? -25.501 4.746 4.671 1.00 49.62 175 LEU C N 1
ATOM 5563 C CA . LEU C 1 175 ? -26.143 5.917 4.079 1.00 49.54 175 LEU C CA 1
ATOM 5564 C C . LEU C 1 175 ? -26.775 5.574 2.756 1.00 46.30 175 LEU C C 1
ATOM 5565 O O . LEU C 1 175 ? -27.852 6.075 2.457 1.00 45.13 175 LEU C O 1
ATOM 5570 N N . SER C 1 176 ? -26.087 4.765 1.959 1.00 44.60 176 SER C N 1
ATOM 5571 C CA . SER C 1 176 ? -26.615 4.311 0.665 1.00 44.89 176 SER C CA 1
ATOM 5572 C C . SER C 1 176 ? -27.883 3.500 0.785 1.00 41.74 176 SER C C 1
ATOM 5573 O O . SER C 1 176 ? -28.835 3.711 0.043 1.00 39.46 176 SER C O 1
ATOM 5576 N N . THR C 1 177 ? -27.885 2.579 1.735 1.00 40.99 177 THR C N 1
ATOM 5577 C CA . THR C 1 177 ? -29.066 1.785 2.018 1.00 38.70 177 THR C CA 1
ATOM 5578 C C . THR C 1 177 ? -30.202 2.676 2.518 1.00 39.23 177 THR C C 1
ATOM 5579 O O . THR C 1 177 ? -31.327 2.566 2.048 1.00 38.66 177 THR C O 1
ATOM 5583 N N . LEU C 1 178 ? -29.918 3.569 3.461 1.00 40.13 178 LEU C N 1
ATOM 5584 C CA . LEU C 1 178 ? -30.930 4.539 3.895 1.00 43.20 178 LEU C CA 1
ATOM 5585 C C . LEU C 1 178 ? -31.617 5.239 2.743 1.00 44.32 178 LEU C C 1
ATOM 5586 O O . LEU C 1 178 ? -32.832 5.416 2.744 1.00 46.58 178 LEU C O 1
ATOM 5591 N N . ALA C 1 179 ? -30.808 5.709 1.799 1.00 43.21 179 ALA C N 1
ATOM 5592 C CA . ALA C 1 179 ? -31.310 6.474 0.679 1.00 43.38 179 ALA C CA 1
ATOM 5593 C C . ALA C 1 179 ? -32.124 5.602 -0.282 1.00 44.16 179 ALA C C 1
ATOM 5594 O O . ALA C 1 179 ? -33.033 6.091 -0.937 1.00 46.30 179 ALA C O 1
ATOM 5596 N N . GLU C 1 180 ? -31.767 4.324 -0.379 1.00 45.86 180 GLU C N 1
ATOM 5597 C CA . GLU C 1 180 ? -32.548 3.375 -1.131 1.00 47.85 180 GLU C CA 1
ATOM 5598 C C . GLU C 1 180 ? -33.923 3.155 -0.480 1.00 44.65 180 GLU C C 1
ATOM 5599 O O . GLU C 1 180 ? -34.936 3.053 -1.166 1.00 44.56 180 GLU C O 1
ATOM 5605 N N . LEU C 1 181 ? -33.954 3.059 0.841 1.00 40.34 181 LEU C N 1
ATOM 5606 C CA . LEU C 1 181 ? -35.210 2.825 1.547 1.00 39.34 181 LEU C CA 1
ATOM 5607 C C . LEU C 1 181 ? -36.107 4.058 1.514 1.00 39.87 181 LEU C C 1
ATOM 5608 O O . LEU C 1 181 ? -37.318 3.953 1.382 1.00 40.79 181 LEU C O 1
ATOM 5613 N N . GLU C 1 182 ? -35.504 5.229 1.605 1.00 41.20 182 GLU C N 1
ATOM 5614 C CA . GLU C 1 182 ? -36.259 6.465 1.495 1.00 43.51 182 GLU C CA 1
ATOM 5615 C C . GLU C 1 182 ? -36.954 6.476 0.143 1.00 38.02 182 GLU C C 1
ATOM 5616 O O . GLU C 1 182 ? -38.122 6.799 0.049 1.00 34.99 182 GLU C O 1
ATOM 5622 N N . ASP C 1 183 ? -36.203 6.169 -0.900 1.00 35.76 183 ASP C N 1
ATOM 5623 C CA . ASP C 1 183 ? -36.710 6.270 -2.261 1.00 35.16 183 ASP C CA 1
ATOM 5624 C C . ASP C 1 183 ? -37.855 5.284 -2.526 1.00 35.63 183 ASP C C 1
ATOM 5625 O O . ASP C 1 183 ? -38.811 5.609 -3.207 1.00 32.54 183 ASP C O 1
ATOM 5630 N N . ILE C 1 184 ? -37.747 4.086 -1.974 1.00 36.69 184 ILE C N 1
ATOM 5631 C CA . ILE C 1 184 ? -38.786 3.102 -2.146 1.00 38.23 184 ILE C CA 1
ATOM 5632 C C . ILE C 1 184 ? -40.046 3.627 -1.484 1.00 36.32 184 ILE C C 1
ATOM 5633 O O . ILE C 1 184 ? -41.071 3.738 -2.127 1.00 34.86 184 ILE C O 1
ATOM 5638 N N . GLY C 1 185 ? -39.946 4.003 -0.216 1.00 35.55 185 GLY C N 1
ATOM 5639 C CA . GLY C 1 185 ? -41.086 4.569 0.518 1.00 36.08 185 GLY C CA 1
ATOM 5640 C C . GLY C 1 185 ? -41.743 5.758 -0.177 1.00 36.62 185 GLY C C 1
ATOM 5641 O O . GLY C 1 185 ? -42.952 5.880 -0.213 1.00 38.41 185 GLY C O 1
ATOM 5642 N N . TRP C 1 186 ? -40.922 6.599 -0.781 1.00 36.82 186 TRP C N 1
ATOM 5643 C CA . TRP C 1 186 ? -41.368 7.780 -1.489 1.00 35.67 186 TRP C CA 1
ATOM 5644 C C . TRP C 1 186 ? -42.183 7.405 -2.688 1.00 34.07 186 TRP C C 1
ATOM 5645 O O . TRP C 1 186 ? -43.232 7.955 -2.920 1.00 36.10 186 TRP C O 1
ATOM 5656 N N . LYS C 1 187 ? -41.680 6.461 -3.450 1.00 34.39 187 LYS C N 1
ATOM 5657 C CA . LYS C 1 187 ? -42.363 5.997 -4.640 1.00 35.66 187 LYS C CA 1
ATOM 5658 C C . LYS C 1 187 ? -43.597 5.152 -4.327 1.00 36.85 187 LYS C C 1
ATOM 5659 O O . LYS C 1 187 ? -44.544 5.156 -5.080 1.00 42.28 187 LYS C O 1
ATOM 5665 N N . VAL C 1 188 ? -43.585 4.435 -3.215 1.00 35.30 188 VAL C N 1
ATOM 5666 C CA . VAL C 1 188 ? -44.767 3.768 -2.761 1.00 35.26 188 VAL C CA 1
ATOM 5667 C C . VAL C 1 188 ? -45.857 4.794 -2.426 1.00 35.26 188 VAL C C 1
ATOM 5668 O O . VAL C 1 188 ? -47.010 4.623 -2.784 1.00 35.18 188 VAL C O 1
ATOM 5672 N N . ARG C 1 189 ? -45.506 5.862 -1.735 1.00 35.90 189 ARG C N 1
ATOM 5673 C CA . ARG C 1 189 ? -46.507 6.851 -1.407 1.00 39.82 189 ARG C CA 1
ATOM 5674 C C . ARG C 1 189 ? -47.135 7.412 -2.666 1.00 40.40 189 ARG C C 1
ATOM 5675 O O . ARG C 1 189 ? -48.323 7.595 -2.686 1.00 38.78 189 ARG C O 1
ATOM 5683 N N . LEU C 1 190 ? -46.339 7.728 -3.691 1.00 42.90 190 LEU C N 1
ATOM 5684 C CA . LEU C 1 190 ? -46.871 8.319 -4.932 1.00 45.62 190 LEU C CA 1
ATOM 5685 C C . LEU C 1 190 ? -47.858 7.362 -5.529 1.00 44.02 190 LEU C C 1
ATOM 5686 O O . LEU C 1 190 ? -48.933 7.737 -5.938 1.00 48.85 190 LEU C O 1
ATOM 5691 N N . CYS C 1 191 ? -47.487 6.107 -5.532 1.00 42.57 191 CYS C N 1
ATOM 5692 C CA . CYS C 1 191 ? -48.335 5.058 -6.046 1.00 44.86 191 CYS C CA 1
ATOM 5693 C C . CYS C 1 191 ? -49.685 4.978 -5.288 1.00 41.10 191 CYS C C 1
ATOM 5694 O O . CYS C 1 191 ? -50.733 5.027 -5.883 1.00 42.28 191 CYS C O 1
ATOM 5697 N N . LEU C 1 192 ? -49.640 4.881 -3.969 1.00 38.48 192 LEU C N 1
ATOM 5698 C CA . LEU C 1 192 ? -50.843 4.957 -3.118 1.00 36.25 192 LEU C CA 1
ATOM 5699 C C . LEU C 1 192 ? -51.709 6.188 -3.340 1.00 36.70 192 LEU C C 1
ATOM 5700 O O . LEU C 1 192 ? -52.909 6.068 -3.482 1.00 38.61 192 LEU C O 1
ATOM 5705 N N . MET C 1 193 ? -51.108 7.372 -3.293 1.00 37.97 193 MET C N 1
ATOM 5706 C CA . MET C 1 193 ? -51.839 8.636 -3.429 1.00 42.17 193 MET C CA 1
ATOM 5707 C C . MET C 1 193 ? -52.642 8.695 -4.714 1.00 43.32 193 MET C C 1
ATOM 5708 O O . MET C 1 193 ? -53.766 9.220 -4.759 1.00 44.03 193 MET C O 1
ATOM 5713 N N . ASP C 1 194 ? -52.034 8.161 -5.756 1.00 41.33 194 ASP C N 1
ATOM 5714 C CA . ASP C 1 194 ? -52.597 8.192 -7.082 1.00 42.61 194 ASP C CA 1
ATOM 5715 C C . ASP C 1 194 ? -53.740 7.209 -7.215 1.00 42.16 194 ASP C C 1
ATOM 5716 O O . ASP C 1 194 ? -54.759 7.508 -7.836 1.00 48.58 194 ASP C O 1
ATOM 5721 N N . THR C 1 195 ? -53.549 6.013 -6.700 1.00 40.99 195 THR C N 1
ATOM 5722 C CA . THR C 1 195 ? -54.627 5.038 -6.643 1.00 41.43 195 THR C CA 1
ATOM 5723 C C . THR C 1 195 ? -55.788 5.564 -5.807 1.00 40.55 195 THR C C 1
ATOM 5724 O O . THR C 1 195 ? -56.951 5.339 -6.126 1.00 41.04 195 THR C O 1
ATOM 5728 N N . GLN C 1 196 ? -55.479 6.285 -4.744 1.00 38.02 196 GLN C N 1
ATOM 5729 C CA . GLN C 1 196 ? -56.533 6.902 -3.956 1.00 37.95 196 GLN C CA 1
ATOM 5730 C C . GLN C 1 196 ? -57.396 7.892 -4.771 1.00 38.74 196 GLN C C 1
ATOM 5731 O O . GLN C 1 196 ? -58.614 7.839 -4.689 1.00 40.34 196 GLN C O 1
ATOM 5737 N N . ARG C 1 197 ? -56.775 8.769 -5.560 1.00 38.08 197 ARG C N 1
ATOM 5738 C CA . ARG C 1 197 ? -57.517 9.688 -6.412 1.00 39.86 197 ARG C CA 1
ATOM 5739 C C . ARG C 1 197 ? -58.343 8.931 -7.405 1.00 41.44 197 ARG C C 1
ATOM 5740 O O . ARG C 1 197 ? -59.491 9.305 -7.712 1.00 43.62 197 ARG C O 1
ATOM 5748 N N . ALA C 1 198 ? -57.741 7.887 -7.956 1.00 39.51 198 ALA C N 1
ATOM 5749 C CA . ALA C 1 198 ? -58.375 7.110 -9.000 1.00 40.76 198 ALA C CA 1
ATOM 5750 C C . ALA C 1 198 ? -59.662 6.469 -8.474 1.00 41.72 198 ALA C C 1
ATOM 5751 O O . ALA C 1 198 ? -60.713 6.592 -9.105 1.00 43.56 198 ALA C O 1
ATOM 5753 N N . LEU C 1 199 ? -59.573 5.818 -7.320 1.00 40.97 199 LEU C N 1
ATOM 5754 C CA . LEU C 1 199 ? -60.730 5.198 -6.692 1.00 43.37 199 LEU C CA 1
ATOM 5755 C C . LEU C 1 199 ? -61.771 6.201 -6.213 1.00 46.33 199 LEU C C 1
ATOM 5756 O O . LEU C 1 199 ? -62.959 5.929 -6.304 1.00 48.28 199 LEU C O 1
ATOM 5761 N N . ASN C 1 200 ? -61.362 7.361 -5.720 1.00 46.91 200 ASN C N 1
ATOM 5762 C CA . ASN C 1 200 ? -62.359 8.376 -5.354 1.00 49.64 200 ASN C CA 1
ATOM 5763 C C . ASN C 1 200 ? -63.153 8.829 -6.567 1.00 51.85 200 ASN C C 1
ATOM 5764 O O . ASN C 1 200 ? -64.354 9.060 -6.477 1.00 55.51 200 ASN C O 1
ATOM 5769 N N . PHE C 1 201 ? -62.467 8.959 -7.696 1.00 51.22 201 PHE C N 1
ATOM 5770 C CA . PHE C 1 201 ? -63.099 9.363 -8.947 1.00 52.20 201 PHE C CA 1
ATOM 5771 C C . PHE C 1 201 ? -64.106 8.308 -9.358 1.00 53.52 201 PHE C C 1
ATOM 5772 O O . PHE C 1 201 ? -65.227 8.614 -9.691 1.00 55.61 201 PHE C O 1
ATOM 5780 N N . LEU C 1 202 ? -63.667 7.067 -9.337 1.00 53.50 202 LEU C N 1
ATOM 5781 C CA . LEU C 1 202 ? -64.491 5.947 -9.729 1.00 55.66 202 LEU C CA 1
ATOM 5782 C C . LEU C 1 202 ? -65.776 5.861 -8.925 1.00 56.72 202 LEU C C 1
ATOM 5783 O O . LEU C 1 202 ? -66.840 5.544 -9.467 1.00 57.65 202 LEU C O 1
ATOM 5788 N N . VAL C 1 203 ? -65.676 6.142 -7.638 1.00 55.66 203 VAL C N 1
ATOM 5789 C CA . VAL C 1 203 ? -66.814 6.025 -6.763 1.00 60.20 203 VAL C CA 1
ATOM 5790 C C . VAL C 1 203 ? -67.901 7.035 -7.111 1.00 64.33 203 VAL C C 1
ATOM 5791 O O . VAL C 1 203 ? -69.070 6.739 -6.999 1.00 68.19 203 VAL C O 1
ATOM 5795 N N . ARG C 1 204 ? -67.514 8.215 -7.547 1.00 67.96 204 ARG C N 1
ATOM 5796 C CA . ARG C 1 204 ? -68.473 9.275 -7.855 1.00 75.32 204 ARG C CA 1
ATOM 5797 C C . ARG C 1 204 ? -69.002 9.227 -9.294 1.00 81.06 204 ARG C C 1
ATOM 5798 O O . ARG C 1 204 ? -70.107 9.706 -9.595 1.00 79.99 204 ARG C O 1
ATOM 5806 N N . LYS C 1 205 ? -68.196 8.630 -10.169 1.00 88.84 205 LYS C N 1
ATOM 5807 C CA . LYS C 1 205 ? -68.373 8.705 -11.633 1.00 93.42 205 LYS C CA 1
ATOM 5808 C C . LYS C 1 205 ? -69.011 7.479 -12.285 1.00 95.03 205 LYS C C 1
ATOM 5809 O O . LYS C 1 205 ? -70.013 7.618 -12.976 1.00 106.80 205 LYS C O 1
ATOM 5815 N N . ALA C 1 206 ? -68.426 6.300 -12.111 1.00 92.86 206 ALA C N 1
ATOM 5816 C CA . ALA C 1 206 ? -68.962 5.126 -12.784 1.00 94.40 206 ALA C CA 1
ATOM 5817 C C . ALA C 1 206 ? -70.145 4.669 -11.995 1.00 106.94 206 ALA C C 1
ATOM 5818 O O . ALA C 1 206 ? -70.081 4.582 -10.761 1.00 107.13 206 ALA C O 1
ATOM 5820 N N . ARG C 1 207 ? -71.235 4.394 -12.711 1.00 121.47 207 ARG C N 1
ATOM 5821 C CA . ARG C 1 207 ? -72.177 3.398 -12.239 1.00 123.83 207 ARG C CA 1
ATOM 5822 C C . ARG C 1 207 ? -71.216 2.250 -11.877 1.00 122.51 207 ARG C C 1
ATOM 5823 O O . ARG C 1 207 ? -70.464 1.760 -12.731 1.00 129.16 207 ARG C O 1
ATOM 5827 N N . LEU C 1 208 ? -71.173 1.893 -10.605 1.00 106.45 208 LEU C N 1
ATOM 5828 C CA . LEU C 1 208 ? -70.373 0.772 -10.189 1.00 97.10 208 LEU C CA 1
ATOM 5829 C C . LEU C 1 208 ? -71.409 -0.181 -9.646 1.00 92.46 208 LEU C C 1
ATOM 5830 O O . LEU C 1 208 ? -72.170 0.155 -8.739 1.00 86.84 208 LEU C O 1
ATOM 5835 N N . PRO C 1 209 ? -71.490 -1.360 -10.235 1.00 91.07 209 PRO C N 1
ATOM 5836 C CA . PRO C 1 209 ? -72.366 -2.334 -9.582 1.00 96.58 209 PRO C CA 1
ATOM 5837 C C . PRO C 1 209 ? -72.034 -2.430 -8.082 1.00 93.11 209 PRO C C 1
ATOM 5838 O O . PRO C 1 209 ? -70.875 -2.495 -7.716 1.00 95.83 209 PRO C O 1
ATOM 5842 N N . GLY C 1 210 ? -73.048 -2.486 -7.235 1.00 90.89 210 GLY C N 1
ATOM 5843 C CA . GLY C 1 210 ? -72.874 -2.446 -5.784 1.00 89.81 210 GLY C CA 1
ATOM 5844 C C . GLY C 1 210 ? -71.831 -3.384 -5.168 1.00 90.71 210 GLY C C 1
ATOM 5845 O O . GLY C 1 210 ? -71.247 -3.070 -4.119 1.00 82.96 210 GLY C O 1
ATOM 5846 N N . GLY C 1 211 ? -71.624 -4.554 -5.786 1.00 92.65 211 GLY C N 1
ATOM 5847 C CA . GLY C 1 211 ? -70.580 -5.497 -5.343 1.00 90.36 211 GLY C CA 1
ATOM 5848 C C . GLY C 1 211 ? -69.203 -4.884 -5.575 1.00 86.89 211 GLY C C 1
ATOM 5849 O O . GLY C 1 211 ? -68.256 -5.058 -4.772 1.00 74.69 211 GLY C O 1
ATOM 5850 N N . GLN C 1 212 ? -69.109 -4.171 -6.702 1.00 83.37 212 GLN C N 1
ATOM 5851 C CA . GLN C 1 212 ? -67.920 -3.395 -7.059 1.00 75.61 212 GLN C CA 1
ATOM 5852 C C . GLN C 1 212 ? -67.717 -2.183 -6.165 1.00 68.84 212 GLN C C 1
ATOM 5853 O O . GLN C 1 212 ? -66.583 -1.843 -5.868 1.00 69.12 212 GLN C O 1
ATOM 5859 N N . LEU C 1 213 ? -68.800 -1.552 -5.726 1.00 65.96 213 LEU C N 1
ATOM 5860 C CA . LEU C 1 213 ? -68.704 -0.371 -4.880 1.00 64.16 213 LEU C CA 1
ATOM 5861 C C . LEU C 1 213 ? -68.090 -0.666 -3.523 1.00 62.87 213 LEU C C 1
ATOM 5862 O O . LEU C 1 213 ? -67.221 0.062 -3.056 1.00 62.74 213 LEU C O 1
ATOM 5867 N N . GLU C 1 214 ? -68.511 -1.760 -2.908 1.00 63.81 214 GLU C N 1
ATOM 5868 C CA . GLU C 1 214 ? -67.947 -2.178 -1.631 1.00 64.06 214 GLU C CA 1
ATOM 5869 C C . GLU C 1 214 ? -66.463 -2.554 -1.791 1.00 58.82 214 GLU C C 1
ATOM 5870 O O . GLU C 1 214 ? -65.628 -2.243 -0.944 1.00 58.83 214 GLU C O 1
ATOM 5876 N N . GLN C 1 215 ? -66.138 -3.210 -2.896 1.00 56.42 215 GLN C N 1
ATOM 5877 C CA . GLN C 1 215 ? -64.755 -3.599 -3.224 1.00 52.67 215 GLN C CA 1
ATOM 5878 C C . GLN C 1 215 ? -63.852 -2.390 -3.265 1.00 50.92 215 GLN C C 1
ATOM 5879 O O . GLN C 1 215 ? -62.763 -2.395 -2.700 1.00 51.73 215 GLN C O 1
ATOM 5885 N N . ALA C 1 216 ? -64.311 -1.367 -3.970 1.00 49.63 216 ALA C N 1
ATOM 5886 C CA . ALA C 1 216 ? -63.594 -0.109 -4.078 1.00 48.30 216 ALA C CA 1
ATOM 5887 C C . ALA C 1 216 ? -63.384 0.547 -2.720 1.00 48.90 216 ALA C C 1
ATOM 5888 O O . ALA C 1 216 ? -62.299 1.040 -2.422 1.00 49.57 216 ALA C O 1
ATOM 5890 N N . ARG C 1 217 ? -64.417 0.553 -1.902 1.00 51.43 217 ARG C N 1
ATOM 5891 C CA . ARG C 1 217 ? -64.314 1.145 -0.579 1.00 54.19 217 ARG C CA 1
ATOM 5892 C C . ARG C 1 217 ? -63.322 0.377 0.262 1.00 53.50 217 ARG C C 1
ATOM 5893 O O . ARG C 1 217 ? -62.589 0.961 1.055 1.00 51.67 217 ARG C O 1
ATOM 5901 N N . GLU C 1 218 ? -63.313 -0.944 0.109 1.00 55.14 218 GLU C N 1
ATOM 5902 C CA . GLU C 1 218 ? -62.353 -1.786 0.830 1.00 55.43 218 GLU C CA 1
ATOM 5903 C C . GLU C 1 218 ? -60.902 -1.399 0.473 1.00 49.97 218 GLU C C 1
ATOM 5904 O O . GLU C 1 218 ? -60.045 -1.304 1.342 1.00 47.63 218 GLU C O 1
ATOM 5910 N N . ILE C 1 219 ? -60.655 -1.149 -0.803 1.00 47.04 219 ILE C N 1
ATOM 5911 C CA . ILE C 1 219 ? -59.339 -0.756 -1.253 1.00 45.34 219 ILE C CA 1
ATOM 5912 C C . ILE C 1 219 ? -59.019 0.638 -0.718 1.00 45.77 219 ILE C C 1
ATOM 5913 O O . ILE C 1 219 ? -57.909 0.895 -0.273 1.00 45.25 219 ILE C O 1
ATOM 5918 N N . LEU C 1 220 ? -59.994 1.542 -0.755 1.00 46.81 220 LEU C N 1
ATOM 5919 C CA . LEU C 1 220 ? -59.795 2.878 -0.182 1.00 46.20 220 LEU C CA 1
ATOM 5920 C C . LEU C 1 220 ? -59.440 2.797 1.292 1.00 47.04 220 LEU C C 1
ATOM 5921 O O . LEU C 1 220 ? -58.552 3.474 1.740 1.00 44.21 220 LEU C O 1
ATOM 5926 N N . ARG C 1 221 ? -60.117 1.919 2.022 1.00 53.01 221 ARG C N 1
ATOM 5927 C CA . ARG C 1 221 ? -59.861 1.691 3.454 1.00 56.35 221 ARG C CA 1
ATOM 5928 C C . ARG C 1 221 ? -58.451 1.175 3.676 1.00 53.81 221 ARG C C 1
ATOM 5929 O O . ARG C 1 221 ? -57.795 1.551 4.639 1.00 52.70 221 ARG C O 1
ATOM 5937 N N . ASP C 1 222 ? -57.977 0.310 2.778 1.00 53.17 222 ASP C N 1
ATOM 5938 C CA . ASP C 1 222 ? -56.615 -0.216 2.892 1.00 49.99 222 ASP C CA 1
ATOM 5939 C C . ASP C 1 222 ? -55.598 0.896 2.688 1.00 47.61 222 ASP C C 1
ATOM 5940 O O . ASP C 1 222 ? -54.614 0.991 3.424 1.00 47.65 222 ASP C O 1
ATOM 5945 N N . ILE C 1 223 ? -55.831 1.718 1.667 1.00 43.17 223 ILE C N 1
ATOM 5946 C CA . ILE C 1 223 ? -54.944 2.815 1.378 1.00 39.73 223 ILE C CA 1
ATOM 5947 C C . ILE C 1 223 ? -54.888 3.746 2.573 1.00 42.67 223 ILE C C 1
ATOM 5948 O O . ILE C 1 223 ? -53.813 4.171 2.978 1.00 40.93 223 ILE C O 1
ATOM 5953 N N . GLU C 1 224 ? -56.050 4.087 3.136 1.00 47.06 224 GLU C N 1
ATOM 5954 C CA . GLU C 1 224 ? -56.079 4.994 4.268 1.00 49.29 224 GLU C CA 1
ATOM 5955 C C . GLU C 1 224 ? -55.214 4.407 5.379 1.00 47.83 224 GLU C C 1
ATOM 5956 O O . GLU C 1 224 ? -54.594 5.151 6.142 1.00 53.29 224 GLU C O 1
ATOM 5962 N N . SER C 1 225 ? -55.152 3.083 5.470 1.00 45.21 225 SER C N 1
ATOM 5963 C CA . SER C 1 225 ? -54.406 2.434 6.553 1.00 43.84 225 SER C CA 1
ATOM 5964 C C . SER C 1 225 ? -52.943 2.242 6.254 1.00 40.72 225 SER C C 1
ATOM 5965 O O . SER C 1 225 ? -52.188 1.927 7.154 1.00 41.77 225 SER C O 1
ATOM 5968 N N . LEU C 1 226 ? -52.543 2.387 4.999 1.00 37.95 226 LEU C N 1
ATOM 5969 C CA . LEU C 1 226 ? -51.137 2.245 4.644 1.00 36.94 226 LEU C CA 1
ATOM 5970 C C . LEU C 1 226 ? -50.379 3.576 4.623 1.00 36.58 226 LEU C C 1
ATOM 5971 O O . LEU C 1 226 ? -49.170 3.609 4.895 1.00 35.54 226 LEU C O 1
ATOM 5976 N N . LEU C 1 227 ? -51.059 4.651 4.233 1.00 36.22 227 LEU C N 1
ATOM 5977 C CA . LEU C 1 227 ? -50.422 5.951 4.133 1.00 35.63 227 LEU C CA 1
ATOM 5978 C C . LEU C 1 227 ? -49.703 6.376 5.418 1.00 36.77 227 LEU C C 1
ATOM 5979 O O . LEU C 1 227 ? -48.543 6.759 5.364 1.00 37.34 227 LEU C O 1
ATOM 5984 N N . PRO C 1 228 ? -50.345 6.272 6.574 1.00 39.94 228 PRO C N 1
ATOM 5985 C CA . PRO C 1 228 ? -49.607 6.624 7.789 1.00 43.52 228 PRO C CA 1
ATOM 5986 C C . PRO C 1 228 ? -48.297 5.855 7.991 1.00 45.66 228 PRO C C 1
ATOM 5987 O O . PRO C 1 228 ? -47.330 6.433 8.471 1.00 45.88 228 PRO C O 1
ATOM 5991 N N . HIS C 1 229 ? -48.269 4.568 7.652 1.00 48.70 229 HIS C N 1
ATOM 5992 C CA . HIS C 1 229 ? -47.022 3.788 7.740 1.00 49.66 229 HIS C CA 1
ATOM 5993 C C . HIS C 1 229 ? -45.939 4.432 6.938 1.00 51.52 229 HIS C C 1
ATOM 5994 O O . HIS C 1 229 ? -44.818 4.602 7.396 1.00 57.51 229 HIS C O 1
ATOM 6001 N N . ASN C 1 230 ? -46.285 4.803 5.723 1.00 54.02 230 ASN C N 1
ATOM 6002 C CA . ASN C 1 230 ? -45.359 5.504 4.849 1.00 52.13 230 ASN C CA 1
ATOM 6003 C C . ASN C 1 230 ? -44.760 6.719 5.503 1.00 52.75 230 ASN C C 1
ATOM 6004 O O . ASN C 1 230 ? -43.568 6.932 5.413 1.00 57.52 230 ASN C O 1
ATOM 6009 N N . GLU C 1 231 ? -45.589 7.500 6.181 1.00 57.72 231 GLU C N 1
ATOM 6010 C CA . GLU C 1 231 ? -45.150 8.777 6.774 1.00 58.46 231 GLU C CA 1
ATOM 6011 C C . GLU C 1 231 ? -44.256 8.528 7.986 1.00 50.94 231 GLU C C 1
ATOM 6012 O O . GLU C 1 231 ? -43.365 9.309 8.312 1.00 51.28 231 GLU C O 1
ATOM 6018 N N . SER C 1 232 ? -44.542 7.436 8.666 1.00 45.77 232 SER C N 1
ATOM 6019 C CA . SER C 1 232 ? -43.821 7.045 9.842 1.00 44.81 232 SER C CA 1
ATOM 6020 C C . SER C 1 232 ? -42.396 6.640 9.487 1.00 42.93 232 SER C C 1
ATOM 6021 O O . SER C 1 232 ? -41.467 6.964 10.187 1.00 39.11 232 SER C O 1
ATOM 6024 N N . LEU C 1 233 ? -42.234 5.944 8.372 1.00 44.25 233 LEU C N 1
ATOM 6025 C CA . LEU C 1 233 ? -40.916 5.573 7.891 1.00 45.02 233 LEU C CA 1
ATOM 6026 C C . LEU C 1 233 ? -40.069 6.796 7.573 1.00 47.83 233 LEU C C 1
ATOM 6027 O O . LEU C 1 233 ? -38.888 6.795 7.871 1.00 48.59 233 LEU C O 1
ATOM 6032 N N . PHE C 1 234 ? -40.648 7.829 6.964 1.00 51.51 234 PHE C N 1
ATOM 6033 C CA . PHE C 1 234 ? -39.862 9.038 6.655 1.00 54.29 234 PHE C CA 1
ATOM 6034 C C . PHE C 1 234 ? -39.280 9.678 7.908 1.00 49.27 234 PHE C C 1
ATOM 6035 O O . PHE C 1 234 ? -38.177 10.152 7.862 1.00 49.62 234 PHE C O 1
ATOM 6043 N N . GLN C 1 235 ? -40.008 9.677 9.015 1.00 48.56 235 GLN C N 1
ATOM 6044 C CA . GLN C 1 235 ? -39.500 10.252 10.251 1.00 52.83 235 GLN C CA 1
ATOM 6045 C C . GLN C 1 235 ? -38.290 9.534 10.739 1.00 49.20 235 GLN C C 1
ATOM 6046 O O . GLN C 1 235 ? -37.312 10.155 11.108 1.00 54.99 235 GLN C O 1
ATOM 6052 N N . LYS C 1 236 ? -38.391 8.214 10.780 1.00 46.97 236 LYS C N 1
ATOM 6053 C CA . LYS C 1 236 ? -37.302 7.334 11.189 1.00 44.49 236 LYS C CA 1
ATOM 6054 C C . LYS C 1 236 ? -36.099 7.510 10.270 1.00 40.51 236 LYS C C 1
ATOM 6055 O O . LYS C 1 236 ? -35.009 7.745 10.716 1.00 35.71 236 LYS C O 1
ATOM 6061 N N . VAL C 1 237 ? -36.326 7.442 8.972 1.00 38.90 237 VAL C N 1
ATOM 6062 C CA . VAL C 1 237 ? -35.258 7.653 8.015 1.00 39.15 237 VAL C CA 1
ATOM 6063 C C . VAL C 1 237 ? -34.532 8.968 8.191 1.00 40.59 237 VAL C C 1
ATOM 6064 O O . VAL C 1 237 ? -33.302 8.994 8.147 1.00 45.01 237 VAL C O 1
ATOM 6068 N N . ASN C 1 238 ? -35.279 10.042 8.409 1.00 40.06 238 ASN C N 1
ATOM 6069 C CA . ASN C 1 238 ? -34.686 11.370 8.578 1.00 39.84 238 ASN C CA 1
ATOM 6070 C C . ASN C 1 238 ? -33.919 11.510 9.860 1.00 39.88 238 ASN C C 1
ATOM 6071 O O . ASN C 1 238 ? -32.910 12.195 9.908 1.00 39.67 238 ASN C O 1
ATOM 6076 N N . PHE C 1 239 ? -34.414 10.861 10.901 1.00 40.00 239 PHE C N 1
ATOM 6077 C CA . PHE C 1 239 ? -33.747 10.878 12.167 1.00 38.86 239 PHE C CA 1
ATOM 6078 C C . PHE C 1 239 ? -32.454 10.086 12.065 1.00 39.72 239 PHE C C 1
ATOM 6079 O O . PHE C 1 239 ? -31.435 10.484 12.596 1.00 40.04 239 PHE C O 1
ATOM 6087 N N . LEU C 1 240 ? -32.503 8.938 11.406 1.00 41.03 240 LEU C N 1
ATOM 6088 C CA . LEU C 1 240 ? -31.312 8.093 11.254 1.00 43.39 240 LEU C CA 1
ATOM 6089 C C . LEU C 1 240 ? -30.229 8.854 10.521 1.00 44.56 240 LEU C C 1
ATOM 6090 O O . LEU C 1 240 ? -29.053 8.745 10.847 1.00 44.34 240 LEU C O 1
ATOM 6095 N N . MET C 1 241 ? -30.633 9.586 9.488 1.00 45.70 241 MET C N 1
ATOM 6096 C CA . MET C 1 241 ? -29.718 10.397 8.703 1.00 45.12 241 MET C CA 1
ATOM 6097 C C . MET C 1 241 ? -29.027 11.398 9.636 1.00 44.52 241 MET C C 1
ATOM 6098 O O . MET C 1 241 ? -27.827 11.615 9.558 1.00 48.03 241 MET C O 1
ATOM 6103 N N . GLN C 1 242 ? -29.784 11.980 10.544 1.00 43.64 242 GLN C N 1
ATOM 6104 C CA . GLN C 1 242 ? -29.246 12.980 11.451 1.00 46.76 242 GLN C CA 1
ATOM 6105 C C . GLN C 1 242 ? -28.268 12.397 12.439 1.00 45.00 242 GLN C C 1
ATOM 6106 O O . GLN C 1 242 ? -27.227 12.967 12.710 1.00 45.18 242 GLN C O 1
ATOM 6112 N N . ALA C 1 243 ? -28.603 11.238 12.964 1.00 44.98 243 ALA C N 1
ATOM 6113 C CA . ALA C 1 243 ? -27.746 10.569 13.937 1.00 47.78 243 ALA C CA 1
ATOM 6114 C C . ALA C 1 243 ? -26.403 10.183 13.290 1.00 49.73 243 ALA C C 1
ATOM 6115 O O . ALA C 1 243 ? -25.337 10.323 13.899 1.00 50.30 243 ALA C O 1
ATOM 6117 N N . ALA C 1 244 ? -26.482 9.686 12.059 1.00 48.03 244 ALA C N 1
ATOM 6118 C CA . ALA C 1 244 ? -25.316 9.311 11.303 1.00 49.44 244 ALA C CA 1
ATOM 6119 C C . ALA C 1 244 ? -24.353 10.478 11.174 1.00 50.93 244 ALA C C 1
ATOM 6120 O O . ALA C 1 244 ? -23.145 10.319 11.373 1.00 54.36 244 ALA C O 1
ATOM 6122 N N . MET C 1 245 ? -24.879 11.644 10.845 1.00 53.99 245 MET C N 1
ATOM 6123 C CA . MET C 1 245 ? -24.031 12.821 10.710 1.00 59.20 245 MET C CA 1
ATOM 6124 C C . MET C 1 245 ? -23.382 13.155 12.036 1.00 55.19 245 MET C C 1
ATOM 6125 O O . MET C 1 245 ? -22.228 13.599 12.073 1.00 55.00 245 MET C O 1
ATOM 6130 N N . GLY C 1 246 ? -24.092 12.886 13.119 1.00 49.92 246 GLY C N 1
ATOM 6131 C CA . GLY C 1 246 ? -23.523 13.085 14.448 1.00 50.84 246 GLY C CA 1
ATOM 6132 C C . GLY C 1 246 ? -22.330 12.181 14.719 1.00 50.79 246 GLY C C 1
ATOM 6133 O O . GLY C 1 246 ? -21.311 12.598 15.276 1.00 51.56 246 GLY C O 1
ATOM 6134 N N . PHE C 1 247 ? -22.465 10.929 14.308 1.00 48.91 247 PHE C N 1
ATOM 6135 C CA . PHE C 1 247 ? -21.424 9.954 14.520 1.00 48.29 247 PHE C CA 1
ATOM 6136 C C . PHE C 1 247 ? -20.222 10.238 13.632 1.00 47.32 247 PHE C C 1
ATOM 6137 O O . PHE C 1 247 ? -19.077 10.086 14.054 1.00 49.09 247 PHE C O 1
ATOM 6145 N N . ILE C 1 248 ? -20.493 10.649 12.406 1.00 44.58 248 ILE C N 1
ATOM 6146 C CA . ILE C 1 248 ? -19.448 11.067 11.477 1.00 45.27 248 ILE C CA 1
ATOM 6147 C C . ILE C 1 248 ? -18.648 12.251 11.989 1.00 46.96 248 ILE C C 1
ATOM 6148 O O . ILE C 1 248 ? -17.463 12.328 11.750 1.00 47.49 248 ILE C O 1
ATOM 6153 N N . ASN C 1 249 ? -19.304 13.181 12.674 1.00 49.52 249 ASN C N 1
ATOM 6154 C CA . ASN C 1 249 ? -18.606 14.335 13.226 1.00 52.66 249 ASN C CA 1
ATOM 6155 C C . ASN C 1 249 ? -17.858 13.973 14.468 1.00 53.53 249 ASN C C 1
ATOM 6156 O O . ASN C 1 249 ? -16.868 14.610 14.796 1.00 52.72 249 ASN C O 1
ATOM 6161 N N . ILE C 1 250 ? -18.388 13.027 15.226 1.00 54.82 250 ILE C N 1
ATOM 6162 C CA . ILE C 1 250 ? -17.684 12.581 16.426 1.00 58.51 250 ILE C CA 1
ATOM 6163 C C . ILE C 1 250 ? -16.414 11.891 15.981 1.00 60.12 250 ILE C C 1
ATOM 6164 O O . ILE C 1 250 ? -15.361 12.103 16.565 1.00 64.27 250 ILE C O 1
ATOM 6169 N N . GLU C 1 251 ? -16.528 11.074 14.937 1.00 59.42 251 GLU C N 1
ATOM 6170 C CA . GLU C 1 251 ? -15.392 10.390 14.347 1.00 62.52 251 GLU C CA 1
ATOM 6171 C C . GLU C 1 251 ? -14.342 11.368 13.807 1.00 64.32 251 GLU C C 1
ATOM 6172 O O . GLU C 1 251 ? -13.144 11.220 14.075 1.00 65.57 251 GLU C O 1
ATOM 6178 N N . GLN C 1 252 ? -14.795 12.363 13.058 1.00 61.83 252 GLN C N 1
ATOM 6179 C CA . GLN C 1 252 ? -13.914 13.423 12.589 1.00 62.30 252 GLN C CA 1
ATOM 6180 C C . GLN C 1 252 ? -13.110 14.034 13.743 1.00 61.75 252 GLN C C 1
ATOM 6181 O O . GLN C 1 252 ? -11.922 14.224 13.628 1.00 63.04 252 GLN C O 1
ATOM 6187 N N . ASN C 1 253 ? -13.758 14.324 14.862 1.00 60.38 253 ASN C N 1
ATOM 6188 C CA . ASN C 1 253 ? -13.067 14.841 16.049 1.00 61.65 253 ASN C CA 1
ATOM 6189 C C . ASN C 1 253 ? -12.025 13.889 16.609 1.00 63.77 253 ASN C C 1
ATOM 6190 O O . ASN C 1 253 ? -10.970 14.321 17.028 1.00 64.39 253 ASN C O 1
ATOM 6195 N N . ARG C 1 254 ? -12.329 12.594 16.611 1.00 65.12 254 ARG C N 1
ATOM 6196 C CA . ARG C 1 254 ? -11.397 11.566 17.095 1.00 66.67 254 ARG C CA 1
ATOM 6197 C C . ARG C 1 254 ? -10.141 11.601 16.225 1.00 65.83 254 ARG C C 1
ATOM 6198 O O . ARG C 1 254 ? -9.026 11.666 16.734 1.00 71.83 254 ARG C O 1
ATOM 6206 N N . ILE C 1 255 ? -10.349 11.605 14.911 1.00 61.99 255 ILE C N 1
ATOM 6207 C CA . ILE C 1 255 ? -9.286 11.652 13.913 1.00 61.53 255 ILE C CA 1
ATOM 6208 C C . ILE C 1 255 ? -8.372 12.859 14.070 1.00 63.95 255 ILE C C 1
ATOM 6209 O O . ILE C 1 255 ? -7.160 12.720 14.098 1.00 67.51 255 ILE C O 1
ATOM 6214 N N . ILE C 1 256 ? -8.954 14.044 14.139 1.00 63.70 256 ILE C N 1
ATOM 6215 C CA . ILE C 1 256 ? -8.176 15.279 14.228 1.00 65.40 256 ILE C CA 1
ATOM 6216 C C . ILE C 1 256 ? -7.330 15.283 15.490 1.00 68.94 256 ILE C C 1
ATOM 6217 O O . ILE C 1 256 ? -6.197 15.708 15.443 1.00 71.81 256 ILE C O 1
ATOM 6222 N N . LYS C 1 257 ? -7.880 14.801 16.605 1.00 71.89 257 LYS C N 1
ATOM 6223 C CA . LYS C 1 257 ? -7.120 14.620 17.859 1.00 76.09 257 LYS C CA 1
ATOM 6224 C C . LYS C 1 257 ? -5.933 13.638 17.701 1.00 82.63 257 LYS C C 1
ATOM 6225 O O . LYS C 1 257 ? -4.951 13.735 18.435 1.00 87.80 257 LYS C O 1
ATOM 6229 N N . MET D 1 1 ? -47.316 -23.785 23.072 1.00 106.15 1 MET D N 1
ATOM 6230 C CA . MET D 1 1 ? -47.801 -23.532 24.458 1.00 103.94 1 MET D CA 1
ATOM 6231 C C . MET D 1 1 ? -49.284 -23.200 24.431 1.00 97.10 1 MET D C 1
ATOM 6232 O O . MET D 1 1 ? -49.685 -22.173 23.891 1.00 99.29 1 MET D O 1
ATOM 6237 N N . LEU D 1 2 ? -50.097 -24.081 24.995 1.00 92.99 2 LEU D N 1
ATOM 6238 C CA . LEU D 1 2 ? -51.533 -23.881 25.029 1.00 87.93 2 LEU D CA 1
ATOM 6239 C C . LEU D 1 2 ? -52.008 -23.721 26.467 1.00 88.67 2 LEU D C 1
ATOM 6240 O O . LEU D 1 2 ? -51.793 -24.586 27.307 1.00 91.76 2 LEU D O 1
ATOM 6245 N N . SER D 1 3 ? -52.652 -22.592 26.728 1.00 87.63 3 SER D N 1
ATOM 6246 C CA . SER D 1 3 ? -53.307 -22.331 27.998 1.00 89.05 3 SER D CA 1
ATOM 6247 C C . SER D 1 3 ? -54.767 -22.083 27.689 1.00 87.88 3 SER D C 1
ATOM 6248 O O . SER D 1 3 ? -55.097 -21.517 26.653 1.00 84.81 3 SER D O 1
ATOM 6251 N N . ALA D 1 4 ? -55.641 -22.508 28.594 1.00 89.68 4 ALA D N 1
ATOM 6252 C CA . ALA D 1 4 ? -57.077 -22.286 28.447 1.00 86.98 4 ALA D CA 1
ATOM 6253 C C . ALA D 1 4 ? -57.671 -21.809 29.766 1.00 84.82 4 ALA D C 1
ATOM 6254 O O . ALA D 1 4 ? -57.186 -22.171 30.843 1.00 81.30 4 ALA D O 1
ATOM 6256 N N . PHE D 1 5 ? -58.689 -20.956 29.660 1.00 83.54 5 PHE D N 1
ATOM 6257 C CA . PHE D 1 5 ? -59.341 -20.345 30.820 1.00 84.86 5 PHE D CA 1
ATOM 6258 C C . PHE D 1 5 ? -60.850 -20.466 30.733 1.00 86.67 5 PHE D C 1
ATOM 6259 O O . PHE D 1 5 ? -61.437 -20.255 29.687 1.00 81.45 5 PHE D O 1
ATOM 6267 N N . GLN D 1 6 ? -61.472 -20.766 31.870 1.00 93.19 6 GLN D N 1
ATOM 6268 C CA . GLN D 1 6 ? -62.934 -20.768 31.976 1.00 94.05 6 GLN D CA 1
ATOM 6269 C C . GLN D 1 6 ? -63.410 -19.786 33.032 1.00 94.81 6 GLN D C 1
ATOM 6270 O O . GLN D 1 6 ? -62.623 -19.301 33.848 1.00 92.63 6 GLN D O 1
ATOM 6276 N N . LEU D 1 7 ? -64.705 -19.498 33.000 1.00 97.34 7 LEU D N 1
ATOM 6277 C CA . LEU D 1 7 ? -65.300 -18.483 33.862 1.00 100.97 7 LEU D CA 1
ATOM 6278 C C . LEU D 1 7 ? -66.038 -19.104 35.075 1.00 113.38 7 LEU D C 1
ATOM 6279 O O . LEU D 1 7 ? -66.790 -20.073 34.932 1.00 115.65 7 LEU D O 1
ATOM 6284 N N . GLU D 1 8 ? -65.795 -18.546 36.263 1.00 120.42 8 GLU D N 1
ATOM 6285 C CA . GLU D 1 8 ? -66.447 -18.983 37.515 1.00 123.74 8 GLU D CA 1
ATOM 6286 C C . GLU D 1 8 ? -66.764 -17.781 38.409 1.00 122.92 8 GLU D C 1
ATOM 6287 O O . GLU D 1 8 ? -65.898 -17.301 39.150 1.00 119.42 8 GLU D O 1
ATOM 6293 N N . ASN D 1 9 ? -68.011 -17.318 38.343 1.00 124.13 9 ASN D N 1
ATOM 6294 C CA . ASN D 1 9 ? -68.454 -16.073 39.000 1.00 126.27 9 ASN D CA 1
ATOM 6295 C C . ASN D 1 9 ? -67.745 -14.856 38.446 1.00 125.49 9 ASN D C 1
ATOM 6296 O O . ASN D 1 9 ? -67.190 -14.041 39.193 1.00 125.01 9 ASN D O 1
ATOM 6301 N N . ASN D 1 10 ? -67.765 -14.746 37.124 1.00 125.59 10 ASN D N 1
ATOM 6302 C CA . ASN D 1 10 ? -67.001 -13.718 36.422 1.00 125.00 10 ASN D CA 1
ATOM 6303 C C . ASN D 1 10 ? -65.529 -13.679 36.897 1.00 125.59 10 ASN D C 1
ATOM 6304 O O . ASN D 1 10 ? -64.964 -12.601 37.080 1.00 129.27 10 ASN D O 1
ATOM 6309 N N . ARG D 1 11 ? -64.923 -14.847 37.115 1.00 121.83 11 ARG D N 1
ATOM 6310 C CA . ARG D 1 11 ? -63.497 -14.929 37.463 1.00 116.48 11 ARG D CA 1
ATOM 6311 C C . ARG D 1 11 ? -62.801 -15.908 36.542 1.00 106.48 11 ARG D C 1
ATOM 6312 O O . ARG D 1 11 ? -63.137 -17.081 36.521 1.00 106.92 11 ARG D O 1
ATOM 6320 N N . LEU D 1 12 ? -61.827 -15.420 35.782 1.00 98.05 12 LEU D N 1
ATOM 6321 C CA . LEU D 1 12 ? -61.079 -16.276 34.882 1.00 92.22 12 LEU D CA 1
ATOM 6322 C C . LEU D 1 12 ? -60.282 -17.255 35.699 1.00 94.71 12 LEU D C 1
ATOM 6323 O O . LEU D 1 12 ? -59.429 -16.858 36.479 1.00 94.93 12 LEU D O 1
ATOM 6328 N N . THR D 1 13 ? -60.565 -18.540 35.519 1.00 98.35 13 THR D N 1
ATOM 6329 C CA . THR D 1 13 ? -59.825 -19.598 36.221 1.00 100.06 13 THR D CA 1
ATOM 6330 C C . THR D 1 13 ? -59.120 -20.522 35.222 1.00 97.81 13 THR D C 1
ATOM 6331 O O . THR D 1 13 ? -59.697 -20.943 34.209 1.00 95.67 13 THR D O 1
ATOM 6335 N N . ARG D 1 14 ? -57.860 -20.809 35.526 1.00 97.56 14 ARG D N 1
ATOM 6336 C CA . ARG D 1 14 ? -56.986 -21.493 34.610 1.00 98.99 14 ARG D CA 1
ATOM 6337 C C . ARG D 1 14 ? -57.365 -22.956 34.497 1.00 105.94 14 ARG D C 1
ATOM 6338 O O . ARG D 1 14 ? -57.308 -23.694 35.465 1.00 109.73 14 ARG D O 1
ATOM 6346 N N . LEU D 1 15 ? -57.790 -23.363 33.310 1.00 112.08 15 LEU D N 1
ATOM 6347 C CA . LEU D 1 15 ? -58.097 -24.768 33.034 1.00 118.00 15 LEU D CA 1
ATOM 6348 C C . LEU D 1 15 ? -56.812 -25.565 32.904 1.00 123.41 15 LEU D C 1
ATOM 6349 O O . LEU D 1 15 ? -55.859 -25.087 32.294 1.00 131.25 15 LEU D O 1
ATOM 6354 N N . GLU D 1 16 ? -56.797 -26.777 33.453 1.00 126.45 16 GLU D N 1
ATOM 6355 C CA . GLU D 1 16 ? -55.697 -27.710 33.220 1.00 126.81 16 GLU D CA 1
ATOM 6356 C C . GLU D 1 16 ? -55.949 -28.375 31.880 1.00 127.24 16 GLU D C 1
ATOM 6357 O O . GLU D 1 16 ? -57.020 -28.931 31.664 1.00 127.87 16 GLU D O 1
ATOM 6363 N N . VAL D 1 17 ? -54.968 -28.326 30.984 1.00 126.40 17 VAL D N 1
ATOM 6364 C CA . VAL D 1 17 ? -55.170 -28.794 29.597 1.00 128.99 17 VAL D CA 1
ATOM 6365 C C . VAL D 1 17 ? -54.404 -30.068 29.229 1.00 132.11 17 VAL D C 1
ATOM 6366 O O . VAL D 1 17 ? -54.892 -30.862 28.426 1.00 133.61 17 VAL D O 1
ATOM 6370 N N . GLU D 1 18 ? -53.208 -30.254 29.788 1.00 135.39 18 GLU D N 1
ATOM 6371 C CA . GLU D 1 18 ? -52.509 -31.553 29.704 1.00 140.59 18 GLU D CA 1
ATOM 6372 C C . GLU D 1 18 ? -53.428 -32.686 30.160 1.00 145.75 18 GLU D C 1
ATOM 6373 O O . GLU D 1 18 ? -53.492 -33.738 29.522 1.00 139.92 18 GLU D O 1
ATOM 6379 N N . GLU D 1 19 ? -54.138 -32.437 31.265 1.00 158.81 19 GLU D N 1
ATOM 6380 C CA . GLU D 1 19 ? -55.036 -33.419 31.906 1.00 174.08 19 GLU D CA 1
ATOM 6381 C C . GLU D 1 19 ? -56.526 -33.281 31.561 1.00 178.45 19 GLU D C 1
ATOM 6382 O O . GLU D 1 19 ? -57.141 -34.244 31.095 1.00 182.32 19 GLU D O 1
ATOM 6388 N N . SER D 1 20 ? -57.101 -32.097 31.794 1.00 179.58 20 SER D N 1
ATOM 6389 C CA . SER D 1 20 ? -58.556 -31.888 31.625 1.00 176.04 20 SER D CA 1
ATOM 6390 C C . SER D 1 20 ? -58.856 -31.534 30.166 1.00 169.76 20 SER D C 1
ATOM 6391 O O . SER D 1 20 ? -58.952 -30.359 29.791 1.00 163.36 20 SER D O 1
ATOM 6394 N N . GLN D 1 21 ? -59.017 -32.585 29.362 1.00 165.69 21 GLN D N 1
ATOM 6395 C CA . GLN D 1 21 ? -59.104 -32.478 27.904 1.00 157.77 21 GLN D CA 1
ATOM 6396 C C . GLN D 1 21 ? -60.191 -31.513 27.405 1.00 157.79 21 GLN D C 1
ATOM 6397 O O . GLN D 1 21 ? -59.896 -30.671 26.553 1.00 166.27 21 GLN D O 1
ATOM 6403 N N . PRO D 1 22 ? -61.432 -31.602 27.940 1.00 153.07 22 PRO D N 1
ATOM 6404 C CA . PRO D 1 22 ? -62.482 -30.719 27.400 1.00 148.11 22 PRO D CA 1
ATOM 6405 C C . PRO D 1 22 ? -62.116 -29.222 27.343 1.00 139.16 22 PRO D C 1
ATOM 6406 O O . PRO D 1 22 ? -62.032 -28.535 28.370 1.00 141.65 22 PRO D O 1
ATOM 6410 N N . LEU D 1 23 ? -61.875 -28.759 26.123 1.00 127.62 23 LEU D N 1
ATOM 6411 C CA . LEU D 1 23 ? -61.600 -27.360 25.835 1.00 119.99 23 LEU D CA 1
ATOM 6412 C C . LEU D 1 23 ? -62.897 -26.597 25.640 1.00 117.15 23 LEU D C 1
ATOM 6413 O O . LEU D 1 23 ? -62.918 -25.374 25.722 1.00 114.99 23 LEU D O 1
ATOM 6418 N N . VAL D 1 24 ? -63.977 -27.324 25.372 1.00 115.01 24 VAL D N 1
ATOM 6419 C CA . VAL D 1 24 ? -65.272 -26.711 25.062 1.00 108.44 24 VAL D CA 1
ATOM 6420 C C . VAL D 1 24 ? -65.741 -25.776 26.200 1.00 103.00 24 VAL D C 1
ATOM 6421 O O . VAL D 1 24 ? -66.477 -24.823 25.973 1.00 100.27 24 VAL D O 1
ATOM 6425 N N . ASN D 1 25 ? -65.267 -26.023 27.416 1.00 101.08 25 ASN D N 1
ATOM 6426 C CA . ASN D 1 25 ? -65.655 -25.217 28.572 1.00 100.33 25 ASN D CA 1
ATOM 6427 C C . ASN D 1 25 ? -64.923 -23.901 28.721 1.00 97.46 25 ASN D C 1
ATOM 6428 O O . ASN D 1 25 ? -65.217 -23.124 29.626 1.00 98.28 25 ASN D O 1
ATOM 6433 N N . ALA D 1 26 ? -63.953 -23.651 27.853 1.00 94.61 26 ALA D N 1
ATOM 6434 C CA . ALA D 1 26 ? -63.142 -22.448 27.971 1.00 88.94 26 ALA D CA 1
ATOM 6435 C C . ALA D 1 26 ? -63.804 -21.263 27.290 1.00 84.27 26 ALA D C 1
ATOM 6436 O O . ALA D 1 26 ? -64.447 -21.413 26.255 1.00 82.87 26 ALA D O 1
ATOM 6438 N N . VAL D 1 27 ? -63.640 -20.090 27.898 1.00 82.02 27 VAL D N 1
ATOM 6439 C CA . VAL D 1 27 ? -64.001 -18.799 27.280 1.00 80.20 27 VAL D CA 1
ATOM 6440 C C . VAL D 1 27 ? -62.814 -18.172 26.510 1.00 76.05 27 VAL D C 1
ATOM 6441 O O . VAL D 1 27 ? -63.000 -17.418 25.563 1.00 69.95 27 VAL D O 1
ATOM 6445 N N . TRP D 1 28 ? -61.604 -18.524 26.927 1.00 76.82 28 TRP D N 1
ATOM 6446 C CA . TRP D 1 28 ? -60.374 -17.974 26.370 1.00 76.67 28 TRP D CA 1
ATOM 6447 C C . TRP D 1 28 ? -59.323 -19.072 26.138 1.00 80.05 28 TRP D C 1
ATOM 6448 O O . TRP D 1 28 ? -58.898 -19.771 27.065 1.00 84.93 28 TRP D O 1
ATOM 6459 N N . ILE D 1 29 ? -58.922 -19.225 24.884 1.00 79.76 29 ILE D N 1
ATOM 6460 C CA . ILE D 1 29 ? -57.776 -20.047 24.547 1.00 80.07 29 ILE D CA 1
ATOM 6461 C C . ILE D 1 29 ? -56.620 -19.129 24.112 1.00 75.37 29 ILE D C 1
ATOM 6462 O O . ILE D 1 29 ? -56.763 -18.313 23.205 1.00 68.85 29 ILE D O 1
ATOM 6467 N N . ASP D 1 30 ? -55.467 -19.327 24.742 1.00 75.16 30 ASP D N 1
ATOM 6468 C CA . ASP D 1 30 ? -54.288 -18.488 24.551 1.00 73.45 30 ASP D CA 1
ATOM 6469 C C . ASP D 1 30 ? -53.120 -19.316 24.028 1.00 73.19 30 ASP D C 1
ATOM 6470 O O . ASP D 1 30 ? -52.624 -20.190 24.725 1.00 72.03 30 ASP D O 1
ATOM 6475 N N . LEU D 1 31 ? -52.709 -19.058 22.789 1.00 72.25 31 LEU D N 1
ATOM 6476 C CA . LEU D 1 31 ? -51.618 -19.807 22.186 1.00 75.54 31 LEU D CA 1
ATOM 6477 C C . LEU D 1 31 ? -50.362 -18.977 22.029 1.00 73.81 31 LEU D C 1
ATOM 6478 O O . LEU D 1 31 ? -50.399 -17.902 21.461 1.00 73.32 31 LEU D O 1
ATOM 6483 N N . VAL D 1 32 ? -49.245 -19.531 22.486 1.00 77.70 32 VAL D N 1
ATOM 6484 C CA . VAL D 1 32 ? -47.915 -18.931 22.327 1.00 77.06 32 VAL D CA 1
ATOM 6485 C C . VAL D 1 32 ? -46.987 -19.878 21.537 1.00 83.92 32 VAL D C 1
ATOM 6486 O O . VAL D 1 32 ? -46.612 -20.935 22.033 1.00 79.90 32 VAL D O 1
ATOM 6490 N N . GLU D 1 33 ? -46.646 -19.502 20.300 1.00 88.27 33 GLU D N 1
ATOM 6491 C CA . GLU D 1 33 ? -45.779 -20.317 19.434 1.00 87.23 33 GLU D CA 1
ATOM 6492 C C . GLU D 1 33 ? -46.281 -21.739 19.420 1.00 88.34 33 GLU D C 1
ATOM 6493 O O . GLU D 1 33 ? -45.530 -22.663 19.723 1.00 92.61 33 GLU D O 1
ATOM 6499 N N . PRO D 1 34 ? -47.552 -21.927 19.064 1.00 86.11 34 PR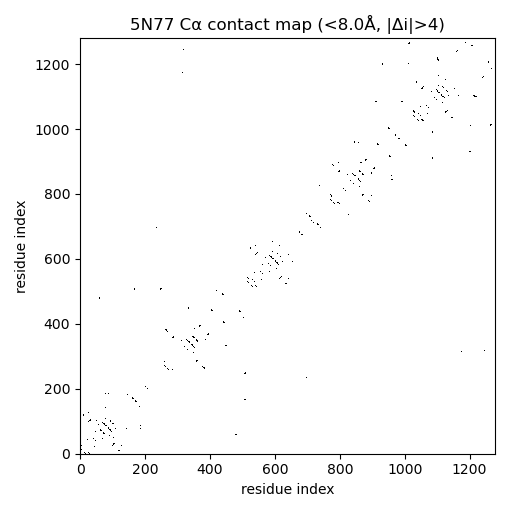O D N 1
ATOM 6500 C CA . PRO D 1 34 ? -48.119 -23.242 19.166 1.00 90.87 34 PRO D CA 1
ATOM 6501 C C . PRO D 1 34 ? -47.637 -24.183 18.069 1.00 97.65 34 PRO D C 1
ATOM 6502 O O . PRO D 1 34 ? -47.579 -23.797 16.902 1.00 102.31 34 PRO D O 1
ATOM 6506 N N . ASP D 1 35 ? -47.303 -25.415 18.453 1.00 103.39 35 ASP D N 1
ATOM 6507 C CA . ASP D 1 35 ? -46.932 -26.462 17.486 1.00 105.02 35 ASP D CA 1
ATOM 6508 C C . ASP D 1 35 ? -48.174 -27.021 16.801 1.00 101.80 35 ASP D C 1
ATOM 6509 O O . ASP D 1 35 ? -49.290 -26.715 17.210 1.00 95.53 35 ASP D O 1
ATOM 6514 N N . ASP D 1 36 ? -47.970 -27.842 15.766 1.00 106.15 36 ASP D N 1
ATOM 6515 C CA . ASP D 1 36 ? -49.074 -28.340 14.920 1.00 108.98 36 ASP D CA 1
ATOM 6516 C C . ASP D 1 36 ? -50.013 -29.285 15.663 1.00 103.86 36 ASP D C 1
ATOM 6517 O O . ASP D 1 36 ? -51.176 -29.417 15.299 1.00 100.10 36 ASP D O 1
ATOM 6522 N N . ASP D 1 37 ? -49.512 -29.887 16.736 1.00 102.66 37 ASP D N 1
ATOM 6523 C CA . ASP D 1 37 ? -50.340 -30.679 17.650 1.00 107.82 37 ASP D CA 1
ATOM 6524 C C . ASP D 1 37 ? -51.374 -29.825 18.402 1.00 104.71 37 ASP D C 1
ATOM 6525 O O . ASP D 1 37 ? -52.518 -30.238 18.582 1.00 113.00 37 ASP D O 1
ATOM 6530 N N . GLU D 1 38 ? -50.963 -28.643 18.839 1.00 100.28 38 GLU D N 1
ATOM 6531 C CA . GLU D 1 38 ? -51.847 -27.714 19.552 1.00 96.69 38 GLU D CA 1
ATOM 6532 C C . GLU D 1 38 ? -52.847 -27.029 18.600 1.00 96.04 38 GLU D C 1
ATOM 6533 O O . GLU D 1 38 ? -54.014 -26.836 18.942 1.00 91.69 38 GLU D O 1
ATOM 6539 N N . ARG D 1 39 ? -52.378 -26.681 17.401 1.00 95.09 39 ARG D N 1
ATOM 6540 C CA . ARG D 1 39 ? -53.225 -26.057 16.383 1.00 94.90 39 ARG D CA 1
ATOM 6541 C C . ARG D 1 39 ? -54.347 -27.008 16.005 1.00 98.64 39 ARG D C 1
ATOM 6542 O O . ARG D 1 39 ? -55.518 -26.641 16.048 1.00 95.42 39 ARG D O 1
ATOM 6550 N N . LEU D 1 40 ? -53.965 -28.238 15.657 1.00 104.08 40 LEU D N 1
ATOM 6551 C CA . LEU D 1 40 ? -54.908 -29.302 15.283 1.00 107.21 40 LEU D CA 1
ATOM 6552 C C . LEU D 1 40 ? -55.899 -29.623 16.400 1.00 104.32 40 LEU D C 1
ATOM 6553 O O . LEU D 1 40 ? -57.060 -29.977 16.149 1.00 102.05 40 LEU D O 1
ATOM 6558 N N . ARG D 1 41 ? -55.431 -29.530 17.635 1.00 101.03 41 ARG D N 1
ATOM 6559 C CA . ARG D 1 41 ? -56.293 -29.772 18.781 1.00 103.73 41 ARG D CA 1
ATOM 6560 C C . ARG D 1 41 ? -57.422 -28.747 18.871 1.00 103.00 41 ARG D C 1
ATOM 6561 O O . ARG D 1 41 ? -58.552 -29.087 19.213 1.00 105.15 41 ARG D O 1
ATOM 6569 N N . VAL D 1 42 ? -57.098 -27.497 18.571 1.00 100.69 42 VAL D N 1
ATOM 6570 C CA . VAL D 1 42 ? -58.079 -26.424 18.561 1.00 98.23 42 VAL D CA 1
ATOM 6571 C C . VAL D 1 42 ? -59.007 -26.583 17.363 1.00 96.35 42 VAL D C 1
ATOM 6572 O O . VAL D 1 42 ? -60.209 -26.339 17.462 1.00 89.46 42 VAL D O 1
ATOM 6576 N N . GLN D 1 43 ? -58.424 -26.980 16.235 1.00 97.92 43 GLN D N 1
ATOM 6577 C CA . GLN D 1 43 ? -59.163 -27.241 14.992 1.00 102.61 43 GLN D CA 1
ATOM 6578 C C . GLN D 1 43 ? -60.250 -28.300 15.166 1.00 105.40 43 GLN D C 1
ATOM 6579 O O . GLN D 1 43 ? -61.354 -28.134 14.660 1.00 102.15 43 GLN D O 1
ATOM 6585 N N . SER D 1 44 ? -59.925 -29.389 15.857 1.00 106.32 44 SER D N 1
ATOM 6586 C CA . SER D 1 44 ? -60.857 -30.505 15.980 1.00 114.18 44 SER D CA 1
ATOM 6587 C C . SER D 1 44 ? -61.819 -30.354 17.165 1.00 116.80 44 SER D C 1
ATOM 6588 O O . SER D 1 44 ? -63.016 -30.597 17.021 1.00 120.55 44 SER D O 1
ATOM 6591 N N . GLU D 1 45 ? -61.315 -29.930 18.322 1.00 116.59 45 GLU D N 1
ATOM 6592 C CA . GLU D 1 45 ? -62.166 -29.786 19.515 1.00 116.36 45 GLU D CA 1
ATOM 6593 C C . GLU D 1 45 ? -63.085 -28.563 19.469 1.00 111.71 45 GLU D C 1
ATOM 6594 O O . GLU D 1 45 ? -64.191 -28.585 19.994 1.00 111.42 45 GLU D O 1
ATOM 6600 N N . LEU D 1 46 ? -62.613 -27.487 18.861 1.00 108.40 46 LEU D N 1
ATOM 6601 C CA . LEU D 1 46 ? -63.473 -26.352 18.541 1.00 104.68 46 LEU D CA 1
ATOM 6602 C C . LEU D 1 46 ? -63.476 -26.242 17.028 1.00 101.46 46 LEU D C 1
ATOM 6603 O O . LEU D 1 46 ? -62.890 -27.083 16.355 1.00 103.28 46 LEU D O 1
ATOM 6608 N N . GLY D 1 47 ? -64.157 -25.256 16.470 1.00 96.24 47 GLY D N 1
ATOM 6609 C CA . GLY D 1 47 ? -64.249 -25.197 15.012 1.00 95.99 47 GLY D CA 1
ATOM 6610 C C . GLY D 1 47 ? -63.068 -24.509 14.361 1.00 95.06 47 GLY D C 1
ATOM 6611 O O . GLY D 1 47 ? -63.060 -24.308 13.148 1.00 94.53 47 GLY D O 1
ATOM 6612 N N . GLN D 1 48 ? -62.033 -24.211 15.153 1.00 94.20 48 GLN D N 1
ATOM 6613 C CA . GLN D 1 48 ? -61.216 -23.017 14.926 1.00 86.06 48 GLN D CA 1
ATOM 6614 C C . GLN D 1 48 ? -59.909 -23.155 14.153 1.00 84.48 48 GLN D C 1
ATOM 6615 O O . GLN D 1 48 ? -58.921 -23.699 14.645 1.00 82.92 48 GLN D O 1
ATOM 6621 N N . SER D 1 49 ? -59.916 -22.639 12.929 1.00 84.67 49 SER D N 1
ATOM 6622 C CA . SER D 1 49 ? -58.674 -22.365 12.216 1.00 82.59 49 SER D CA 1
ATOM 6623 C C . SER D 1 49 ? -58.011 -21.183 12.873 1.00 80.95 49 SER D C 1
ATOM 6624 O O . SER D 1 49 ? -58.669 -20.295 13.405 1.00 81.95 49 SER D O 1
ATOM 6627 N N . LEU D 1 50 ? -56.694 -21.168 12.820 1.00 82.42 50 LEU D N 1
ATOM 6628 C CA . LEU D 1 50 ? -55.923 -20.065 13.370 1.00 81.03 50 LEU D CA 1
ATOM 6629 C C . LEU D 1 50 ? -55.060 -19.470 12.291 1.00 76.86 50 LEU D C 1
ATOM 6630 O O . LEU D 1 50 ? -54.717 -20.126 11.320 1.00 77.49 50 LEU D O 1
ATOM 6635 N N . ALA D 1 51 ? -54.730 -18.204 12.458 1.00 71.02 51 ALA D N 1
ATOM 6636 C CA . ALA D 1 51 ? -53.971 -17.494 11.445 1.00 67.09 51 ALA D CA 1
ATOM 6637 C C . ALA D 1 51 ? -52.563 -18.073 11.353 1.00 65.40 51 ALA D C 1
ATOM 6638 O O . ALA D 1 51 ? -51.984 -18.470 12.350 1.00 63.66 51 ALA D O 1
ATOM 6640 N N . THR D 1 52 ? -52.025 -18.152 10.149 1.00 65.55 52 THR D N 1
ATOM 6641 C CA . THR D 1 52 ? -50.670 -18.631 9.989 1.00 67.41 52 THR D CA 1
ATOM 6642 C C . THR D 1 52 ? -49.667 -17.518 10.301 1.00 68.14 52 THR D C 1
ATOM 6643 O O . THR D 1 52 ? -49.994 -16.339 10.304 1.00 69.90 52 THR D O 1
ATOM 6647 N N . ARG D 1 53 ? -48.427 -17.917 10.506 1.00 74.22 53 ARG D N 1
ATOM 6648 C CA . ARG D 1 53 ? -47.340 -17.001 10.847 1.00 78.35 53 ARG D CA 1
ATOM 6649 C C . ARG D 1 53 ? -47.182 -15.825 9.861 1.00 72.99 53 ARG D C 1
ATOM 6650 O O . ARG D 1 53 ? -47.026 -14.691 10.294 1.00 69.40 53 ARG D O 1
ATOM 6658 N N . PRO D 1 54 ? -47.206 -16.089 8.537 1.00 70.68 54 PRO D N 1
ATOM 6659 C CA . PRO D 1 54 ? -47.056 -14.983 7.577 1.00 65.54 54 PRO D CA 1
ATOM 6660 C C . PRO D 1 54 ? -48.272 -14.078 7.457 1.00 63.03 54 PRO D C 1
ATOM 6661 O O . PRO D 1 54 ? -48.138 -12.982 6.939 1.00 61.80 54 PRO D O 1
ATOM 6665 N N . GLU D 1 55 ? -49.439 -14.538 7.909 1.00 60.51 55 GLU D N 1
ATOM 6666 C CA . GLU D 1 55 ? -50.646 -13.710 7.923 1.00 58.50 55 GLU D CA 1
ATOM 6667 C C . GLU D 1 55 ? -50.606 -12.665 9.041 1.00 57.62 55 GLU D C 1
ATOM 6668 O O . GLU D 1 55 ? -51.341 -11.702 9.013 1.00 58.42 55 GLU D O 1
ATOM 6674 N N . LEU D 1 56 ? -49.776 -12.880 10.049 1.00 59.01 56 LEU D N 1
ATOM 6675 C CA . LEU D 1 56 ? -49.587 -11.900 11.120 1.00 57.96 56 LEU D CA 1
ATOM 6676 C C . LEU D 1 56 ? -48.620 -10.777 10.725 1.00 58.20 56 LEU D C 1
ATOM 6677 O O . LEU D 1 56 ? -48.411 -9.832 11.492 1.00 57.43 56 LEU D O 1
ATOM 6682 N N . GLU D 1 57 ? -47.984 -10.915 9.568 1.00 57.92 57 GLU D N 1
ATOM 6683 C CA . GLU D 1 57 ? -47.055 -9.915 9.072 1.00 61.40 57 GLU D CA 1
ATOM 6684 C C . GLU D 1 57 ? -47.806 -8.869 8.275 1.00 59.78 57 GLU D C 1
ATOM 6685 O O . GLU D 1 57 ? -47.327 -7.742 8.107 1.00 65.18 57 GLU D O 1
ATOM 6691 N N . ASP D 1 58 ? -48.981 -9.243 7.790 1.00 56.90 58 ASP D N 1
ATOM 6692 C CA . ASP D 1 58 ? -49.753 -8.368 6.921 1.00 54.66 58 ASP D CA 1
ATOM 6693 C C . ASP D 1 58 ? -50.278 -7.158 7.725 1.00 51.50 58 ASP D C 1
ATOM 6694 O O . ASP D 1 58 ? -50.843 -7.325 8.807 1.00 55.36 58 ASP D O 1
ATOM 6699 N N . ILE D 1 59 ? -50.052 -5.961 7.193 1.00 47.49 59 ILE D N 1
ATOM 6700 C CA . ILE D 1 59 ? -50.353 -4.705 7.890 1.00 48.92 59 ILE D CA 1
ATOM 6701 C C . ILE D 1 59 ? -51.560 -3.916 7.352 1.00 47.46 59 ILE D C 1
ATOM 6702 O O . ILE D 1 59 ? -52.110 -3.063 8.031 1.00 52.61 59 ILE D O 1
ATOM 6707 N N . GLU D 1 60 ? -51.889 -4.171 6.106 1.00 47.61 60 GLU D N 1
ATOM 6708 C CA . GLU D 1 60 ? -53.162 -3.793 5.447 1.00 47.78 60 GLU D CA 1
ATOM 6709 C C . GLU D 1 60 ? -54.408 -4.013 6.313 1.00 48.18 60 GLU D C 1
ATOM 6710 O O . GLU D 1 60 ? -54.636 -5.108 6.843 1.00 48.21 60 GLU D O 1
ATOM 6716 N N . ALA D 1 61 ? -55.212 -2.967 6.467 1.00 48.50 61 ALA D N 1
ATOM 6717 C CA . ALA D 1 61 ? -56.451 -3.043 7.278 1.00 48.91 61 ALA D CA 1
ATOM 6718 C C . ALA D 1 61 ? -57.277 -4.306 7.024 1.00 48.77 61 ALA D C 1
ATOM 6719 O O . ALA D 1 61 ? -57.733 -4.972 7.955 1.00 48.67 61 ALA D O 1
ATOM 6721 N N . SER D 1 62 ? -57.467 -4.626 5.753 1.00 47.71 62 SER D N 1
ATOM 6722 C CA . SER D 1 62 ? -58.301 -5.756 5.378 1.00 47.42 62 SER D CA 1
ATOM 6723 C C . SER D 1 62 ? -57.707 -7.110 5.790 1.00 48.09 62 SER D C 1
ATOM 6724 O O . SER D 1 62 ? -58.356 -8.135 5.686 1.00 52.27 62 SER D O 1
ATOM 6727 N N . ALA D 1 63 ? -56.458 -7.116 6.206 1.00 48.10 63 ALA D N 1
ATOM 6728 C CA . ALA D 1 63 ? -55.806 -8.334 6.627 1.00 48.20 63 ALA D CA 1
ATOM 6729 C C . ALA D 1 63 ? -55.745 -8.424 8.120 1.00 47.22 63 ALA D C 1
ATOM 6730 O O . ALA D 1 63 ? -55.323 -9.437 8.636 1.00 49.56 63 ALA D O 1
ATOM 6732 N N . ARG D 1 64 ? -56.117 -7.348 8.795 1.00 46.46 64 ARG D N 1
ATOM 6733 C CA . ARG D 1 64 ? -56.043 -7.244 10.246 1.00 46.88 64 ARG D CA 1
ATOM 6734 C C . ARG D 1 64 ? -57.386 -7.100 10.933 1.00 48.14 64 ARG D C 1
ATOM 6735 O O . ARG D 1 64 ? -57.549 -7.512 12.079 1.00 50.69 64 ARG D O 1
ATOM 6743 N N . PHE D 1 65 ? -58.325 -6.425 10.289 1.00 49.98 65 PHE D N 1
ATOM 6744 C CA . PHE D 1 65 ? -59.632 -6.163 10.898 1.00 53.22 65 PHE D CA 1
ATOM 6745 C C . PHE D 1 65 ? -60.720 -6.627 9.931 1.00 55.63 65 PHE D C 1
ATOM 6746 O O . PHE D 1 65 ? -61.058 -5.931 8.965 1.00 53.73 65 PHE D O 1
ATOM 6754 N N . PHE D 1 66 ? -61.240 -7.823 10.187 1.00 57.27 66 PHE D N 1
ATOM 6755 C CA . PHE D 1 66 ? -62.147 -8.461 9.255 1.00 60.91 66 PHE D CA 1
ATOM 6756 C C . PHE D 1 66 ? -63.003 -9.534 9.920 1.00 64.59 66 PHE D C 1
ATOM 6757 O O . PHE D 1 66 ? -62.672 -10.049 10.991 1.00 60.66 66 PHE D O 1
ATOM 6765 N N . GLU D 1 67 ? -64.122 -9.846 9.263 1.00 69.80 67 GLU D N 1
ATOM 6766 C CA . GLU D 1 67 ? -65.078 -10.886 9.704 1.00 70.45 67 GLU D CA 1
ATOM 6767 C C . GLU D 1 67 ? -65.209 -11.952 8.637 1.00 69.44 67 GLU D C 1
ATOM 6768 O O . GLU D 1 67 ? -65.270 -11.632 7.460 1.00 70.19 67 GLU D O 1
ATOM 6774 N N . ASP D 1 68 ? -65.292 -13.212 9.035 1.00 69.21 68 ASP D N 1
ATOM 6775 C CA . ASP D 1 68 ? -65.495 -14.286 8.060 1.00 71.40 68 ASP D CA 1
ATOM 6776 C C . ASP D 1 68 ? -66.083 -15.527 8.720 1.00 73.29 68 ASP D C 1
ATOM 6777 O O . ASP D 1 68 ? -66.452 -15.473 9.893 1.00 73.05 68 ASP D O 1
ATOM 6782 N N . ASP D 1 69 ? -66.170 -16.638 7.990 1.00 75.03 69 ASP D N 1
ATOM 6783 C CA . ASP D 1 69 ? -66.716 -17.867 8.572 1.00 80.00 69 ASP D CA 1
ATOM 6784 C C . ASP D 1 69 ? -66.003 -18.323 9.853 1.00 79.13 69 ASP D C 1
ATOM 6785 O O . ASP D 1 69 ? -66.598 -18.972 10.708 1.00 78.90 69 ASP D O 1
ATOM 6790 N N . ASP D 1 70 ? -64.735 -17.963 9.994 1.00 80.76 70 ASP D N 1
ATOM 6791 C CA . ASP D 1 70 ? -63.973 -18.295 11.205 1.00 81.97 70 ASP D CA 1
ATOM 6792 C C . ASP D 1 70 ? -64.166 -17.317 12.367 1.00 78.00 70 ASP D C 1
ATOM 6793 O O . ASP D 1 70 ? -63.565 -17.491 13.422 1.00 75.76 70 ASP D O 1
ATOM 6798 N N . GLY D 1 71 ? -64.982 -16.285 12.174 1.00 76.30 71 GLY D N 1
ATOM 6799 C CA . GLY D 1 71 ? -65.349 -15.384 13.265 1.00 73.25 71 GLY D CA 1
ATOM 6800 C C . GLY D 1 71 ? -64.892 -13.956 13.078 1.00 70.84 71 GLY D C 1
ATOM 6801 O O . GLY D 1 71 ? -64.726 -13.481 11.948 1.00 69.10 71 GLY D O 1
ATOM 6802 N N . LEU D 1 72 ? -64.703 -13.269 14.203 1.00 69.80 72 LEU D N 1
ATOM 6803 C CA . LEU D 1 72 ? -64.285 -11.861 14.213 1.00 67.24 72 LEU D CA 1
ATOM 6804 C C . LEU D 1 72 ? -62.789 -11.734 14.532 1.00 64.23 72 LEU D C 1
ATOM 6805 O O . LEU D 1 72 ? -62.353 -12.155 15.606 1.00 62.97 72 LEU D O 1
ATOM 6810 N N . HIS D 1 73 ? -62.038 -11.125 13.611 1.00 58.61 73 HIS D N 1
ATOM 6811 C CA . HIS D 1 73 ? -60.595 -11.096 13.696 1.00 56.77 73 HIS D CA 1
ATOM 6812 C C . HIS D 1 73 ? -60.061 -9.707 13.939 1.00 53.44 73 HIS D C 1
ATOM 6813 O O . HIS D 1 73 ? -60.370 -8.779 13.222 1.00 55.43 73 HIS D O 1
ATOM 6820 N N . ILE D 1 74 ? -59.236 -9.564 14.961 1.00 54.38 74 ILE D N 1
ATOM 6821 C CA . ILE D 1 74 ? -58.512 -8.316 15.203 1.00 54.75 74 ILE D CA 1
ATOM 6822 C C . ILE D 1 74 ? -57.038 -8.631 15.402 1.00 52.00 74 ILE D C 1
ATOM 6823 O O . ILE D 1 74 ? -56.667 -9.249 16.391 1.00 49.59 74 ILE D O 1
ATOM 6828 N N . HIS D 1 75 ? -56.206 -8.184 14.474 1.00 50.83 75 HIS D N 1
ATOM 6829 C CA . HIS D 1 75 ? -54.765 -8.303 14.643 1.00 52.51 75 HIS D CA 1
ATOM 6830 C C . HIS D 1 75 ? -54.205 -6.973 15.144 1.00 53.19 75 HIS D C 1
ATOM 6831 O O . HIS D 1 75 ? -54.519 -5.907 14.602 1.00 53.93 75 HIS D O 1
ATOM 6838 N N . SER D 1 76 ? -53.390 -7.040 16.189 1.00 54.55 76 SER D N 1
ATOM 6839 C CA . SER D 1 76 ? -52.953 -5.838 16.864 1.00 57.05 76 SER D CA 1
ATOM 6840 C C . SER D 1 76 ? -51.523 -5.929 17.381 1.00 56.70 76 SER D C 1
ATOM 6841 O O . SER D 1 76 ? -51.146 -6.925 18.002 1.00 58.25 76 SER D O 1
ATOM 6844 N N . PHE D 1 77 ? -50.746 -4.871 17.133 1.00 54.38 77 PHE D N 1
ATOM 6845 C CA . PHE D 1 77 ? -49.396 -4.769 17.673 1.00 51.77 77 PHE D CA 1
ATOM 6846 C C . PHE D 1 77 ? -49.440 -4.686 19.190 1.00 52.02 77 PHE D C 1
ATOM 6847 O O . PHE D 1 77 ? -50.208 -3.907 19.765 1.00 55.09 77 PHE D O 1
ATOM 6855 N N . PHE D 1 78 ? -48.593 -5.482 19.824 1.00 50.43 78 PHE D N 1
ATOM 6856 C CA . PHE D 1 78 ? -48.316 -5.388 21.255 1.00 50.43 78 PHE D CA 1
ATOM 6857 C C . PHE D 1 78 ? -46.843 -5.083 21.459 1.00 49.87 78 PHE D C 1
ATOM 6858 O O . PHE D 1 78 ? -46.001 -5.586 20.742 1.00 49.96 78 PHE D O 1
ATOM 6866 N N . PHE D 1 79 ? -46.544 -4.273 22.462 1.00 51.74 79 PHE D N 1
ATOM 6867 C CA . PHE D 1 79 ? -45.203 -3.731 22.664 1.00 49.63 79 PHE D CA 1
ATOM 6868 C C . PHE D 1 79 ? -44.361 -4.625 23.578 1.00 51.74 79 PHE D C 1
ATOM 6869 O O . PHE D 1 79 ? -44.858 -5.155 24.572 1.00 53.52 79 PHE D O 1
ATOM 6877 N N . PHE D 1 80 ? -43.076 -4.774 23.248 1.00 51.68 80 PHE D N 1
ATOM 6878 C CA . PHE D 1 80 ? -42.157 -5.558 24.094 1.00 52.85 80 PHE D CA 1
ATOM 6879 C C . PHE D 1 80 ? -40.710 -5.154 23.907 1.00 53.31 80 PHE D C 1
ATOM 6880 O O . PHE D 1 80 ? -40.381 -4.405 22.996 1.00 53.77 80 PHE D O 1
ATOM 6888 N N . GLU D 1 81 ? -39.856 -5.671 24.781 1.00 59.56 81 GLU D N 1
ATOM 6889 C CA . GLU D 1 81 ? -38.402 -5.475 24.701 1.00 65.11 81 GLU D CA 1
ATOM 6890 C C . GLU D 1 81 ? -37.747 -6.831 24.559 1.00 63.67 81 GLU D C 1
ATOM 6891 O O . GLU D 1 81 ? -38.023 -7.736 25.333 1.00 65.50 81 GLU D O 1
ATOM 6897 N N . ASP D 1 82 ? -36.926 -6.987 23.529 1.00 63.78 82 ASP D N 1
ATOM 6898 C CA . ASP D 1 82 ? -36.315 -8.280 23.219 1.00 65.06 82 ASP D CA 1
ATOM 6899 C C . ASP D 1 82 ? -35.133 -8.568 24.130 1.00 66.26 82 ASP D C 1
ATOM 6900 O O . ASP D 1 82 ? -34.845 -7.798 25.039 1.00 68.32 82 ASP D O 1
ATOM 6905 N N . ALA D 1 83 ? -34.448 -9.675 23.880 1.00 68.19 83 ALA D N 1
ATOM 6906 C CA . ALA D 1 83 ? -33.407 -10.145 24.782 1.00 72.20 83 ALA D CA 1
ATOM 6907 C C . ALA D 1 83 ? -32.246 -9.160 24.936 1.00 72.69 83 ALA D C 1
ATOM 6908 O O . ALA D 1 83 ? -31.648 -9.069 26.021 1.00 71.23 83 ALA D O 1
ATOM 6910 N N . GLU D 1 84 ? -31.974 -8.401 23.871 1.00 75.49 84 GLU D N 1
ATOM 6911 C CA . GLU D 1 84 ? -30.923 -7.359 23.869 1.00 84.94 84 GLU D CA 1
ATOM 6912 C C . GLU D 1 84 ? -31.451 -5.928 24.150 1.00 80.79 84 GLU D C 1
ATOM 6913 O O . GLU D 1 84 ? -30.820 -4.942 23.791 1.00 72.56 84 GLU D O 1
ATOM 6919 N N . ASP D 1 85 ? -32.578 -5.857 24.853 1.00 82.03 85 ASP D N 1
ATOM 6920 C CA . ASP D 1 85 ? -33.198 -4.611 25.301 1.00 86.41 85 ASP D CA 1
ATOM 6921 C C . ASP D 1 85 ? -33.527 -3.636 24.193 1.00 77.79 85 ASP D C 1
ATOM 6922 O O . ASP D 1 85 ? -33.463 -2.430 24.366 1.00 75.04 85 ASP D O 1
ATOM 6927 N N . HIS D 1 86 ? -33.939 -4.186 23.064 1.00 77.46 86 HIS D N 1
ATOM 6928 C CA . HIS D 1 86 ? -34.395 -3.380 21.937 1.00 72.76 86 HIS D CA 1
ATOM 6929 C C . HIS D 1 86 ? -35.903 -3.428 21.847 1.00 61.00 86 HIS D C 1
ATOM 6930 O O . HIS D 1 86 ? -36.504 -4.494 21.836 1.00 61.90 86 HIS D O 1
ATOM 6937 N N . ALA D 1 87 ? -36.520 -2.273 21.749 1.00 52.48 87 ALA D N 1
ATOM 6938 C CA . ALA D 1 87 ? -37.973 -2.210 21.677 1.00 50.59 87 ALA D CA 1
ATOM 6939 C C . ALA D 1 87 ? -38.518 -2.854 20.420 1.00 47.28 87 ALA D C 1
ATOM 6940 O O . ALA D 1 87 ? -37.878 -2.855 19.384 1.00 43.21 87 ALA D O 1
ATOM 6942 N N . GLY D 1 88 ? -39.702 -3.425 20.531 1.00 45.86 88 GLY D N 1
ATOM 6943 C CA . GLY D 1 88 ? -40.322 -4.076 19.398 1.00 46.60 88 GLY D CA 1
ATOM 6944 C C . GLY D 1 88 ? -41.826 -4.174 19.527 1.00 46.97 88 GLY D C 1
ATOM 6945 O O . GLY D 1 88 ? -42.403 -4.009 20.597 1.00 45.74 88 GLY D O 1
ATOM 6946 N N . ASN D 1 89 ? -42.462 -4.415 18.391 1.00 48.65 89 ASN D N 1
ATOM 6947 C CA . ASN D 1 89 ? -43.892 -4.673 18.331 1.00 47.10 89 ASN D CA 1
ATOM 6948 C C . ASN D 1 89 ? -44.154 -6.094 17.857 1.00 45.66 89 ASN D C 1
ATOM 6949 O O . ASN D 1 89 ? -43.583 -6.538 16.874 1.00 46.99 89 ASN D O 1
ATOM 6954 N N . SER D 1 90 ? -45.004 -6.824 18.555 1.00 45.68 90 SER D N 1
ATOM 6955 C CA . SER D 1 90 ? -45.370 -8.181 18.114 1.00 47.04 90 SER D CA 1
ATOM 6956 C C . SER D 1 90 ? -46.852 -8.247 17.856 1.00 45.02 90 SER D C 1
ATOM 6957 O O . SER D 1 90 ? -47.632 -7.918 18.743 1.00 41.65 90 SER D O 1
ATOM 6960 N N . THR D 1 91 ? -47.223 -8.671 16.650 1.00 44.33 91 THR D N 1
ATOM 6961 C CA . THR D 1 91 ? -48.633 -8.778 16.261 1.00 43.74 91 THR D CA 1
ATOM 6962 C C . THR D 1 91 ? -49.279 -9.988 16.943 1.00 43.86 91 THR D C 1
ATOM 6963 O O . THR D 1 91 ? -48.726 -11.080 16.963 1.00 42.35 91 THR D O 1
ATOM 6967 N N . VAL D 1 92 ? -50.464 -9.765 17.489 1.00 44.58 92 VAL D N 1
ATOM 6968 C CA . VAL D 1 92 ? -51.235 -10.792 18.153 1.00 46.59 92 VAL D CA 1
ATOM 6969 C C . VAL D 1 92 ? -52.557 -10.898 17.437 1.00 47.66 92 VAL D C 1
ATOM 6970 O O . VAL D 1 92 ? -53.242 -9.895 17.219 1.00 50.61 92 VAL D O 1
ATOM 6974 N N . ALA D 1 93 ? -52.925 -12.101 17.061 1.00 49.01 93 ALA D N 1
ATOM 6975 C CA . ALA D 1 93 ? -54.200 -12.309 16.389 1.00 52.59 93 ALA D CA 1
ATOM 6976 C C . ALA D 1 93 ? -55.291 -12.633 17.395 1.00 54.15 93 ALA D C 1
ATOM 6977 O O . ALA D 1 93 ? -55.273 -13.704 18.009 1.00 59.18 93 ALA D O 1
ATOM 6979 N N . PHE D 1 94 ? -56.236 -11.707 17.558 1.00 53.68 94 PHE D N 1
ATOM 6980 C CA . PHE D 1 94 ? -57.433 -11.930 18.376 1.00 53.38 94 PHE D CA 1
ATOM 6981 C C . PHE D 1 94 ? -58.548 -12.431 17.488 1.00 56.16 94 PHE D C 1
ATOM 6982 O O . PHE D 1 94 ? -58.768 -11.899 16.406 1.00 55.55 94 PHE D O 1
ATOM 6990 N N . THR D 1 95 ? -59.245 -13.465 17.937 1.00 61.23 95 THR D N 1
ATOM 6991 C CA . THR D 1 95 ? -60.366 -14.040 17.177 1.00 63.58 95 THR D CA 1
ATOM 6992 C C . THR D 1 95 ? -61.508 -14.383 18.123 1.00 65.18 95 THR D C 1
ATOM 6993 O O . THR D 1 95 ? -61.303 -15.055 19.138 1.00 65.63 95 THR D O 1
ATOM 6997 N N . ILE D 1 96 ? -62.698 -13.886 17.810 1.00 65.99 96 ILE D N 1
ATOM 6998 C CA . ILE D 1 96 ? -63.851 -14.116 18.659 1.00 68.10 96 ILE D CA 1
ATOM 6999 C C . ILE D 1 96 ? -64.890 -14.884 17.867 1.00 71.83 96 ILE D C 1
ATOM 7000 O O . ILE D 1 96 ? -65.267 -14.484 16.766 1.00 73.46 96 ILE D O 1
ATOM 7005 N N . ARG D 1 97 ? -65.330 -16.009 18.424 1.00 73.19 97 ARG D N 1
ATOM 7006 C CA . ARG D 1 97 ? -66.311 -16.844 17.750 1.00 75.95 97 ARG D CA 1
ATOM 7007 C C . ARG D 1 97 ? -67.110 -17.697 18.707 1.00 83.50 97 ARG D C 1
ATOM 7008 O O . ARG D 1 97 ? -66.547 -18.405 19.555 1.00 86.76 97 ARG D O 1
ATOM 7016 N N . ASP D 1 98 ? -68.429 -17.652 18.533 1.00 89.53 98 ASP D N 1
ATOM 7017 C CA . ASP D 1 98 ? -69.364 -18.324 19.429 1.00 93.51 98 ASP D CA 1
ATOM 7018 C C . ASP D 1 98 ? -69.000 -18.048 20.890 1.00 90.65 98 ASP D C 1
ATOM 7019 O O . ASP D 1 98 ? -68.783 -18.973 21.662 1.00 92.60 98 ASP D O 1
ATOM 7024 N N . GLY D 1 99 ? -68.883 -16.766 21.242 1.00 87.43 99 GLY D N 1
ATOM 7025 C CA . GLY D 1 99 ? -68.640 -16.331 22.631 1.00 84.33 99 GLY D CA 1
ATOM 7026 C C . GLY D 1 99 ? -67.290 -16.685 23.248 1.00 82.88 99 GLY D C 1
ATOM 7027 O O . GLY D 1 99 ? -67.079 -16.446 24.440 1.00 82.23 99 GLY D O 1
ATOM 7028 N N . ARG D 1 100 ? -66.381 -17.238 22.439 1.00 81.74 100 ARG D N 1
ATOM 7029 C CA . ARG D 1 100 ? -65.020 -17.611 22.866 1.00 81.34 100 ARG D CA 1
ATOM 7030 C C . ARG D 1 100 ? -63.923 -16.765 22.221 1.00 75.83 100 ARG D C 1
ATOM 7031 O O . ARG D 1 100 ? -63.926 -16.542 21.013 1.00 71.99 100 ARG D O 1
ATOM 7039 N N . LEU D 1 101 ? -62.958 -16.354 23.029 1.00 73.71 101 LEU D N 1
ATOM 7040 C CA . LEU D 1 101 ? -61.819 -15.574 22.541 1.00 70.75 101 LEU D CA 1
ATOM 7041 C C . LEU D 1 101 ? -60.587 -16.440 22.302 1.00 70.65 101 LEU D C 1
ATOM 7042 O O . LEU D 1 101 ? -60.211 -17.234 23.152 1.00 73.20 101 LEU D O 1
ATOM 7047 N N . PHE D 1 102 ? -59.967 -16.272 21.142 1.00 67.08 102 PHE D N 1
ATOM 7048 C CA . PHE D 1 102 ? -58.707 -16.929 20.840 1.00 65.59 102 PHE D CA 1
ATOM 7049 C C . PHE D 1 102 ? -57.618 -15.882 20.665 1.00 62.37 102 PHE D C 1
ATOM 7050 O O . PHE D 1 102 ? -57.765 -14.963 19.854 1.00 63.11 102 PHE D O 1
ATOM 7058 N N . THR D 1 103 ? -56.522 -16.023 21.402 1.00 59.19 103 THR D N 1
ATOM 7059 C CA . THR D 1 103 ? -55.356 -15.168 21.182 1.00 54.92 103 THR D CA 1
ATOM 7060 C C . THR D 1 103 ? -54.201 -16.003 20.726 1.00 56.32 103 THR D C 1
ATOM 7061 O O . THR D 1 103 ? -53.850 -16.998 21.377 1.00 59.57 103 THR D O 1
ATOM 7065 N N . LEU D 1 104 ? -53.661 -15.644 19.568 1.00 55.01 104 LEU D N 1
ATOM 7066 C CA . LEU D 1 104 ? -52.541 -16.361 18.978 1.00 57.81 104 LEU D CA 1
ATOM 7067 C C . LEU D 1 104 ? -51.365 -15.424 18.900 1.00 59.50 104 LEU D C 1
ATOM 7068 O O . LEU D 1 104 ? -51.450 -14.373 18.258 1.00 62.83 104 LEU D O 1
ATOM 7073 N N . ARG D 1 105 ? -50.265 -15.801 19.536 1.00 63.02 105 ARG D N 1
ATOM 7074 C CA . ARG D 1 105 ? -49.076 -14.945 19.567 1.00 65.13 105 ARG D CA 1
ATOM 7075 C C . ARG D 1 105 ? -47.733 -15.669 19.401 1.00 65.69 105 ARG D C 1
ATOM 7076 O O . ARG D 1 105 ? -47.608 -16.873 19.596 1.00 62.23 105 ARG D O 1
ATOM 7084 N N . GLU D 1 106 ? -46.748 -14.872 19.008 1.00 69.28 106 GLU D N 1
ATOM 7085 C CA . GLU D 1 106 ? -45.433 -15.351 18.620 1.00 74.06 106 GLU D CA 1
ATOM 7086 C C . GLU D 1 106 ? -44.507 -15.448 19.827 1.00 72.27 106 GLU D C 1
ATOM 7087 O O . GLU D 1 106 ? -43.430 -16.004 19.721 1.00 71.33 106 GLU D O 1
ATOM 7093 N N . ARG D 1 107 ? -44.903 -14.886 20.968 1.00 66.76 107 ARG D N 1
ATOM 7094 C CA . ARG D 1 107 ? -43.989 -14.775 22.100 1.00 62.33 107 ARG D CA 1
ATOM 7095 C C . ARG D 1 107 ? -44.697 -14.324 23.347 1.00 60.82 107 ARG D C 1
ATOM 7096 O O . ARG D 1 107 ? -45.839 -13.854 23.292 1.00 59.13 107 ARG D O 1
ATOM 7104 N N . GLU D 1 108 ? -44.004 -14.446 24.475 1.00 62.86 108 GLU D N 1
ATOM 7105 C CA . GLU D 1 108 ? -44.510 -13.939 25.746 1.00 64.69 108 GLU D CA 1
ATOM 7106 C C . GLU D 1 108 ? -44.580 -12.424 25.637 1.00 59.75 108 GLU D C 1
ATOM 7107 O O . GLU D 1 108 ? -43.784 -11.815 24.939 1.00 56.91 108 GLU D O 1
ATOM 7113 N N . LEU D 1 109 ? -45.564 -11.828 26.295 1.00 57.30 109 LEU D N 1
ATOM 7114 C CA . LEU D 1 109 ? -45.768 -10.379 26.225 1.00 53.40 109 LEU D CA 1
ATOM 7115 C C . LEU D 1 109 ? -46.125 -9.793 27.582 1.00 53.75 109 LEU D C 1
ATOM 7116 O O . LEU D 1 109 ? -46.887 -10.389 28.327 1.00 58.37 109 LEU D O 1
ATOM 7121 N N . PRO D 1 110 ? -45.600 -8.612 27.904 1.00 52.56 110 PRO D N 1
ATOM 7122 C CA . PRO D 1 110 ? -45.823 -8.120 29.254 1.00 55.89 110 PRO D CA 1
ATOM 7123 C C . PRO D 1 110 ? -47.287 -7.787 29.583 1.00 57.41 110 PRO D C 1
ATOM 7124 O O . PRO D 1 110 ? -47.706 -7.969 30.728 1.00 63.68 110 PRO D O 1
ATOM 7128 N N . ALA D 1 111 ? -48.048 -7.301 28.609 1.00 56.51 111 ALA D N 1
ATOM 7129 C CA . ALA D 1 111 ? -49.481 -7.054 28.836 1.00 59.04 111 ALA D CA 1
ATOM 7130 C C . ALA D 1 111 ? -50.228 -8.320 29.227 1.00 59.51 111 ALA D C 1
ATOM 7131 O O . ALA D 1 111 ? -51.032 -8.311 30.158 1.00 61.89 111 ALA D O 1
ATOM 7133 N N . PHE D 1 112 ? -49.965 -9.407 28.514 1.00 60.11 112 PHE D N 1
ATOM 7134 C CA . PHE D 1 112 ? -50.627 -10.697 28.804 1.00 64.03 112 PHE D CA 1
ATOM 7135 C C . PHE D 1 112 ? -50.185 -11.267 30.145 1.00 67.22 112 PHE D C 1
ATOM 7136 O O . PHE D 1 112 ? -50.997 -11.708 30.944 1.00 69.84 112 PHE D O 1
ATOM 7144 N N . ARG D 1 113 ? -48.887 -11.220 30.387 1.00 67.10 113 ARG D N 1
ATOM 7145 C CA . ARG D 1 113 ? -48.332 -11.657 31.638 1.00 72.50 113 ARG D CA 1
ATOM 7146 C C . ARG D 1 113 ? -48.975 -10.895 32.802 1.00 70.91 113 ARG D C 1
ATOM 7147 O O . ARG D 1 113 ? -49.323 -11.483 33.826 1.00 77.08 113 ARG D O 1
ATOM 7155 N N . LEU D 1 114 ? -49.153 -9.594 32.624 1.00 65.81 114 LEU D N 1
ATOM 7156 C CA . LEU D 1 114 ? -49.768 -8.757 33.629 1.00 67.04 114 LEU D CA 1
ATOM 7157 C C . LEU D 1 114 ? -51.259 -9.017 33.789 1.00 68.70 114 LEU D C 1
ATOM 7158 O O . LEU D 1 114 ? -51.773 -9.061 34.912 1.00 75.14 114 LEU D O 1
ATOM 7163 N N . TYR D 1 115 ? -51.975 -9.154 32.681 1.00 66.03 115 TYR D N 1
ATOM 7164 C CA . TYR D 1 115 ? -53.411 -9.382 32.769 1.00 67.10 115 TYR D CA 1
ATOM 7165 C C . TYR D 1 115 ? -53.724 -10.720 33.453 1.00 71.10 115 TYR D C 1
ATOM 7166 O O . TYR D 1 115 ? -54.657 -10.809 34.251 1.00 73.36 115 TYR D O 1
ATOM 7175 N N . ARG D 1 116 ? -52.944 -11.742 33.128 1.00 71.03 116 ARG D N 1
ATOM 7176 C CA . ARG D 1 116 ? -53.099 -13.056 33.730 1.00 73.69 116 ARG D CA 1
ATOM 7177 C C . ARG D 1 116 ? -52.836 -13.034 35.230 1.00 81.99 116 ARG D C 1
ATOM 7178 O O . ARG D 1 116 ? -53.571 -13.648 36.005 1.00 82.84 116 ARG D O 1
ATOM 7186 N N . MET D 1 117 ? -51.781 -12.342 35.648 1.00 85.21 117 MET D N 1
ATOM 7187 C CA . MET D 1 117 ? -51.492 -12.217 37.065 1.00 88.11 117 MET D CA 1
ATOM 7188 C C . MET D 1 117 ? -52.699 -11.606 37.816 1.00 88.14 117 MET D C 1
ATOM 7189 O O . MET D 1 117 ? -53.188 -12.183 38.803 1.00 88.60 117 MET D O 1
ATOM 7194 N N . ARG D 1 118 ? -53.247 -10.512 37.287 1.00 83.79 118 ARG D N 1
ATOM 7195 C CA . ARG D 1 118 ? -54.430 -9.852 37.881 1.00 84.20 118 ARG D CA 1
ATOM 7196 C C . ARG D 1 118 ? -55.701 -10.684 37.838 1.00 86.18 118 ARG D C 1
ATOM 7197 O O . ARG D 1 118 ? -56.487 -10.689 38.784 1.00 90.16 118 ARG D O 1
ATOM 7205 N N . ALA D 1 119 ? -55.906 -11.354 36.714 1.00 84.36 119 ALA D N 1
ATOM 7206 C CA . ALA D 1 119 ? -57.084 -12.176 36.501 1.00 87.76 119 ALA D CA 1
ATOM 7207 C C . ALA D 1 119 ? -57.217 -13.305 37.514 1.00 93.26 119 ALA D C 1
ATOM 7208 O O . ALA D 1 119 ? -58.308 -13.831 37.710 1.00 97.27 119 ALA D O 1
ATOM 7210 N N . ARG D 1 120 ? -56.108 -13.700 38.136 1.00 97.17 120 ARG D N 1
ATOM 7211 C CA . ARG D 1 120 ? -56.152 -14.694 39.231 1.00 100.62 120 ARG D CA 1
ATOM 7212 C C . ARG D 1 120 ? -56.886 -14.269 40.504 1.00 104.58 120 ARG D C 1
ATOM 7213 O O . ARG D 1 120 ? -57.215 -15.110 41.329 1.00 108.72 120 ARG D O 1
ATOM 7221 N N . SER D 1 121 ? -57.164 -12.982 40.673 1.00 107.44 121 SER D N 1
ATOM 7222 C CA . SER D 1 121 ? -57.801 -12.517 41.903 1.00 110.11 121 SER D CA 1
ATOM 7223 C C . SER D 1 121 ? -58.570 -11.246 41.605 1.00 111.08 121 SER D C 1
ATOM 7224 O O . SER D 1 121 ? -58.383 -10.231 42.260 1.00 115.78 121 SER D O 1
ATOM 7227 N N . GLN D 1 122 ? -59.431 -11.305 40.599 1.00 110.11 122 GLN D N 1
ATOM 7228 C CA . GLN D 1 122 ? -60.140 -10.119 40.148 1.00 108.44 122 GLN D CA 1
ATOM 7229 C C . GLN D 1 122 ? -61.310 -10.517 39.278 1.00 104.91 122 GLN D C 1
ATOM 7230 O O . GLN D 1 122 ? -61.163 -11.301 38.346 1.00 99.89 122 GLN D O 1
ATOM 7236 N N . SER D 1 123 ? -62.464 -9.929 39.563 1.00 104.80 123 SER D N 1
ATOM 7237 C CA . SER D 1 123 ? -63.695 -10.278 38.870 1.00 105.49 123 SER D CA 1
ATOM 7238 C C . SER D 1 123 ? -63.910 -9.446 37.598 1.00 102.56 123 SER D C 1
ATOM 7239 O O . SER D 1 123 ? -63.716 -8.240 37.601 1.00 104.71 123 SER D O 1
ATOM 7242 N N . MET D 1 124 ? -64.311 -10.104 36.515 1.00 99.75 124 MET D N 1
ATOM 7243 C CA . MET D 1 124 ? -64.831 -9.415 35.332 1.00 97.46 124 MET D CA 1
ATOM 7244 C C . MET D 1 124 ? -66.221 -8.874 35.640 1.00 97.50 124 MET D C 1
ATOM 7245 O O . MET D 1 124 ? -66.845 -9.287 36.612 1.00 104.13 124 MET D O 1
ATOM 7250 N N . VAL D 1 125 ? -66.705 -7.960 34.810 1.00 95.17 125 VAL D N 1
ATOM 7251 C CA . VAL D 1 125 ? -68.027 -7.349 35.012 1.00 97.11 125 VAL D CA 1
ATOM 7252 C C . VAL D 1 125 ? -69.168 -8.147 34.350 1.00 97.43 125 VAL D C 1
ATOM 7253 O O . VAL D 1 125 ? -70.046 -8.658 35.041 1.00 99.45 125 VAL D O 1
ATOM 7257 N N . ASP D 1 126 ? -69.165 -8.212 33.017 1.00 95.82 126 ASP D N 1
ATOM 7258 C CA . ASP D 1 126 ? -70.237 -8.868 32.246 1.00 96.16 126 ASP D CA 1
ATOM 7259 C C . ASP D 1 126 ? -69.794 -10.292 31.948 1.00 93.16 126 ASP D C 1
ATOM 7260 O O . ASP D 1 126 ? -70.590 -11.136 31.573 1.00 91.96 126 ASP D O 1
ATOM 7265 N N . GLY D 1 127 ? -68.487 -10.521 32.031 1.00 90.89 127 GLY D N 1
ATOM 7266 C CA . GLY D 1 127 ? -67.898 -11.845 31.873 1.00 89.20 127 GLY D CA 1
ATOM 7267 C C . GLY D 1 127 ? -67.946 -12.469 30.489 1.00 86.82 127 GLY D C 1
ATOM 7268 O O . GLY D 1 127 ? -68.426 -13.573 30.338 1.00 91.30 127 GLY D O 1
ATOM 7269 N N . ASN D 1 128 ? -67.463 -11.772 29.470 1.00 83.12 128 ASN D N 1
ATOM 7270 C CA . ASN D 1 128 ? -67.537 -12.296 28.108 1.00 80.01 128 ASN D CA 1
ATOM 7271 C C . ASN D 1 128 ? -66.297 -11.990 27.291 1.00 79.02 128 ASN D C 1
ATOM 7272 O O . ASN D 1 128 ? -65.502 -11.147 27.666 1.00 79.29 128 ASN D O 1
ATOM 7277 N N . ALA D 1 129 ? -66.179 -12.674 26.157 1.00 78.85 129 ALA D N 1
ATOM 7278 C CA . ALA D 1 129 ? -65.033 -12.570 25.259 1.00 78.04 129 ALA D CA 1
ATOM 7279 C C . ALA D 1 129 ? -64.710 -11.150 24.794 1.00 77.28 129 ALA D C 1
ATOM 7280 O O . ALA D 1 129 ? -63.543 -10.816 24.614 1.00 77.58 129 ALA D O 1
ATOM 7282 N N . TYR D 1 130 ? -65.733 -10.332 24.565 1.00 78.70 130 TYR D N 1
ATOM 7283 C CA . TYR D 1 130 ? -65.522 -8.944 24.122 1.00 77.16 130 TYR D CA 1
ATOM 7284 C C . TYR D 1 130 ? -64.925 -8.138 25.261 1.00 75.21 130 TYR D C 1
ATOM 7285 O O . TYR D 1 130 ? -64.001 -7.373 25.052 1.00 78.48 130 TYR D O 1
ATOM 7294 N N . GLU D 1 131 ? -65.431 -8.322 26.471 1.00 74.31 131 GLU D N 1
ATOM 7295 C CA . GLU D 1 131 ? -64.851 -7.644 27.630 1.00 73.97 131 GLU D CA 1
ATOM 7296 C C . GLU D 1 131 ? -63.384 -8.040 27.778 1.00 73.75 131 GLU D C 1
ATOM 7297 O O . GLU D 1 131 ? -62.521 -7.207 28.045 1.00 76.26 131 GLU D O 1
ATOM 7303 N N . LEU D 1 132 ? -63.119 -9.330 27.615 1.00 74.30 132 LEU D N 1
ATOM 7304 C CA . LEU D 1 132 ? -61.789 -9.891 27.812 1.00 72.37 132 LEU D CA 1
ATOM 7305 C C . LEU D 1 132 ? -60.804 -9.238 26.850 1.00 68.85 132 LEU D C 1
ATOM 7306 O O . LEU D 1 132 ? -59.709 -8.818 27.236 1.00 64.52 132 LEU D O 1
ATOM 7311 N N . LEU D 1 133 ? -61.202 -9.163 25.587 1.00 67.16 133 LEU D N 1
ATOM 7312 C CA . LEU D 1 133 ? -60.368 -8.552 24.551 1.00 63.31 133 LEU D CA 1
ATOM 7313 C C . LEU D 1 133 ? -60.039 -7.100 24.898 1.00 60.17 133 LEU D C 1
ATOM 7314 O O . LEU D 1 133 ? -58.894 -6.672 24.782 1.00 56.96 133 LEU D O 1
ATOM 7319 N N . LEU D 1 134 ? -61.053 -6.351 25.317 1.00 57.88 134 LEU D N 1
ATOM 7320 C CA . LEU D 1 134 ? -60.861 -4.964 25.710 1.00 56.63 134 LEU D CA 1
ATOM 7321 C C . LEU D 1 134 ? -60.015 -4.833 26.984 1.00 58.20 134 LEU D C 1
ATOM 7322 O O . LEU D 1 134 ? -59.216 -3.913 27.094 1.00 56.41 134 LEU D O 1
ATOM 7327 N N . ASP D 1 135 ? -60.181 -5.751 27.930 1.00 61.73 135 ASP D N 1
ATOM 7328 C CA . ASP D 1 135 ? -59.352 -5.761 29.145 1.00 63.86 135 ASP D CA 1
ATOM 7329 C C . ASP D 1 135 ? -57.873 -5.861 28.755 1.00 61.83 135 ASP D C 1
ATOM 7330 O O . ASP D 1 135 ? -57.013 -5.177 29.313 1.00 61.39 135 ASP D O 1
ATOM 7335 N N . LEU D 1 136 ? -57.570 -6.724 27.796 1.00 60.86 136 LEU D N 1
ATOM 7336 C CA . LEU D 1 136 ? -56.200 -6.857 27.327 1.00 59.96 136 LEU D CA 1
ATOM 7337 C C . LEU D 1 136 ? -55.690 -5.558 26.669 1.00 60.40 136 LEU D C 1
ATOM 7338 O O . LEU D 1 136 ? -54.534 -5.190 26.832 1.00 57.51 136 LEU D O 1
ATOM 7343 N N . PHE D 1 137 ? -56.552 -4.872 25.921 1.00 61.43 137 PHE D N 1
ATOM 7344 C CA . PHE D 1 137 ? -56.206 -3.572 25.312 1.00 57.29 137 PHE D CA 1
ATOM 7345 C C . PHE D 1 137 ? -55.998 -2.486 26.368 1.00 56.24 137 PHE D C 1
ATOM 7346 O O . PHE D 1 137 ? -55.061 -1.690 26.254 1.00 55.01 137 PHE D O 1
ATOM 7354 N N . GLU D 1 138 ? -56.893 -2.434 27.360 1.00 55.87 138 GLU D N 1
ATOM 7355 C CA . GLU D 1 138 ? -56.729 -1.549 28.521 1.00 57.62 138 GLU D CA 1
ATOM 7356 C C . GLU D 1 138 ? -55.337 -1.700 29.118 1.00 58.50 138 GLU D C 1
ATOM 7357 O O . GLU D 1 138 ? -54.673 -0.713 29.443 1.00 60.38 138 GLU D O 1
ATOM 7363 N N . THR D 1 139 ? -54.933 -2.956 29.308 1.00 57.89 139 THR D N 1
ATOM 7364 C CA . THR D 1 139 ? -53.652 -3.302 29.922 1.00 56.27 139 THR D CA 1
ATOM 7365 C C . THR D 1 139 ? -52.514 -2.827 29.050 1.00 53.64 139 THR D C 1
ATOM 7366 O O . THR D 1 139 ? -51.527 -2.305 29.542 1.00 54.96 139 THR D O 1
ATOM 7370 N N . LYS D 1 140 ? -52.644 -3.068 27.757 1.00 52.55 140 LYS D N 1
ATOM 7371 C CA . LYS D 1 140 ? -51.671 -2.598 26.782 1.00 50.77 140 LYS D CA 1
ATOM 7372 C C . LYS D 1 140 ? -51.452 -1.101 26.924 1.00 49.55 140 LYS D C 1
ATOM 7373 O O . LYS D 1 140 ? -50.318 -0.652 27.025 1.00 51.52 140 LYS D O 1
ATOM 7379 N N . ILE D 1 141 ? -52.540 -0.336 26.903 1.00 49.89 141 ILE D N 1
ATOM 7380 C CA . ILE D 1 141 ? -52.467 1.139 26.992 1.00 48.24 141 ILE D CA 1
ATOM 7381 C C . ILE D 1 141 ? -51.823 1.554 28.309 1.00 46.99 141 ILE D C 1
ATOM 7382 O O . ILE D 1 141 ? -51.016 2.459 28.356 1.00 44.24 141 ILE D O 1
ATOM 7387 N N . GLU D 1 142 ? -52.187 0.885 29.384 1.00 50.65 142 GLU D N 1
ATOM 7388 C CA . GLU D 1 142 ? -51.586 1.180 30.671 1.00 56.21 142 GLU D CA 1
ATOM 7389 C C . GLU D 1 142 ? -50.045 1.128 30.588 1.00 57.08 142 GLU D C 1
ATOM 7390 O O . GLU D 1 142 ? -49.350 1.976 31.151 1.00 57.15 142 GLU D O 1
ATOM 7396 N N . GLN D 1 143 ? -49.531 0.148 29.855 1.00 57.31 143 GLN D N 1
ATOM 7397 C CA . GLN D 1 143 ? -48.095 -0.080 29.760 1.00 57.10 143 GLN D CA 1
ATOM 7398 C C . GLN D 1 143 ? -47.445 0.877 28.794 1.00 52.74 143 GLN D C 1
ATOM 7399 O O . GLN D 1 143 ? -46.365 1.378 29.065 1.00 54.92 143 GLN D O 1
ATOM 7405 N N . LEU D 1 144 ? -48.108 1.148 27.681 1.00 48.44 144 LEU D N 1
ATOM 7406 C CA . LEU D 1 144 ? -47.642 2.182 26.753 1.00 45.39 144 LEU D CA 1
ATOM 7407 C C . LEU D 1 144 ? -47.483 3.548 27.423 1.00 43.50 144 LEU D C 1
ATOM 7408 O O . LEU D 1 144 ? -46.563 4.294 27.134 1.00 40.90 144 LEU D O 1
ATOM 7413 N N . ALA D 1 145 ? -48.423 3.877 28.291 1.00 42.72 145 ALA D N 1
ATOM 7414 C CA . ALA D 1 145 ? -48.388 5.119 29.004 1.00 42.88 145 ALA D CA 1
ATOM 7415 C C . ALA D 1 145 ? -47.221 5.142 29.969 1.00 46.01 145 ALA D C 1
ATOM 7416 O O . ALA D 1 145 ? -46.608 6.182 30.172 1.00 46.58 145 ALA D O 1
ATOM 7418 N N . ASP D 1 146 ? -46.944 4.003 30.601 1.00 49.96 146 ASP D N 1
ATOM 7419 C CA . ASP D 1 146 ? -45.752 3.862 31.452 1.00 50.98 146 ASP D CA 1
ATOM 7420 C C . ASP D 1 146 ? -44.477 4.055 30.636 1.00 47.50 146 ASP D C 1
ATOM 7421 O O . ASP D 1 146 ? -43.559 4.737 31.082 1.00 45.68 146 ASP D O 1
ATOM 7426 N N . GLU D 1 147 ? -44.430 3.490 29.431 1.00 45.24 147 GLU D N 1
ATOM 7427 C CA . GLU D 1 147 ? -43.264 3.692 28.558 1.00 46.07 147 GLU D CA 1
ATOM 7428 C C . GLU D 1 147 ? -43.010 5.176 28.281 1.00 43.72 147 GLU D C 1
ATOM 7429 O O . GLU D 1 147 ? -41.872 5.643 28.369 1.00 40.66 147 GLU D O 1
ATOM 7435 N N . ILE D 1 148 ? -44.079 5.892 27.923 1.00 43.24 148 ILE D N 1
ATOM 7436 C CA . ILE D 1 148 ? -43.982 7.298 27.568 1.00 41.45 148 ILE D CA 1
ATOM 7437 C C . ILE D 1 148 ? -43.509 8.063 28.795 1.00 42.99 148 ILE D C 1
ATOM 7438 O O . ILE D 1 148 ? -42.580 8.863 28.721 1.00 41.52 148 ILE D O 1
ATOM 7443 N N . GLU D 1 149 ? -44.116 7.777 29.937 1.00 45.83 149 GLU D N 1
ATOM 7444 C CA . GLU D 1 149 ? -43.693 8.399 31.183 1.00 48.05 149 GLU D CA 1
ATOM 7445 C C . GLU D 1 149 ? -42.198 8.261 31.393 1.00 47.60 149 GLU D C 1
ATOM 7446 O O . GLU D 1 149 ? -41.558 9.191 31.872 1.00 48.93 149 GLU D O 1
ATOM 7452 N N . ASN D 1 150 ? -41.651 7.094 31.071 1.00 46.21 150 ASN D N 1
ATOM 7453 C CA . ASN D 1 150 ? -40.225 6.856 31.276 1.00 46.47 150 ASN D CA 1
ATOM 7454 C C . ASN D 1 150 ? -39.340 7.458 30.229 1.00 41.99 150 ASN D C 1
ATOM 7455 O O . ASN D 1 150 ? -38.234 7.875 30.531 1.00 41.16 150 ASN D O 1
ATOM 7460 N N . ILE D 1 151 ? -39.831 7.547 29.011 1.00 40.33 151 ILE D N 1
ATOM 7461 C CA . ILE D 1 151 ? -39.120 8.315 28.022 1.00 41.12 151 ILE D CA 1
ATOM 7462 C C . ILE D 1 151 ? -38.934 9.735 28.551 1.00 43.65 151 ILE D C 1
ATOM 7463 O O . ILE D 1 151 ? -37.859 10.297 28.430 1.00 42.54 151 ILE D O 1
ATOM 7468 N N . TYR D 1 152 ? -39.972 10.303 29.166 1.00 47.51 152 TYR D N 1
ATOM 7469 C CA . TYR D 1 152 ? -39.888 11.677 29.661 1.00 50.13 152 TYR D CA 1
ATOM 7470 C C . TYR D 1 152 ? -38.789 11.842 30.689 1.00 54.66 152 TYR D C 1
ATOM 7471 O O . TYR D 1 152 ? -37.997 12.784 30.575 1.00 58.33 152 TYR D O 1
ATOM 7480 N N . SER D 1 153 ? -38.743 10.948 31.678 1.00 52.31 153 SER D N 1
ATOM 7481 C CA . SER D 1 153 ? -37.793 11.106 32.774 1.00 54.41 153 SER D CA 1
ATOM 7482 C C . SER D 1 153 ? -36.370 10.820 32.333 1.00 54.94 153 SER D C 1
ATOM 7483 O O . SER D 1 153 ? -35.442 11.478 32.799 1.00 59.77 153 SER D O 1
ATOM 7486 N N . ASP D 1 154 ? -36.205 9.861 31.430 1.00 54.02 154 ASP D N 1
ATOM 7487 C CA . ASP D 1 154 ? -34.892 9.557 30.851 1.00 56.46 154 ASP D CA 1
ATOM 7488 C C . ASP D 1 154 ? -34.379 10.690 29.973 1.00 59.04 154 ASP D C 1
ATOM 7489 O O . ASP D 1 154 ? -33.175 10.984 29.962 1.00 57.56 154 ASP D O 1
ATOM 7494 N N . LEU D 1 155 ? -35.309 11.316 29.252 1.00 59.04 155 LEU D N 1
ATOM 7495 C CA . LEU D 1 155 ? -34.996 12.402 28.335 1.00 56.13 155 LEU D CA 1
ATOM 7496 C C . LEU D 1 155 ? -34.628 13.661 29.109 1.00 59.32 155 LEU D C 1
ATOM 7497 O O . LEU D 1 155 ? -33.845 14.492 28.654 1.00 66.38 155 LEU D O 1
ATOM 7502 N N . GLU D 1 156 ? -35.207 13.787 30.289 1.00 59.91 156 GLU D N 1
ATOM 7503 C CA . GLU D 1 156 ? -34.938 14.902 31.186 1.00 60.22 156 GLU D CA 1
ATOM 7504 C C . GLU D 1 156 ? -33.503 14.822 31.668 1.00 61.89 156 GLU D C 1
ATOM 7505 O O . GLU D 1 156 ? -32.806 15.819 31.674 1.00 65.49 156 GLU D O 1
ATOM 7511 N N . GLN D 1 157 ? -33.054 13.633 32.065 1.00 66.22 157 GLN D N 1
ATOM 7512 C CA . GLN D 1 157 ? -31.688 13.470 32.570 1.00 68.82 157 GLN D CA 1
ATOM 7513 C C . GLN D 1 157 ? -30.712 13.657 31.440 1.00 65.48 157 GLN D C 1
ATOM 7514 O O . GLN D 1 157 ? -29.693 14.321 31.586 1.00 68.13 157 GLN D O 1
ATOM 7520 N N . LEU D 1 158 ? -31.025 13.034 30.315 1.00 60.30 158 LEU D N 1
ATOM 7521 C CA . LEU D 1 158 ? -30.190 13.097 29.137 1.00 57.38 158 LEU D CA 1
ATOM 7522 C C . LEU D 1 158 ? -30.045 14.533 28.641 1.00 56.12 158 LEU D C 1
ATOM 7523 O O . LEU D 1 158 ? -28.981 14.926 28.170 1.00 51.60 158 LEU D O 1
ATOM 7528 N N . SER D 1 159 ? -31.116 15.308 28.758 1.00 55.22 159 SER D N 1
ATOM 7529 C CA . SER D 1 159 ? -31.095 16.704 28.364 1.00 56.28 159 SER D CA 1
ATOM 7530 C C . SER D 1 159 ? -29.983 17.492 29.053 1.00 60.28 159 SER D C 1
ATOM 7531 O O . SER D 1 159 ? -29.315 18.334 28.451 1.00 62.23 159 SER D O 1
ATOM 7534 N N . ARG D 1 160 ? -29.776 17.198 30.327 1.00 67.73 160 ARG D N 1
ATOM 7535 C CA . ARG D 1 160 ? -28.781 17.898 31.139 1.00 71.77 160 ARG D CA 1
ATOM 7536 C C . ARG D 1 160 ? -27.366 17.465 30.816 1.00 70.89 160 ARG D C 1
ATOM 7537 O O . ARG D 1 160 ? -26.464 18.276 30.840 1.00 72.19 160 ARG D O 1
ATOM 7545 N N . VAL D 1 161 ? -27.168 16.190 30.499 1.00 70.37 161 VAL D N 1
ATOM 7546 C CA . VAL D 1 161 ? -25.864 15.710 29.998 1.00 73.16 161 VAL D CA 1
ATOM 7547 C C . VAL D 1 161 ? -25.428 16.463 28.728 1.00 75.87 161 VAL D C 1
ATOM 7548 O O . VAL D 1 161 ? -24.240 16.783 28.557 1.00 75.08 161 VAL D O 1
ATOM 7552 N N . ILE D 1 162 ? -26.398 16.713 27.841 1.00 79.06 162 ILE D N 1
ATOM 7553 C CA . ILE D 1 162 ? -26.148 17.342 26.537 1.00 80.40 162 ILE D CA 1
ATOM 7554 C C . ILE D 1 162 ? -25.843 18.834 26.641 1.00 87.57 162 ILE D C 1
ATOM 7555 O O . ILE D 1 162 ? -25.216 19.378 25.743 1.00 94.29 162 ILE D O 1
ATOM 7560 N N . MET D 1 163 ? -26.221 19.481 27.737 1.00 91.38 163 MET D N 1
ATOM 7561 C CA . MET D 1 163 ? -25.763 20.863 27.979 1.00 94.51 163 MET D CA 1
ATOM 7562 C C . MET D 1 163 ? -24.324 21.005 28.511 1.00 90.67 163 MET D C 1
ATOM 7563 O O . MET D 1 163 ? -23.668 22.023 28.297 1.00 74.36 163 MET D O 1
ATOM 7568 N N . GLU D 1 164 ? -23.855 19.995 29.233 1.00 102.25 164 GLU D N 1
ATOM 7569 C CA . GLU D 1 164 ? -22.404 19.777 29.365 1.00 115.66 164 GLU D CA 1
ATOM 7570 C C . GLU D 1 164 ? -21.853 19.188 28.046 1.00 122.74 164 GLU D C 1
ATOM 7571 O O . GLU D 1 164 ? -21.622 17.978 27.930 1.00 137.71 164 GLU D O 1
ATOM 7577 N N . GLY D 1 165 ? -21.610 20.045 27.055 1.00 109.75 165 GLY D N 1
ATOM 7578 C CA . GLY D 1 165 ? -21.252 19.550 25.723 1.00 101.28 165 GLY D CA 1
ATOM 7579 C C . GLY D 1 165 ? -19.799 19.155 25.509 1.00 101.60 165 GLY D C 1
ATOM 7580 O O . GLY D 1 165 ? -19.295 19.216 24.386 1.00 95.88 165 GLY D O 1
ATOM 7581 N N . HIS D 1 166 ? -19.143 18.686 26.573 1.00 110.64 166 HIS D N 1
ATOM 7582 C CA . HIS D 1 166 ? -17.665 18.771 26.670 1.00 115.47 166 HIS D CA 1
ATOM 7583 C C . HIS D 1 166 ? -16.850 17.538 26.307 1.00 112.94 166 HIS D C 1
ATOM 7584 O O . HIS D 1 166 ? -16.095 17.574 25.331 1.00 113.16 166 HIS D O 1
ATOM 7586 N N . GLN D 1 167 ? -16.975 16.482 27.120 1.00 113.17 167 GLN D N 1
ATOM 7587 C CA . GLN D 1 167 ? -16.155 15.275 26.985 1.00 111.21 167 GLN D CA 1
ATOM 7588 C C . GLN D 1 167 ? -16.648 14.428 25.806 1.00 109.40 167 GLN D C 1
ATOM 7589 O O . GLN D 1 167 ? -17.836 14.436 25.497 1.00 93.92 167 GLN D O 1
ATOM 7591 N N . GLY D 1 168 ? -15.720 13.729 25.150 1.00 115.30 168 GLY D N 1
ATOM 7592 C CA . GLY D 1 168 ? -16.022 12.898 23.990 1.00 120.51 168 GLY D CA 1
ATOM 7593 C C . GLY D 1 168 ? -16.678 11.584 24.381 1.00 131.46 168 GLY D C 1
ATOM 7594 O O . GLY D 1 168 ? -17.415 10.998 23.574 1.00 142.60 168 GLY D O 1
ATOM 7595 N N . ASP D 1 169 ? -16.415 11.130 25.614 1.00 128.61 169 ASP D N 1
ATOM 7596 C CA . ASP D 1 169 ? -16.860 9.794 26.090 1.00 126.57 169 ASP D CA 1
ATOM 7597 C C . ASP D 1 169 ? -18.333 9.768 26.517 1.00 123.75 169 ASP D C 1
ATOM 7598 O O . ASP D 1 169 ? -19.082 8.880 26.104 1.00 117.37 169 ASP D O 1
ATOM 7603 N N . GLU D 1 170 ? -18.744 10.728 27.347 1.00 122.57 170 GLU D N 1
ATOM 7604 C CA . GLU D 1 170 ? -20.139 10.811 27.792 1.00 119.38 170 GLU D CA 1
ATOM 7605 C C . GLU D 1 170 ? -21.070 11.349 26.672 1.00 111.92 170 GLU D C 1
ATOM 7606 O O . GLU D 1 170 ? -22.276 11.433 26.864 1.00 99.67 170 GLU D O 1
ATOM 7608 N N . TYR D 1 171 ? -20.508 11.670 25.502 1.00 105.75 171 TYR D N 1
ATOM 7609 C CA . TYR D 1 171 ? -21.279 12.170 24.363 1.00 99.78 171 TYR D CA 1
ATOM 7610 C C . TYR D 1 171 ? -21.609 11.133 23.316 1.00 97.16 171 TYR D C 1
ATOM 7611 O O . TYR D 1 171 ? -22.696 11.168 22.724 1.00 108.40 171 TYR D O 1
ATOM 7620 N N . ASP D 1 172 ? -20.675 10.247 23.027 1.00 96.67 172 ASP D N 1
ATOM 7621 C CA . ASP D 1 172 ? -21.046 9.055 22.282 1.00 100.58 172 ASP D CA 1
ATOM 7622 C C . ASP D 1 172 ? -22.282 8.427 22.932 1.00 92.78 172 ASP D C 1
ATOM 7623 O O . ASP D 1 172 ? -23.236 8.043 22.245 1.00 82.62 172 ASP D O 1
ATOM 7628 N N . GLU D 1 173 ? -22.209 8.305 24.259 1.00 87.54 173 GLU D N 1
ATOM 7629 C CA . GLU D 1 173 ? -23.221 7.639 25.082 1.00 87.34 173 GLU D CA 1
ATOM 7630 C C . GLU D 1 173 ? -24.549 8.375 24.990 1.00 78.24 173 GLU D C 1
ATOM 7631 O O . GLU D 1 173 ? -25.619 7.774 25.034 1.00 74.08 173 GLU D O 1
ATOM 7637 N N . ALA D 1 174 ? -24.462 9.690 24.869 1.00 75.01 174 ALA D N 1
ATOM 7638 C CA . ALA D 1 174 ? -25.644 10.546 24.861 1.00 71.51 174 ALA D CA 1
ATOM 7639 C C . ALA D 1 174 ? -26.439 10.398 23.574 1.00 63.48 174 ALA D C 1
ATOM 7640 O O . ALA D 1 174 ? -27.641 10.190 23.628 1.00 61.84 174 ALA D O 1
ATOM 7642 N N . LEU D 1 175 ? -25.755 10.489 22.439 1.00 58.05 175 LEU D N 1
ATOM 7643 C CA . LEU D 1 175 ? -26.378 10.231 21.149 1.00 60.71 175 LEU D CA 1
ATOM 7644 C C . LEU D 1 175 ? -27.005 8.865 21.054 1.00 61.30 175 LEU D C 1
ATOM 7645 O O . LEU D 1 175 ? -28.071 8.724 20.476 1.00 61.44 175 LEU D O 1
ATOM 7650 N N . SER D 1 176 ? -26.315 7.852 21.573 1.00 63.51 176 SER D N 1
ATOM 7651 C CA . SER D 1 176 ? -26.842 6.485 21.596 1.00 62.32 176 SER D CA 1
ATOM 7652 C C . SER D 1 176 ? -28.119 6.380 22.387 1.00 58.22 176 SER D C 1
ATOM 7653 O O . SER D 1 176 ? -29.071 5.719 21.961 1.00 56.30 176 SER D O 1
ATOM 7656 N N . THR D 1 177 ? -28.126 6.998 23.561 1.00 57.59 177 THR D N 1
ATOM 7657 C CA . THR D 1 177 ? -29.325 7.019 24.400 1.00 59.56 177 THR D CA 1
ATOM 7658 C C . THR D 1 177 ? -30.469 7.767 23.709 1.00 55.81 177 THR D C 1
ATOM 7659 O O . THR D 1 177 ? -31.585 7.263 23.641 1.00 51.84 177 THR D O 1
ATOM 7663 N N . LEU D 1 178 ? -30.176 8.934 23.149 1.00 51.58 178 LEU D N 1
ATOM 7664 C CA . LEU D 1 178 ? -31.164 9.628 22.338 1.00 49.16 178 LEU D CA 1
ATOM 7665 C C . LEU D 1 178 ? -31.842 8.745 21.310 1.00 49.66 178 LEU D C 1
ATOM 7666 O O . LEU D 1 178 ? -33.057 8.795 21.134 1.00 49.65 178 LEU D O 1
ATOM 7671 N N . ALA D 1 179 ? -31.032 7.983 20.587 1.00 48.79 179 ALA D N 1
ATOM 7672 C CA . ALA D 1 179 ? -31.523 7.154 19.505 1.00 48.47 179 ALA D CA 1
ATOM 7673 C C . ALA D 1 179 ? -32.336 5.976 20.010 1.00 52.02 179 ALA D C 1
ATOM 7674 O O . ALA D 1 179 ? -33.250 5.495 19.346 1.00 49.99 179 ALA D O 1
ATOM 7676 N N . GLU D 1 180 ? -31.986 5.499 21.189 1.00 55.06 180 GLU D N 1
ATOM 7677 C CA . GLU D 1 180 ? -32.753 4.468 21.841 1.00 59.57 180 GLU D CA 1
ATOM 7678 C C . GLU D 1 180 ? -34.140 5.014 22.312 1.00 52.27 180 GLU D C 1
ATOM 7679 O O . GLU D 1 180 ? -35.167 4.347 22.161 1.00 55.69 180 GLU D O 1
ATOM 7685 N N . LEU D 1 181 ? -34.186 6.248 22.797 1.00 46.24 181 LEU D N 1
ATOM 7686 C CA . LEU D 1 181 ? -35.457 6.862 23.214 1.00 42.61 181 LEU D CA 1
ATOM 7687 C C . LEU D 1 181 ? -36.329 7.211 22.019 1.00 40.45 181 LEU D C 1
ATOM 7688 O O . LEU D 1 181 ? -37.548 7.045 22.067 1.00 39.29 181 LEU D O 1
ATOM 7693 N N . GLU D 1 182 ? -35.714 7.682 20.941 1.00 40.71 182 GLU D N 1
ATOM 7694 C CA . GLU D 1 182 ? -36.457 7.942 19.708 1.00 44.93 182 GLU D CA 1
ATOM 7695 C C . GLU D 1 182 ? -37.151 6.658 19.244 1.00 42.77 182 GLU D C 1
ATOM 7696 O O . GLU D 1 182 ? -38.326 6.661 18.935 1.00 45.03 182 GLU D O 1
ATOM 7702 N N . ASP D 1 183 ? -36.417 5.564 19.237 1.00 42.38 183 ASP D N 1
ATOM 7703 C CA . ASP D 1 183 ? -36.934 4.303 18.747 1.00 42.00 183 ASP D CA 1
ATOM 7704 C C . ASP D 1 183 ? -38.070 3.762 19.595 1.00 43.60 183 ASP D C 1
ATOM 7705 O O . ASP D 1 183 ? -39.036 3.199 19.079 1.00 43.01 183 ASP D O 1
ATOM 7710 N N . ILE D 1 184 ? -37.957 3.913 20.904 1.00 44.13 184 ILE D N 1
ATOM 7711 C CA . ILE D 1 184 ? -39.020 3.452 21.781 1.00 45.68 184 ILE D CA 1
ATOM 7712 C C . ILE D 1 184 ? -40.282 4.250 21.462 1.00 45.65 184 ILE D C 1
ATOM 7713 O O . ILE D 1 184 ? -41.320 3.682 21.170 1.00 48.09 184 ILE D O 1
ATOM 7718 N N . GLY D 1 185 ? -40.176 5.572 21.481 1.00 46.73 185 GLY D N 1
ATOM 7719 C CA . GLY D 1 185 ? -41.319 6.440 21.173 1.00 45.24 185 GLY D CA 1
ATOM 7720 C C . GLY D 1 185 ? -41.973 6.119 19.843 1.00 41.47 185 GLY D C 1
ATOM 7721 O O . GLY D 1 185 ? -43.183 6.154 19.706 1.00 42.50 185 GLY D O 1
ATOM 7722 N N . TRP D 1 186 ? -41.143 5.795 18.872 1.00 40.02 186 TRP D N 1
ATOM 7723 C CA . TRP D 1 186 ? -41.569 5.503 17.515 1.00 40.29 186 TRP D CA 1
ATOM 7724 C C . TRP D 1 186 ? -42.414 4.251 17.522 1.00 41.90 186 TRP D C 1
ATOM 7725 O O . TRP D 1 186 ? -43.453 4.200 16.903 1.00 40.55 186 TRP D O 1
ATOM 7736 N N . LYS D 1 187 ? -41.934 3.239 18.222 1.00 43.30 187 LYS D N 1
ATOM 7737 C CA . LYS D 1 187 ? -42.617 1.963 18.293 1.00 40.98 187 LYS D CA 1
ATOM 7738 C C . LYS D 1 187 ? -43.847 2.017 19.173 1.00 39.66 187 LYS D C 1
ATOM 7739 O O . LYS D 1 187 ? -44.812 1.309 18.932 1.00 41.07 187 LYS D O 1
ATOM 7745 N N . VAL D 1 188 ? -43.825 2.864 20.176 1.00 39.28 188 VAL D N 1
ATOM 7746 C CA . VAL D 1 188 ? -45.019 3.111 20.952 1.00 41.14 188 VAL D CA 1
ATOM 7747 C C . VAL D 1 188 ? -46.104 3.754 20.081 1.00 41.61 188 VAL D C 1
ATOM 7748 O O . VAL D 1 188 ? -47.270 3.341 20.119 1.00 40.24 188 VAL D O 1
ATOM 7752 N N . ARG D 1 189 ? -45.731 4.725 19.258 1.00 41.28 189 ARG D N 1
ATOM 7753 C CA . ARG D 1 189 ? -46.726 5.335 18.384 1.00 45.32 189 ARG D CA 1
ATOM 7754 C C . ARG D 1 189 ? -47.354 4.316 17.448 1.00 48.48 189 ARG D C 1
ATOM 7755 O O . ARG D 1 189 ? -48.555 4.329 17.293 1.00 50.86 189 ARG D O 1
ATOM 7763 N N . LEU D 1 190 ? -46.559 3.432 16.844 1.00 48.27 190 LEU D N 1
ATOM 7764 C CA . LEU D 1 190 ? -47.099 2.425 15.932 1.00 53.58 190 LEU D CA 1
ATOM 7765 C C . LEU D 1 190 ? -48.107 1.572 16.686 1.00 55.04 190 LEU D C 1
ATOM 7766 O O . LEU D 1 190 ? -49.180 1.270 16.186 1.00 54.47 190 LEU D O 1
ATOM 7771 N N . CYS D 1 191 ? -47.731 1.168 17.888 1.00 51.78 191 CYS D N 1
ATOM 7772 C CA . CYS D 1 191 ? -48.587 0.361 18.718 1.00 53.98 191 CYS D CA 1
ATOM 7773 C C . CYS D 1 191 ? -49.936 1.079 19.001 1.00 53.13 191 CYS D C 1
ATOM 7774 O O . CYS D 1 191 ? -51.000 0.516 18.793 1.00 53.65 191 CYS D O 1
ATOM 7777 N N . LEU D 1 192 ? -49.879 2.323 19.465 1.00 51.86 192 LEU D N 1
ATOM 7778 C CA . LEU D 1 192 ? -51.085 3.160 19.667 1.00 48.28 192 LEU D CA 1
ATOM 7779 C C . LEU D 1 192 ? -51.957 3.333 18.436 1.00 46.81 192 LEU D C 1
ATOM 7780 O O . LEU D 1 192 ? -53.151 3.124 18.495 1.00 51.24 192 LEU D O 1
ATOM 7785 N N . MET D 1 193 ? -51.356 3.727 17.330 1.00 47.36 193 MET D N 1
ATOM 7786 C CA . MET D 1 193 ? -52.090 3.943 16.081 1.00 51.78 193 MET D CA 1
ATOM 7787 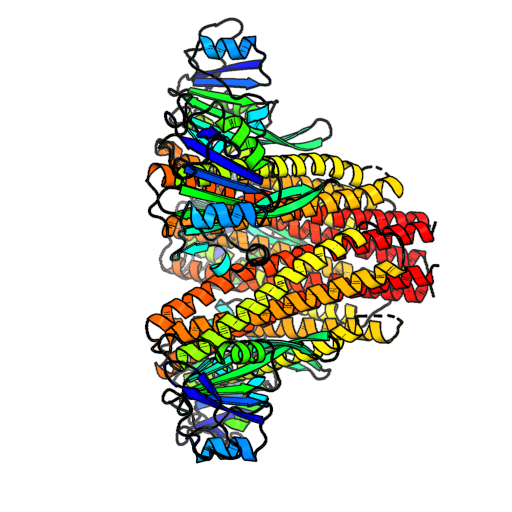C C . MET D 1 193 ? -52.903 2.722 15.643 1.00 50.20 193 MET D C 1
ATOM 7788 O O . MET D 1 193 ? -54.005 2.844 15.105 1.00 46.53 193 MET D O 1
ATOM 7793 N N . ASP D 1 194 ? -52.295 1.559 15.837 1.00 48.57 194 ASP D N 1
ATOM 7794 C CA . ASP D 1 194 ? -52.839 0.305 15.391 1.00 48.70 194 ASP D CA 1
ATOM 7795 C C . ASP D 1 194 ? -53.979 -0.135 16.289 1.00 51.14 194 ASP D C 1
ATOM 7796 O O . ASP D 1 194 ? -55.010 -0.609 15.812 1.00 54.51 194 ASP D O 1
ATOM 7801 N N . THR D 1 195 ? -53.787 -0.007 17.595 1.00 49.19 195 THR D N 1
ATOM 7802 C CA . THR D 1 195 ? -54.886 -0.211 18.539 1.00 49.92 195 THR D CA 1
ATOM 7803 C C . THR D 1 195 ? -56.059 0.744 18.275 1.00 46.76 195 THR D C 1
ATOM 7804 O O . THR D 1 195 ? -57.214 0.389 18.391 1.00 44.09 195 THR D O 1
ATOM 7808 N N . GLN D 1 196 ? -55.744 1.964 17.893 1.00 46.51 196 GLN D N 1
ATOM 7809 C CA . GLN D 1 196 ? -56.784 2.906 17.541 1.00 48.26 196 GLN D CA 1
ATOM 7810 C C . GLN D 1 196 ? -57.646 2.408 16.357 1.00 47.31 196 GLN D C 1
ATOM 7811 O O . GLN D 1 196 ? -58.855 2.496 16.425 1.00 47.08 196 GLN D O 1
ATOM 7817 N N . ARG D 1 197 ? -57.020 1.925 15.280 1.00 46.02 197 ARG D N 1
ATOM 7818 C CA . ARG D 1 197 ? -57.759 1.398 14.142 1.00 45.44 197 ARG D CA 1
ATOM 7819 C C . ARG D 1 197 ? -58.604 0.234 14.582 1.00 46.07 197 ARG D C 1
ATOM 7820 O O . ARG D 1 197 ? -59.726 0.049 14.121 1.00 45.33 197 ARG D O 1
ATOM 7828 N N . ALA D 1 198 ? -58.016 -0.598 15.429 1.00 44.37 198 ALA D N 1
ATOM 7829 C CA . ALA D 1 198 ? -58.640 -1.835 15.833 1.00 44.48 198 ALA D CA 1
ATOM 7830 C C . ALA D 1 198 ? -59.915 -1.531 16.584 1.00 46.75 198 ALA D C 1
ATOM 7831 O O . ALA D 1 198 ? -60.964 -2.089 16.276 1.00 50.37 198 ALA D O 1
ATOM 7833 N N . LEU D 1 199 ? -59.828 -0.627 17.560 1.00 47.26 199 LEU D N 1
ATOM 7834 C CA . LEU D 1 199 ? -60.995 -0.212 18.340 1.00 48.62 199 LEU D CA 1
ATOM 7835 C C . LEU D 1 199 ? -62.032 0.563 17.512 1.00 50.92 199 LEU D C 1
ATOM 7836 O O . LEU D 1 199 ? -63.215 0.396 17.742 1.00 55.46 199 LEU D O 1
ATOM 7841 N N . ASN D 1 200 ? -61.616 1.384 16.549 1.00 48.30 200 ASN D N 1
ATOM 7842 C CA . ASN D 1 200 ? -62.587 2.035 15.683 1.00 51.23 200 ASN D CA 1
ATOM 7843 C C . ASN D 1 200 ? -63.362 1.031 14.854 1.00 56.38 200 ASN D C 1
ATOM 7844 O O . ASN D 1 200 ? -64.571 1.176 14.688 1.00 67.74 200 ASN D O 1
ATOM 7849 N N . PHE D 1 201 ? -62.682 -0.007 14.385 1.00 56.12 201 PHE D N 1
ATOM 7850 C CA . PHE D 1 201 ? -63.317 -1.096 13.644 1.00 57.46 201 PHE D CA 1
ATOM 7851 C C . PHE D 1 201 ? -64.330 -1.805 14.526 1.00 62.94 201 PHE D C 1
ATOM 7852 O O . PHE D 1 201 ? -65.470 -2.013 14.129 1.00 65.51 201 PHE D O 1
ATOM 7860 N N . LEU D 1 202 ? -63.902 -2.154 15.733 1.00 63.85 202 LEU D N 1
ATOM 7861 C CA . LEU D 1 202 ? -64.745 -2.845 16.697 1.00 67.07 202 LEU D CA 1
ATOM 7862 C C . LEU D 1 202 ? -66.036 -2.105 16.996 1.00 70.06 202 LEU D C 1
ATOM 7863 O O . LEU D 1 202 ? -67.089 -2.710 17.132 1.00 74.09 202 LEU D O 1
ATOM 7868 N N . VAL D 1 203 ? -65.942 -0.791 17.120 1.00 69.76 203 VAL D N 1
ATOM 7869 C CA . VAL D 1 203 ? -67.084 0.022 17.483 1.00 70.52 203 VAL D CA 1
ATOM 7870 C C . VAL D 1 203 ? -68.144 0.001 16.390 1.00 72.98 203 VAL D C 1
ATOM 7871 O O . VAL D 1 203 ? -69.315 0.004 16.703 1.00 77.72 203 VAL D O 1
ATOM 7875 N N . ARG D 1 204 ? -67.741 -0.056 15.126 1.00 74.43 204 ARG D N 1
ATOM 7876 C CA . ARG D 1 204 ? -68.691 -0.029 14.000 1.00 81.57 204 ARG D CA 1
ATOM 7877 C C . ARG D 1 204 ? -69.206 -1.436 13.617 1.00 87.31 204 ARG D C 1
ATOM 7878 O O . ARG D 1 204 ? -70.326 -1.595 13.098 1.00 88.09 204 ARG D O 1
ATOM 7886 N N . LYS D 1 205 ? -68.406 -2.452 13.934 1.00 92.89 205 LYS D N 1
ATOM 7887 C CA . LYS D 1 205 ? -68.605 -3.825 13.437 1.00 94.26 205 LYS D CA 1
ATOM 7888 C C . LYS D 1 205 ? -69.252 -4.801 14.423 1.00 96.01 205 LYS D C 1
ATOM 7889 O O . LYS D 1 205 ? -70.254 -5.428 14.081 1.00 109.51 205 LYS D O 1
ATOM 7895 N N . ALA D 1 206 ? -68.678 -4.981 15.610 1.00 90.29 206 ALA D N 1
ATOM 7896 C CA . ALA D 1 206 ? -69.227 -5.961 16.534 1.00 92.17 206 ALA D CA 1
ATOM 7897 C C . ALA D 1 206 ? -70.402 -5.336 17.201 1.00 99.36 206 ALA D C 1
ATOM 7898 O O . ALA D 1 206 ? -70.333 -4.190 17.646 1.00 97.16 206 ALA D O 1
ATOM 7900 N N . ARG D 1 207 ? -71.499 -6.084 17.238 1.00 116.02 207 ARG D N 1
ATOM 7901 C CA . ARG D 1 207 ? -72.458 -5.904 18.304 1.00 121.22 207 ARG D CA 1
ATOM 7902 C C . ARG D 1 207 ? -71.537 -5.949 19.535 1.00 121.27 207 ARG D C 1
ATOM 7903 O O . ARG D 1 207 ? -70.784 -6.912 19.741 1.00 134.45 207 ARG D O 1
ATOM 7911 N N . LEU D 1 208 ? -71.487 -4.847 20.267 1.00 109.97 208 LEU D N 1
ATOM 7912 C CA . LEU D 1 208 ? -70.690 -4.794 21.470 1.00 98.28 208 LEU D CA 1
ATOM 7913 C C . LEU D 1 208 ? -71.733 -4.556 22.538 1.00 90.83 208 LEU D C 1
ATOM 7914 O O . LEU D 1 208 ? -72.475 -3.583 22.481 1.00 84.77 208 LEU D O 1
ATOM 7919 N N . PRO D 1 209 ? -71.834 -5.471 23.496 1.00 88.34 209 PRO D N 1
ATOM 7920 C CA . PRO D 1 209 ? -72.707 -5.148 24.628 1.00 90.68 209 PRO D CA 1
ATOM 7921 C C . PRO D 1 209 ? -72.376 -3.764 25.209 1.00 88.71 209 PRO D C 1
ATOM 7922 O O . PRO D 1 209 ? -71.206 -3.420 25.339 1.00 92.38 209 PRO D O 1
ATOM 7926 N N . GLY D 1 210 ? -73.391 -2.972 25.523 1.00 86.40 210 GLY D N 1
ATOM 7927 C CA . GLY D 1 210 ? -73.209 -1.567 25.889 1.00 87.17 210 GLY D CA 1
ATOM 7928 C C . GLY D 1 210 ? -72.173 -1.258 26.967 1.00 88.22 210 GLY D C 1
ATOM 7929 O O . GLY D 1 210 ? -71.566 -0.161 26.957 1.00 88.49 210 GLY D O 1
ATOM 7930 N N . GLY D 1 211 ? -71.972 -2.197 27.898 1.00 86.91 211 GLY D N 1
ATOM 7931 C CA . GLY D 1 211 ? -70.927 -2.054 28.929 1.00 84.56 211 GLY D CA 1
ATOM 7932 C C . GLY D 1 211 ? -69.548 -2.096 28.282 1.00 82.45 211 GLY D C 1
ATOM 7933 O O . GLY D 1 211 ? -68.599 -1.390 28.683 1.00 79.32 211 GLY D O 1
ATOM 7934 N N . GLN D 1 212 ? -69.446 -2.946 27.265 1.00 82.82 212 GLN D N 1
ATOM 7935 C CA . GLN D 1 212 ? -68.247 -3.055 26.434 1.00 79.50 212 GLN D CA 1
ATOM 7936 C C . GLN D 1 212 ? -68.028 -1.837 25.551 1.00 77.40 212 GLN D C 1
ATOM 7937 O O . GLN D 1 212 ? -66.893 -1.470 25.294 1.00 75.34 212 GLN D O 1
ATOM 7943 N N . LEU D 1 213 ? -69.109 -1.236 25.064 1.00 76.89 213 LEU D N 1
ATOM 7944 C CA . LEU D 1 213 ? -69.000 -0.090 24.171 1.00 74.24 213 LEU D CA 1
ATOM 7945 C C . LEU D 1 213 ? -68.369 1.097 24.867 1.00 75.37 213 LEU D C 1
ATOM 7946 O O . LEU D 1 213 ? -67.506 1.771 24.302 1.00 72.84 213 LEU D O 1
ATOM 7951 N N . GLU D 1 214 ? -68.803 1.358 26.093 1.00 79.71 214 GLU D N 1
ATOM 7952 C CA . GLU D 1 214 ? -68.249 2.466 26.867 1.00 83.82 214 GLU D CA 1
ATOM 7953 C C . GLU D 1 214 ? -66.759 2.199 27.189 1.00 78.29 214 GLU D C 1
ATOM 7954 O O . GLU D 1 214 ? -65.922 3.106 27.138 1.00 74.70 214 GLU D O 1
ATOM 7960 N N . GLN D 1 215 ? -66.445 0.944 27.497 1.00 73.02 215 GLN D N 1
ATOM 7961 C CA . GLN D 1 215 ? -65.070 0.516 27.775 1.00 67.59 215 GLN D CA 1
ATOM 7962 C C . GLN D 1 215 ? -64.152 0.827 26.603 1.00 63.77 215 GLN D C 1
ATOM 7963 O O . GLN D 1 215 ? -63.066 1.371 26.780 1.00 62.56 215 GLN D O 1
ATOM 7969 N N . ALA D 1 216 ? -64.610 0.467 25.415 1.00 60.92 216 ALA D N 1
ATOM 7970 C CA . ALA D 1 216 ? -63.889 0.731 24.195 1.00 59.62 216 ALA D CA 1
ATOM 7971 C C . ALA D 1 216 ? -63.671 2.228 23.975 1.00 62.29 216 ALA D C 1
ATOM 7972 O O . ALA D 1 216 ? -62.581 2.651 23.575 1.00 63.16 216 ALA D O 1
ATOM 7974 N N . ARG D 1 217 ? -64.711 3.023 24.198 1.00 64.66 217 ARG D N 1
ATOM 7975 C CA . ARG D 1 217 ? -64.598 4.464 24.011 1.00 64.09 217 ARG D CA 1
ATOM 7976 C C . ARG D 1 217 ? -63.605 5.046 24.997 1.00 59.85 217 ARG D C 1
ATOM 7977 O O . ARG D 1 217 ? -62.859 5.949 24.669 1.00 55.53 217 ARG D O 1
ATOM 7985 N N . GLU D 1 218 ? -63.592 4.508 26.206 1.00 62.53 218 GLU D N 1
ATOM 7986 C CA . GLU D 1 218 ? -62.644 4.942 27.227 1.00 64.34 218 GLU D CA 1
ATOM 7987 C C . GLU D 1 218 ? -61.198 4.699 26.775 1.00 58.93 218 GLU D C 1
ATOM 7988 O O . GLU D 1 218 ? -60.325 5.557 26.928 1.00 55.22 218 GLU D O 1
ATOM 7994 N N . ILE D 1 219 ? -60.959 3.545 26.175 1.00 57.40 219 ILE D N 1
ATOM 7995 C CA . ILE D 1 219 ? -59.638 3.228 25.647 1.00 53.57 219 ILE D CA 1
ATOM 7996 C C . ILE D 1 219 ? -59.303 4.145 24.474 1.00 52.28 219 ILE D C 1
ATOM 7997 O O . ILE D 1 219 ? -58.184 4.646 24.367 1.00 49.46 219 ILE D O 1
ATOM 8002 N N . LEU D 1 220 ? -60.271 4.374 23.592 1.00 54.68 220 LEU D N 1
ATOM 8003 C CA . LEU D 1 220 ? -60.065 5.318 22.488 1.00 53.03 220 LEU D CA 1
ATOM 8004 C C . LEU D 1 220 ? -59.708 6.693 23.006 1.00 53.38 220 LEU D C 1
ATOM 8005 O O . LEU D 1 220 ? -58.803 7.331 22.485 1.00 55.36 220 LEU D O 1
ATOM 8010 N N . ARG D 1 221 ? -60.394 7.136 24.050 1.00 54.74 221 ARG D N 1
ATOM 8011 C CA . ARG D 1 221 ? -60.118 8.438 24.661 1.00 57.81 221 ARG D CA 1
ATOM 8012 C C . ARG D 1 221 ? -58.690 8.489 25.213 1.00 55.94 221 ARG D C 1
ATOM 8013 O O . ARG D 1 221 ? -58.037 9.535 25.175 1.00 51.58 221 ARG D O 1
ATOM 8021 N N . ASP D 1 222 ? -58.228 7.376 25.783 1.00 56.56 222 ASP D N 1
ATOM 8022 C CA . ASP D 1 222 ? -56.867 7.321 26.354 1.00 53.94 222 ASP D CA 1
ATOM 8023 C C . ASP D 1 222 ? -55.843 7.437 25.264 1.00 50.66 222 ASP D C 1
ATOM 8024 O O . ASP D 1 222 ? -54.871 8.185 25.394 1.00 50.05 222 ASP D O 1
ATOM 8029 N N . ILE D 1 223 ? -56.069 6.699 24.187 1.00 48.68 223 ILE D N 1
ATOM 8030 C CA . ILE D 1 223 ? -55.195 6.774 23.043 1.00 48.08 223 ILE D CA 1
ATOM 8031 C C . ILE D 1 223 ? -55.135 8.200 22.493 1.00 50.55 223 ILE D C 1
ATOM 8032 O O . ILE D 1 223 ? -54.049 8.721 22.237 1.00 47.52 223 ILE D O 1
ATOM 8037 N N . GLU D 1 224 ? -56.288 8.838 22.312 1.00 55.45 224 GLU D N 1
ATOM 8038 C CA . GLU D 1 224 ? -56.296 10.208 21.796 1.00 59.78 224 GLU D CA 1
ATOM 8039 C C . GLU D 1 224 ? -55.431 11.099 22.704 1.00 59.80 224 GLU D C 1
ATOM 8040 O O . GLU D 1 224 ? -54.807 12.043 22.234 1.00 62.16 224 GLU D O 1
ATOM 8046 N N . SER D 1 225 ? -55.377 10.783 23.997 1.00 55.63 225 SER D N 1
ATOM 8047 C CA . SER D 1 225 ? -54.630 11.601 24.951 1.00 51.62 225 SER D CA 1
ATOM 8048 C C . SER D 1 225 ? -53.172 11.252 25.059 1.00 49.83 225 SER D C 1
ATOM 8049 O O . SER D 1 225 ? -52.419 12.012 25.643 1.00 50.29 225 SER D O 1
ATOM 8052 N N . LEU D 1 226 ? -52.774 10.097 24.538 1.00 49.29 226 LEU D N 1
ATOM 8053 C CA . LEU D 1 226 ? -51.354 9.692 24.582 1.00 48.60 226 LEU D CA 1
ATOM 8054 C C . LEU D 1 226 ? -50.586 10.045 23.322 1.00 45.12 226 LEU D C 1
ATOM 8055 O O . LEU D 1 226 ? -49.400 10.338 23.381 1.00 44.27 226 LEU D O 1
ATOM 8060 N N . LEU D 1 227 ? -51.264 10.017 22.188 1.00 43.63 227 LEU D N 1
ATOM 8061 C CA . LEU D 1 227 ? -50.619 10.337 20.930 1.00 42.19 227 LEU D CA 1
ATOM 8062 C C . LEU D 1 227 ? -49.893 11.688 20.928 1.00 41.94 227 LEU D C 1
ATOM 8063 O O . LEU D 1 227 ? -48.740 11.746 20.549 1.00 41.26 227 LEU D O 1
ATOM 8068 N N . PRO D 1 228 ? -50.541 12.770 21.356 1.00 43.30 228 PRO D N 1
ATOM 8069 C CA . PRO D 1 228 ? -49.805 14.028 21.398 1.00 44.84 228 PRO D CA 1
ATOM 8070 C C . PRO D 1 228 ? -48.499 13.982 22.203 1.00 46.57 228 PRO D C 1
ATOM 8071 O O . PRO D 1 228 ? -47.523 14.611 21.803 1.00 47.65 228 PRO D O 1
ATOM 8075 N N . HIS D 1 229 ? -48.484 13.277 23.329 1.00 46.90 229 HIS D N 1
ATOM 8076 C CA . HIS D 1 229 ? -47.243 13.120 24.106 1.00 47.11 229 HIS D CA 1
ATOM 8077 C C . HIS D 1 229 ? -46.151 12.548 23.235 1.00 49.46 229 HIS D C 1
ATOM 8078 O O . HIS D 1 229 ? -45.036 13.014 23.239 1.00 50.93 229 HIS D O 1
ATOM 8085 N N . ASN D 1 230 ? -46.496 11.510 22.501 1.00 54.53 230 ASN D N 1
ATOM 8086 C CA . ASN D 1 230 ? -45.567 10.879 21.603 1.00 57.79 230 ASN D CA 1
ATOM 8087 C C . ASN D 1 230 ? -44.960 11.868 20.652 1.00 57.14 230 ASN D C 1
ATOM 8088 O O . ASN D 1 230 ? -43.771 11.830 20.423 1.00 67.45 230 ASN D O 1
ATOM 8093 N N . GLU D 1 231 ? -45.786 12.742 20.096 1.00 59.64 231 GLU D N 1
ATOM 8094 C CA . GLU D 1 231 ? -45.338 13.690 19.060 1.00 64.05 231 GLU D CA 1
ATOM 8095 C C . GLU D 1 231 ? -44.446 14.779 19.668 1.00 60.08 231 GLU D C 1
ATOM 8096 O O . GLU D 1 231 ? -43.546 15.308 19.043 1.00 58.15 231 GLU D O 1
ATOM 8102 N N . SER D 1 232 ? -44.741 15.103 20.912 1.00 58.59 232 SER D N 1
ATOM 8103 C CA . SER D 1 232 ? -44.012 16.083 21.651 1.00 54.09 232 SER D CA 1
ATOM 8104 C C . SER D 1 232 ? -42.597 15.592 21.918 1.00 52.74 232 SER D C 1
ATOM 8105 O O . SER D 1 232 ? -41.661 16.361 21.849 1.00 49.37 232 SER D O 1
ATOM 8108 N N . LEU D 1 233 ? -42.448 14.313 22.252 1.00 51.62 233 LEU D N 1
ATOM 8109 C CA . LEU D 1 233 ? -41.134 13.740 22.494 1.00 49.31 233 LEU D CA 1
ATOM 8110 C C . LEU D 1 233 ? -40.278 13.795 21.246 1.00 50.93 233 LEU D C 1
ATOM 8111 O O . LEU D 1 233 ? -39.098 14.102 21.347 1.00 53.34 233 LEU D O 1
ATOM 8116 N N . PHE D 1 234 ? -40.851 13.544 20.072 1.00 51.46 234 PHE D N 1
ATOM 8117 C CA . PHE D 1 234 ? -40.064 13.641 18.826 1.00 55.41 234 PHE D CA 1
ATOM 8118 C C . PHE D 1 234 ? -39.478 15.024 18.595 1.00 49.71 234 PHE D C 1
ATOM 8119 O O . PHE D 1 234 ? -38.345 15.125 18.151 1.00 55.87 234 PHE D O 1
ATOM 8127 N N . GLN D 1 235 ? -40.214 16.079 18.902 1.00 49.02 235 GLN D N 1
ATOM 8128 C CA . GLN D 1 235 ? -39.687 17.432 18.743 1.00 52.97 235 GLN D CA 1
ATOM 8129 C C . GLN D 1 235 ? -38.463 17.665 19.604 1.00 49.30 235 GLN D C 1
ATOM 8130 O O . GLN D 1 235 ? -37.482 18.226 19.153 1.00 47.25 235 GLN D O 1
ATOM 8136 N N . LYS D 1 236 ? -38.575 17.273 20.868 1.00 48.82 236 LYS D N 1
ATOM 8137 C CA . LYS D 1 236 ? -37.504 17.401 21.861 1.00 46.82 236 LYS D CA 1
ATOM 8138 C C . LYS D 1 236 ? -36.306 16.595 21.416 1.00 39.45 236 LYS D C 1
ATOM 8139 O O . LYS D 1 236 ? -35.215 17.088 21.374 1.00 35.47 236 LYS D O 1
ATOM 8145 N N . VAL D 1 237 ? -36.537 15.351 21.071 1.00 37.32 237 VAL D N 1
ATOM 8146 C CA . VAL D 1 237 ? -35.463 14.501 20.626 1.00 37.18 237 VAL D CA 1
ATOM 8147 C C . VAL D 1 237 ? -34.728 15.091 19.457 1.00 37.73 237 VAL D C 1
ATOM 8148 O O . VAL D 1 237 ? -33.492 15.040 19.429 1.00 40.57 237 VAL D O 1
ATOM 8152 N N . ASN D 1 238 ? -35.465 15.615 18.481 1.00 35.78 238 ASN D N 1
ATOM 8153 C CA . ASN D 1 238 ? -34.837 16.183 17.267 1.00 36.05 238 ASN D CA 1
ATOM 8154 C C . ASN D 1 238 ? -34.066 17.439 17.546 1.00 35.30 238 ASN D C 1
ATOM 8155 O O . ASN D 1 238 ? -33.048 17.692 16.917 1.00 35.54 238 ASN D O 1
ATOM 8160 N N . PHE D 1 239 ? -34.573 18.232 18.489 1.00 35.60 239 PHE D N 1
ATOM 8161 C CA . PHE D 1 239 ? -33.922 19.434 18.882 1.00 34.79 239 PHE D CA 1
ATOM 8162 C C . PHE D 1 239 ? -32.635 19.087 19.633 1.00 38.02 239 PHE D C 1
ATOM 8163 O O . PHE D 1 239 ? -31.589 19.708 19.415 1.00 39.38 239 PHE D O 1
ATOM 8171 N N . LEU D 1 240 ? -32.703 18.109 20.521 1.00 39.36 240 LEU D N 1
ATOM 8172 C CA . LEU D 1 240 ? -31.523 17.689 21.281 1.00 42.52 240 LEU D CA 1
ATOM 8173 C C . LEU D 1 240 ? -30.417 17.185 20.348 1.00 42.21 240 LEU D C 1
ATOM 8174 O O . LEU D 1 240 ? -29.237 17.490 20.558 1.00 43.95 240 LEU D O 1
ATOM 8179 N N . MET D 1 241 ? -30.805 16.431 19.330 1.00 39.76 241 MET D N 1
ATOM 8180 C CA . MET D 1 241 ? -29.887 15.964 18.320 1.00 43.19 241 MET D CA 1
ATOM 8181 C C . MET D 1 241 ? -29.169 17.143 17.662 1.00 43.89 241 MET D C 1
ATOM 8182 O O . MET D 1 241 ? -27.968 17.135 17.460 1.00 44.57 241 MET D O 1
ATOM 8187 N N . GLN D 1 242 ? -29.913 18.191 17.365 1.00 47.10 242 GLN D N 1
ATOM 8188 C CA . GLN D 1 242 ? -29.349 19.368 16.714 1.00 47.10 242 GLN D CA 1
ATOM 8189 C C . GLN D 1 242 ? -28.358 20.078 17.620 1.00 44.75 242 GLN D C 1
ATOM 8190 O O . GLN D 1 242 ? -27.323 20.541 17.166 1.00 45.22 242 GLN D O 1
ATOM 8196 N N . ALA D 1 243 ? -28.708 20.210 18.889 1.00 42.72 243 ALA D N 1
ATOM 8197 C CA . ALA D 1 243 ? -27.883 20.963 19.820 1.00 43.64 243 ALA D CA 1
ATOM 8198 C C . ALA D 1 243 ? -26.560 20.232 20.012 1.00 46.46 243 ALA D C 1
ATOM 8199 O O . ALA D 1 243 ? -25.474 20.843 20.068 1.00 46.73 243 ALA D O 1
ATOM 8201 N N . ALA D 1 244 ? -26.657 18.915 20.108 1.00 46.49 244 ALA D N 1
ATOM 8202 C CA . ALA D 1 244 ? -25.477 18.063 20.242 1.00 46.77 244 ALA D CA 1
ATOM 8203 C C . ALA D 1 244 ? -24.500 18.263 19.109 1.00 46.92 244 ALA D C 1
ATOM 8204 O O . ALA D 1 244 ? -23.293 18.406 19.335 1.00 47.66 244 ALA D O 1
ATOM 8206 N N . MET D 1 245 ? -25.017 18.306 17.885 1.00 49.11 245 MET D N 1
ATOM 8207 C CA . MET D 1 245 ? -24.162 18.529 16.730 1.00 52.30 245 MET D CA 1
ATOM 8208 C C . MET D 1 245 ? -23.505 19.880 16.821 1.00 48.39 245 MET D C 1
ATOM 8209 O O . MET D 1 245 ? -22.354 20.041 16.438 1.00 47.00 245 MET D O 1
ATOM 8214 N N . GLY D 1 246 ? -24.209 20.840 17.393 1.00 45.40 246 GLY D N 1
ATOM 8215 C CA . GLY D 1 246 ? -23.620 22.162 17.618 1.00 47.13 246 GLY D CA 1
ATOM 8216 C C . GLY D 1 246 ? -22.428 22.135 18.571 1.00 46.07 246 GLY D C 1
ATOM 8217 O O . GLY D 1 246 ? -21.405 22.781 18.346 1.00 45.74 246 GLY D O 1
ATOM 8218 N N . PHE D 1 247 ? -22.587 21.389 19.652 1.00 44.45 247 PHE D N 1
ATOM 8219 C CA . PHE D 1 247 ? -21.543 21.262 20.648 1.00 45.38 247 PHE D CA 1
ATOM 8220 C C . PHE D 1 247 ? -20.353 20.484 20.106 1.00 48.07 247 PHE D C 1
ATOM 8221 O O . PHE D 1 247 ? -19.200 20.829 20.374 1.00 51.70 247 PHE D O 1
ATOM 8229 N N . ILE D 1 248 ? -20.639 19.448 19.332 1.00 46.53 248 ILE D N 1
ATOM 8230 C CA . ILE D 1 248 ? -19.600 18.691 18.655 1.00 48.06 248 ILE D CA 1
ATOM 8231 C C . ILE D 1 248 ? -18.812 19.538 17.671 1.00 48.78 248 ILE D C 1
ATOM 8232 O O . ILE D 1 248 ? -17.625 19.325 17.510 1.00 51.35 248 ILE D O 1
ATOM 8237 N N . ASN D 1 249 ? -19.469 20.466 16.990 1.00 50.02 249 ASN D N 1
ATOM 8238 C CA . ASN D 1 249 ? -18.771 21.340 16.042 1.00 53.21 249 ASN D CA 1
ATOM 8239 C C . ASN D 1 249 ? -18.013 22.419 16.767 1.00 51.44 249 ASN D C 1
ATOM 8240 O O . ASN D 1 249 ? -17.009 22.911 16.261 1.00 49.23 249 ASN D O 1
ATOM 8245 N N . ILE D 1 250 ? -18.526 22.839 17.920 1.00 48.45 250 ILE D N 1
ATOM 8246 C CA . ILE D 1 250 ? -17.807 23.801 18.715 1.00 50.36 250 ILE D CA 1
ATOM 8247 C C . ILE D 1 250 ? -16.525 23.159 19.222 1.00 52.72 250 ILE D C 1
ATOM 8248 O O . ILE D 1 250 ? -15.457 23.789 19.192 1.00 58.59 250 ILE D O 1
ATOM 8253 N N . GLU D 1 251 ? -16.641 21.924 19.686 1.00 51.84 251 GLU D N 1
ATOM 8254 C CA . GLU D 1 251 ? -15.504 21.139 20.147 1.00 53.53 251 GLU D CA 1
ATOM 8255 C C . GLU D 1 251 ? -14.480 20.920 19.041 1.00 53.35 251 GLU D C 1
ATOM 8256 O O . GLU D 1 251 ? -13.278 21.117 19.234 1.00 53.33 251 GLU D O 1
ATOM 8262 N N . GLN D 1 252 ? -14.958 20.540 17.870 1.00 52.26 252 GLN D N 1
ATOM 8263 C CA . GLN D 1 252 ? -14.084 20.408 16.704 1.00 55.26 252 GLN D CA 1
ATOM 8264 C C . GLN D 1 252 ? -13.254 21.667 16.470 1.00 56.27 252 GLN D C 1
ATOM 8265 O O . GLN D 1 252 ? -12.068 21.594 16.234 1.00 58.20 252 GLN D O 1
ATOM 8271 N N . ASN D 1 253 ? -13.885 22.826 16.541 1.00 57.12 253 ASN D N 1
ATOM 8272 C CA . ASN D 1 253 ? -13.174 24.095 16.396 1.00 57.66 253 ASN D CA 1
ATOM 8273 C C . ASN D 1 253 ? -12.114 24.286 17.453 1.00 59.86 253 ASN D C 1
ATOM 8274 O O . ASN D 1 253 ? -11.058 24.832 17.178 1.00 62.30 253 ASN D O 1
ATOM 8279 N N . ARG D 1 254 ? -12.421 23.896 18.677 1.00 60.34 254 ARG D N 1
ATOM 8280 C CA . ARG D 1 254 ? -11.484 24.045 19.772 1.00 64.90 254 ARG D CA 1
ATOM 8281 C C . ARG D 1 254 ? -10.242 23.229 19.475 1.00 65.76 254 ARG D C 1
ATOM 8282 O O . ARG D 1 254 ? -9.122 23.715 19.614 1.00 70.83 254 ARG D O 1
ATOM 8290 N N . ILE D 1 255 ? -10.471 21.981 19.079 1.00 64.44 255 ILE D N 1
ATOM 8291 C CA . ILE D 1 255 ? -9.423 21.018 18.744 1.00 63.85 255 ILE D CA 1
ATOM 8292 C C . ILE D 1 255 ? -8.507 21.518 17.639 1.00 68.54 255 ILE D C 1
ATOM 8293 O O . ILE D 1 255 ? -7.283 21.507 17.786 1.00 72.69 255 ILE D O 1
ATOM 8298 N N . ILE D 1 256 ? -9.099 21.961 16.534 1.00 68.51 256 ILE D N 1
ATOM 8299 C CA . ILE D 1 256 ? -8.324 22.436 15.384 1.00 68.65 256 ILE D CA 1
ATOM 8300 C C . ILE D 1 256 ? -7.463 23.620 15.763 1.00 70.84 256 ILE D C 1
ATOM 8301 O O . ILE D 1 256 ? -6.328 23.684 15.341 1.00 76.31 256 ILE D O 1
ATOM 8306 N N . LYS D 1 257 ? -7.993 24.541 16.566 1.00 74.17 257 LYS D N 1
ATOM 8307 C CA . LYS D 1 257 ? -7.207 25.666 17.120 1.00 79.57 257 LYS D CA 1
ATOM 8308 C C . LYS D 1 257 ? -6.031 25.196 17.998 1.00 84.00 257 LYS D C 1
ATOM 8309 O O . LYS D 1 257 ? -5.023 25.900 18.101 1.00 90.47 257 LYS D O 1
ATOM 8315 N N . MET E 1 1 ? -47.914 18.477 55.040 1.00 100.18 1 MET E N 1
ATOM 8316 C CA . MET E 1 1 ? -48.391 19.867 55.267 1.00 99.06 1 MET E CA 1
ATOM 8317 C C . MET E 1 1 ? -49.861 19.964 54.918 1.00 92.06 1 MET E C 1
ATOM 8318 O O . MET E 1 1 ? -50.246 19.818 53.764 1.00 87.87 1 MET E O 1
ATOM 8323 N N . LEU E 1 2 ? -50.681 20.207 55.923 1.00 86.14 2 LEU E N 1
ATOM 8324 C CA . LEU E 1 2 ? -52.107 20.315 55.710 1.00 82.32 2 LEU E CA 1
ATOM 8325 C C . LEU E 1 2 ? -52.579 21.729 56.035 1.00 79.02 2 LEU E C 1
ATOM 8326 O O . LEU E 1 2 ? -52.361 22.228 57.129 1.00 80.64 2 LEU E O 1
ATOM 8331 N N . SER E 1 3 ? -53.216 22.364 55.056 1.00 73.15 3 SER E N 1
ATOM 8332 C CA . SER E 1 3 ? -53.853 23.664 55.225 1.00 68.98 3 SER E CA 1
ATOM 8333 C C . SER E 1 3 ? -55.309 23.477 54.859 1.00 67.08 3 SER E C 1
ATOM 8334 O O . SER E 1 3 ? -55.631 22.684 53.985 1.00 62.08 3 SER E O 1
ATOM 8337 N N . ALA E 1 4 ? -56.184 24.196 55.551 1.00 68.07 4 ALA E N 1
ATOM 8338 C CA . ALA E 1 4 ? -57.610 24.137 55.279 1.00 65.93 4 ALA E CA 1
ATOM 8339 C C . ALA E 1 4 ? -58.179 25.538 55.265 1.00 66.54 4 ALA E C 1
ATOM 8340 O O . ALA E 1 4 ? -57.693 26.418 55.982 1.00 66.94 4 ALA E O 1
ATOM 8342 N N . PHE E 1 5 ? -59.187 25.741 54.418 1.00 67.24 5 PHE E N 1
ATOM 8343 C CA . PHE E 1 5 ? -59.823 27.049 54.233 1.00 69.26 5 PHE E CA 1
ATOM 8344 C C . PHE E 1 5 ? -61.337 26.947 54.290 1.00 73.41 5 PHE E C 1
ATOM 8345 O O . PHE E 1 5 ? -61.930 26.026 53.744 1.00 71.66 5 PHE E O 1
ATOM 8353 N N . GLN E 1 6 ? -61.957 27.922 54.944 1.00 80.35 6 GLN E N 1
ATOM 8354 C CA . GLN E 1 6 ? -63.415 28.030 54.961 1.00 81.79 6 GLN E CA 1
ATOM 8355 C C . GLN E 1 6 ? -63.856 29.363 54.381 1.00 77.77 6 GLN E C 1
ATOM 8356 O O . GLN E 1 6 ? -63.064 30.277 54.218 1.00 74.49 6 GLN E O 1
ATOM 8362 N N . LEU E 1 7 ? -65.144 29.456 54.092 1.00 79.47 7 LEU E N 1
ATOM 8363 C CA . LEU E 1 7 ? -65.723 30.618 53.427 1.00 79.71 7 LEU E CA 1
ATOM 8364 C C . LEU E 1 7 ? -66.466 31.552 54.397 1.00 81.89 7 LEU E C 1
ATOM 8365 O O . LEU E 1 7 ? -67.243 31.104 55.235 1.00 80.65 7 LEU E O 1
ATOM 8370 N N . GLU E 1 8 ? -66.198 32.852 54.277 1.00 89.98 8 GLU E N 1
ATOM 8371 C CA . GLU E 1 8 ? -66.851 33.902 55.096 1.00 98.10 8 GLU E CA 1
ATOM 8372 C C . GLU E 1 8 ? -67.147 35.168 54.271 1.00 98.57 8 GLU E C 1
ATOM 8373 O O . GLU E 1 8 ? -66.263 36.012 54.075 1.00 97.92 8 GLU E O 1
ATOM 8379 N N . ASN E 1 9 ? -68.385 35.285 53.795 1.00 101.12 9 ASN E N 1
ATOM 8380 C CA . ASN E 1 9 ? -68.802 36.326 52.823 1.00 105.72 9 ASN E CA 1
ATOM 8381 C C . ASN E 1 9 ? -68.077 36.193 51.504 1.00 103.94 9 ASN E C 1
ATOM 8382 O O . ASN E 1 9 ? -67.496 37.154 50.995 1.00 100.70 9 ASN E O 1
ATOM 8387 N N . ASN E 1 10 ? -68.103 34.984 50.963 1.00 106.83 10 ASN E N 1
ATOM 8388 C CA . ASN E 1 10 ? -67.326 34.655 49.770 1.00 104.96 10 ASN E CA 1
ATOM 8389 C C . ASN E 1 10 ? -65.857 35.100 49.911 1.00 99.34 10 ASN E C 1
ATOM 8390 O O . ASN E 1 10 ? -65.271 35.619 48.965 1.00 111.25 10 ASN E O 1
ATOM 8395 N N . ARG E 1 11 ? -65.269 34.909 51.088 1.00 95.00 11 ARG E N 1
ATOM 8396 C CA . ARG E 1 11 ? -63.841 35.183 51.300 1.00 95.46 11 ARG E CA 1
ATOM 8397 C C . ARG E 1 11 ? -63.165 33.972 51.915 1.00 89.69 11 ARG E C 1
ATOM 8398 O O . ARG E 1 11 ? -63.522 33.561 53.019 1.00 94.05 11 ARG E O 1
ATOM 8406 N N . LEU E 1 12 ? -62.180 33.413 51.215 1.00 79.40 12 LEU E N 1
ATOM 8407 C CA . LEU E 1 12 ? -61.461 32.261 51.733 1.00 76.23 12 LEU E CA 1
ATOM 8408 C C . LEU E 1 12 ? -60.675 32.672 52.941 1.00 75.91 12 LEU E C 1
ATOM 8409 O O . LEU E 1 12 ? -59.809 33.551 52.849 1.00 75.26 12 LEU E O 1
ATOM 8414 N N . THR E 1 13 ? -60.982 32.052 54.078 1.00 73.93 13 THR E N 1
ATOM 8415 C CA . THR E 1 13 ? -60.264 32.350 55.315 1.00 76.46 13 THR E CA 1
ATOM 8416 C C . THR E 1 13 ? -59.586 31.100 55.844 1.00 74.12 13 THR E C 1
ATOM 8417 O O . THR E 1 13 ? -60.177 30.024 55.930 1.00 68.23 13 THR E O 1
ATOM 8421 N N . ARG E 1 14 ? -58.333 31.283 56.233 1.00 77.15 14 ARG E N 1
ATOM 8422 C CA . ARG E 1 14 ? -57.477 30.184 56.608 1.00 79.81 14 ARG E CA 1
ATOM 8423 C C . ARG E 1 14 ? -57.884 29.589 57.950 1.00 80.93 14 ARG E C 1
ATOM 8424 O O . ARG E 1 14 ? -57.820 30.253 58.974 1.00 82.35 14 ARG E O 1
ATOM 8432 N N . LEU E 1 15 ? -58.317 28.335 57.932 1.00 85.37 15 LEU E N 1
ATOM 8433 C CA . LEU E 1 15 ? -58.639 27.597 59.157 1.00 89.50 15 LEU E CA 1
ATOM 8434 C C . LEU E 1 15 ? -57.374 27.189 59.875 1.00 94.89 15 LEU E C 1
ATOM 8435 O O . LEU E 1 15 ? -56.410 26.787 59.233 1.00 98.32 15 LEU E O 1
ATOM 8440 N N . GLU E 1 16 ? -57.373 27.306 61.199 1.00 105.88 16 GLU E N 1
ATOM 8441 C CA . GLU E 1 16 ? -56.282 26.770 62.017 1.00 118.18 16 GLU E CA 1
ATOM 8442 C C . GLU E 1 16 ? -56.547 25.282 62.181 1.00 128.42 16 GLU E C 1
ATOM 8443 O O . GLU E 1 16 ? -57.627 24.902 62.621 1.00 144.09 16 GLU E O 1
ATOM 8449 N N . VAL E 1 17 ? -55.570 24.446 61.843 1.00 131.83 17 VAL E N 1
ATOM 8450 C CA . VAL E 1 17 ? -55.789 22.987 61.812 1.00 135.78 17 VAL E CA 1
ATOM 8451 C C . VAL E 1 17 ? -55.042 22.203 62.883 1.00 140.95 17 VAL E C 1
ATOM 8452 O O . VAL E 1 17 ? -55.542 21.187 63.360 1.00 149.42 17 VAL E O 1
ATOM 8456 N N . GLU E 1 18 ? -53.848 22.655 63.250 1.00 144.69 18 GLU E N 1
ATOM 8457 C CA . GLU E 1 18 ? -53.153 22.134 64.431 1.00 149.65 18 GLU E CA 1
ATOM 8458 C C . GLU E 1 18 ? -54.066 22.200 65.675 1.00 149.66 18 GLU E C 1
ATOM 8459 O O . GLU E 1 18 ? -54.157 21.228 66.441 1.00 144.54 18 GLU E O 1
ATOM 8465 N N . GLU E 1 19 ? -54.781 23.322 65.812 1.00 148.56 19 GLU E N 1
ATOM 8466 C CA . GLU E 1 19 ? -55.691 23.583 66.937 1.00 154.84 19 GLU E CA 1
ATOM 8467 C C . GLU E 1 19 ? -57.182 23.311 66.663 1.00 158.62 19 GLU E C 1
ATOM 8468 O O . GLU E 1 19 ? -57.813 22.553 67.413 1.00 171.97 19 GLU E O 1
ATOM 8474 N N . SER E 1 20 ? -57.745 23.943 65.626 1.00 149.66 20 SER E N 1
ATOM 8475 C CA . SER E 1 20 ? -59.203 23.877 65.366 1.00 139.47 20 SER E CA 1
ATOM 8476 C C . SER E 1 20 ? -59.501 22.634 64.536 1.00 133.30 20 SER E C 1
ATOM 8477 O O . SER E 1 20 ? -59.587 22.675 63.306 1.00 129.06 20 SER E O 1
ATOM 8480 N N . GLN E 1 21 ? -59.668 21.527 65.250 1.00 132.74 21 GLN E N 1
ATOM 8481 C CA . GLN E 1 21 ? -59.763 20.200 64.643 1.00 131.46 21 GLN E CA 1
ATOM 8482 C C . GLN E 1 21 ? -60.838 20.087 63.544 1.00 128.38 21 GLN E C 1
ATOM 8483 O O . GLN E 1 21 ? -60.543 19.534 62.487 1.00 128.61 21 GLN E O 1
ATOM 8489 N N . PRO E 1 22 ? -62.074 20.597 63.785 1.00 121.83 22 PRO E N 1
ATOM 8490 C CA . PRO E 1 22 ? -63.126 20.350 62.789 1.00 112.80 22 PRO E CA 1
ATOM 8491 C C . PRO E 1 22 ? -62.742 20.791 61.369 1.00 100.89 22 PRO E C 1
ATOM 8492 O O . PRO E 1 22 ? -62.638 21.984 61.076 1.00 93.93 22 PRO E O 1
ATOM 8496 N N . LEU E 1 23 ? -62.506 19.792 60.527 1.00 92.64 23 LEU E N 1
ATOM 8497 C CA . LEU E 1 23 ? -62.214 19.978 59.116 1.00 86.93 23 LEU E CA 1
ATOM 8498 C C . LEU E 1 23 ? -63.496 20.056 58.325 1.00 82.99 23 LEU E C 1
ATOM 8499 O O . LEU E 1 23 ? -63.503 20.557 57.205 1.00 81.66 23 LEU E O 1
ATOM 8504 N N . VAL E 1 24 ? -64.577 19.568 58.913 1.00 83.50 24 VAL E N 1
ATOM 8505 C CA . VAL E 1 24 ? -65.859 19.490 58.225 1.00 83.97 24 VAL E CA 1
ATOM 8506 C C . VAL E 1 24 ? -66.308 20.883 57.721 1.00 82.85 24 VAL E C 1
ATOM 8507 O O . VAL E 1 24 ? -67.035 20.993 56.737 1.00 81.96 24 VAL E O 1
ATOM 8511 N N . ASN E 1 25 ? -65.845 21.946 58.373 1.00 82.67 25 ASN E N 1
ATOM 8512 C CA . ASN E 1 25 ? -66.215 23.313 57.995 1.00 83.77 25 ASN E CA 1
ATOM 8513 C C . ASN E 1 25 ? -65.468 23.897 56.815 1.00 80.45 25 ASN E C 1
ATOM 8514 O O . ASN E 1 25 ? -65.747 25.020 56.386 1.00 84.02 25 ASN E O 1
ATOM 8519 N N . ALA E 1 26 ? -64.503 23.160 56.297 1.00 78.00 26 ALA E N 1
ATOM 8520 C CA . ALA E 1 26 ? -63.680 23.674 55.213 1.00 76.46 26 ALA E CA 1
ATOM 8521 C C . ALA E 1 26 ? -64.326 23.442 53.855 1.00 73.04 26 ALA E C 1
ATOM 8522 O O . ALA E 1 26 ? -64.978 22.424 53.645 1.00 71.41 26 ALA E O 1
ATOM 8524 N N . VAL E 1 27 ? -64.139 24.410 52.955 1.00 70.11 27 VAL E N 1
ATOM 8525 C CA . VAL E 1 27 ? -64.492 24.268 51.535 1.00 66.63 27 VAL E CA 1
ATOM 8526 C C . VAL E 1 27 ? -63.304 23.733 50.718 1.00 62.68 27 VAL E C 1
ATOM 8527 O O . VAL E 1 27 ? -63.477 23.117 49.675 1.00 58.18 27 VAL E O 1
ATOM 8531 N N . TRP E 1 28 ? -62.096 23.991 51.206 1.00 62.19 28 TRP E N 1
ATOM 8532 C CA . TRP E 1 28 ? -60.858 23.644 50.500 1.00 60.33 28 TRP E CA 1
ATOM 8533 C C . TRP E 1 28 ? -59.835 23.046 51.472 1.00 61.63 28 TRP E C 1
ATOM 8534 O O . TRP E 1 28 ? -59.407 23.693 52.442 1.00 62.48 28 TRP E O 1
ATOM 8545 N N . ILE E 1 29 ? -59.439 21.808 51.198 1.00 59.03 29 ILE E N 1
ATOM 8546 C CA . ILE E 1 29 ? -58.303 21.208 51.865 1.00 58.57 29 ILE E CA 1
ATOM 8547 C C . ILE E 1 29 ? -57.141 21.105 50.879 1.00 54.43 29 ILE E C 1
ATOM 8548 O O . ILE E 1 29 ? -57.266 20.537 49.800 1.00 52.27 29 ILE E O 1
ATOM 8553 N N . ASP E 1 30 ? -55.996 21.629 51.292 1.00 55.90 30 ASP E N 1
ATOM 8554 C CA . ASP E 1 30 ? -54.794 21.727 50.440 1.00 56.93 30 ASP E CA 1
ATOM 8555 C C . ASP E 1 30 ? -53.628 20.957 51.051 1.00 54.87 30 ASP E C 1
ATOM 8556 O O . ASP E 1 30 ? -53.148 21.306 52.125 1.00 55.24 30 ASP E O 1
ATOM 8561 N N . LEU E 1 31 ? -53.214 19.875 50.403 1.00 54.57 31 LEU E N 1
ATOM 8562 C CA . LEU E 1 31 ? -52.133 19.033 50.933 1.00 57.61 31 LEU E CA 1
ATOM 8563 C C . LEU E 1 31 ? -50.863 19.145 50.121 1.00 56.22 31 LEU E C 1
ATOM 8564 O O . LEU E 1 31 ? -50.890 18.998 48.923 1.00 52.85 31 LEU E O 1
ATOM 8569 N N . VAL E 1 32 ? -49.758 19.375 50.819 1.00 59.74 32 VAL E N 1
ATOM 8570 C CA . VAL E 1 32 ? -48.431 19.433 50.227 1.00 58.62 32 VAL E CA 1
ATOM 8571 C C . VAL E 1 32 ? -47.536 18.357 50.863 1.00 61.93 32 VAL E C 1
ATOM 8572 O O . VAL E 1 32 ? -47.170 18.476 52.025 1.00 65.95 32 VAL E O 1
ATOM 8576 N N . GLU E 1 33 ? -47.181 17.324 50.102 1.00 62.65 33 GLU E N 1
ATOM 8577 C CA . GLU E 1 33 ? -46.320 16.239 50.584 1.00 65.82 33 GLU E CA 1
ATOM 8578 C C . GLU E 1 33 ? -46.834 15.720 51.887 1.00 66.71 33 GLU E C 1
ATOM 8579 O O . GLU E 1 33 ? -46.104 15.700 52.878 1.00 67.83 33 GLU E O 1
ATOM 8585 N N . PRO E 1 34 ? -48.096 15.301 51.909 1.00 65.67 34 PRO E N 1
ATOM 8586 C CA . PRO E 1 34 ? -48.693 14.982 53.178 1.00 67.00 34 PRO E CA 1
ATOM 8587 C C . PRO E 1 34 ? -48.229 13.634 53.688 1.00 68.87 34 PRO E C 1
ATOM 8588 O O . PRO E 1 34 ? -48.171 12.679 52.928 1.00 68.69 34 PRO E O 1
ATOM 8592 N N . ASP E 1 35 ? -47.901 13.569 54.974 1.00 74.24 35 ASP E N 1
ATOM 8593 C CA . ASP E 1 35 ? -47.548 12.303 55.605 1.00 81.53 35 ASP E CA 1
ATOM 8594 C C . ASP E 1 35 ? -48.804 11.472 55.873 1.00 80.29 35 ASP E C 1
ATOM 8595 O O . ASP E 1 35 ? -49.920 11.976 55.739 1.00 80.67 35 ASP E O 1
ATOM 8600 N N . ASP E 1 36 ? -48.620 10.216 56.280 1.00 80.09 36 ASP E N 1
ATOM 8601 C CA . ASP E 1 36 ? -49.738 9.279 56.450 1.00 79.50 36 ASP E CA 1
ATOM 8602 C C . ASP E 1 36 ? -50.687 9.670 57.585 1.00 78.38 36 ASP E C 1
ATOM 8603 O O . ASP E 1 36 ? -51.849 9.280 57.590 1.00 76.61 36 ASP E O 1
ATOM 8608 N N . ASP E 1 37 ? -50.180 10.443 58.540 1.00 78.11 37 ASP E N 1
ATOM 8609 C CA . ASP E 1 37 ? -51.005 11.018 59.602 1.00 78.91 37 ASP E CA 1
ATOM 8610 C C . ASP E 1 37 ? -52.039 12.038 59.050 1.00 79.26 37 ASP E C 1
ATOM 8611 O O . ASP E 1 37 ? -53.181 12.089 59.496 1.00 84.10 37 ASP E O 1
ATOM 8616 N N . GLU E 1 38 ? -51.620 12.849 58.083 1.00 76.76 38 GLU E N 1
ATOM 8617 C CA . GLU E 1 38 ? -52.486 13.843 57.444 1.00 72.20 38 GLU E CA 1
ATOM 8618 C C . GLU E 1 38 ? -53.477 13.193 56.473 1.00 69.18 38 GLU E C 1
ATOM 8619 O O . GLU E 1 38 ? -54.640 13.601 56.395 1.00 68.96 38 GLU E O 1
ATOM 8625 N N . ARG E 1 39 ? -53.011 12.186 55.743 1.00 66.73 39 ARG E N 1
ATOM 8626 C CA . ARG E 1 39 ? -53.852 11.463 54.800 1.00 65.32 39 ARG E CA 1
ATOM 8627 C C . ARG E 1 39 ? -54.977 10.791 55.546 1.00 69.09 39 ARG E C 1
ATOM 8628 O O . ARG E 1 39 ? -56.149 10.963 55.199 1.00 70.19 39 ARG E O 1
ATOM 8636 N N . LEU E 1 40 ? -54.610 10.046 56.590 1.00 73.28 40 LEU E N 1
ATOM 8637 C CA . LEU E 1 40 ? -55.571 9.332 57.446 1.00 75.81 40 LEU E CA 1
ATOM 8638 C C . LEU E 1 40 ? -56.562 10.280 58.115 1.00 77.11 40 LEU E C 1
ATOM 8639 O O . LEU E 1 40 ? -57.729 9.937 58.352 1.00 84.32 40 LEU E O 1
ATOM 8644 N N . ARG E 1 41 ? -56.092 11.468 58.462 1.00 76.32 41 ARG E N 1
ATOM 8645 C CA . ARG E 1 41 ? -56.960 12.476 59.078 1.00 76.16 41 ARG E CA 1
ATOM 8646 C C . ARG E 1 41 ? -58.083 12.911 58.129 1.00 72.61 41 ARG E C 1
ATOM 8647 O O . ARG E 1 41 ? -59.209 13.137 58.548 1.00 73.05 41 ARG E O 1
ATOM 8655 N N . VAL E 1 42 ? -57.749 13.041 56.857 1.00 68.41 42 VAL E N 1
ATOM 8656 C CA . VAL E 1 42 ? -58.718 13.408 55.836 1.00 67.52 42 VAL E CA 1
ATOM 8657 C C . VAL E 1 42 ? -59.655 12.241 55.582 1.00 67.57 42 VAL E C 1
ATOM 8658 O O . VAL E 1 42 ? -60.841 12.432 55.359 1.00 64.58 42 VAL E O 1
ATOM 8662 N N . GLN E 1 43 ? -59.083 11.042 55.586 1.00 73.45 43 GLN E N 1
ATOM 8663 C CA . GLN E 1 43 ? -59.820 9.789 55.379 1.00 76.84 43 GLN E CA 1
ATOM 8664 C C . GLN E 1 43 ? -60.901 9.600 56.415 1.00 77.83 43 GLN E C 1
ATOM 8665 O O . GLN E 1 43 ? -62.009 9.195 56.085 1.00 81.43 43 GLN E O 1
ATOM 8671 N N . SER E 1 44 ? -60.581 9.880 57.668 1.00 79.02 44 SER E N 1
ATOM 8672 C CA . SER E 1 44 ? -61.526 9.624 58.751 1.00 85.28 44 SER E CA 1
ATOM 8673 C C . SER E 1 44 ? -62.495 10.803 59.008 1.00 88.76 44 SER E C 1
ATOM 8674 O O . SER E 1 44 ? -63.690 10.591 59.192 1.00 91.61 44 SER E O 1
ATOM 8677 N N . GLU E 1 45 ? -61.992 12.034 59.003 1.00 89.23 45 GLU E N 1
ATOM 8678 C CA . GLU E 1 45 ? -62.842 13.207 59.260 1.00 88.31 45 GLU E CA 1
ATOM 8679 C C . GLU E 1 45 ? -63.750 13.566 58.090 1.00 82.47 45 GLU E C 1
ATOM 8680 O O . GLU E 1 45 ? -64.844 14.075 58.279 1.00 84.64 45 GLU E O 1
ATOM 8686 N N . LEU E 1 46 ? -63.266 13.359 56.881 1.00 78.90 46 LEU E N 1
ATOM 8687 C CA . LEU E 1 46 ? -64.110 13.461 55.702 1.00 79.43 46 LEU E CA 1
ATOM 8688 C C . LEU E 1 46 ? -64.125 12.080 55.103 1.00 80.72 46 LEU E C 1
ATOM 8689 O O . LEU E 1 46 ? -63.539 11.158 55.664 1.00 82.01 46 LEU E O 1
ATOM 8694 N N . GLY E 1 47 ? -64.792 11.891 53.980 1.00 80.67 47 GLY E N 1
ATOM 8695 C CA . GLY E 1 47 ? -64.878 10.527 53.445 1.00 81.88 47 GLY E CA 1
ATOM 8696 C C . GLY E 1 47 ? -63.674 10.126 52.604 1.00 81.40 47 GLY E C 1
ATOM 8697 O O . GLY E 1 47 ? -63.692 9.081 51.973 1.00 81.15 47 GLY E O 1
ATOM 8698 N N . GLN E 1 48 ? -62.632 10.959 52.595 1.00 78.63 48 GLN E N 1
ATOM 8699 C CA . GLN E 1 48 ? -61.825 11.152 51.398 1.00 75.30 48 GLN E CA 1
ATOM 8700 C C . GLN E 1 48 ? -60.536 10.358 51.292 1.00 74.15 48 GLN E C 1
ATOM 8701 O O . GLN E 1 48 ? -59.541 10.660 51.942 1.00 73.83 48 GLN E O 1
ATOM 8707 N N . SER E 1 49 ? -60.547 9.395 50.379 1.00 74.38 49 SER E N 1
ATOM 8708 C CA . SER E 1 49 ? -59.304 8.828 49.853 1.00 74.06 49 SER E CA 1
ATOM 8709 C C . SER E 1 49 ? -58.609 9.841 48.968 1.00 70.66 49 SER E C 1
ATOM 8710 O O . SER E 1 49 ? -59.248 10.661 48.316 1.00 76.68 49 SER E O 1
ATOM 8713 N N . LEU E 1 50 ? -57.290 9.792 48.962 1.00 67.59 50 LEU E N 1
ATOM 8714 C CA . LEU E 1 50 ? -56.505 10.677 48.142 1.00 64.73 50 LEU E CA 1
ATOM 8715 C C . LEU E 1 50 ? -55.640 9.856 47.234 1.00 65.30 50 LEU E C 1
ATOM 8716 O O . LEU E 1 50 ? -55.292 8.730 47.538 1.00 68.16 50 LEU E O 1
ATOM 8721 N N . ALA E 1 51 ? -55.271 10.444 46.109 1.00 65.78 51 ALA E N 1
ATOM 8722 C CA . ALA E 1 51 ? -54.474 9.731 45.143 1.00 65.31 51 ALA E CA 1
ATOM 8723 C C . ALA E 1 51 ? -53.079 9.428 45.697 1.00 63.31 51 ALA E C 1
ATOM 8724 O O . ALA E 1 51 ? -52.505 10.242 46.390 1.00 66.05 51 ALA E O 1
ATOM 8726 N N . THR E 1 52 ? -52.543 8.253 45.408 1.00 62.13 52 THR E N 1
ATOM 8727 C CA . THR E 1 52 ? -51.186 7.940 45.825 1.00 64.15 52 THR E CA 1
ATOM 8728 C C . THR E 1 52 ? -50.143 8.585 44.907 1.00 64.81 52 THR E C 1
ATOM 8729 O O . THR E 1 52 ? -50.441 9.015 43.793 1.00 66.23 52 THR E O 1
ATOM 8733 N N . ARG E 1 53 ? -48.912 8.645 45.395 1.00 69.72 53 ARG E N 1
ATOM 8734 C CA . ARG E 1 53 ? -47.795 9.286 44.689 1.00 74.05 53 ARG E CA 1
ATOM 8735 C C . ARG E 1 53 ? -47.607 8.755 43.246 1.00 70.75 53 ARG E C 1
ATOM 8736 O O . ARG E 1 53 ? -47.428 9.548 42.316 1.00 66.54 53 ARG E O 1
ATOM 8744 N N . PRO E 1 54 ? -47.646 7.414 43.053 1.00 68.39 54 PRO E N 1
ATOM 8745 C CA . PRO E 1 54 ? -47.466 6.889 41.698 1.00 65.02 54 PRO E CA 1
ATOM 8746 C C . PRO E 1 54 ? -48.661 7.105 40.783 1.00 62.24 54 PRO E C 1
ATOM 8747 O O . PRO E 1 54 ? -48.522 6.966 39.574 1.00 65.33 54 PRO E O 1
ATOM 8751 N N . GLU E 1 55 ? -49.831 7.390 41.346 1.00 61.12 55 GLU E N 1
ATOM 8752 C CA . GLU E 1 55 ? -51.026 7.684 40.539 1.00 59.04 55 GLU E CA 1
ATOM 8753 C C . GLU E 1 55 ? -50.982 9.090 39.940 1.00 54.03 55 GLU E C 1
ATOM 8754 O O . GLU E 1 55 ? -51.702 9.386 39.006 1.00 53.73 55 GLU E O 1
ATOM 8760 N N . LEU E 1 56 ? -50.136 9.951 40.482 1.00 52.80 56 LEU E N 1
ATOM 8761 C CA . LEU E 1 56 ? -49.917 11.270 39.907 1.00 52.23 56 LEU E CA 1
ATOM 8762 C C . LEU E 1 56 ? -48.918 11.272 38.756 1.00 53.87 56 LEU E C 1
ATOM 8763 O O . LEU E 1 56 ? -48.700 12.316 38.109 1.00 61.70 56 LEU E O 1
ATOM 8768 N N . GLU E 1 57 ? -48.294 10.130 38.507 1.00 55.94 57 GLU E N 1
ATOM 8769 C CA . GLU E 1 57 ? -47.351 9.971 37.395 1.00 57.41 57 GLU E CA 1
ATOM 8770 C C . GLU E 1 57 ? -48.103 9.580 36.148 1.00 53.57 57 GLU E C 1
ATOM 8771 O O . GLU E 1 57 ? -47.634 9.806 35.040 1.00 54.01 57 GLU E O 1
ATOM 8777 N N . ASP E 1 58 ? -49.286 9.007 36.335 1.00 51.34 58 ASP E N 1
ATOM 8778 C CA . ASP E 1 58 ? -50.076 8.510 35.227 1.00 50.54 58 ASP E CA 1
ATOM 8779 C C . ASP E 1 58 ? -50.592 9.666 34.357 1.00 47.21 58 ASP E C 1
ATOM 8780 O O . ASP E 1 58 ? -51.180 10.636 34.854 1.00 43.89 58 ASP E O 1
ATOM 8785 N N . ILE E 1 59 ? -50.330 9.561 33.054 1.00 45.94 59 ILE E N 1
ATOM 8786 C CA . ILE E 1 59 ? -50.626 10.636 32.085 1.00 45.07 59 ILE E CA 1
ATOM 8787 C C . ILE E 1 59 ? -51.848 10.391 31.181 1.00 45.29 59 ILE E C 1
ATOM 8788 O O . ILE E 1 59 ? -52.365 11.311 30.549 1.00 51.15 59 ILE E O 1
ATOM 8793 N N . GLU E 1 60 ? -52.191 9.126 31.028 1.00 46.38 60 GLU E N 1
ATOM 8794 C CA . GLU E 1 60 ? -53.443 8.629 30.403 1.00 48.33 60 GLU E CA 1
ATOM 8795 C C . GLU E 1 60 ? -54.689 9.399 30.847 1.00 48.64 60 GLU E C 1
ATOM 8796 O O . GLU E 1 60 ? -54.932 9.538 32.039 1.00 49.92 60 GLU E O 1
ATOM 8802 N N . ALA E 1 61 ? -55.474 9.892 29.891 1.00 49.42 61 ALA E N 1
ATOM 8803 C CA . ALA E 1 61 ? -56.714 10.636 30.191 1.00 49.96 61 ALA E CA 1
ATOM 8804 C C . ALA E 1 61 ? -57.574 9.979 31.266 1.00 50.41 61 ALA E C 1
ATOM 8805 O O . ALA E 1 61 ? -58.037 10.643 32.204 1.00 52.89 61 ALA E O 1
ATOM 8807 N N . SER E 1 62 ? -57.768 8.672 31.150 1.00 50.74 62 SER E N 1
ATOM 8808 C CA . SER E 1 62 ? -58.619 7.944 32.098 1.00 51.22 62 SER E CA 1
ATOM 8809 C C . SER E 1 62 ? -58.045 7.857 33.527 1.00 51.92 62 SER E C 1
ATOM 8810 O O . SER E 1 62 ? -58.722 7.455 34.454 1.00 57.02 62 SER E O 1
ATOM 8813 N N . ALA E 1 63 ? -56.795 8.250 33.699 1.00 50.61 63 ALA E N 1
ATOM 8814 C CA . ALA E 1 63 ? -56.162 8.271 34.999 1.00 47.63 63 ALA E CA 1
ATOM 8815 C C . ALA E 1 63 ? -56.101 9.659 35.556 1.00 45.79 63 ALA E C 1
ATOM 8816 O O . ALA E 1 63 ? -55.715 9.820 36.690 1.00 46.16 63 ALA E O 1
ATOM 8818 N N . ARG E 1 64 ? -56.447 10.655 34.746 1.00 44.93 64 ARG E N 1
ATOM 8819 C CA . ARG E 1 64 ? -56.384 12.065 35.120 1.00 43.52 64 ARG E CA 1
ATOM 8820 C C . ARG E 1 64 ? -57.738 12.782 35.182 1.00 44.33 64 ARG E C 1
ATOM 8821 O O . ARG E 1 64 ? -57.901 13.719 35.949 1.00 45.00 64 ARG E O 1
ATOM 8829 N N . PHE E 1 65 ? -58.680 12.403 34.325 1.00 45.40 65 PHE E N 1
ATOM 8830 C CA . PHE E 1 65 ? -59.972 13.082 34.249 1.00 45.73 65 PHE E CA 1
ATOM 8831 C C . PHE E 1 65 ? -61.068 12.041 34.329 1.00 50.21 65 PHE E C 1
ATOM 8832 O O . PHE E 1 65 ? -61.377 11.352 33.349 1.00 53.65 65 PHE E O 1
ATOM 8840 N N . PHE E 1 66 ? -61.608 11.877 35.531 1.00 52.45 66 PHE E N 1
ATOM 8841 C CA . PHE E 1 66 ? -62.526 10.784 35.813 1.00 53.98 66 PHE E CA 1
ATOM 8842 C C . PHE E 1 66 ? -63.404 11.046 37.030 1.00 56.34 66 PHE E C 1
ATOM 8843 O O . PHE E 1 66 ? -63.086 11.882 37.867 1.00 55.60 66 PHE E O 1
ATOM 8851 N N . GLU E 1 67 ? -64.531 10.346 37.078 1.00 64.38 67 GLU E N 1
ATOM 8852 C CA . GLU E 1 67 ? -65.513 10.435 38.172 1.00 72.13 67 GLU E CA 1
ATOM 8853 C C . GLU E 1 67 ? -65.675 9.068 38.813 1.00 75.34 67 GLU E C 1
ATOM 8854 O O . GLU E 1 67 ? -65.727 8.066 38.119 1.00 78.63 67 GLU E O 1
ATOM 8860 N N . ASP E 1 68 ? -65.787 9.018 40.134 1.00 77.00 68 ASP E N 1
ATOM 8861 C CA . ASP E 1 68 ? -66.018 7.734 40.821 1.00 75.26 68 ASP E CA 1
ATOM 8862 C C . ASP E 1 68 ? -66.630 7.964 42.191 1.00 75.59 68 ASP E C 1
ATOM 8863 O O . ASP E 1 68 ? -67.002 9.092 42.516 1.00 70.23 68 ASP E O 1
ATOM 8868 N N . ASP E 1 69 ? -66.747 6.911 42.993 1.00 79.79 69 ASP E N 1
ATOM 8869 C CA . ASP E 1 69 ? -67.333 7.046 44.336 1.00 83.84 69 ASP E CA 1
ATOM 8870 C C . ASP E 1 69 ? -66.622 8.090 45.200 1.00 81.32 69 ASP E C 1
ATOM 8871 O O . ASP E 1 69 ? -67.232 8.688 46.081 1.00 79.52 69 ASP E O 1
ATOM 8876 N N . ASP E 1 70 ? -65.342 8.327 44.928 1.00 82.65 70 ASP E N 1
ATOM 8877 C CA . ASP E 1 70 ? -64.567 9.344 45.659 1.00 80.99 70 ASP E CA 1
ATOM 8878 C C . ASP E 1 70 ? -64.726 10.763 45.123 1.00 75.93 70 ASP E C 1
ATOM 8879 O O . ASP E 1 70 ? -64.119 11.686 45.655 1.00 75.23 70 ASP E O 1
ATOM 8884 N N . GLY E 1 71 ? -65.531 10.940 44.077 1.00 71.22 71 GLY E N 1
ATOM 8885 C CA . GLY E 1 71 ? -65.874 12.270 43.588 1.00 65.83 71 GLY E CA 1
ATOM 8886 C C . GLY E 1 71 ? -65.385 12.562 42.188 1.00 64.53 71 GLY E C 1
ATOM 8887 O O . GLY E 1 71 ? -65.207 11.660 41.373 1.00 64.18 71 GLY E O 1
ATOM 8888 N N . LEU E 1 72 ? -65.166 13.845 41.921 1.00 63.78 72 LEU E N 1
ATOM 8889 C CA . LEU E 1 72 ? -64.716 14.314 40.619 1.00 62.36 72 LEU E CA 1
ATOM 8890 C C . LEU E 1 72 ? -63.232 14.643 40.652 1.00 60.94 72 LEU E C 1
ATOM 8891 O O . LEU E 1 72 ? -62.793 15.530 41.391 1.00 63.01 72 LEU E O 1
ATOM 8896 N N . HIS E 1 73 ? -62.476 13.978 39.793 1.00 58.27 73 HIS E N 1
ATOM 8897 C CA . HIS E 1 73 ? -61.018 14.075 39.805 1.00 56.75 73 HIS E CA 1
ATOM 8898 C C . HIS E 1 73 ? -60.442 14.773 38.582 1.00 54.37 73 HIS E C 1
ATOM 8899 O O . HIS E 1 73 ? -60.740 14.391 37.455 1.00 55.30 73 HIS E O 1
ATOM 8906 N N . ILE E 1 74 ? -59.614 15.781 38.802 1.00 50.00 74 ILE E N 1
ATOM 8907 C CA . ILE E 1 74 ? -58.877 16.410 37.720 1.00 49.78 74 ILE E CA 1
ATOM 8908 C C . ILE E 1 74 ? -57.410 16.487 38.082 1.00 50.23 74 ILE E C 1
ATOM 8909 O O . ILE E 1 74 ? -57.035 17.187 39.024 1.00 52.09 74 ILE E O 1
ATOM 8914 N N . HIS E 1 75 ? -56.564 15.761 37.363 1.00 49.83 75 HIS E N 1
ATOM 8915 C CA . HIS E 1 75 ? -55.113 15.852 37.583 1.00 48.05 75 HIS E CA 1
ATOM 8916 C C . HIS E 1 75 ? -54.536 16.754 36.513 1.00 50.16 75 HIS E C 1
ATOM 8917 O O . HIS E 1 75 ? -54.835 16.597 35.320 1.00 53.50 75 HIS E O 1
ATOM 8924 N N . SER E 1 76 ? -53.708 17.706 36.931 1.00 51.12 76 SER E N 1
ATOM 8925 C CA . SER E 1 76 ? -53.245 18.742 36.016 1.00 47.78 76 SER E CA 1
ATOM 8926 C C . SER E 1 76 ? -51.827 19.181 36.302 1.00 45.85 76 SER E C 1
ATOM 8927 O O . SER E 1 76 ? -51.456 19.432 37.448 1.00 43.73 76 SER E O 1
ATOM 8930 N N . PHE E 1 77 ? -51.034 19.285 35.244 1.00 48.13 77 PHE E N 1
ATOM 8931 C CA . PHE E 1 77 ? -49.681 19.821 35.343 1.00 48.75 77 PHE E CA 1
ATOM 8932 C C . PHE E 1 77 ? -49.708 21.287 35.773 1.00 49.35 77 PHE E C 1
ATOM 8933 O O . PHE E 1 77 ? -50.460 22.090 35.209 1.00 51.39 77 PHE E O 1
ATOM 8941 N N . PHE E 1 78 ? -48.873 21.608 36.761 1.00 46.41 78 PHE E N 1
ATOM 8942 C CA . PHE E 1 78 ? -48.586 22.976 37.154 1.00 46.76 78 PHE E CA 1
ATOM 8943 C C . PHE E 1 78 ? -47.102 23.260 36.972 1.00 48.88 78 PHE E C 1
ATOM 8944 O O . PHE E 1 78 ? -46.271 22.406 37.194 1.00 49.80 78 PHE E O 1
ATOM 8952 N N . PHE E 1 79 ? -46.788 24.464 36.523 1.00 49.99 79 PHE E N 1
ATOM 8953 C CA . PHE E 1 79 ? -45.435 24.809 36.086 1.00 51.49 79 PHE E CA 1
ATOM 8954 C C . PHE E 1 79 ? -44.608 25.355 37.251 1.00 57.05 79 PHE E C 1
ATOM 8955 O O . PHE E 1 79 ? -45.105 26.142 38.065 1.00 56.49 79 PHE E O 1
ATOM 8963 N N . PHE E 1 80 ? -43.331 24.984 37.293 1.00 58.43 80 PHE E N 1
ATOM 8964 C CA . PHE E 1 80 ? -42.431 25.528 38.313 1.00 60.67 80 PHE E CA 1
ATOM 8965 C C . PHE E 1 80 ? -40.970 25.479 37.899 1.00 60.47 80 PHE E C 1
ATOM 8966 O O . PHE E 1 80 ? -40.621 24.868 36.898 1.00 57.62 80 PHE E O 1
ATOM 8974 N N . GLU E 1 81 ? -40.137 26.149 38.688 1.00 66.80 81 GLU E N 1
ATOM 8975 C CA . GLU E 1 81 ? -38.693 26.173 38.494 1.00 73.39 81 GLU E CA 1
ATOM 8976 C C . GLU E 1 81 ? -38.068 25.616 39.746 1.00 75.68 81 GLU E C 1
ATOM 8977 O O . GLU E 1 81 ? -38.377 26.062 40.845 1.00 79.80 81 GLU E O 1
ATOM 8983 N N . ASP E 1 82 ? -37.221 24.603 39.589 1.00 77.35 82 ASP E N 1
ATOM 8984 C CA . ASP E 1 82 ? -36.616 23.917 40.739 1.00 79.44 82 ASP E CA 1
ATOM 8985 C C . ASP E 1 82 ? -35.479 24.746 41.328 1.00 80.46 82 ASP E C 1
ATOM 8986 O O . ASP E 1 82 ? -35.220 25.870 40.888 1.00 76.13 82 ASP E O 1
ATOM 8991 N N . ALA E 1 83 ? -34.795 24.187 42.314 1.00 85.97 83 ALA E N 1
ATOM 8992 C CA . ALA E 1 83 ? -33.813 24.949 43.073 1.00 94.11 83 ALA E CA 1
ATOM 8993 C C . ALA E 1 83 ? -32.664 25.492 42.213 1.00 99.77 83 ALA E C 1
ATOM 8994 O O . ALA E 1 83 ? -32.131 26.577 42.499 1.00 97.95 83 ALA E O 1
ATOM 8996 N N . GLU E 1 84 ? -32.312 24.747 41.161 1.00 100.73 84 GLU E N 1
ATOM 8997 C CA . GLU E 1 84 ? -31.231 25.133 40.228 1.00 102.08 84 GLU E CA 1
ATOM 8998 C C . GLU E 1 84 ? -31.739 25.829 38.952 1.00 94.30 84 GLU E C 1
ATOM 8999 O O . GLU E 1 84 ? -31.095 25.786 37.902 1.00 88.91 84 GLU E O 1
ATOM 9005 N N . ASP E 1 85 ? -32.905 26.458 39.065 1.00 90.11 85 ASP E N 1
ATOM 9006 C CA . ASP E 1 85 ? -33.533 27.221 37.984 1.00 88.68 85 ASP E CA 1
ATOM 9007 C C . ASP E 1 85 ? -33.828 26.442 36.709 1.00 81.35 85 ASP E C 1
ATOM 9008 O O . ASP E 1 85 ? -33.774 26.968 35.610 1.00 78.82 85 ASP E O 1
ATOM 9013 N N . HIS E 1 86 ? -34.199 25.188 36.879 1.00 78.77 86 HIS E N 1
ATOM 9014 C CA . HIS E 1 86 ? -34.595 24.363 35.769 1.00 76.14 86 HIS E CA 1
ATOM 9015 C C . HIS E 1 86 ? -36.116 24.181 35.721 1.00 66.97 86 HIS E C 1
ATOM 9016 O O . HIS E 1 86 ? -36.735 23.784 36.700 1.00 62.21 86 HIS E O 1
ATOM 9023 N N . ALA E 1 87 ? -36.715 24.419 34.562 1.00 59.48 87 ALA E N 1
ATOM 9024 C CA . ALA E 1 87 ? -38.173 24.335 34.441 1.00 55.33 87 ALA E CA 1
ATOM 9025 C C . ALA E 1 87 ? -38.713 22.931 34.657 1.00 48.98 87 ALA E C 1
ATOM 9026 O O . ALA E 1 87 ? -38.092 21.953 34.292 1.00 53.47 87 ALA E O 1
ATOM 9028 N N . GLY E 1 88 ? -39.896 22.842 35.224 1.00 46.66 88 GLY E N 1
ATOM 9029 C CA . GLY E 1 88 ? -40.560 21.567 35.421 1.00 45.98 88 GLY E CA 1
ATOM 9030 C C . GLY E 1 88 ? -42.076 21.667 35.515 1.00 47.82 88 GLY E C 1
ATOM 9031 O O . GLY E 1 88 ? -42.647 22.747 35.694 1.00 47.62 88 GLY E O 1
ATOM 9032 N N . ASN E 1 89 ? -42.725 20.525 35.348 1.00 49.65 89 ASN E N 1
ATOM 9033 C CA . ASN E 1 89 ? -44.158 20.396 35.556 1.00 51.40 89 ASN E CA 1
ATOM 9034 C C . ASN E 1 89 ? -44.452 19.466 36.736 1.00 50.11 89 ASN E C 1
ATOM 9035 O O . ASN E 1 89 ? -43.876 18.403 36.838 1.00 53.04 89 ASN E O 1
ATOM 9040 N N . SER E 1 90 ? -45.321 19.881 37.641 1.00 47.53 90 SER E N 1
ATOM 9041 C CA . SER E 1 90 ? -45.689 19.045 38.767 1.00 46.63 90 SER E CA 1
ATOM 9042 C C . SER E 1 90 ? -47.176 18.813 38.732 1.00 48.16 90 SER E C 1
ATOM 9043 O O . SER E 1 90 ? -47.946 19.764 38.692 1.00 51.35 90 SER E O 1
ATOM 9046 N N . THR E 1 91 ? -47.573 17.546 38.727 1.00 47.77 91 THR E N 1
ATOM 9047 C CA . THR E 1 91 ? -48.979 17.165 38.660 1.00 46.27 91 THR E CA 1
ATOM 9048 C C . THR E 1 91 ? -49.649 17.407 39.997 1.00 47.21 91 THR E C 1
ATOM 9049 O O . THR E 1 91 ? -49.113 17.057 41.056 1.00 59.06 91 THR E O 1
ATOM 9053 N N . VAL E 1 92 ? -50.835 17.981 39.950 1.00 45.07 92 VAL E N 1
ATOM 9054 C CA . VAL E 1 92 ? -51.609 18.284 41.137 1.00 45.42 92 VAL E CA 1
ATOM 9055 C C . VAL E 1 92 ? -52.936 17.586 40.977 1.00 48.49 92 VAL E C 1
ATOM 9056 O O . VAL E 1 92 ? -53.607 17.728 39.945 1.00 52.14 92 VAL E O 1
ATOM 9060 N N . ALA E 1 93 ? -53.334 16.834 41.989 1.00 49.90 93 ALA E N 1
ATOM 9061 C CA . ALA E 1 93 ? -54.611 16.131 41.941 1.00 49.50 93 ALA E CA 1
ATOM 9062 C C . ALA E 1 93 ? -55.713 16.974 42.567 1.00 50.36 93 ALA E C 1
ATOM 9063 O O . ALA E 1 93 ? -55.708 17.194 43.767 1.00 49.53 93 ALA E O 1
ATOM 9065 N N . PHE E 1 94 ? -56.634 17.458 41.728 1.00 51.04 94 PHE E N 1
ATOM 9066 C CA . PHE E 1 94 ? -57.836 18.166 42.187 1.00 54.24 94 PHE E CA 1
ATOM 9067 C C . PHE E 1 94 ? -58.967 17.162 42.363 1.00 56.42 94 PHE E C 1
ATOM 9068 O O . PHE E 1 94 ? -59.192 16.329 41.483 1.00 64.43 94 PHE E O 1
ATOM 9076 N N . THR E 1 95 ? -59.680 17.242 43.472 1.00 53.35 95 THR E N 1
ATOM 9077 C CA . THR E 1 95 ? -60.815 16.364 43.712 1.00 54.82 95 THR E CA 1
ATOM 9078 C C . THR E 1 95 ? -61.960 17.178 44.311 1.00 55.35 95 THR E C 1
ATOM 9079 O O . THR E 1 95 ? -61.773 17.874 45.310 1.00 51.67 95 THR E O 1
ATOM 9083 N N . ILE E 1 96 ? -63.146 17.060 43.719 1.00 54.63 96 ILE E N 1
ATOM 9084 C CA . ILE E 1 96 ? -64.307 17.772 44.215 1.00 55.71 96 ILE E CA 1
ATOM 9085 C C . ILE E 1 96 ? -65.366 16.771 44.657 1.00 57.70 96 ILE E C 1
ATOM 9086 O O . ILE E 1 96 ? -65.752 15.874 43.922 1.00 55.88 96 ILE E O 1
ATOM 9091 N N . ARG E 1 97 ? -65.808 16.913 45.900 1.00 62.08 97 ARG E N 1
ATOM 9092 C CA . ARG E 1 97 ? -66.814 16.012 46.452 1.00 64.09 97 ARG E CA 1
ATOM 9093 C C . ARG E 1 97 ? -67.633 16.651 47.568 1.00 66.82 97 ARG E C 1
ATOM 9094 O O . ARG E 1 97 ? -67.076 17.192 48.521 1.00 64.61 97 ARG E O 1
ATOM 9102 N N . ASP E 1 98 ? -68.957 16.519 47.456 1.00 70.65 98 ASP E N 1
ATOM 9103 C CA . ASP E 1 98 ? -69.901 17.146 48.383 1.00 75.05 98 ASP E CA 1
ATOM 9104 C C . ASP E 1 98 ? -69.527 18.609 48.607 1.00 73.45 98 ASP E C 1
ATOM 9105 O O . ASP E 1 98 ? -69.305 19.016 49.745 1.00 76.13 98 ASP E O 1
ATOM 9110 N N . GLY E 1 99 ? -69.372 19.358 47.514 1.00 72.20 99 GLY E N 1
ATOM 9111 C CA . GLY E 1 99 ? -69.107 20.800 47.570 1.00 73.09 99 GLY E CA 1
ATOM 9112 C C . GLY E 1 99 ? -67.758 21.243 48.122 1.00 72.51 99 GLY E C 1
ATOM 9113 O O . GLY E 1 99 ? -67.538 22.444 48.320 1.00 73.18 99 GLY E O 1
ATOM 9114 N N . ARG E 1 100 ? -66.866 20.282 48.378 1.00 72.53 100 ARG E N 1
ATOM 9115 C CA . ARG E 1 100 ? -65.519 20.540 48.903 1.00 69.47 100 ARG E CA 1
ATOM 9116 C C . ARG E 1 100 ? -64.431 20.221 47.902 1.00 64.98 100 ARG E C 1
ATOM 9117 O O . ARG E 1 100 ? -64.424 19.155 47.299 1.00 66.69 100 ARG E O 1
ATOM 9125 N N . LEU E 1 101 ? -63.457 21.113 47.796 1.00 61.21 101 LEU E N 1
ATOM 9126 C CA . LEU E 1 101 ? -62.302 20.894 46.936 1.00 58.60 101 LEU E CA 1
ATOM 9127 C C . LEU E 1 101 ? -61.092 20.347 47.699 1.00 58.51 101 LEU E C 1
ATOM 9128 O O . LEU E 1 101 ? -60.697 20.894 48.721 1.00 60.21 101 LEU E O 1
ATOM 9133 N N . PHE E 1 102 ? -60.478 19.294 47.165 1.00 56.94 102 PHE E N 1
ATOM 9134 C CA . PHE E 1 102 ? -59.213 18.784 47.681 1.00 56.76 102 PHE E CA 1
ATOM 9135 C C . PHE E 1 102 ? -58.105 18.966 46.662 1.00 57.19 102 PHE E C 1
ATOM 9136 O O . PHE E 1 102 ? -58.228 18.529 45.515 1.00 63.92 102 PHE E O 1
ATOM 9144 N N . THR E 1 103 ? -57.011 19.601 47.064 1.00 57.06 103 THR E N 1
ATOM 9145 C CA . THR E 1 103 ? -55.824 19.680 46.200 1.00 53.64 103 THR E CA 1
ATOM 9146 C C . THR E 1 103 ? -54.689 18.953 46.862 1.00 54.02 103 THR E C 1
ATOM 9147 O O . THR E 1 103 ? -54.333 19.246 48.000 1.00 53.59 103 THR E O 1
ATOM 9151 N N . LEU E 1 104 ? -54.141 17.988 46.139 1.00 54.20 104 LEU E N 1
ATOM 9152 C CA . LEU E 1 104 ? -53.024 17.205 46.610 1.00 54.30 104 LEU E CA 1
ATOM 9153 C C . LEU E 1 104 ? -51.834 17.461 45.700 1.00 52.69 104 LEU E C 1
ATOM 9154 O O . LEU E 1 104 ? -51.893 17.187 44.521 1.00 50.89 104 LEU E O 1
ATOM 9159 N N . ARG E 1 105 ? -50.735 17.917 46.283 1.00 55.18 105 ARG E N 1
ATOM 9160 C CA . ARG E 1 105 ? -49.531 18.202 45.530 1.00 56.57 105 ARG E CA 1
ATOM 9161 C C . ARG E 1 105 ? -48.198 17.778 46.183 1.00 59.91 105 ARG E C 1
ATOM 9162 O O . ARG E 1 105 ? -48.074 17.575 47.379 1.00 61.83 105 ARG E O 1
ATOM 9170 N N . GLU E 1 106 ? -47.193 17.678 45.331 1.00 67.14 106 GLU E N 1
ATOM 9171 C CA . GLU E 1 106 ? -45.888 17.178 45.686 1.00 68.84 106 GLU E CA 1
ATOM 9172 C C . GLU E 1 106 ? -44.958 18.262 46.200 1.00 62.50 106 GLU E C 1
ATOM 9173 O O . GLU E 1 106 ? -43.894 17.973 46.708 1.00 62.28 106 GLU E O 1
ATOM 9179 N N . ARG E 1 107 ? -45.337 19.512 46.041 1.00 60.74 107 ARG E N 1
ATOM 9180 C CA . ARG E 1 107 ? -44.420 20.601 46.326 1.00 62.12 107 ARG E CA 1
ATOM 9181 C C . ARG E 1 107 ? -45.128 21.931 46.328 1.00 60.32 107 ARG E C 1
ATOM 9182 O O . ARG E 1 107 ? -46.248 22.048 45.823 1.00 60.33 107 ARG E O 1
ATOM 9190 N N . GLU E 1 108 ? -44.436 22.940 46.839 1.00 59.91 108 GLU E N 1
ATOM 9191 C CA . GLU E 1 108 ? -44.916 24.310 46.759 1.00 61.06 108 GLU E CA 1
ATOM 9192 C C . GLU E 1 108 ? -44.964 24.720 45.289 1.00 53.81 108 GLU E C 1
ATOM 9193 O O . GLU E 1 108 ? -44.157 24.268 44.493 1.00 52.21 108 GLU E O 1
ATOM 9199 N N . LEU E 1 109 ? -45.931 25.558 44.928 1.00 51.41 109 LEU E N 1
ATOM 9200 C CA . LEU E 1 109 ? -46.100 25.978 43.520 1.00 47.04 109 LEU E CA 1
ATOM 9201 C C . LEU E 1 109 ? -46.437 27.441 43.420 1.00 48.44 109 LEU E C 1
ATOM 9202 O O . LEU E 1 109 ? -47.200 27.952 44.228 1.00 52.06 109 LEU E O 1
ATOM 9207 N N . PRO E 1 110 ? -45.894 28.134 42.411 1.00 51.29 110 PRO E N 1
ATOM 9208 C CA . PRO E 1 110 ? -46.095 29.579 42.395 1.00 52.32 110 PRO E CA 1
ATOM 9209 C C . PRO E 1 110 ? -47.546 30.018 42.162 1.00 51.00 110 PRO E C 1
ATOM 9210 O O . PRO E 1 110 ? -47.969 31.034 42.722 1.00 54.25 110 PRO E O 1
ATOM 9214 N N . ALA E 1 111 ? -48.304 29.264 41.375 1.00 48.70 111 ALA E N 1
ATOM 9215 C CA . ALA E 1 111 ? -49.741 29.573 41.203 1.00 50.10 111 ALA E CA 1
ATOM 9216 C C . ALA E 1 111 ? -50.517 29.529 42.513 1.00 49.79 111 ALA E C 1
ATOM 9217 O O . ALA E 1 111 ? -51.311 30.423 42.798 1.00 52.51 111 ALA E O 1
ATOM 9219 N N . PHE E 1 112 ? -50.277 28.494 43.306 1.00 48.20 112 PHE E N 1
ATOM 9220 C CA . PHE E 1 112 ? -50.948 28.348 44.592 1.00 49.91 112 PHE E CA 1
ATOM 9221 C C . PHE E 1 112 ? -50.511 29.418 45.573 1.00 51.16 112 PHE E C 1
ATOM 9222 O O . PHE E 1 112 ? -51.325 30.019 46.260 1.00 52.13 112 PHE E O 1
ATOM 9230 N N . ARG E 1 113 ? -49.219 29.645 45.634 1.00 53.89 113 ARG E N 1
ATOM 9231 C CA . ARG E 1 113 ? -48.673 30.665 46.490 1.00 62.86 113 ARG E CA 1
ATOM 9232 C C . ARG E 1 113 ? -49.283 32.030 46.151 1.00 59.48 113 ARG E C 1
ATOM 9233 O O . ARG E 1 113 ? -49.640 32.798 47.039 1.00 60.61 113 ARG E O 1
ATOM 9241 N N . LEU E 1 114 ? -49.434 32.301 44.859 1.00 54.29 114 LEU E N 1
ATOM 9242 C CA . LEU E 1 114 ? -50.031 33.529 44.393 1.00 50.21 114 LEU E CA 1
ATOM 9243 C C . LEU E 1 114 ? -51.527 33.596 44.676 1.00 52.18 114 LEU E C 1
ATOM 9244 O O . LEU E 1 114 ? -52.043 34.637 45.070 1.00 55.52 114 LEU E O 1
ATOM 9249 N N . TYR E 1 115 ? -52.250 32.516 44.430 1.00 51.89 115 TYR E N 1
ATOM 9250 C CA . TYR E 1 115 ? -53.688 32.548 44.647 1.00 54.31 115 TYR E CA 1
ATOM 9251 C C . TYR E 1 115 ? -54.012 32.751 46.120 1.00 56.76 115 TYR E C 1
ATOM 9252 O O . TYR E 1 115 ? -54.958 33.462 46.459 1.00 61.09 115 TYR E O 1
ATOM 9261 N N . ARG E 1 116 ? -53.243 32.098 46.985 1.00 58.02 116 ARG E N 1
ATOM 9262 C CA . ARG E 1 116 ? -53.418 32.223 48.419 1.00 62.32 116 ARG E CA 1
ATOM 9263 C C . ARG E 1 116 ? -53.142 33.631 48.911 1.00 66.66 116 ARG E C 1
ATOM 9264 O O . ARG E 1 116 ? -53.894 34.149 49.737 1.00 73.70 116 ARG E O 1
ATOM 9272 N N . MET E 1 117 ? -52.075 34.256 48.416 1.00 67.13 117 MET E N 1
ATOM 9273 C CA . MET E 1 117 ? -51.801 35.654 48.763 1.00 68.47 117 MET E CA 1
ATOM 9274 C C . MET E 1 117 ? -53.047 36.484 48.466 1.00 64.36 117 MET E C 1
ATOM 9275 O O . MET E 1 117 ? -53.482 37.269 49.295 1.00 66.56 117 MET E O 1
ATOM 9280 N N . ARG E 1 118 ? -53.575 36.352 47.256 1.00 59.54 118 ARG E N 1
ATOM 9281 C CA . ARG E 1 118 ? -54.696 37.178 46.802 1.00 61.46 118 ARG E CA 1
ATOM 9282 C C . ARG E 1 118 ? -55.971 36.886 47.537 1.00 64.85 118 ARG E C 1
ATOM 9283 O O . ARG E 1 118 ? -56.752 37.790 47.850 1.00 68.42 118 ARG E O 1
ATOM 9291 N N . ALA E 1 119 ? -56.186 35.605 47.788 1.00 65.35 119 ALA E N 1
ATOM 9292 C CA . ALA E 1 119 ? -57.382 35.137 48.485 1.00 66.55 119 ALA E CA 1
ATOM 9293 C C . ALA E 1 119 ? -57.531 35.718 49.891 1.00 67.13 119 ALA E C 1
ATOM 9294 O O . ALA E 1 119 ? -58.629 35.732 50.431 1.00 68.64 119 ALA E O 1
ATOM 9296 N N . ARG E 1 120 ? -56.423 36.166 50.482 1.00 69.06 120 ARG E N 1
ATOM 9297 C CA . ARG E 1 120 ? -56.462 36.861 51.777 1.00 73.90 120 ARG E CA 1
ATOM 9298 C C . ARG E 1 120 ? -57.192 38.205 51.785 1.00 77.51 120 ARG E C 1
ATOM 9299 O O . ARG E 1 120 ? -57.530 38.704 52.853 1.00 82.70 120 ARG E O 1
ATOM 9307 N N . SER E 1 121 ? -57.450 38.798 50.626 1.00 77.55 121 SER E N 1
ATOM 9308 C CA . SER E 1 121 ? -58.075 40.119 50.594 1.00 77.39 121 SER E CA 1
ATOM 9309 C C . SER E 1 121 ? -58.829 40.269 49.295 1.00 76.03 121 SER E C 1
ATOM 9310 O O . SER E 1 121 ? -58.634 41.229 48.571 1.00 76.96 121 SER E O 1
ATOM 9313 N N . GLN E 1 122 ? -59.691 39.310 48.998 1.00 77.91 122 GLN E N 1
ATOM 9314 C CA . GLN E 1 122 ? -60.380 39.287 47.717 1.00 82.93 122 GLN E CA 1
ATOM 9315 C C . GLN E 1 122 ? -61.562 38.338 47.773 1.00 79.60 122 GLN E C 1
ATOM 9316 O O . GLN E 1 122 ? -61.433 37.199 48.201 1.00 71.88 122 GLN E O 1
ATOM 9322 N N . SER E 1 123 ? -62.702 38.814 47.295 1.00 80.73 123 SER E N 1
ATOM 9323 C CA . SER E 1 123 ? -63.941 38.058 47.383 1.00 82.66 123 SER E CA 1
ATOM 9324 C C . SER E 1 123 ? -64.143 37.150 46.181 1.00 78.33 123 SER E C 1
ATOM 9325 O O . SER E 1 123 ? -63.938 37.560 45.045 1.00 83.45 123 SER E O 1
ATOM 9328 N N . MET E 1 124 ? -64.567 35.926 46.436 1.00 73.65 124 MET E N 1
ATOM 9329 C CA . MET E 1 124 ? -65.092 35.062 45.392 1.00 75.02 124 MET E CA 1
ATOM 9330 C C . MET E 1 124 ? -66.474 35.541 44.967 1.00 76.91 124 MET E C 1
ATOM 9331 O O . MET E 1 124 ? -67.102 36.328 45.667 1.00 79.60 124 MET E O 1
ATOM 9336 N N . VAL E 1 125 ? -66.949 35.069 43.819 1.00 76.49 125 VAL E N 1
ATOM 9337 C CA . VAL E 1 125 ? -68.257 35.484 43.285 1.00 79.81 125 VAL E CA 1
ATOM 9338 C C . VAL E 1 125 ? -69.424 34.613 43.795 1.00 81.53 125 VAL E C 1
ATOM 9339 O O . VAL E 1 125 ? -70.305 35.106 44.499 1.00 83.46 125 VAL E O 1
ATOM 9343 N N . ASP E 1 126 ? -69.431 33.335 43.415 1.00 80.58 126 ASP E N 1
ATOM 9344 C CA . ASP E 1 126 ? -70.521 32.403 43.765 1.00 80.50 126 ASP E CA 1
ATOM 9345 C C . ASP E 1 126 ? -70.100 31.638 45.003 1.00 77.70 126 ASP E C 1
ATOM 9346 O O . ASP E 1 126 ? -70.908 31.006 45.657 1.00 80.03 126 ASP E O 1
ATOM 9351 N N . GLY E 1 127 ? -68.797 31.623 45.261 1.00 76.30 127 GLY E N 1
ATOM 9352 C CA . GLY E 1 127 ? -68.229 31.023 46.453 1.00 76.05 127 GLY E CA 1
ATOM 9353 C C . GLY E 1 127 ? -68.309 29.511 46.568 1.00 75.00 127 GLY E C 1
ATOM 9354 O O . GLY E 1 127 ? -68.809 29.002 47.561 1.00 88.14 127 GLY E O 1
ATOM 9355 N N . ASN E 1 128 ? -67.806 28.779 45.588 1.00 67.88 128 ASN E N 1
ATOM 9356 C CA . ASN E 1 128 ? -67.887 27.325 45.641 1.00 65.35 128 ASN E CA 1
ATOM 9357 C C . ASN E 1 128 ? -66.649 26.647 45.098 1.00 63.00 128 ASN E C 1
ATOM 9358 O O . ASN E 1 128 ? -65.841 27.267 44.441 1.00 60.07 128 ASN E O 1
ATOM 9363 N N . ALA E 1 129 ? -66.555 25.346 45.359 1.00 63.70 129 ALA E N 1
ATOM 9364 C CA . ALA E 1 129 ? -65.417 24.511 44.975 1.00 61.89 129 ALA E CA 1
ATOM 9365 C C . ALA E 1 129 ? -65.070 24.535 43.486 1.00 60.07 129 ALA E C 1
ATOM 9366 O O . ALA E 1 129 ? -63.904 24.472 43.132 1.00 60.27 129 ALA E O 1
ATOM 9368 N N . TYR E 1 130 ? -66.075 24.598 42.623 1.00 61.71 130 TYR E N 1
ATOM 9369 C CA . TYR E 1 130 ? -65.847 24.653 41.175 1.00 61.55 130 TYR E CA 1
ATOM 9370 C C . TYR E 1 130 ? -65.236 25.998 40.811 1.00 60.16 130 TYR E C 1
ATOM 9371 O O . TYR E 1 130 ? -64.296 26.053 40.031 1.00 61.82 130 TYR E O 1
ATOM 9380 N N . GLU E 1 131 ? -65.736 27.086 41.386 1.00 60.21 131 GLU E N 1
ATOM 9381 C CA . GLU E 1 131 ? -65.134 28.401 41.144 1.00 60.23 131 GLU E CA 1
ATOM 9382 C C . GLU E 1 131 ? -63.665 28.403 41.587 1.00 59.05 131 GLU E C 1
ATOM 9383 O O . GLU E 1 131 ? -62.785 28.909 40.898 1.00 53.42 131 GLU E O 1
ATOM 9389 N N . LEU E 1 132 ? -63.425 27.817 42.751 1.00 62.18 132 LEU E N 1
ATOM 9390 C CA . LEU E 1 132 ? -62.094 27.775 43.365 1.00 61.87 132 LEU E CA 1
ATOM 9391 C C . LEU E 1 132 ? -61.093 27.064 42.462 1.00 55.32 132 LEU E C 1
ATOM 9392 O O . LEU E 1 132 ? -60.010 27.568 42.187 1.00 52.24 132 LEU E O 1
ATOM 9397 N N . LEU E 1 133 ? -61.495 25.904 41.962 1.00 52.10 133 LEU E N 1
ATOM 9398 C CA . LEU E 1 133 ? -60.683 25.137 41.035 1.00 49.33 133 LEU E CA 1
ATOM 9399 C C . LEU E 1 133 ? -60.326 25.950 39.787 1.00 48.89 133 LEU E C 1
ATOM 9400 O O . LEU E 1 133 ? -59.174 25.977 39.360 1.00 50.23 133 LEU E O 1
ATOM 9405 N N . LEU E 1 134 ? -61.319 26.605 39.202 1.00 49.91 134 LEU E N 1
ATOM 9406 C CA . LEU E 1 134 ? -61.098 27.439 38.038 1.00 48.13 134 LEU E CA 1
ATOM 9407 C C . LEU E 1 134 ? -60.247 28.659 38.358 1.00 48.05 134 LEU E C 1
ATOM 9408 O O . LEU E 1 134 ? -59.435 29.070 37.532 1.00 50.46 134 LEU E O 1
ATOM 9413 N N . ASP E 1 135 ? -60.424 29.252 39.539 1.00 50.49 135 ASP E N 1
ATOM 9414 C CA . ASP E 1 135 ? -59.587 30.391 39.979 1.00 49.97 135 ASP E CA 1
ATOM 9415 C C . ASP E 1 135 ? -58.108 29.979 39.973 1.00 49.29 135 ASP E C 1
ATOM 9416 O O . ASP E 1 135 ? -57.231 30.720 39.496 1.00 50.37 135 ASP E O 1
ATOM 9421 N N . LEU E 1 136 ? -57.824 28.777 40.454 1.00 46.75 136 LEU E N 1
ATOM 9422 C CA . LEU E 1 136 ? -56.459 28.282 40.424 1.00 44.76 136 LEU E CA 1
ATOM 9423 C C . LEU E 1 136 ? -55.940 28.107 38.986 1.00 45.82 136 LEU E C 1
ATOM 9424 O O . LEU E 1 136 ? -54.767 28.368 38.705 1.00 47.08 136 LEU E O 1
ATOM 9429 N N . PHE E 1 137 ? -56.796 27.640 38.079 1.00 47.28 137 PHE E N 1
ATOM 9430 C CA . PHE E 1 137 ? -56.430 27.497 36.645 1.00 47.54 137 PHE E CA 1
ATOM 9431 C C . PHE E 1 137 ? -56.201 28.835 35.964 1.00 47.72 137 PHE E C 1
ATOM 9432 O O . PHE E 1 137 ? -55.239 28.993 35.203 1.00 45.40 137 PHE E O 1
ATOM 9440 N N . GLU E 1 138 ? -57.084 29.794 36.244 1.00 51.02 138 GLU E N 1
ATOM 9441 C CA . GLU E 1 138 ? -56.891 31.190 35.826 1.00 53.72 138 GLU E CA 1
ATOM 9442 C C . GLU E 1 138 ? -55.492 31.698 36.184 1.00 53.67 138 GLU E C 1
ATOM 9443 O O . GLU E 1 138 ? -54.811 32.325 35.353 1.00 52.71 138 GLU E O 1
ATOM 9449 N N . THR E 1 139 ? -55.104 31.460 37.441 1.00 52.61 139 THR E N 1
ATOM 9450 C CA . THR E 1 139 ? -53.826 31.909 37.980 1.00 51.04 139 THR E CA 1
ATOM 9451 C C . THR E 1 139 ? -52.670 31.229 37.285 1.00 50.37 139 THR E C 1
ATOM 9452 O O . THR E 1 139 ? -51.680 31.865 36.923 1.00 46.60 139 THR E O 1
ATOM 9456 N N . LYS E 1 140 ? -52.812 29.926 37.082 1.00 51.95 140 LYS E N 1
ATOM 9457 C CA . LYS E 1 140 ? -51.846 29.151 36.295 1.00 50.36 140 LYS E CA 1
ATOM 9458 C C . LYS E 1 140 ? -51.606 29.772 34.917 1.00 48.19 140 LYS E C 1
ATOM 9459 O O . LYS E 1 140 ? -50.458 30.014 34.535 1.00 50.37 140 LYS E O 1
ATOM 9465 N N . ILE E 1 141 ? -52.684 30.021 34.173 1.00 48.16 141 ILE E N 1
ATOM 9466 C CA . ILE E 1 141 ? -52.584 30.602 32.807 1.00 48.04 141 ILE E CA 1
ATOM 9467 C C . ILE E 1 141 ? -51.916 31.986 32.853 1.00 45.29 141 ILE E C 1
ATOM 9468 O O . ILE E 1 141 ? -51.085 32.319 32.020 1.00 41.51 141 ILE E O 1
ATOM 9473 N N . GLU E 1 142 ? -52.278 32.784 33.840 1.00 46.13 142 GLU E N 1
ATOM 9474 C CA . GLU E 1 142 ? -51.661 34.095 33.996 1.00 48.36 142 GLU E CA 1
ATOM 9475 C C . GLU E 1 142 ? -50.124 33.996 34.044 1.00 48.13 142 GLU E C 1
ATOM 9476 O O . GLU E 1 142 ? -49.410 34.781 33.419 1.00 50.04 142 GLU E O 1
ATOM 9482 N N . GLN E 1 143 ? -49.632 32.985 34.738 1.00 48.95 143 GLN E N 1
ATOM 9483 C CA . GLN E 1 143 ? -48.200 32.793 34.921 1.00 48.57 143 GLN E CA 1
ATOM 9484 C C . GLN E 1 143 ? -47.545 32.171 33.702 1.00 44.16 143 GLN E C 1
ATOM 9485 O O . GLN E 1 143 ? -46.442 32.583 33.327 1.00 41.42 143 GLN E O 1
ATOM 9491 N N . LEU E 1 144 ? -48.219 31.207 33.065 1.00 40.91 144 LEU E N 1
ATOM 9492 C CA . LEU E 1 144 ? -47.747 30.650 31.779 1.00 39.27 144 LEU E CA 1
ATOM 9493 C C . LEU E 1 144 ? -47.584 31.715 30.700 1.00 41.10 144 LEU E C 1
ATOM 9494 O O . LEU E 1 144 ? -46.628 31.700 29.915 1.00 46.55 144 LEU E O 1
ATOM 9499 N N . ALA E 1 145 ? -48.502 32.663 30.671 1.00 42.00 145 ALA E N 1
ATOM 9500 C CA . ALA E 1 145 ? -48.423 33.763 29.724 1.00 43.26 145 ALA E CA 1
ATOM 9501 C C . ALA E 1 145 ? -47.244 34.679 30.015 1.00 44.97 145 ALA E C 1
ATOM 9502 O O . ALA E 1 145 ? -46.602 35.188 29.100 1.00 44.67 145 ALA E O 1
ATOM 9504 N N . ASP E 1 146 ? -46.984 34.913 31.296 1.00 48.22 146 ASP E N 1
ATOM 9505 C CA . ASP E 1 146 ? -45.785 35.628 31.691 1.00 51.36 146 ASP E CA 1
ATOM 9506 C C . ASP E 1 146 ? -44.499 34.884 31.284 1.00 49.80 146 ASP E C 1
ATOM 9507 O O . ASP E 1 146 ? -43.553 35.515 30.790 1.00 51.76 146 ASP E O 1
ATOM 9512 N N . GLU E 1 147 ? -44.468 33.560 31.452 1.00 43.06 147 GLU E N 1
ATOM 9513 C CA . GLU E 1 147 ? -43.312 32.795 30.986 1.00 43.05 147 GLU E CA 1
ATOM 9514 C C . GLU E 1 147 ? -43.039 33.015 29.496 1.00 42.80 147 GLU E C 1
ATOM 9515 O O . GLU E 1 147 ? -41.877 33.221 29.075 1.00 45.65 147 GLU E O 1
ATOM 9521 N N . ILE E 1 148 ? -44.095 32.913 28.697 1.00 38.85 148 ILE E N 1
ATOM 9522 C CA . ILE E 1 148 ? -43.968 33.029 27.246 1.00 37.77 148 ILE E CA 1
ATOM 9523 C C . ILE E 1 148 ? -43.443 34.436 26.921 1.00 41.37 148 ILE E C 1
ATOM 9524 O O . ILE E 1 148 ? -42.507 34.602 26.130 1.00 40.65 148 ILE E O 1
ATOM 9529 N N . GLU E 1 149 ? -44.029 35.442 27.556 1.00 43.41 149 GLU E N 1
ATOM 9530 C CA . GLU E 1 149 ? -43.578 36.814 27.365 1.00 45.17 149 GLU E CA 1
ATOM 9531 C C . GLU E 1 149 ? -42.086 36.950 27.585 1.00 43.54 149 GLU E C 1
ATOM 9532 O O . GLU E 1 149 ? -41.416 37.668 26.851 1.00 40.64 149 GLU E O 1
ATOM 9538 N N . ASN E 1 150 ? -41.568 36.251 28.587 1.00 44.64 150 ASN E N 1
ATOM 9539 C CA . ASN E 1 150 ? -40.134 36.319 28.889 1.00 45.18 150 ASN E CA 1
ATOM 9540 C C . ASN E 1 150 ? -39.256 35.492 27.988 1.00 40.62 150 ASN E C 1
ATOM 9541 O O . ASN E 1 150 ? -38.134 35.890 27.694 1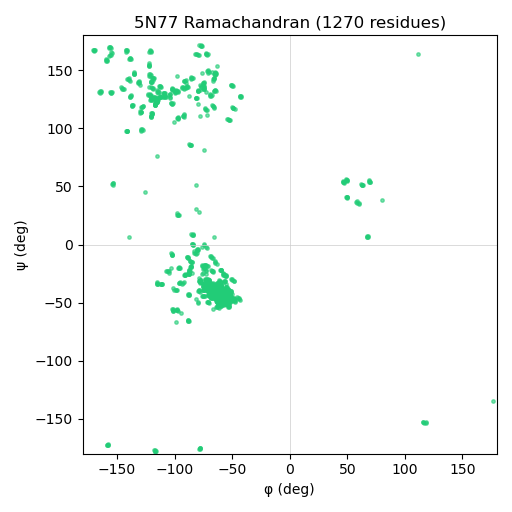.00 41.80 150 ASN E O 1
ATOM 9546 N N . ILE E 1 151 ? -39.767 34.381 27.498 1.00 36.14 151 ILE E N 1
ATOM 9547 C CA . ILE E 1 151 ? -39.052 33.676 26.465 1.00 35.27 151 ILE E CA 1
ATOM 9548 C C . ILE E 1 151 ? -38.837 34.618 25.286 1.00 37.18 151 ILE E C 1
ATOM 9549 O O . ILE E 1 151 ? -37.742 34.670 24.728 1.00 38.93 151 ILE E O 1
ATOM 9554 N N . TYR E 1 152 ? -39.852 35.396 24.923 1.00 38.85 152 TYR E N 1
ATOM 9555 C CA . TYR E 1 152 ? -39.719 36.313 23.776 1.00 38.98 152 TYR E CA 1
ATOM 9556 C C . TYR E 1 152 ? -38.577 37.299 23.970 1.00 41.42 152 TYR E C 1
ATOM 9557 O O . TYR E 1 152 ? -37.786 37.497 23.048 1.00 41.42 152 TYR E O 1
ATOM 9566 N N . SER E 1 153 ? -38.517 37.945 25.141 1.00 40.78 153 SER E N 1
ATOM 9567 C CA . SER E 1 153 ? -37.563 39.034 25.339 1.00 42.11 153 SER E CA 1
ATOM 9568 C C . SER E 1 153 ? -36.164 38.493 25.490 1.00 45.26 153 SER E C 1
ATOM 9569 O O . SER E 1 153 ? -35.217 39.116 25.038 1.00 47.27 153 SER E O 1
ATOM 9572 N N . ASP E 1 154 ? -36.035 37.325 26.122 1.00 46.99 154 ASP E N 1
ATOM 9573 C CA . ASP E 1 154 ? -34.732 36.643 26.249 1.00 46.12 154 ASP E CA 1
ATOM 9574 C C . ASP E 1 154 ? -34.209 36.168 24.905 1.00 46.90 154 ASP E C 1
ATOM 9575 O O . ASP E 1 154 ? -33.005 36.206 24.639 1.00 45.70 154 ASP E O 1
ATOM 9580 N N . LEU E 1 155 ? -35.139 35.706 24.071 1.00 47.89 155 LEU E N 1
ATOM 9581 C CA . LEU E 1 155 ? -34.820 35.183 22.747 1.00 47.65 155 LEU E CA 1
ATOM 9582 C C . LEU E 1 155 ? -34.407 36.303 21.807 1.00 48.99 155 LEU E C 1
ATOM 9583 O O . LEU E 1 155 ? -33.611 36.115 20.898 1.00 52.20 155 LEU E O 1
ATOM 9588 N N . GLU E 1 156 ? -34.960 37.480 22.055 1.00 52.08 156 GLU E N 1
ATOM 9589 C CA . GLU E 1 156 ? -34.639 38.676 21.304 1.00 51.96 156 GLU E CA 1
ATOM 9590 C C . GLU E 1 156 ? -33.195 39.074 21.579 1.00 50.61 156 GLU E C 1
ATOM 9591 O O . GLU E 1 156 ? -32.459 39.376 20.657 1.00 51.46 156 GLU E O 1
ATOM 9597 N N . GLN E 1 157 ? -32.779 39.049 22.837 1.00 51.00 157 GLN E N 1
ATOM 9598 C CA . GLN E 1 157 ? -31.410 39.415 23.177 1.00 56.70 157 GLN E CA 1
ATOM 9599 C C . GLN E 1 157 ? -30.443 38.369 22.659 1.00 51.86 157 GLN E C 1
ATOM 9600 O O . GLN E 1 157 ? -29.385 38.691 22.118 1.00 53.86 157 GLN E O 1
ATOM 9606 N N . LEU E 1 158 ? -30.797 37.111 22.869 1.00 48.10 158 LEU E N 1
ATOM 9607 C CA . LEU E 1 158 ? -29.977 35.991 22.442 1.00 47.16 158 LEU E CA 1
ATOM 9608 C C . LEU E 1 158 ? -29.799 35.985 20.944 1.00 47.11 158 LEU E C 1
ATOM 9609 O O . LEU E 1 158 ? -28.730 35.648 20.428 1.00 49.68 158 LEU E O 1
ATOM 9614 N N . SER E 1 159 ? -30.842 36.389 20.237 1.00 47.69 159 SER E N 1
ATOM 9615 C CA . SER E 1 159 ? -30.789 36.484 18.777 1.00 49.69 159 SER E CA 1
ATOM 9616 C C . SER E 1 159 ? -29.628 37.358 18.301 1.00 52.59 159 SER E C 1
ATOM 9617 O O . SER E 1 159 ? -28.965 37.040 17.338 1.00 53.88 159 SER E O 1
ATOM 9620 N N . ARG E 1 160 ? -29.393 38.451 19.003 1.00 56.94 160 ARG E N 1
ATOM 9621 C CA . ARG E 1 160 ? -28.365 39.408 18.637 1.00 60.35 160 ARG E CA 1
ATOM 9622 C C . ARG E 1 160 ? -26.963 38.921 18.958 1.00 56.03 160 ARG E C 1
ATOM 9623 O O . ARG E 1 160 ? -26.045 39.189 18.206 1.00 54.12 160 ARG E O 1
ATOM 9631 N N . VAL E 1 161 ? -26.807 38.196 20.057 1.00 54.43 161 VAL E N 1
ATOM 9632 C CA . VAL E 1 161 ? -25.535 37.513 20.366 1.00 54.78 161 VAL E CA 1
ATOM 9633 C C . VAL E 1 161 ? -25.113 36.546 19.239 1.00 54.99 161 VAL E C 1
ATOM 9634 O O . VAL E 1 161 ? -23.938 36.476 18.868 1.00 54.97 161 VAL E O 1
ATOM 9638 N N . ILE E 1 162 ? -26.093 35.813 18.704 1.00 52.97 162 ILE E N 1
ATOM 9639 C CA . ILE E 1 162 ? -25.863 34.823 17.658 1.00 51.14 162 ILE E CA 1
ATOM 9640 C C . ILE E 1 162 ? -25.543 35.440 16.284 1.00 55.90 162 ILE E C 1
ATOM 9641 O O . ILE E 1 162 ? -24.960 34.755 15.443 1.00 67.03 162 ILE E O 1
ATOM 9646 N N . MET E 1 163 ? -25.934 36.692 16.029 1.00 57.35 163 MET E N 1
ATOM 9647 C CA . MET E 1 163 ? -25.578 37.391 14.790 1.00 61.52 163 MET E CA 1
ATOM 9648 C C . MET E 1 163 ? -24.311 38.205 14.948 1.00 67.87 163 MET E C 1
ATOM 9649 O O . MET E 1 163 ? -23.555 38.346 13.993 1.00 76.35 163 MET E O 1
ATOM 9654 N N . GLU E 1 164 ? -24.106 38.739 16.154 1.00 71.20 164 GLU E N 1
ATOM 9655 C CA . GLU E 1 164 ? -23.027 39.669 16.486 1.00 74.67 164 GLU E CA 1
ATOM 9656 C C . GLU E 1 164 ? -22.108 38.984 17.485 1.00 75.08 164 GLU E C 1
ATOM 9657 O O . GLU E 1 164 ? -20.989 38.654 17.160 1.00 72.26 164 GLU E O 1
ATOM 9663 N N . GLN E 1 167 ? -17.146 34.320 18.496 1.00 93.91 167 GLN E N 1
ATOM 9664 C CA . GLN E 1 167 ? -16.153 33.855 19.450 1.00 100.12 167 GLN E CA 1
ATOM 9665 C C . GLN E 1 167 ? -16.553 32.504 19.950 1.00 99.66 167 GLN E C 1
ATOM 9666 O O . GLN E 1 167 ? -17.689 32.105 19.783 1.00 106.43 167 GLN E O 1
ATOM 9672 N N . GLY E 1 168 ? -15.630 31.783 20.572 1.00 96.87 168 GLY E N 1
ATOM 9673 C CA . GLY E 1 168 ? -16.003 30.411 20.927 1.00 91.47 168 GLY E CA 1
ATOM 9674 C C . GLY E 1 168 ? -16.664 30.351 22.293 1.00 94.12 168 GLY E C 1
ATOM 9675 O O . GLY E 1 168 ? -17.426 29.429 22.583 1.00 89.10 168 GLY E O 1
ATOM 9676 N N . ASP E 1 169 ? -16.348 31.335 23.139 1.00 100.26 169 ASP E N 1
ATOM 9677 C CA . ASP E 1 169 ? -16.780 31.359 24.559 1.00 107.60 169 ASP E CA 1
ATOM 9678 C C . ASP E 1 169 ? -18.217 31.819 24.748 1.00 105.41 169 ASP E C 1
ATOM 9679 O O . ASP E 1 169 ? -18.991 31.187 25.467 1.00 98.96 169 ASP E O 1
ATOM 9684 N N . GLU E 1 170 ? -18.558 32.955 24.141 1.00 109.55 170 GLU E N 1
ATOM 9685 C CA . GLU E 1 170 ? -19.920 33.497 24.222 1.00 107.93 170 GLU E CA 1
ATOM 9686 C C . GLU E 1 170 ? -20.921 32.668 23.364 1.00 101.71 170 GLU E C 1
ATOM 9687 O O . GLU E 1 170 ? -22.122 32.966 23.351 1.00 88.57 170 GLU E O 1
ATOM 9689 N N . TYR E 1 171 ? -20.413 31.639 22.666 1.00 98.28 171 TYR E N 1
ATOM 9690 C CA . TYR E 1 171 ? -21.226 30.774 21.795 1.00 92.41 171 TYR E CA 1
ATOM 9691 C C . TYR E 1 171 ? -21.612 29.448 22.404 1.00 88.18 171 TYR E C 1
ATOM 9692 O O . TYR E 1 171 ? -22.712 28.998 22.184 1.00 89.98 171 TYR E O 1
ATOM 9701 N N . ASP E 1 172 ? -20.713 28.815 23.148 1.00 80.24 172 ASP E N 1
ATOM 9702 C CA . ASP E 1 172 ? -21.132 27.750 24.051 1.00 76.99 172 ASP E CA 1
ATOM 9703 C C . ASP E 1 172 ? -22.322 28.216 24.860 1.00 73.41 172 ASP E C 1
ATOM 9704 O O . ASP E 1 172 ? -23.324 27.513 24.964 1.00 71.09 172 ASP E O 1
ATOM 9709 N N . GLU E 1 173 ? -22.182 29.413 25.435 1.00 69.87 173 GLU E N 1
ATOM 9710 C CA . GLU E 1 173 ? -23.177 30.025 26.315 1.00 65.71 173 GLU E CA 1
ATOM 9711 C C . GLU E 1 173 ? -24.502 30.273 25.572 1.00 59.96 173 GLU E C 1
ATOM 9712 O O . GLU E 1 173 ? -25.591 30.175 26.156 1.00 56.73 173 GLU E O 1
ATOM 9718 N N . ALA E 1 174 ? -24.395 30.614 24.289 1.00 53.52 174 ALA E N 1
ATOM 9719 C CA . ALA E 1 174 ? -25.556 30.955 23.486 1.00 54.86 174 ALA E CA 1
ATOM 9720 C C . ALA E 1 174 ? -26.397 29.723 23.195 1.00 55.54 174 ALA E C 1
ATOM 9721 O O . ALA E 1 174 ? -27.618 29.753 23.390 1.00 53.77 174 ALA E O 1
ATOM 9723 N N . LEU E 1 175 ? -25.746 28.654 22.733 1.00 54.98 175 LEU E N 1
ATOM 9724 C CA . LEU E 1 175 ? -26.414 27.369 22.521 1.00 56.97 175 LEU E CA 1
ATOM 9725 C C . LEU E 1 175 ? -27.075 26.845 23.779 1.00 54.99 175 LEU E C 1
ATOM 9726 O O . LEU E 1 175 ? -28.167 26.305 23.706 1.00 59.36 175 LEU E O 1
ATOM 9731 N N . SER E 1 176 ? -26.401 26.969 24.915 1.00 51.79 176 SER E N 1
ATOM 9732 C CA . SER E 1 176 ? -26.962 26.556 26.203 1.00 52.65 176 SER E CA 1
ATOM 9733 C C . SER E 1 176 ? -28.199 27.326 26.565 1.00 51.27 176 SER E C 1
ATOM 9734 O O . SER E 1 176 ? -29.182 26.752 27.030 1.00 52.45 176 SER E O 1
ATOM 9737 N N . THR E 1 177 ? -28.146 28.643 26.379 1.00 49.44 177 THR E N 1
ATOM 9738 C CA . THR E 1 177 ? -29.320 29.491 26.617 1.00 49.18 177 THR E CA 1
ATOM 9739 C C . THR E 1 177 ? -30.462 29.112 25.677 1.00 43.46 177 THR E C 1
ATOM 9740 O O . THR E 1 177 ? -31.598 28.955 26.105 1.00 44.73 177 THR E O 1
ATOM 9744 N N . LEU E 1 178 ? -30.166 28.971 24.399 1.00 42.02 178 LEU E N 1
ATOM 9745 C CA . LEU E 1 178 ? -31.169 28.486 23.458 1.00 44.35 178 LEU E CA 1
ATOM 9746 C C . LEU E 1 178 ? -31.892 27.249 23.939 1.00 47.55 178 LEU E C 1
ATOM 9747 O O . LEU E 1 178 ? -33.115 27.145 23.832 1.00 47.83 178 LEU E O 1
ATOM 9752 N N . ALA E 1 179 ? -31.116 26.288 24.422 1.00 49.16 179 ALA E N 1
ATOM 9753 C CA . ALA E 1 179 ? -31.661 25.018 24.867 1.00 49.73 179 ALA E CA 1
ATOM 9754 C C . ALA E 1 179 ? -32.474 25.166 26.169 1.00 47.66 179 ALA E C 1
ATOM 9755 O O . ALA E 1 179 ? -33.411 24.421 26.388 1.00 48.86 179 ALA E O 1
ATOM 9757 N N . GLU E 1 180 ? -32.097 26.119 27.017 1.00 45.75 180 GLU E N 1
ATOM 9758 C CA . GLU E 1 180 ? -32.892 26.461 28.195 1.00 47.90 180 GLU E CA 1
ATOM 9759 C C . GLU E 1 180 ? -34.266 27.052 27.770 1.00 44.08 180 GLU E C 1
ATOM 9760 O O . GLU E 1 180 ? -35.301 26.761 28.361 1.00 39.34 180 GLU E O 1
ATOM 9766 N N . LEU E 1 181 ? -34.264 27.914 26.756 1.00 42.02 181 LEU E N 1
ATOM 9767 C CA . LEU E 1 181 ? -35.498 28.556 26.305 1.00 40.46 181 LEU E CA 1
ATOM 9768 C C . LEU E 1 181 ? -36.403 27.560 25.588 1.00 41.45 181 LEU E C 1
ATOM 9769 O O . LEU E 1 181 ? -37.620 27.606 25.741 1.00 41.25 181 LEU E O 1
ATOM 9774 N N . GLU E 1 182 ? -35.804 26.659 24.817 1.00 42.07 182 GLU E N 1
ATOM 9775 C CA . GLU E 1 182 ? -36.566 25.618 24.149 1.00 43.85 182 GLU E CA 1
ATOM 9776 C C . GLU E 1 182 ? -37.276 24.810 25.206 1.00 45.03 182 GLU E C 1
ATOM 9777 O O . GLU E 1 182 ? -38.460 24.542 25.094 1.00 45.87 182 GLU E O 1
ATOM 9783 N N . ASP E 1 183 ? -36.546 24.433 26.246 1.00 43.44 183 ASP E N 1
ATOM 9784 C CA . ASP E 1 183 ? -37.092 23.579 27.281 1.00 41.83 183 ASP E CA 1
ATOM 9785 C C . ASP E 1 183 ? -38.236 24.241 28.043 1.00 42.00 183 ASP E C 1
ATOM 9786 O O . ASP E 1 183 ? -39.202 23.594 28.415 1.00 45.30 183 ASP E O 1
ATOM 9791 N N . ILE E 1 184 ? -38.100 25.521 28.332 1.00 43.44 184 ILE E N 1
ATOM 9792 C CA . ILE E 1 184 ? -39.152 26.220 29.040 1.00 43.39 184 ILE E CA 1
ATOM 9793 C C . ILE E 1 184 ? -40.395 26.172 28.162 1.00 41.73 184 ILE E C 1
ATOM 9794 O O . ILE E 1 184 ? -41.446 25.760 28.608 1.00 40.09 184 ILE E O 1
ATOM 9799 N N . GLY E 1 185 ? -40.267 26.614 26.919 1.00 42.91 185 GLY E N 1
ATOM 9800 C CA . GLY E 1 185 ? -41.400 26.652 25.992 1.00 44.00 185 GLY E CA 1
ATOM 9801 C C . GLY E 1 185 ? -42.068 25.310 25.830 1.00 44.31 185 GLY E C 1
ATOM 9802 O O . GLY E 1 185 ? -43.286 25.207 25.777 1.00 49.04 185 GLY E O 1
ATOM 9803 N N . TRP E 1 186 ? -41.253 24.275 25.816 1.00 46.31 186 TRP E N 1
ATOM 9804 C CA . TRP E 1 186 ? -41.717 22.897 25.697 1.00 46.34 186 TRP E CA 1
ATOM 9805 C C . TRP E 1 186 ? -42.569 22.511 26.887 1.00 43.10 186 TRP E C 1
ATOM 9806 O O . TRP E 1 186 ? -43.626 21.941 26.724 1.00 43.64 186 TRP E O 1
ATOM 9817 N N . LYS E 1 187 ? -42.087 22.830 28.074 1.00 40.96 187 LYS E N 1
ATOM 9818 C CA . LYS E 1 187 ? -42.785 22.515 29.302 1.00 43.51 187 LYS E CA 1
ATOM 9819 C C . LYS E 1 187 ? -44.013 23.384 29.530 1.00 44.19 187 LYS E C 1
ATOM 9820 O O . LYS E 1 187 ? -44.988 22.941 30.109 1.00 48.88 187 LYS E O 1
ATOM 9826 N N . VAL E 1 188 ? -43.982 24.607 29.038 1.00 41.70 188 VAL E N 1
ATOM 9827 C CA . VAL E 1 188 ? -45.164 25.434 29.053 1.00 39.64 188 VAL E CA 1
ATOM 9828 C C . VAL E 1 188 ? -46.243 24.811 28.169 1.00 40.59 188 VAL E C 1
ATOM 9829 O O . VAL E 1 188 ? -47.414 24.756 28.536 1.00 35.93 188 VAL E O 1
ATOM 9833 N N . ARG E 1 189 ? -45.858 24.338 26.990 1.00 42.56 189 ARG E N 1
ATOM 9834 C CA . ARG E 1 189 ? -46.860 23.743 26.114 1.00 47.13 189 ARG E CA 1
ATOM 9835 C C . ARG E 1 189 ? -47.527 22.551 26.766 1.00 45.00 189 ARG E C 1
ATOM 9836 O O . ARG E 1 189 ? -48.712 22.430 26.662 1.00 39.86 189 ARG E O 1
ATOM 9844 N N . LEU E 1 190 ? -46.755 21.686 27.424 1.00 48.64 190 LEU E N 1
ATOM 9845 C CA . LEU E 1 190 ? -47.307 20.483 28.060 1.00 51.90 190 LEU E CA 1
ATOM 9846 C C . LEU E 1 190 ? -48.302 20.917 29.095 1.00 51.70 190 LEU E C 1
ATOM 9847 O O . LEU E 1 190 ? -49.389 20.396 29.170 1.00 46.33 190 LEU E O 1
ATOM 9852 N N . CYS E 1 191 ? -47.923 21.926 29.866 1.00 50.75 191 CYS E N 1
ATOM 9853 C CA . CYS E 1 191 ? -48.792 22.490 30.880 1.00 52.38 191 CYS E CA 1
ATOM 9854 C C . CYS E 1 191 ? -50.124 23.035 30.292 1.00 49.89 191 CYS E C 1
ATOM 9855 O O . CYS E 1 191 ? -51.192 22.648 30.719 1.00 47.77 191 CYS E O 1
ATOM 9858 N N . LEU E 1 192 ? -50.043 23.889 29.277 1.00 47.25 192 LEU E N 1
ATOM 9859 C CA . LEU E 1 192 ? -51.230 24.352 28.529 1.00 45.18 192 LEU E CA 1
ATOM 9860 C C . LEU E 1 192 ? -52.112 23.251 27.939 1.00 46.37 192 LEU E C 1
ATOM 9861 O O . LEU E 1 192 ? -53.317 23.262 28.127 1.00 51.25 192 LEU E O 1
ATOM 9866 N N . MET E 1 193 ? -51.516 22.314 27.216 1.00 46.78 193 MET E N 1
ATOM 9867 C CA . MET E 1 193 ? -52.256 21.228 26.576 1.00 51.60 193 MET E CA 1
ATOM 9868 C C . MET E 1 193 ? -53.078 20.440 27.572 1.00 52.58 193 MET E C 1
ATOM 9869 O O . MET E 1 193 ? -54.182 19.985 27.262 1.00 56.00 193 MET E O 1
ATOM 9874 N N . ASP E 1 194 ? -52.490 20.240 28.748 1.00 49.62 194 ASP E N 1
ATOM 9875 C CA . ASP E 1 194 ? -53.065 19.404 29.790 1.00 49.42 194 ASP E CA 1
ATOM 9876 C C . ASP E 1 194 ? -54.198 20.094 30.497 1.00 46.09 194 ASP E C 1
ATOM 9877 O O . ASP E 1 194 ? -55.235 19.507 30.732 1.00 48.67 194 ASP E O 1
ATOM 9882 N N . THR E 1 195 ? -54.000 21.359 30.824 1.00 44.43 195 THR E N 1
ATOM 9883 C CA . THR E 1 195 ? -55.094 22.206 31.279 1.00 43.82 195 THR E CA 1
ATOM 9884 C C . THR E 1 195 ? -56.247 22.280 30.256 1.00 42.33 195 THR E C 1
ATOM 9885 O O . THR E 1 195 ? -57.407 22.295 30.608 1.00 43.20 195 THR E O 1
ATOM 9889 N N . GLN E 1 196 ? -55.923 22.324 28.987 1.00 41.60 196 GLN E N 1
ATOM 9890 C CA . GLN E 1 196 ? -56.950 22.319 27.970 1.00 45.94 196 GLN E CA 1
ATOM 9891 C C . GLN E 1 196 ? -57.811 21.062 28.018 1.00 46.50 196 GLN E C 1
ATOM 9892 O O . GLN E 1 196 ? -59.027 21.157 27.942 1.00 48.32 196 GLN E O 1
ATOM 9898 N N . ARG E 1 197 ? -57.191 19.891 28.132 1.00 50.25 197 ARG E N 1
ATOM 9899 C CA . ARG E 1 197 ? -57.938 18.615 28.244 1.00 54.00 197 ARG E CA 1
ATOM 9900 C C . ARG E 1 197 ? -58.793 18.637 29.480 1.00 52.74 197 ARG E C 1
ATOM 9901 O O . ARG E 1 197 ? -59.935 18.176 29.467 1.00 53.29 197 ARG E O 1
ATOM 9909 N N . ALA E 1 198 ? -58.213 19.165 30.552 1.00 48.78 198 ALA E N 1
ATOM 9910 C CA . ALA E 1 198 ? -58.868 19.174 31.843 1.00 50.69 198 ALA E CA 1
ATOM 9911 C C . ALA E 1 198 ? -60.142 20.002 31.808 1.00 52.87 198 ALA E C 1
ATOM 9912 O O . ALA E 1 198 ? -61.212 19.521 32.187 1.00 54.61 198 ALA E O 1
ATOM 9914 N N . LEU E 1 199 ? -60.035 21.221 31.278 1.00 51.16 199 LEU E N 1
ATOM 9915 C CA . LEU E 1 199 ? -61.188 22.089 31.108 1.00 48.16 199 LEU E CA 1
ATOM 9916 C C . LEU E 1 199 ? -62.228 21.557 30.105 1.00 47.54 199 LEU E C 1
ATOM 9917 O O . LEU E 1 199 ? -63.415 21.749 30.305 1.00 46.21 199 LEU E O 1
ATOM 9922 N N . ASN E 1 200 ? -61.804 20.932 29.013 1.00 47.18 200 ASN E N 1
ATOM 9923 C CA . ASN E 1 200 ? -62.776 20.353 28.094 1.00 49.88 200 ASN E CA 1
ATOM 9924 C C . ASN E 1 200 ? -63.586 19.277 28.780 1.00 53.93 200 ASN E C 1
ATOM 9925 O O . ASN E 1 200 ? -64.793 19.158 28.529 1.00 57.83 200 ASN E O 1
ATOM 9930 N N . PHE E 1 201 ? -62.916 18.481 29.610 1.00 54.09 201 PHE E N 1
ATOM 9931 C CA . PHE E 1 201 ? -63.555 17.405 30.342 1.00 57.28 201 PHE E CA 1
ATOM 9932 C C . PHE E 1 201 ? -64.568 17.998 31.297 1.00 59.12 201 PHE E C 1
ATOM 9933 O O . PHE E 1 201 ? -65.714 17.581 31.333 1.00 59.70 201 PHE E O 1
ATOM 9941 N N . LEU E 1 202 ? -64.134 19.002 32.038 1.00 60.29 202 LEU E N 1
ATOM 9942 C CA . LEU E 1 202 ? -64.998 19.690 32.989 1.00 63.26 202 LEU E CA 1
ATOM 9943 C C . LEU E 1 202 ? -66.284 20.235 32.370 1.00 63.56 202 LEU E C 1
ATOM 9944 O O . LEU E 1 202 ? -67.340 20.185 32.966 1.00 67.22 202 LEU E O 1
ATOM 9949 N N . VAL E 1 203 ? -66.171 20.804 31.184 1.00 63.09 203 VAL E N 1
ATOM 9950 C CA . VAL E 1 203 ? -67.298 21.435 30.532 1.00 66.06 203 VAL E CA 1
ATOM 9951 C C . VAL E 1 203 ? -68.366 20.419 30.198 1.00 69.80 203 VAL E C 1
ATOM 9952 O O . VAL E 1 203 ? -69.524 20.733 30.256 1.00 74.54 203 VAL E O 1
ATOM 9956 N N . ARG E 1 204 ? -67.974 19.212 29.836 1.00 77.01 204 ARG E N 1
ATOM 9957 C CA . ARG E 1 204 ? -68.933 18.191 29.411 1.00 87.36 204 ARG E CA 1
ATOM 9958 C C . ARG E 1 204 ? -69.483 17.368 30.586 1.00 87.73 204 ARG E C 1
ATOM 9959 O O . ARG E 1 204 ? -70.591 16.809 30.527 1.00 86.93 204 ARG E O 1
ATOM 9967 N N . LYS E 1 205 ? -68.689 17.304 31.651 1.00 91.31 205 LYS E N 1
ATOM 9968 C CA . LYS E 1 205 ? -68.891 16.348 32.762 1.00 93.25 205 LYS E CA 1
ATOM 9969 C C . LYS E 1 205 ? -69.539 16.921 34.018 1.00 92.51 205 LYS E C 1
ATOM 9970 O O . LYS E 1 205 ? -70.559 16.408 34.465 1.00 99.49 205 LYS E O 1
ATOM 9976 N N . ALA E 1 206 ? -68.965 17.973 34.592 1.00 88.75 206 ALA E N 1
ATOM 9977 C CA . ALA E 1 206 ? -69.544 18.536 35.798 1.00 87.60 206 ALA E CA 1
ATOM 9978 C C . ALA E 1 206 ? -70.713 19.391 35.400 1.00 95.99 206 ALA E C 1
ATOM 9979 O O . ALA E 1 206 ? -70.617 20.201 34.468 1.00 94.71 206 ALA E O 1
ATOM 9981 N N . ARG E 1 207 ? -71.827 19.196 36.096 1.00 106.47 207 ARG E N 1
ATOM 9982 C CA . ARG E 1 207 ? -72.773 20.278 36.252 1.00 112.73 207 ARG E CA 1
ATOM 9983 C C . ARG E 1 207 ? -71.841 21.411 36.722 1.00 114.29 207 ARG E C 1
ATOM 9984 O O . ARG E 1 207 ? -71.107 21.278 37.720 1.00 131.82 207 ARG E O 1
ATOM 9986 N N . LEU E 1 208 ? -71.763 22.471 35.932 1.00 102.67 208 LEU E N 1
ATOM 9987 C CA . LEU E 1 208 ? -70.960 23.611 36.305 1.00 96.06 208 LEU E CA 1
ATOM 9988 C C . LEU E 1 208 ? -71.978 24.713 36.427 1.00 89.49 208 LEU E C 1
ATOM 9989 O O . LEU E 1 208 ? -72.708 24.996 35.477 1.00 89.14 208 LEU E O 1
ATOM 9994 N N . PRO E 1 209 ? -72.085 25.311 37.615 1.00 85.04 209 PRO E N 1
ATOM 9995 C CA . PRO E 1 209 ? -72.960 26.499 37.678 1.00 84.06 209 PRO E CA 1
ATOM 9996 C C . PRO E 1 209 ? -72.599 27.507 36.569 1.00 79.82 209 PRO E C 1
ATOM 9997 O O . PRO E 1 209 ? -71.425 27.731 36.306 1.00 83.73 209 PRO E O 1
ATOM 10001 N N . GLY E 1 210 ? -73.595 28.073 35.908 1.00 76.89 210 GLY E N 1
ATOM 10002 C CA . GLY E 1 210 ? -73.397 28.889 34.714 1.00 77.80 210 GLY E CA 1
ATOM 10003 C C . GLY E 1 210 ? -72.350 29.995 34.801 1.00 79.62 210 GLY E C 1
ATOM 10004 O O . GLY E 1 210 ? -71.725 30.361 33.772 1.00 80.90 210 GLY E O 1
ATOM 10005 N N . GLY E 1 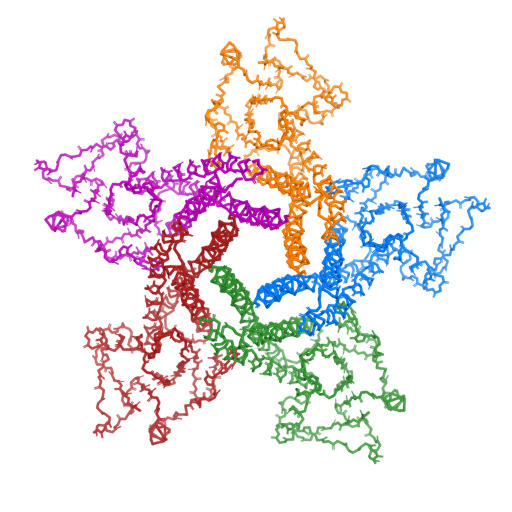211 ? -72.152 30.543 36.002 1.00 78.21 211 GLY E N 1
ATOM 10006 C CA . GLY E 1 211 ? -71.092 31.551 36.228 1.00 76.24 211 GLY E CA 1
ATOM 10007 C C . GLY E 1 211 ? -69.710 30.921 36.076 1.00 72.46 211 GLY E C 1
ATOM 10008 O O . GLY E 1 211 ? -68.756 31.532 35.551 1.00 69.20 211 GLY E O 1
ATOM 10009 N N . GLN E 1 212 ? -69.630 29.681 36.544 1.00 70.29 212 GLN E N 1
ATOM 10010 C CA . GLN E 1 212 ? -68.451 28.853 36.382 1.00 68.69 212 GLN E CA 1
ATOM 10011 C C . GLN E 1 212 ? -68.223 28.444 34.941 1.00 67.34 212 GLN E C 1
ATOM 10012 O O . GLN E 1 212 ? -67.083 28.294 34.522 1.00 71.55 212 GLN E O 1
ATOM 10018 N N . LEU E 1 213 ? -69.294 28.208 34.196 1.00 66.39 213 LEU E N 1
ATOM 10019 C CA . LEU E 1 213 ? -69.166 27.747 32.824 1.00 65.76 213 LEU E CA 1
ATOM 10020 C C . LEU E 1 213 ? -68.499 28.788 31.9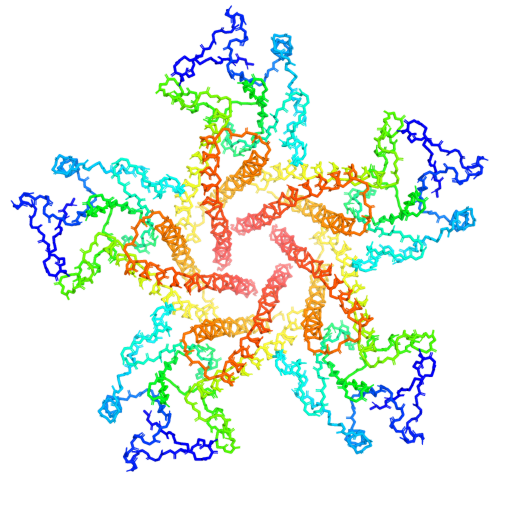51 1.00 64.03 213 LEU E C 1
ATOM 10021 O O . LEU E 1 213 ? -67.638 28.464 31.132 1.00 62.38 213 LEU E O 1
ATOM 10026 N N . GLU E 1 214 ? -68.918 30.030 32.104 1.00 65.33 214 GLU E N 1
ATOM 10027 C CA . GLU E 1 214 ? -68.344 31.115 31.319 1.00 67.56 214 GLU E CA 1
ATOM 10028 C C . GLU E 1 214 ? -66.868 31.311 31.702 1.00 62.50 214 GLU E C 1
ATOM 10029 O O . GLU E 1 214 ? -66.017 31.560 30.850 1.00 59.46 214 GLU E O 1
ATOM 10035 N N . GLN E 1 215 ? -66.576 31.172 32.991 1.00 59.75 215 GLN E N 1
ATOM 10036 C CA . GLN E 1 215 ? -65.203 31.280 33.509 1.00 56.53 215 GLN E CA 1
ATOM 10037 C C . GLN E 1 215 ? -64.273 30.271 32.858 1.00 54.95 215 GLN E C 1
ATOM 10038 O O . GLN E 1 215 ? -63.189 30.602 32.409 1.00 57.15 215 GLN E O 1
ATOM 10044 N N . ALA E 1 216 ? -64.734 29.032 32.793 1.00 54.05 216 ALA E N 1
ATOM 10045 C CA . ALA E 1 216 ? -64.023 27.953 32.128 1.00 51.13 216 ALA E CA 1
ATOM 10046 C C . ALA E 1 216 ? -63.796 28.229 30.652 1.00 50.49 216 ALA E C 1
ATOM 10047 O O . ALA E 1 216 ? -62.706 28.001 30.131 1.00 50.74 216 ALA E O 1
ATOM 10049 N N . ARG E 1 217 ? -64.824 28.712 29.966 1.00 52.98 217 ARG E N 1
ATOM 10050 C CA . ARG E 1 217 ? -64.685 29.039 28.544 1.00 55.51 217 ARG E CA 1
ATOM 10051 C C . ARG E 1 217 ? -63.669 30.164 28.339 1.00 51.82 217 ARG E C 1
ATOM 10052 O O . ARG E 1 217 ? -62.918 30.151 27.382 1.00 45.69 217 ARG E O 1
ATOM 10060 N N . GLU E 1 218 ? -63.660 31.129 29.255 1.00 52.97 218 GLU E N 1
ATOM 10061 C CA . GLU E 1 218 ? -62.699 32.215 29.211 1.00 54.22 218 GLU E CA 1
ATOM 10062 C C . GLU E 1 218 ? -61.273 31.680 29.305 1.00 52.48 218 GLU E C 1
ATOM 10063 O O . GLU E 1 218 ? -60.383 32.106 28.559 1.00 55.46 218 GLU E O 1
ATOM 10069 N N . ILE E 1 219 ? -61.053 30.719 30.190 1.00 50.73 219 ILE E N 1
ATOM 10070 C CA . ILE E 1 219 ? -59.739 30.107 30.327 1.00 47.52 219 ILE E CA 1
ATOM 10071 C C . ILE E 1 219 ? -59.403 29.311 29.071 1.00 47.80 219 ILE E C 1
ATOM 10072 O O . ILE E 1 219 ? -58.272 29.362 28.572 1.00 47.18 219 ILE E O 1
ATOM 10077 N N . LEU E 1 220 ? -60.381 28.581 28.541 1.00 48.34 220 LEU E N 1
ATOM 10078 C CA . LEU E 1 220 ? -60.162 27.856 27.282 1.00 48.39 220 LEU E CA 1
ATOM 10079 C C . LEU E 1 220 ? -59.757 28.810 26.165 1.00 49.03 220 LEU E C 1
ATOM 10080 O O . LEU E 1 220 ? -58.870 28.506 25.398 1.00 50.97 220 LEU E O 1
ATOM 10085 N N . ARG E 1 221 ? -60.406 29.967 26.103 1.00 52.58 221 ARG E N 1
ATOM 10086 C CA . ARG E 1 221 ? -60.127 30.982 25.087 1.00 52.94 221 ARG E CA 1
ATOM 10087 C C . ARG E 1 221 ? -58.705 31.490 25.248 1.00 49.28 221 ARG E C 1
ATOM 10088 O O . ARG E 1 221 ? -58.032 31.777 24.259 1.00 48.75 221 ARG E O 1
ATOM 10096 N N . ASP E 1 222 ? -58.248 31.621 26.488 1.00 45.75 222 ASP E N 1
ATOM 10097 C CA . ASP E 1 222 ? -56.889 32.111 26.729 1.00 44.71 222 ASP E CA 1
ATOM 10098 C C . ASP E 1 222 ? -55.868 31.113 26.272 1.00 43.81 222 ASP E C 1
ATOM 10099 O O . ASP E 1 222 ? -54.883 31.461 25.620 1.00 47.57 222 ASP E O 1
ATOM 10104 N N . ILE E 1 223 ? -56.122 29.855 26.584 1.00 43.84 223 ILE E N 1
ATOM 10105 C CA . ILE E 1 223 ? -55.256 28.770 26.142 1.00 42.10 223 ILE E CA 1
ATOM 10106 C C . ILE E 1 223 ? -55.190 28.708 24.621 1.00 43.90 223 ILE E C 1
ATOM 10107 O O . ILE E 1 223 ? -54.104 28.630 24.063 1.00 46.42 223 ILE E O 1
ATOM 10112 N N . GLU E 1 224 ? -56.328 28.801 23.945 1.00 49.15 224 GLU E N 1
ATOM 10113 C CA . GLU E 1 224 ? -56.320 28.810 22.478 1.00 55.92 224 GLU E CA 1
ATOM 10114 C C . GLU E 1 224 ? -55.425 29.912 21.963 1.00 51.84 224 GLU E C 1
ATOM 10115 O O . GLU E 1 224 ? -54.795 29.756 20.938 1.00 56.95 224 GLU E O 1
ATOM 10121 N N . SER E 1 225 ? -55.374 31.028 22.675 1.00 47.76 225 SER E N 1
ATOM 10122 C CA . SER E 1 225 ? -54.597 32.174 22.226 1.00 44.01 225 SER E CA 1
ATOM 10123 C C . SER E 1 225 ? -53.139 32.119 22.608 1.00 41.36 225 SER E C 1
ATOM 10124 O O . SER E 1 225 ? -52.361 32.912 22.100 1.00 39.35 225 SER E O 1
ATOM 10127 N N . LEU E 1 226 ? -52.767 31.240 23.532 1.00 38.48 226 LEU E N 1
ATOM 10128 C CA . LEU E 1 226 ? -51.366 31.131 23.945 1.00 38.52 226 LEU E CA 1
ATOM 10129 C C . LEU E 1 226 ? -50.604 30.033 23.221 1.00 40.33 226 LEU E C 1
ATOM 10130 O O . LEU E 1 226 ? -49.400 30.172 22.967 1.00 44.31 226 LEU E O 1
ATOM 10135 N N . LEU E 1 227 ? -51.288 28.944 22.889 1.00 39.18 227 LEU E N 1
ATOM 10136 C CA . LEU E 1 227 ? -50.652 27.842 22.172 1.00 36.04 227 LEU E CA 1
ATOM 10137 C C . LEU E 1 227 ? -49.910 28.269 20.893 1.00 36.39 227 LEU E C 1
ATOM 10138 O O . LEU E 1 227 ? -48.760 27.926 20.721 1.00 37.06 227 LEU E O 1
ATOM 10143 N N . PRO E 1 228 ? -50.535 29.051 20.007 1.00 38.73 228 PRO E N 1
ATOM 10144 C CA . PRO E 1 228 ? -49.771 29.494 18.834 1.00 42.24 228 PRO E CA 1
ATOM 10145 C C . PRO E 1 228 ? -48.471 30.232 19.139 1.00 45.83 228 PRO E C 1
ATOM 10146 O O . PRO E 1 228 ? -47.492 30.016 18.436 1.00 52.15 228 PRO E O 1
ATOM 10150 N N . HIS E 1 229 ? -48.449 31.080 20.169 1.00 49.99 229 HIS E N 1
ATOM 10151 C CA . HIS E 1 229 ? -47.204 31.718 20.594 1.00 53.57 229 HIS E CA 1
ATOM 10152 C C . HIS E 1 229 ? -46.124 30.708 20.903 1.00 59.58 229 HIS E C 1
ATOM 10153 O O . HIS E 1 229 ? -44.996 30.816 20.433 1.00 73.88 229 HIS E O 1
ATOM 10160 N N . ASN E 1 230 ? -46.489 29.694 21.658 1.00 59.00 230 ASN E N 1
ATOM 10161 C CA . ASN E 1 230 ? -45.587 28.610 21.932 1.00 60.01 230 ASN E CA 1
ATOM 10162 C C . ASN E 1 230 ? -44.978 28.030 20.677 1.00 60.54 230 ASN E C 1
ATOM 10163 O O . ASN E 1 230 ? -43.786 27.751 20.647 1.00 81.19 230 ASN E O 1
ATOM 10168 N N . GLU E 1 231 ? -45.798 27.797 19.661 1.00 57.94 231 GLU E N 1
ATOM 10169 C CA . GLU E 1 231 ? -45.343 27.104 18.444 1.00 61.34 231 GLU E CA 1
ATOM 10170 C C . GLU E 1 231 ? -44.420 28.014 17.632 1.00 55.06 231 GLU E C 1
ATOM 10171 O O . GLU E 1 231 ? -43.526 27.568 16.917 1.00 58.00 231 GLU E O 1
ATOM 10177 N N . SER E 1 232 ? -44.697 29.298 17.723 1.00 49.45 232 SER E N 1
ATOM 10178 C CA . SER E 1 232 ? -43.967 30.296 17.028 1.00 48.82 232 SER E CA 1
ATOM 10179 C C . SER E 1 232 ? -42.542 30.381 17.589 1.00 51.89 232 SER E C 1
ATOM 10180 O O . SER E 1 232 ? -41.577 30.538 16.840 1.00 50.69 232 SER E O 1
ATOM 10183 N N . LEU E 1 233 ? -42.403 30.271 18.901 1.00 49.63 233 LEU E N 1
ATOM 10184 C CA . LEU E 1 233 ? -41.089 30.273 19.510 1.00 48.81 233 LEU E CA 1
ATOM 10185 C C . LEU E 1 233 ? -40.251 29.098 19.021 1.00 50.60 233 LEU E C 1
ATOM 10186 O O . LEU E 1 233 ? -39.053 29.256 18.826 1.00 55.52 233 LEU E O 1
ATOM 10191 N N . PHE E 1 234 ? -40.844 27.918 18.871 1.00 54.05 234 PHE E N 1
ATOM 10192 C CA . PHE E 1 234 ? -40.067 26.743 18.421 1.00 58.91 234 PHE E CA 1
ATOM 10193 C C . PHE E 1 234 ? -39.466 26.965 17.045 1.00 55.04 234 PHE E C 1
ATOM 10194 O O . PHE E 1 234 ? -38.347 26.555 16.816 1.00 54.93 234 PHE E O 1
ATOM 10202 N N . GLN E 1 235 ? -40.176 27.635 16.152 1.00 52.90 235 GLN E N 1
ATOM 10203 C CA . GLN E 1 235 ? -39.629 27.918 14.831 1.00 54.40 235 GLN E CA 1
ATOM 10204 C C . GLN E 1 235 ? -38.397 28.774 14.899 1.00 48.42 235 GLN E C 1
ATOM 10205 O O . GLN E 1 235 ? -37.418 28.498 14.230 1.00 52.27 235 GLN E O 1
ATOM 10211 N N . LYS E 1 236 ? -38.483 29.845 15.679 1.00 45.90 236 LYS E N 1
ATOM 10212 C CA . LYS E 1 236 ? -37.388 30.802 15.885 1.00 43.91 236 LYS E CA 1
ATOM 10213 C C . LYS E 1 236 ? -36.213 30.113 16.537 1.00 42.74 236 LYS E C 1
ATOM 10214 O O . LYS E 1 236 ? -35.108 30.160 16.041 1.00 40.59 236 LYS E O 1
ATOM 10220 N N . VAL E 1 237 ? -36.468 29.397 17.621 1.00 40.87 237 VAL E N 1
ATOM 10221 C CA . VAL E 1 237 ? -35.421 28.624 18.265 1.00 39.81 237 VAL E CA 1
ATOM 10222 C C . VAL E 1 237 ? -34.681 27.672 17.316 1.00 38.48 237 VAL E C 1
ATOM 10223 O O . VAL E 1 237 ? -33.471 27.588 17.364 1.00 37.39 237 VAL E O 1
ATOM 10227 N N . ASN E 1 238 ? -35.424 26.931 16.499 1.00 37.78 238 ASN E N 1
ATOM 10228 C CA . ASN E 1 238 ? -34.831 25.959 15.586 1.00 36.46 238 ASN E CA 1
ATOM 10229 C C . ASN E 1 238 ? -34.049 26.620 14.493 1.00 36.53 238 ASN E C 1
ATOM 10230 O O . ASN E 1 238 ? -33.040 26.081 14.038 1.00 39.29 238 ASN E O 1
ATOM 10235 N N . PHE E 1 239 ? -34.529 27.777 14.044 1.00 34.19 239 PHE E N 1
ATOM 10236 C CA . PHE E 1 239 ? -33.831 28.530 13.024 1.00 32.24 239 PHE E CA 1
ATOM 10237 C C . PHE E 1 239 ? -32.533 29.113 13.600 1.00 31.62 239 PHE E C 1
ATOM 10238 O O . PHE E 1 239 ? -31.505 29.061 12.954 1.00 30.36 239 PHE E O 1
ATOM 10246 N N . LEU E 1 240 ? -32.591 29.630 14.826 1.00 31.30 240 LEU E N 1
ATOM 10247 C CA . LEU E 1 240 ? -31.411 30.154 15.499 1.00 34.87 240 LEU E CA 1
ATOM 10248 C C . LEU E 1 240 ? -30.329 29.073 15.684 1.00 39.86 240 LEU E C 1
ATOM 10249 O O . LEU E 1 240 ? -29.143 29.335 15.460 1.00 45.36 240 LEU E O 1
ATOM 10254 N N . MET E 1 241 ? -30.747 27.866 16.051 1.00 38.68 241 MET E N 1
ATOM 10255 C CA . MET E 1 241 ? -29.867 26.737 16.157 1.00 38.04 241 MET E CA 1
ATOM 10256 C C . MET E 1 241 ? -29.158 26.508 14.818 1.00 39.39 241 MET E C 1
ATOM 10257 O O . MET E 1 241 ? -27.958 26.268 14.769 1.00 41.35 241 MET E O 1
ATOM 10262 N N . GLN E 1 242 ? -29.904 26.586 13.727 1.00 39.03 242 GLN E N 1
ATOM 10263 C CA . GLN E 1 242 ? -29.348 26.331 12.414 1.00 42.02 242 GLN E CA 1
ATOM 10264 C C . GLN E 1 242 ? -28.341 27.392 12.018 1.00 40.17 242 GLN E C 1
ATOM 10265 O O . GLN E 1 242 ? -27.308 27.087 11.450 1.00 41.28 242 GLN E O 1
ATOM 10271 N N . ALA E 1 243 ? -28.658 28.638 12.302 1.00 39.91 243 ALA E N 1
ATOM 10272 C CA . ALA E 1 243 ? -27.799 29.765 11.927 1.00 44.28 243 ALA E CA 1
ATOM 10273 C C . ALA E 1 243 ? -26.470 29.694 12.685 1.00 46.38 243 ALA E C 1
ATOM 10274 O O . ALA E 1 243 ? -25.401 29.895 12.101 1.00 45.16 243 ALA E O 1
ATOM 10276 N N . ALA E 1 244 ? -26.563 29.346 13.970 1.00 44.12 244 ALA E N 1
ATOM 10277 C CA . ALA E 1 244 ? -25.403 29.149 14.802 1.00 42.87 244 ALA E CA 1
ATOM 10278 C C . ALA E 1 244 ? -24.450 28.113 14.211 1.00 45.97 244 ALA E C 1
ATOM 10279 O O . ALA E 1 244 ? -23.235 28.343 14.144 1.00 44.26 244 ALA E O 1
ATOM 10281 N N . MET E 1 245 ? -24.990 26.979 13.770 1.00 45.52 245 MET E N 1
ATOM 10282 C CA . MET E 1 245 ? -24.152 25.944 13.187 1.00 47.42 245 MET E CA 1
ATOM 10283 C C . MET E 1 245 ? -23.505 26.468 11.944 1.00 45.64 245 MET E C 1
ATOM 10284 O O . MET E 1 245 ? -22.356 26.116 11.640 1.00 54.00 245 MET E O 1
ATOM 10289 N N . GLY E 1 246 ? -24.203 27.340 11.231 1.00 41.38 246 GLY E N 1
ATOM 10290 C CA . GLY E 1 246 ? -23.634 27.955 10.019 1.00 40.27 246 GLY E CA 1
ATOM 10291 C C . GLY E 1 246 ? -22.449 28.824 10.328 1.00 40.10 246 GLY E C 1
ATOM 10292 O O . GLY E 1 246 ? -21.427 28.785 9.631 1.00 39.30 246 GLY E O 1
ATOM 10293 N N . PHE E 1 247 ? -22.581 29.590 11.404 1.00 40.78 247 PHE E N 1
ATOM 10294 C CA . PHE E 1 247 ? -21.538 30.486 11.819 1.00 42.44 247 PHE E CA 1
ATOM 10295 C C . PHE E 1 247 ? -20.334 29.745 12.379 1.00 43.44 247 PHE E C 1
ATOM 10296 O O . PHE E 1 247 ? -19.196 30.095 12.073 1.00 45.26 247 PHE E O 1
ATOM 10304 N N . ILE E 1 248 ? -20.599 28.703 13.152 1.00 41.72 248 ILE E N 1
ATOM 10305 C CA . ILE E 1 248 ? -19.562 27.795 13.626 1.00 41.68 248 ILE E CA 1
ATOM 10306 C C . ILE E 1 248 ? -18.774 27.141 12.475 1.00 43.50 248 ILE E C 1
ATOM 10307 O O . ILE E 1 248 ? -17.586 26.928 12.608 1.00 43.44 248 ILE E O 1
ATOM 10312 N N . ASN E 1 249 ? -19.435 26.790 11.371 1.00 45.10 249 ASN E N 1
ATOM 10313 C CA . ASN E 1 249 ? -18.744 26.174 10.233 1.00 49.74 249 ASN E CA 1
ATOM 10314 C C . ASN E 1 249 ? -17.997 27.186 9.419 1.00 51.66 249 ASN E C 1
ATOM 10315 O O . ASN E 1 249 ? -16.992 26.862 8.785 1.00 59.58 249 ASN E O 1
ATOM 10320 N N . ILE E 1 250 ? -18.515 28.403 9.367 1.00 51.71 250 ILE E N 1
ATOM 10321 C CA . ILE E 1 250 ? -17.803 29.465 8.670 1.00 52.76 250 ILE E CA 1
ATOM 10322 C C . ILE E 1 250 ? -16.524 29.754 9.438 1.00 53.33 250 ILE E C 1
ATOM 10323 O O . ILE E 1 250 ? -15.475 29.956 8.848 1.00 53.63 250 ILE E O 1
ATOM 10328 N N . GLU E 1 251 ? -16.646 29.812 10.762 1.00 54.32 251 GLU E N 1
ATOM 10329 C CA . GLU E 1 251 ? -15.527 30.060 11.653 1.00 55.62 251 GLU E CA 1
ATOM 10330 C C . GLU E 1 251 ? -14.475 28.965 11.507 1.00 57.26 251 GLU E C 1
ATOM 10331 O O . GLU E 1 251 ? -13.282 29.244 11.414 1.00 56.71 251 GLU E O 1
ATOM 10337 N N . GLN E 1 252 ? -14.920 27.717 11.520 1.00 55.49 252 GLN E N 1
ATOM 10338 C CA . GLN E 1 252 ? -14.025 26.586 11.306 1.00 58.05 252 GLN E CA 1
ATOM 10339 C C . GLN E 1 252 ? -13.202 26.781 10.046 1.00 55.18 252 GLN E C 1
ATOM 10340 O O . GLN E 1 252 ? -12.015 26.568 10.050 1.00 58.96 252 GLN E O 1
ATOM 10346 N N . ASN E 1 253 ? -13.834 27.191 8.964 1.00 53.59 253 ASN E N 1
ATOM 10347 C CA . ASN E 1 253 ? -13.114 27.467 7.711 1.00 55.71 253 ASN E CA 1
ATOM 10348 C C . ASN E 1 253 ? -12.082 28.574 7.838 1.00 57.28 253 ASN E C 1
ATOM 10349 O O . ASN E 1 253 ? -11.020 28.505 7.258 1.00 59.62 253 ASN E O 1
ATOM 10354 N N . ARG E 1 254 ? -12.413 29.603 8.592 1.00 59.25 254 ARG E N 1
ATOM 10355 C CA . ARG E 1 254 ? -11.501 30.706 8.808 1.00 63.70 254 ARG E CA 1
ATOM 10356 C C . ARG E 1 254 ? -10.262 30.197 9.522 1.00 63.08 254 ARG E C 1
ATOM 10357 O O . ARG E 1 254 ? -9.137 30.504 9.122 1.00 64.98 254 ARG E O 1
ATOM 10365 N N . ILE E 1 255 ? -10.497 29.426 10.580 1.00 59.45 255 ILE E N 1
ATOM 10366 C CA . ILE E 1 255 ? -9.444 28.835 11.395 1.00 60.87 255 ILE E CA 1
ATOM 10367 C C . ILE E 1 255 ? -8.494 27.973 10.581 1.00 62.60 255 ILE E C 1
ATOM 10368 O O . ILE E 1 255 ? -7.279 28.117 10.676 1.00 71.03 255 ILE E O 1
ATOM 10373 N N . ILE E 1 256 ? -9.046 27.057 9.808 1.00 61.06 256 ILE E N 1
ATOM 10374 C CA . ILE E 1 256 ? -8.233 26.124 9.029 1.00 62.82 256 ILE E CA 1
ATOM 10375 C C . ILE E 1 256 ? -7.364 26.872 8.024 1.00 65.88 256 ILE E C 1
ATOM 10376 O O . ILE E 1 256 ? -6.223 26.518 7.842 1.00 71.08 256 ILE E O 1
ATOM 10381 N N . LYS E 1 257 ? -7.908 27.908 7.387 1.00 69.01 257 LYS E N 1
ATOM 10382 C CA . LYS E 1 257 ? -7.124 28.804 6.504 1.00 70.43 257 LYS E CA 1
ATOM 10383 C C . LYS E 1 257 ? -5.958 29.505 7.242 1.00 75.34 257 LYS E C 1
ATOM 10384 O O . LYS E 1 257 ? -4.981 29.880 6.614 1.00 79.17 257 LYS E O 1
#

B-factor: mean 65.41, std 23.79, range [20.0, 190.63]